Protein AF-0000000082827933 (afdb_homodimer)

InterPro domains:
  IPR004919 GmrSD restriction endonucleases, N-terminal domain [PF03235] (62-204)

Nearest PDB structures (foldseek):
  7mxz-assembly1_AAA  TM=1.772E-01  e=2.032E-01  Synechocystis sp. PCC 6803 substr. Kazusa
  7mxz-assembly1_BBB  TM=1.431E-01  e=1.933E-01  Synechocystis sp. PCC 6803 substr. Kazusa
  7my0-assembly1_B  TM=1.672E-01  e=9.020E-01  Synechocystis sp. PCC 6803 substr. Kazusa
  2kvp-assembly1_A  TM=3.069E-01  e=7.641E+00  Mus musculus
  7mxz-assembly1_AAA  TM=1.794E-01  e=1.895E-01  Synechocystis sp. PCC 6803 substr. Kazusa

Solvent-accessible surface area (backbone atoms only — not comparable to full-atom values): 44271 Å² total; per-residue (Å²): 133,79,78,72,72,75,75,84,73,55,54,37,54,28,79,88,60,43,76,45,53,33,50,51,71,80,60,76,73,63,66,77,78,71,63,70,83,44,62,44,74,44,79,43,78,42,36,36,53,57,52,52,50,31,49,74,70,53,38,44,41,67,45,82,85,59,58,50,63,84,54,73,47,69,50,57,41,27,42,52,52,49,34,51,75,64,65,48,80,68,75,65,28,34,29,40,33,42,91,86,65,32,30,29,39,70,39,49,45,70,60,51,49,40,51,38,17,33,73,72,20,39,99,85,56,53,58,43,61,32,38,77,37,77,73,52,28,92,79,42,46,73,36,34,46,66,58,45,65,70,32,79,92,34,47,68,59,47,51,50,50,42,60,37,68,42,44,34,39,35,35,38,62,76,36,50,68,71,54,50,53,49,51,54,52,62,63,33,58,62,51,59,51,71,42,73,48,47,51,44,43,33,72,45,56,50,56,30,46,51,48,39,54,51,50,65,66,28,67,50,45,33,61,21,62,62,52,88,61,63,45,53,47,29,56,54,41,43,46,50,44,52,27,49,37,54,56,33,34,61,66,86,73,56,63,67,23,53,66,56,52,48,47,50,38,36,53,51,46,49,43,47,61,65,61,52,66,74,60,51,43,63,74,40,55,96,45,86,77,77,72,66,72,57,50,38,66,66,56,49,51,52,41,48,46,42,12,27,50,52,38,30,66,70,28,63,63,29,41,36,31,87,30,50,74,87,52,91,61,81,49,44,33,30,61,42,43,39,25,41,52,32,46,54,55,40,66,47,50,72,69,52,45,51,43,37,58,75,41,36,70,60,48,52,55,55,52,56,54,49,65,71,33,63,68,48,46,36,14,45,44,67,32,38,60,37,40,64,15,47,51,49,40,40,50,55,50,52,50,52,51,50,32,53,51,68,66,56,74,132,134,78,76,72,72,76,75,83,74,54,54,37,53,29,80,87,59,42,76,46,50,34,50,49,73,81,62,76,73,63,66,77,78,74,63,69,82,43,62,44,76,46,80,43,77,42,35,35,52,57,51,53,50,30,50,76,71,54,37,42,41,68,46,82,86,60,58,51,63,84,56,73,47,69,50,57,42,27,41,52,51,47,33,50,73,64,67,48,80,69,75,65,29,33,30,39,33,44,91,88,64,32,30,30,39,70,39,50,46,68,60,52,49,40,50,37,17,34,72,72,20,38,99,85,58,52,56,43,61,30,38,79,38,76,73,53,28,94,79,42,46,72,36,34,46,66,60,44,66,70,33,78,91,35,47,68,59,48,50,50,49,42,60,37,68,42,43,31,40,35,35,38,62,76,37,48,67,72,54,50,54,47,50,54,53,62,63,34,58,62,52,58,51,70,44,72,48,48,52,43,44,35,73,46,57,50,55,31,48,53,48,38,53,50,50,64,65,28,67,49,46,33,61,22,62,62,52,87,61,65,45,53,47,29,55,55,41,43,47,50,44,53,28,49,36,54,57,31,34,59,67,87,74,57,63,65,25,54,65,57,53,48,47,50,38,35,55,50,47,49,43,47,62,66,62,52,66,72,60,50,42,63,74,41,56,95,44,86,76,78,72,66,71,56,51,39,67,66,57,50,53,51,40,48,46,44,12,30,50,54,37,30,68,71,27,63,62,29,41,36,32,85,29,51,76,87,53,92,60,80,49,44,34,31,61,44,44,38,25,42,52,32,44,55,56,41,67,47,50,71,67,52,45,52,43,36,60,74,41,37,70,60,47,53,55,55,50,56,54,48,65,70,34,62,66,49,47,35,14,44,45,67,32,39,60,36,39,65,14,47,50,49,40,40,49,54,51,51,51,51,51,51,33,55,48,68,66,55,75,131

pLDDT: mean 88.11, std 13.29, range [19.88, 98.81]

Foldseek 3Di:
DPPPPPDPFDADAFPVRHGQQAGDFPDDFDFDDDDPVLWDKDKDWDFLQRLQVCVVVCLEPLLVLLPLVVQPDLQNLLQLVVCLLVLPADDEWEWEAEPVGRTQTQPCSNVSQSSCQQQQRDPVRHHRAHDDYDPCCVPGHRHGVVRLCPDPVNVVSNVSNRGRIHMYMYTYPRRDPSVVLVVSQVVQPPDDGADLVSNLCRRQPAQLSVLLVDLLPDPLQCLLQVHRGNCSRPPSSLLLLLLLLCLWFPLVQAAGGVSLSSSLSSNQQRCDAQHDPVSQCVSQVPGDRTDTPHRHSVVSVVLQSQLSNLQCLLQVNQGQFLDGPPDPDHHRHFSLSSNLSSNLRSPDDPLLSVLCSVQSVVLRVVSNVLCVDPLLVCLRHNVVRHSCSNVVNNVVSNVSSVCSSVVPDD/DPPPPPDPFDADAFPVRHGQQAGDFPDDFDFDDDDPVQWDKDKDWDFLQRLQVCVVVCLEPLLVLLPLVVQPDLQNLLQLVVCLLVLPADDEWEWEAEPVGRTQTQPCSNVSQSSCQQQQRDPVRHHRAHDDYDPCCVPGHRHGPVRLCPDPVNVVSNVSNRGRIHMYMYTYPRRDPSVVLVVSQVVQPPDDGADLVSNLCRRQPAQLSVLLVDLLPDPLQCVLQVHRGNCSRPPSSLLLLLLLLCLWFPLVQAAGGVSLSSSLSSNQQRCDAQRDPVSQCVSQVPGDRTDTPHRHSVVSVVLQSQLSNLQCLLQVNQGQFLDGPPDPDHHGHFSLSSNLSSNLRSPDDPLLSVLCSVQSVVLRVVSNVLCVDPLLVCLRHNVVRHSCSNVVNNVVSNVSSVCSSVVPDD

Secondary structure (DSSP, 8-state):
----------EEE-TTS-EEEEEPP-PPPPPPP--GGG--EEEEEEEHHHHHHHHHHT-EE--GGGS-SS---HHHHHHHHHHHHTTPPPPPEEEEE-TTS-EEEEE-HHHHHHHHHHHT--TTSPPPPP-S-SSSHHHHTT--HHHHHT-GGGHHHHHHHHHPEEEEEEEPTTS-HHHHHHHHHHHTTSSSPPPHHHHHHHHS-SHHHHHHHHHHT-HHHHHHH-S---GGG-HHHHHHHHHHHHHHS-GGG--S-HHHHHHHHHHHHTT-SS--HHHHHHHHTTSPPPPPS--SHHHHHHHHHHHHHHHHHHHTT-TTBSS-TT-SSPPPBPHHHHHHHHHHHHHS-HHHHHHHHHTHHHHHHHHHHHTT-HHHHHHHTTTTTSHHHHHHHHHHHHHHHHHHHHT---/----------EEE-TTS-EEEEEPP-PPPPPPP--GGG--EEEEEEEHHHHHHHHHHT-EE--GGGS-SS---HHHHHHHHHHHHTTPPPPPEEEEE-TTS-EEEEE-HHHHHHHHHHHT--TTSPPPPP-S-SSSHHHHTT--HHHHHT-GGGHHHHHHHHHPEEEEEEEPTTS-HHHHHHHHHHHTTSSSPPPHHHHHHHHS-SHHHHHHHHHHT-HHHHHHH-S---GGG-HHHHHHHHHHHHHHS-GGG--S-HHHHHHHHHHHHTT-SS--HHHHHHHHTTSPPPPPS--SHHHHHHHHHHHHHHHHHHHTT-TTBSS-TT-SSPPPBPHHHHHHHHHHHHHS-HHHHHHHHHTHHHHHHHHHHHTT-HHHHHHHTTTTTSHHHHHHHHHHHHHHHHHHHHT---

Structure (mmCIF, N/CA/C/O backbone):
data_AF-0000000082827933-model_v1
#
loop_
_entity.id
_entity.type
_entity.pdbx_description
1 polymer 'Uncharacterized protein'
#
loop_
_atom_site.group_PDB
_atom_site.id
_atom_site.type_symbol
_atom_site.label_atom_id
_atom_site.label_alt_id
_atom_site.label_comp_id
_atom_site.label_asym_id
_atom_site.label_entity_id
_atom_site.label_seq_id
_atom_site.pdbx_PDB_ins_code
_atom_site.Cartn_x
_atom_site.Cartn_y
_atom_site.Cartn_z
_atom_site.occupancy
_atom_site.B_iso_or_equiv
_atom_site.auth_seq_id
_atom_site.auth_comp_id
_atom_site.auth_asym_id
_atom_site.auth_atom_id
_atom_site.pdbx_PDB_model_num
ATOM 1 N N . MET A 1 1 ? 30.438 3.074 -34.625 1 21.02 1 MET A N 1
ATOM 2 C CA . MET A 1 1 ? 29.938 1.877 -33.938 1 21.02 1 MET A CA 1
ATOM 3 C C . MET A 1 1 ? 29.078 2.244 -32.75 1 21.02 1 MET A C 1
ATOM 5 O O . MET A 1 1 ? 29.609 2.658 -31.703 1 21.02 1 MET A O 1
ATOM 9 N N . GLU A 1 2 ? 27.984 2.871 -32.938 1 25.23 2 GLU A N 1
ATOM 10 C CA . GLU A 1 2 ? 27.125 3.676 -32.094 1 25.23 2 GLU A CA 1
ATOM 11 C C . GLU A 1 2 ? 26.609 2.861 -30.906 1 25.23 2 GLU A C 1
ATOM 13 O O . GLU A 1 2 ? 26.031 1.791 -31.094 1 25.23 2 GLU A O 1
ATOM 18 N N . GLU A 1 3 ? 27.359 2.826 -29.797 1 28.81 3 GLU A N 1
ATOM 19 C CA . GLU A 1 3 ? 27.094 2.117 -28.547 1 28.81 3 GLU A CA 1
ATOM 20 C C . GLU A 1 3 ? 25.641 2.25 -28.141 1 28.81 3 GLU A C 1
ATOM 22 O O . GLU A 1 3 ? 25.156 3.355 -27.875 1 28.81 3 GLU A O 1
ATOM 27 N N . SER A 1 4 ? 24.734 1.662 -28.891 1 30.11 4 SER A N 1
ATOM 28 C CA . SER A 1 4 ? 23.312 1.605 -28.641 1 30.11 4 SER A CA 1
ATOM 29 C C . SER A 1 4 ? 23.016 1.435 -27.156 1 30.11 4 SER A C 1
ATOM 31 O O . SER A 1 4 ? 23.453 0.457 -26.547 1 30.11 4 SER A O 1
ATOM 33 N N . PHE A 1 5 ? 23.109 2.475 -26.391 1 32.91 5 PHE A N 1
ATOM 34 C CA . PHE A 1 5 ? 22.828 2.51 -24.969 1 32.91 5 PHE A CA 1
ATOM 35 C C . PHE A 1 5 ? 21.703 1.546 -24.609 1 32.91 5 PHE A C 1
ATOM 37 O O . PHE A 1 5 ? 20.656 1.549 -25.25 1 32.91 5 PHE A O 1
ATOM 44 N N . PRO A 1 6 ? 21.984 0.403 -23.984 1 38.91 6 PRO A N 1
ATOM 45 C CA . PRO A 1 6 ? 21.062 -0.652 -23.547 1 38.91 6 PRO A CA 1
ATOM 46 C C . PRO A 1 6 ? 19.75 -0.103 -23 1 38.91 6 PRO A C 1
ATOM 48 O O . PRO A 1 6 ? 19.734 0.957 -22.359 1 38.91 6 PRO A O 1
ATOM 51 N N . LEU A 1 7 ? 18.625 -0.207 -23.547 1 42.09 7 LEU A N 1
ATOM 52 C CA . LEU A 1 7 ? 17.266 -0.024 -23.078 1 42.09 7 LEU A CA 1
ATOM 53 C C . LEU A 1 7 ? 17.156 -0.266 -21.578 1 42.09 7 LEU A C 1
ATOM 55 O O . LEU A 1 7 ? 17.609 -1.3 -21.078 1 42.09 7 LEU A O 1
ATOM 59 N N . ASP A 1 8 ? 17.281 0.655 -20.75 1 50 8 ASP A N 1
ATOM 60 C CA . ASP A 1 8 ? 17.062 0.646 -19.312 1 50 8 ASP A CA 1
ATOM 61 C C . ASP A 1 8 ? 16 -0.382 -18.922 1 50 8 ASP A C 1
ATOM 63 O O . ASP A 1 8 ? 14.805 -0.173 -19.156 1 50 8 ASP A O 1
ATOM 67 N N . LEU A 1 9 ? 16.422 -1.676 -18.891 1 60.84 9 LEU A N 1
ATOM 68 C CA . LEU A 1 9 ? 15.562 -2.779 -18.469 1 60.84 9 LEU A CA 1
ATOM 69 C C . LEU A 1 9 ? 14.977 -2.523 -17.078 1 60.84 9 LEU A C 1
ATOM 71 O O . LEU A 1 9 ? 15.719 -2.26 -16.141 1 60.84 9 LEU A O 1
ATOM 75 N N . LYS A 1 10 ? 13.758 -2.434 -17 1 71.81 10 LYS A N 1
ATOM 76 C CA . LYS A 1 10 ? 13.086 -2.295 -15.711 1 71.81 10 LYS A CA 1
ATOM 77 C C . LYS A 1 10 ? 13.195 -3.576 -14.891 1 71.81 10 LYS A C 1
ATOM 79 O O . LYS A 1 10 ? 13.086 -4.68 -15.43 1 71.81 10 LYS A O 1
ATOM 84 N N . GLU A 1 11 ? 13.562 -3.541 -13.727 1 74.75 11 GLU A N 1
ATOM 85 C CA . GLU A 1 11 ? 13.734 -4.676 -12.828 1 74.75 11 GLU A CA 1
ATOM 86 C C . GLU A 1 11 ? 12.609 -4.746 -11.805 1 74.75 11 GLU A C 1
ATOM 88 O O . GLU A 1 11 ? 12 -3.729 -11.469 1 74.75 11 GLU A O 1
ATOM 93 N N . GLU A 1 12 ? 12.367 -6.027 -11.406 1 72.56 12 GLU A N 1
ATOM 94 C CA . GLU A 1 12 ? 11.43 -6.223 -10.305 1 72.56 12 GLU A CA 1
ATOM 95 C C . GLU A 1 12 ? 11.992 -5.66 -9 1 72.56 12 GLU A C 1
ATOM 97 O O . GLU A 1 12 ? 13.203 -5.582 -8.82 1 72.56 12 GLU A O 1
ATOM 102 N N . LEU A 1 13 ? 11.094 -5.246 -8.172 1 66 13 LEU A N 1
ATOM 103 C CA . LEU A 1 13 ? 11.508 -4.59 -6.934 1 66 13 LEU A CA 1
ATOM 104 C C . LEU A 1 13 ? 11.133 -5.426 -5.719 1 66 13 LEU A C 1
ATOM 106 O O . LEU A 1 13 ? 10.141 -6.16 -5.746 1 66 13 LEU A O 1
ATOM 110 N N . SER A 1 14 ? 11.938 -5.344 -4.695 1 64.88 14 SER A N 1
ATOM 111 C CA . SER A 1 14 ? 11.633 -5.922 -3.391 1 64.88 14 SER A CA 1
ATOM 112 C C . SER A 1 14 ? 10.57 -5.105 -2.662 1 64.88 14 SER A C 1
ATOM 114 O O . SER A 1 14 ? 10.062 -4.117 -3.197 1 64.88 14 SER A O 1
ATOM 116 N N . GLU A 1 15 ? 10.258 -5.59 -1.488 1 62.06 15 GLU A N 1
ATOM 117 C CA . GLU A 1 15 ? 9.281 -4.895 -0.658 1 62.06 15 GLU A CA 1
ATOM 118 C C . GLU A 1 15 ? 9.789 -3.514 -0.249 1 62.06 15 GLU A C 1
ATOM 120 O O . GLU A 1 15 ? 9 -2.574 -0.105 1 62.06 15 GLU A O 1
ATOM 125 N N . SER A 1 16 ? 11.086 -3.379 -0.096 1 55.88 16 SER A N 1
ATOM 126 C CA . SER A 1 16 ? 11.719 -2.123 0.306 1 55.88 16 SER A CA 1
ATOM 127 C C . SER A 1 16 ? 11.977 -1.223 -0.898 1 55.88 16 SER A C 1
ATOM 129 O O . SER A 1 16 ? 12.508 -0.121 -0.753 1 55.88 16 SER A O 1
ATOM 131 N N . GLY A 1 17 ? 11.609 -1.714 -2.146 1 64 17 GLY A N 1
ATOM 132 C CA . GLY A 1 17 ? 11.742 -0.938 -3.369 1 64 17 GLY A CA 1
ATOM 133 C C . GLY A 1 17 ? 13.094 -1.113 -4.039 1 64 17 GLY A C 1
ATOM 134 O O . GLY A 1 17 ? 13.43 -0.376 -4.965 1 64 17 GLY A O 1
ATOM 135 N N . GLU A 1 18 ? 13.789 -1.987 -3.518 1 67.69 18 GLU A N 1
ATOM 136 C CA . GLU A 1 18 ? 15.109 -2.23 -4.102 1 67.69 18 GLU A CA 1
ATOM 137 C C . GLU A 1 18 ? 15.016 -3.15 -5.316 1 67.69 18 GLU A C 1
ATOM 139 O O . GLU A 1 18 ? 14.195 -4.074 -5.336 1 67.69 18 GLU A O 1
ATOM 144 N N . LYS A 1 19 ? 15.875 -2.883 -6.258 1 74.88 19 LYS A N 1
ATOM 145 C CA . LYS A 1 19 ? 15.969 -3.766 -7.418 1 74.88 19 LYS A CA 1
ATOM 146 C C . LYS A 1 19 ? 16.469 -5.152 -7.012 1 74.88 19 LYS A C 1
ATOM 148 O O . LYS A 1 19 ? 17.438 -5.273 -6.262 1 74.88 19 LYS A O 1
ATOM 153 N N . ILE A 1 20 ? 15.852 -6.355 -7.645 1 73.94 20 ILE A N 1
ATOM 154 C CA . ILE A 1 20 ? 16.188 -7.684 -7.145 1 73.94 20 ILE A CA 1
ATOM 155 C C . ILE A 1 20 ? 16.938 -8.461 -8.227 1 73.94 20 ILE A C 1
ATOM 157 O O . ILE A 1 20 ? 17.234 -9.648 -8.047 1 73.94 20 ILE A O 1
ATOM 161 N N . GLY A 1 21 ? 17.125 -7.93 -9.359 1 78.94 21 GLY A N 1
ATOM 162 C CA . GLY A 1 21 ? 17.938 -8.57 -10.391 1 78.94 21 GLY A CA 1
ATOM 163 C C . GLY A 1 21 ? 17.125 -9.414 -11.352 1 78.94 21 GLY A C 1
ATOM 164 O O . GLY A 1 21 ? 17.672 -10.266 -12.047 1 78.94 21 GLY A O 1
ATOM 165 N N . ILE A 1 22 ? 15.852 -9.305 -11.344 1 81 22 ILE A N 1
ATOM 166 C CA . ILE A 1 22 ? 14.977 -10.008 -12.281 1 81 22 ILE A CA 1
ATOM 167 C C . ILE A 1 22 ? 14.297 -9 -13.203 1 81 22 ILE A C 1
ATOM 169 O O . ILE A 1 22 ? 13.766 -7.988 -12.742 1 81 22 ILE A O 1
ATOM 173 N N . GLU A 1 23 ? 14.422 -9.312 -14.422 1 84.12 23 GLU A N 1
ATOM 174 C CA . GLU A 1 23 ? 13.836 -8.422 -15.422 1 84.12 23 GLU A CA 1
ATOM 175 C C . GLU A 1 23 ? 12.312 -8.359 -15.281 1 84.12 23 GLU A C 1
ATOM 177 O O . GLU A 1 23 ? 11.656 -9.391 -15.125 1 84.12 23 GLU A O 1
ATOM 182 N N . ALA A 1 24 ? 11.75 -7.082 -15.297 1 78.12 24 ALA A N 1
ATOM 183 C CA . ALA A 1 24 ? 10.305 -6.898 -15.219 1 78.12 24 ALA A CA 1
ATOM 184 C C . ALA A 1 24 ? 9.641 -7.156 -16.562 1 78.12 24 ALA A C 1
ATOM 186 O O . ALA A 1 24 ? 10.195 -6.812 -17.609 1 78.12 24 ALA A O 1
ATOM 187 N N . GLU A 1 25 ? 8.516 -7.824 -16.5 1 73.62 25 GLU A N 1
ATOM 188 C CA . GLU A 1 25 ? 7.773 -8.062 -17.734 1 73.62 25 GLU A CA 1
ATOM 189 C C . GLU A 1 25 ? 6.781 -6.938 -18.016 1 73.62 25 GLU A C 1
ATOM 191 O O . GLU A 1 25 ? 6.191 -6.383 -17.078 1 73.62 25 GLU A O 1
ATOM 196 N N . LEU A 1 26 ? 6.68 -6.406 -19.156 1 61.97 26 LEU A N 1
ATOM 197 C CA . LEU A 1 26 ? 5.828 -5.285 -19.547 1 61.97 26 LEU A CA 1
ATOM 198 C C . LEU A 1 26 ? 4.426 -5.762 -19.891 1 61.97 26 LEU A C 1
ATOM 200 O O . LEU A 1 26 ? 3.498 -4.957 -20 1 61.97 26 LEU A O 1
ATOM 204 N N . GLU A 1 27 ? 4.254 -7.039 -20.172 1 58 27 GLU A N 1
ATOM 205 C CA . GLU A 1 27 ? 2.98 -7.473 -20.75 1 58 27 GLU A CA 1
ATOM 206 C C . GLU A 1 27 ? 1.953 -7.754 -19.656 1 58 27 GLU A C 1
ATOM 208 O O . GLU A 1 27 ? 2.291 -8.297 -18.594 1 58 27 GLU A O 1
ATOM 213 N N . GLU A 1 28 ? 0.769 -7.121 -19.891 1 59.56 28 GLU A N 1
ATOM 214 C CA . GLU A 1 28 ? -0.382 -7.457 -19.062 1 59.56 28 GLU A CA 1
ATOM 215 C C . GLU A 1 28 ? -0.981 -8.805 -19.469 1 59.56 28 GLU A C 1
ATOM 217 O O . GLU A 1 28 ? -1.077 -9.109 -20.656 1 59.56 28 GLU A O 1
ATOM 222 N N . ASP A 1 29 ? -1.104 -9.703 -18.516 1 60.53 29 ASP A N 1
ATOM 223 C CA . ASP A 1 29 ? -1.685 -11.031 -18.719 1 60.53 29 ASP A CA 1
ATOM 224 C C . ASP A 1 29 ? -3.096 -10.922 -19.297 1 60.53 29 ASP A C 1
ATOM 226 O O . ASP A 1 29 ? -3.873 -10.055 -18.891 1 60.53 29 ASP A O 1
ATOM 230 N N . THR A 1 30 ? -3.293 -11.586 -20.469 1 61.5 30 THR A N 1
ATOM 231 C CA . THR A 1 30 ? -4.641 -11.719 -21.016 1 61.5 30 THR A CA 1
ATOM 232 C C . THR A 1 30 ? -5.539 -12.5 -20.062 1 61.5 30 THR A C 1
ATOM 234 O O . THR A 1 30 ? -5.168 -13.57 -19.594 1 61.5 30 THR A O 1
ATOM 237 N N . ILE A 1 31 ? -6.637 -11.812 -19.656 1 65.31 31 ILE A N 1
ATOM 238 C CA . ILE A 1 31 ? -7.555 -12.508 -18.75 1 65.31 31 ILE A CA 1
ATOM 239 C C . ILE A 1 31 ? -8.609 -13.258 -19.562 1 65.31 31 ILE A C 1
ATOM 241 O O . ILE A 1 31 ? -9.117 -12.742 -20.562 1 65.31 31 ILE A O 1
ATOM 245 N N . GLN A 1 32 ? -8.773 -14.484 -19.266 1 64.12 32 GLN A N 1
ATOM 246 C CA . GLN A 1 32 ? -9.828 -15.289 -19.859 1 64.12 32 GLN A CA 1
ATOM 247 C C . GLN A 1 32 ? -11.211 -14.734 -19.531 1 64.12 32 GLN A C 1
ATOM 249 O O . GLN A 1 32 ? -11.453 -14.32 -18.391 1 64.12 32 GLN A O 1
ATOM 254 N N . PRO A 1 33 ? -12.023 -14.602 -20.562 1 65.31 33 PRO A N 1
ATOM 255 C CA . PRO A 1 33 ? -13.391 -14.148 -20.297 1 65.31 33 PRO A CA 1
ATOM 256 C C . PRO A 1 33 ? -14.133 -15.062 -19.328 1 65.31 33 PRO A C 1
ATOM 258 O O . PRO A 1 33 ? -13.852 -16.25 -19.266 1 65.31 33 PRO A O 1
ATOM 261 N N . PHE A 1 34 ? -14.828 -14.523 -18.422 1 71.12 34 PHE A N 1
ATOM 262 C CA . PHE A 1 34 ? -15.648 -15.328 -17.531 1 71.12 34 PHE A CA 1
ATOM 263 C C . PHE A 1 34 ? -17.062 -14.758 -17.422 1 71.12 34 PHE A C 1
ATOM 265 O O . PHE A 1 34 ? -17.312 -13.617 -17.828 1 71.12 34 PHE A O 1
ATOM 272 N N . ASP A 1 35 ? -17.922 -15.68 -17 1 73.81 35 ASP A N 1
ATOM 273 C CA . ASP A 1 35 ? -19.312 -15.289 -16.734 1 73.81 35 ASP A CA 1
ATOM 274 C C . ASP A 1 35 ? -19.438 -14.602 -15.383 1 73.81 35 ASP A C 1
ATOM 276 O O . ASP A 1 35 ? -19.203 -15.219 -14.344 1 73.81 35 ASP A O 1
ATOM 280 N N . PRO A 1 36 ? -19.844 -13.344 -15.422 1 75.81 36 PRO A N 1
ATOM 281 C CA . PRO A 1 36 ? -20 -12.625 -14.148 1 75.81 36 PRO A CA 1
ATOM 282 C C . PRO A 1 36 ? -20.953 -13.328 -13.188 1 75.81 36 PRO A C 1
ATOM 284 O O . PRO A 1 36 ? -20.859 -13.141 -11.977 1 75.81 36 PRO A O 1
ATOM 287 N N . GLN A 1 37 ? -21.781 -14.148 -13.734 1 76.38 37 GLN A N 1
ATOM 288 C CA . GLN A 1 37 ? -22.766 -14.82 -12.906 1 76.38 37 GLN A CA 1
ATOM 289 C C . GLN A 1 37 ? -22.125 -15.922 -12.07 1 76.38 37 GLN A C 1
ATOM 291 O O . GLN A 1 37 ? -22.734 -16.391 -11.094 1 76.38 37 GLN A O 1
ATOM 296 N N . GLU A 1 38 ? -20.922 -16.219 -12.391 1 82.69 38 GLU A N 1
ATOM 297 C CA . GLU A 1 38 ? -20.219 -17.281 -11.672 1 82.69 38 GLU A CA 1
ATOM 298 C C . GLU A 1 38 ? -19.5 -16.734 -10.453 1 82.69 38 GLU A C 1
ATOM 300 O O . GLU A 1 38 ? -18.938 -17.5 -9.656 1 82.69 38 GLU A O 1
ATOM 305 N N . ILE A 1 39 ? -19.594 -15.477 -10.312 1 84.44 39 ILE A N 1
ATOM 306 C CA . ILE A 1 39 ? -18.938 -14.844 -9.172 1 84.44 39 ILE A CA 1
ATOM 307 C C . ILE A 1 39 ? -19.875 -14.867 -7.961 1 84.44 39 ILE A C 1
ATOM 309 O O . ILE A 1 39 ? -21.016 -14.398 -8.039 1 84.44 39 ILE A O 1
ATOM 313 N N . SER A 1 40 ? -19.422 -15.586 -6.945 1 89.75 40 SER A N 1
ATOM 314 C CA . SER A 1 40 ? -20.172 -15.594 -5.688 1 89.75 40 SER A CA 1
ATOM 315 C C . SER A 1 40 ? -19.312 -15.047 -4.543 1 89.75 40 SER A C 1
ATOM 317 O O . SER A 1 40 ? -18.375 -15.703 -4.094 1 89.75 40 SER A O 1
ATOM 319 N N . ILE A 1 41 ? -19.688 -13.859 -4.121 1 90.56 41 ILE A N 1
ATOM 320 C CA . ILE A 1 41 ? -18.984 -13.188 -3.031 1 90.56 41 ILE A CA 1
ATOM 321 C C . ILE A 1 41 ? -19.969 -12.812 -1.935 1 90.56 41 ILE A C 1
ATOM 323 O O . ILE A 1 41 ? -21.078 -12.344 -2.223 1 90.56 41 ILE A O 1
ATOM 327 N N . GLN A 1 42 ? -19.594 -13.125 -0.72 1 91.44 42 GLN A N 1
ATOM 328 C CA . GLN A 1 42 ? -20.438 -12.805 0.416 1 91.44 42 GLN A CA 1
ATOM 329 C C . GLN A 1 42 ? -19.688 -11.977 1.456 1 91.44 42 GLN A C 1
ATOM 331 O O . GLN A 1 42 ? -18.516 -12.258 1.745 1 91.44 42 GLN A O 1
ATOM 336 N N . GLN A 1 43 ? -20.328 -10.977 1.936 1 90.31 43 GLN A N 1
ATOM 337 C CA . GLN A 1 43 ? -19.797 -10.219 3.064 1 90.31 43 GLN A CA 1
ATOM 338 C C . GLN A 1 43 ? -20.375 -10.727 4.387 1 90.31 43 GLN A C 1
ATOM 340 O O . GLN A 1 43 ? -21.578 -10.969 4.496 1 90.31 43 GLN A O 1
ATOM 345 N N . ARG A 1 44 ? -19.469 -10.961 5.348 1 92.56 44 ARG A N 1
ATOM 346 C CA . ARG A 1 44 ? -19.891 -11.523 6.629 1 92.56 44 ARG A CA 1
ATOM 347 C C . ARG A 1 44 ? -19.266 -10.766 7.793 1 92.56 44 ARG A C 1
ATOM 349 O O . ARG A 1 44 ? -18.109 -10.344 7.719 1 92.56 44 ARG A O 1
ATOM 356 N N . ASN A 1 45 ? -20.062 -10.57 8.805 1 93.31 45 ASN A N 1
ATOM 357 C CA . ASN A 1 45 ? -19.547 -10.211 10.117 1 93.31 45 ASN A CA 1
ATOM 358 C C . ASN A 1 45 ? -19.266 -11.438 10.977 1 93.31 45 ASN A C 1
ATOM 360 O O . ASN A 1 45 ? -20.172 -12.242 11.211 1 93.31 45 ASN A O 1
ATOM 364 N N . VAL A 1 46 ? -18.047 -11.57 11.383 1 96.19 46 VAL A N 1
ATOM 365 C CA . VAL A 1 46 ? -17.656 -12.758 12.133 1 96.19 46 VAL A CA 1
ATOM 366 C C . VAL A 1 46 ? -17.125 -12.352 13.5 1 96.19 46 VAL A C 1
ATOM 368 O O . VAL A 1 46 ? -16.188 -11.555 13.594 1 96.19 46 VAL A O 1
ATOM 371 N N . ALA A 1 47 ? -17.703 -12.93 14.492 1 96.44 47 ALA A N 1
ATOM 372 C CA . ALA A 1 47 ? -17.25 -12.625 15.844 1 96.44 47 ALA A CA 1
ATOM 373 C C . ALA A 1 47 ? -15.875 -13.234 16.109 1 96.44 47 ALA A C 1
ATOM 375 O O . ALA A 1 47 ? -15.547 -14.297 15.578 1 96.44 47 ALA A O 1
ATOM 376 N N . MET A 1 48 ? -15.133 -12.578 16.969 1 97.38 48 MET A N 1
ATOM 377 C CA . MET A 1 48 ? -13.789 -13.023 17.328 1 97.38 48 MET A CA 1
ATOM 378 C C . MET A 1 48 ? -13.812 -14.461 17.844 1 97.38 48 MET A C 1
ATOM 380 O O . MET A 1 48 ? -12.922 -15.25 17.516 1 97.38 48 MET A O 1
ATOM 384 N N . ASP A 1 49 ? -14.844 -14.766 18.562 1 96.88 49 ASP A N 1
ATOM 385 C CA . ASP A 1 49 ? -14.961 -16.109 19.094 1 96.88 49 ASP A CA 1
ATOM 386 C C . ASP A 1 49 ? -14.945 -17.156 17.969 1 96.88 49 ASP A C 1
ATOM 388 O O . ASP A 1 49 ? -14.328 -18.219 18.094 1 96.88 49 ASP A O 1
ATOM 392 N N . VAL A 1 50 ? -15.625 -16.844 17 1 96.81 50 VAL A N 1
ATOM 393 C CA . VAL A 1 50 ? -15.719 -17.75 15.859 1 96.81 50 VAL A CA 1
ATOM 394 C C . VAL A 1 50 ? -14.367 -17.828 15.148 1 96.81 50 VAL A C 1
ATOM 396 O O . VAL A 1 50 ? -13.93 -18.906 14.758 1 96.81 50 VAL A O 1
ATOM 399 N N . ILE A 1 51 ? -13.688 -16.734 15.016 1 97.5 51 ILE A N 1
ATOM 400 C CA . ILE A 1 51 ? -12.383 -16.672 14.367 1 97.5 51 ILE A CA 1
ATOM 401 C C . ILE A 1 51 ? -11.375 -17.516 15.141 1 97.5 51 ILE A C 1
ATOM 403 O O . ILE A 1 51 ? -10.625 -18.297 14.555 1 97.5 51 ILE A O 1
ATOM 407 N N . ILE A 1 52 ? -11.461 -17.359 16.453 1 96.56 52 ILE A N 1
ATOM 408 C CA . ILE A 1 52 ? -10.555 -18.094 17.328 1 96.56 52 ILE A CA 1
ATOM 409 C C . ILE A 1 52 ? -10.797 -19.594 17.172 1 96.56 52 ILE A C 1
ATOM 411 O O . ILE A 1 52 ? -9.852 -20.375 17.062 1 96.56 52 ILE A O 1
ATOM 415 N N . ARG A 1 53 ? -12.016 -19.938 17.141 1 97.12 53 ARG A N 1
ATOM 416 C CA . ARG A 1 53 ? -12.367 -21.344 16.969 1 97.12 53 ARG A CA 1
ATOM 417 C C . ARG A 1 53 ? -11.836 -21.875 15.641 1 97.12 53 ARG A C 1
ATOM 419 O O . ARG A 1 53 ? -11.234 -22.953 15.594 1 97.12 53 ARG A O 1
ATOM 426 N N . ARG A 1 54 ? -11.969 -21.125 14.617 1 96.31 54 ARG A N 1
ATOM 427 C CA . ARG A 1 54 ? -11.531 -21.562 13.289 1 96.31 54 ARG A CA 1
ATOM 428 C C . ARG A 1 54 ? -10.008 -21.641 13.227 1 96.31 54 ARG A C 1
ATOM 430 O O . ARG A 1 54 ? -9.453 -22.531 12.578 1 96.31 54 ARG A O 1
ATOM 437 N N . LEU A 1 55 ? -9.391 -20.766 13.867 1 94.62 55 LEU A N 1
ATOM 438 C CA . LEU A 1 55 ? -7.934 -20.781 13.906 1 94.62 55 LEU A CA 1
ATOM 439 C C . LEU A 1 55 ? -7.422 -22.016 14.648 1 94.62 55 LEU A C 1
ATOM 441 O O . LEU A 1 55 ? -6.477 -22.656 14.203 1 94.62 55 LEU A O 1
ATOM 445 N N . ARG A 1 56 ? -8.078 -22.312 15.742 1 94 56 ARG A N 1
ATOM 446 C CA . ARG A 1 56 ? -7.695 -23.484 16.531 1 94 56 ARG A CA 1
ATOM 447 C C . ARG A 1 56 ? -7.91 -24.766 15.758 1 94 56 ARG A C 1
ATOM 449 O O . ARG A 1 56 ? -7.102 -25.703 15.844 1 94 56 ARG A O 1
ATOM 456 N N . GLN A 1 57 ? -8.984 -24.734 14.953 1 93 57 GLN A N 1
ATOM 457 C CA . GLN A 1 57 ? -9.352 -25.922 14.188 1 93 57 GLN A CA 1
ATOM 458 C C . GLN A 1 57 ? -8.516 -26.031 12.914 1 93 57 GLN A C 1
ATOM 460 O O . GLN A 1 57 ? -8.461 -27.094 12.289 1 93 57 GLN A O 1
ATOM 465 N N . GLY A 1 58 ? -7.977 -24.969 12.516 1 90.19 58 GLY A N 1
ATOM 466 C CA . GLY A 1 58 ? -7.195 -24.953 11.289 1 90.19 58 GLY A CA 1
ATOM 467 C C . GLY A 1 58 ? -8.031 -24.703 10.047 1 90.19 58 GLY A C 1
ATOM 468 O O . GLY A 1 58 ? -7.586 -24.953 8.93 1 90.19 58 GLY A O 1
ATOM 469 N N . SER A 1 59 ? -9.242 -24.25 10.242 1 94.44 59 SER A N 1
ATOM 470 C CA . SER A 1 59 ? -10.117 -24 9.102 1 94.44 59 SER A CA 1
ATOM 471 C C . SER A 1 59 ? -9.883 -22.609 8.523 1 94.44 59 SER A C 1
ATOM 473 O O . SER A 1 59 ? -10.398 -22.281 7.449 1 94.44 59 SER A O 1
ATOM 475 N N . ILE A 1 60 ? -9.156 -21.781 9.195 1 93.5 60 ILE A N 1
ATOM 476 C CA . ILE A 1 60 ? -8.523 -20.594 8.625 1 93.5 60 ILE A CA 1
ATOM 477 C C . ILE A 1 60 ? -7.031 -20.859 8.438 1 93.5 60 ILE A C 1
ATOM 479 O O . ILE A 1 60 ? -6.301 -21.062 9.406 1 93.5 60 ILE A O 1
ATOM 483 N N . GLN A 1 61 ? -6.699 -20.781 7.242 1 86.19 61 GLN A N 1
ATOM 484 C CA . GLN A 1 61 ? -5.316 -21.125 6.918 1 86.19 61 GLN A CA 1
ATOM 485 C C . GLN A 1 61 ? -4.477 -19.859 6.742 1 86.19 61 GLN A C 1
ATOM 487 O O . GLN A 1 61 ? -4.711 -19.078 5.82 1 86.19 61 GLN A O 1
ATOM 492 N N . LEU A 1 62 ? -3.557 -19.469 7.664 1 80.44 62 LEU A N 1
ATOM 493 C CA . LEU A 1 62 ? -2.717 -18.281 7.633 1 80.44 62 LEU A CA 1
ATOM 494 C C . LEU A 1 62 ? -1.414 -18.547 6.887 1 80.44 62 LEU A C 1
ATOM 496 O O . LEU A 1 62 ? -0.637 -17.625 6.629 1 80.44 62 LEU A O 1
ATOM 500 N N . ALA A 1 63 ? -1.376 -19.172 5.816 1 63.69 63 ALA A N 1
ATOM 501 C CA . ALA A 1 63 ? -0.209 -19.531 5.02 1 63.69 63 ALA A CA 1
ATOM 502 C C . ALA A 1 63 ? 1.084 -19.125 5.719 1 63.69 63 ALA A C 1
ATOM 504 O O . ALA A 1 63 ? 1.617 -18.047 5.465 1 63.69 63 ALA A O 1
ATOM 505 N N . PRO A 1 64 ? 1.591 -19.766 6.66 1 56.69 64 PRO A N 1
ATOM 506 C CA . PRO A 1 64 ? 2.738 -19.375 7.484 1 56.69 64 PRO A CA 1
ATOM 507 C C . PRO A 1 64 ? 3.971 -19.016 6.652 1 56.69 64 PRO A C 1
ATOM 509 O O . PRO A 1 64 ? 4.809 -18.219 7.086 1 56.69 64 PRO A O 1
ATOM 512 N N . SER A 1 65 ? 3.98 -19.641 5.438 1 55.34 65 SER A N 1
ATOM 513 C CA . SER A 1 65 ? 5.215 -19.453 4.684 1 55.34 65 SER A CA 1
ATOM 514 C C . SER A 1 65 ? 5.199 -18.109 3.945 1 55.34 65 SER A C 1
ATOM 516 O O . SER A 1 65 ? 6.223 -17.672 3.414 1 55.34 65 SER A O 1
ATOM 518 N N . PHE A 1 66 ? 3.98 -17.562 3.826 1 54.56 66 PHE A N 1
ATOM 519 C CA . PHE A 1 66 ? 3.836 -16.375 2.992 1 54.56 66 PHE A CA 1
ATOM 520 C C . PHE A 1 66 ? 3.924 -15.109 3.836 1 54.56 66 PHE A C 1
ATOM 522 O O . PHE A 1 66 ? 3.959 -14 3.299 1 54.56 66 PHE A O 1
ATOM 529 N N . GLN A 1 67 ? 4.23 -15.242 5.031 1 53.44 67 GLN A N 1
ATOM 530 C CA . GLN A 1 67 ? 4.168 -13.93 5.672 1 53.44 67 GLN A CA 1
ATOM 531 C C . GLN A 1 67 ? 5.219 -12.984 5.094 1 53.44 67 GLN A C 1
ATOM 533 O O . GLN A 1 67 ? 6.395 -13.336 5.008 1 53.44 67 GLN A O 1
ATOM 538 N N . ARG A 1 68 ? 4.75 -12.016 4.195 1 53.75 68 ARG A N 1
ATOM 539 C CA . ARG A 1 68 ? 5.73 -11.023 3.756 1 53.75 68 ARG A CA 1
ATOM 540 C C . ARG A 1 68 ? 6.836 -10.859 4.793 1 53.75 68 ARG A C 1
ATOM 542 O O . ARG A 1 68 ? 6.617 -11.07 5.984 1 53.75 68 ARG A O 1
ATOM 549 N N . LYS A 1 69 ? 8.055 -11.062 4.285 1 48.72 69 LYS A N 1
ATOM 550 C CA . LYS A 1 69 ? 9.195 -10.922 5.188 1 48.72 69 LYS A CA 1
ATOM 551 C C . LYS A 1 69 ? 9.016 -9.719 6.109 1 48.72 69 LYS A C 1
ATOM 553 O O . LYS A 1 69 ? 9.539 -9.695 7.223 1 48.72 69 LYS A O 1
ATOM 558 N N . GLU A 1 70 ? 8.602 -8.633 5.398 1 50.69 70 GLU A N 1
ATOM 559 C CA . GLU A 1 70 ? 8.57 -7.574 6.402 1 50.69 70 GLU A CA 1
ATOM 560 C C . GLU A 1 70 ? 7.504 -7.848 7.461 1 50.69 70 GLU A C 1
ATOM 562 O O . GLU A 1 70 ? 6.32 -7.57 7.246 1 50.69 70 GLU A O 1
ATOM 567 N N . VAL A 1 71 ? 7.84 -8.945 8.227 1 56.59 71 VAL A N 1
ATOM 568 C CA . VAL A 1 71 ? 7.125 -9.391 9.414 1 56.59 71 VAL A CA 1
ATOM 569 C C . VAL A 1 71 ? 6.926 -8.219 10.367 1 56.59 71 VAL A C 1
ATOM 571 O O . VAL A 1 71 ? 7.844 -7.43 10.602 1 56.59 71 VAL A O 1
ATOM 574 N N . TRP A 1 72 ? 5.562 -7.879 10.578 1 71.06 72 TRP A N 1
ATOM 575 C CA . TRP A 1 72 ? 5.254 -6.938 11.648 1 71.06 72 TRP A CA 1
ATOM 576 C C . TRP A 1 72 ? 6.172 -7.152 12.844 1 71.06 72 TRP A C 1
ATOM 578 O O . TRP A 1 72 ? 6.402 -8.289 13.258 1 71.06 72 TRP A O 1
ATOM 588 N N . ASN A 1 73 ? 6.898 -6.172 13.109 1 78.06 73 ASN A N 1
ATOM 589 C CA . ASN A 1 73 ? 7.625 -6.273 14.375 1 78.06 73 ASN A CA 1
ATOM 590 C C . ASN A 1 73 ? 6.672 -6.316 15.57 1 78.06 73 ASN A C 1
ATOM 592 O O . ASN A 1 73 ? 5.457 -6.199 15.398 1 78.06 73 ASN A O 1
ATOM 596 N N . SER A 1 74 ? 7.242 -6.566 16.641 1 86 74 SER A N 1
ATOM 597 C CA . SER A 1 74 ? 6.441 -6.727 17.844 1 86 74 SER A CA 1
ATOM 598 C C . SER A 1 74 ? 5.633 -5.469 18.156 1 86 74 SER A C 1
ATOM 600 O O . SER A 1 74 ? 4.484 -5.551 18.594 1 86 74 SER A O 1
ATOM 602 N N . THR A 1 75 ? 6.191 -4.359 17.859 1 87.06 75 THR A N 1
ATOM 603 C CA . THR A 1 75 ? 5.5 -3.105 18.125 1 87.06 75 THR A CA 1
ATOM 604 C C . THR A 1 75 ? 4.246 -2.984 17.266 1 87.06 75 THR A C 1
ATOM 606 O O . THR A 1 75 ? 3.17 -2.652 17.781 1 87.06 75 THR A O 1
ATOM 609 N N . ARG A 1 76 ? 4.355 -3.285 16.031 1 84.62 76 ARG A N 1
ATOM 610 C CA . ARG A 1 76 ? 3.215 -3.215 15.117 1 84.62 76 ARG A CA 1
ATOM 611 C C . ARG A 1 76 ? 2.133 -4.211 15.523 1 84.62 76 ARG A C 1
ATOM 613 O O . ARG A 1 76 ? 0.942 -3.893 15.477 1 84.62 76 ARG A O 1
ATOM 620 N N . LYS A 1 77 ? 2.592 -5.348 15.875 1 90.62 77 LYS A N 1
ATOM 621 C CA . LYS A 1 77 ? 1.647 -6.363 16.328 1 90.62 77 LYS A CA 1
ATOM 622 C C . LYS A 1 77 ? 0.89 -5.891 17.562 1 90.62 77 LYS A C 1
ATOM 624 O O . LYS A 1 77 ? -0.338 -5.984 17.625 1 90.62 77 LYS A O 1
ATOM 629 N N . CYS A 1 78 ? 1.631 -5.355 18.484 1 94.75 78 CYS A N 1
ATOM 630 C CA . CYS A 1 78 ? 1.037 -4.902 19.734 1 94.75 78 CYS A CA 1
ATOM 631 C C . CYS A 1 78 ? 0.097 -3.725 19.5 1 94.75 78 CYS A C 1
ATOM 633 O O . CYS A 1 78 ? -0.933 -3.605 20.156 1 94.75 78 CYS A O 1
ATOM 635 N N . ARG A 1 79 ? 0.407 -2.949 18.531 1 90.69 79 ARG A N 1
ATOM 636 C CA . ARG A 1 79 ? -0.449 -1.809 18.219 1 90.69 79 ARG A CA 1
ATOM 637 C C . ARG A 1 79 ? -1.759 -2.266 17.594 1 90.69 79 ARG A C 1
ATOM 639 O O . ARG A 1 79 ? -2.803 -1.644 17.797 1 90.69 79 ARG A O 1
ATOM 646 N N . LEU A 1 80 ? -1.707 -3.285 16.812 1 91.81 80 LEU A N 1
ATOM 647 C CA . LEU A 1 80 ? -2.941 -3.865 16.297 1 91.81 80 LEU A CA 1
ATOM 648 C C . LEU A 1 80 ? -3.836 -4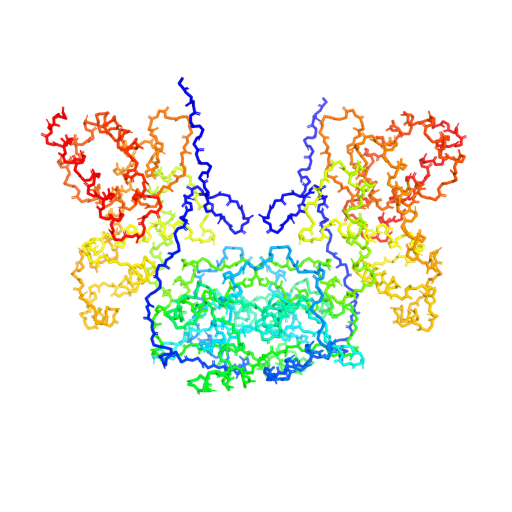.344 17.422 1 91.81 80 LEU A C 1
ATOM 650 O O . LEU A 1 80 ? -5.043 -4.098 17.422 1 91.81 80 LEU A O 1
ATOM 654 N N . ILE A 1 81 ? -3.215 -5.004 18.344 1 95.88 81 ILE A N 1
ATOM 655 C CA . ILE A 1 81 ? -3.969 -5.516 19.484 1 95.88 81 ILE A CA 1
ATOM 656 C C . ILE A 1 81 ? -4.559 -4.352 20.281 1 95.88 81 ILE A C 1
ATOM 658 O O . ILE A 1 81 ? -5.703 -4.418 20.734 1 95.88 81 ILE A O 1
ATOM 662 N N . GLU A 1 82 ? -3.771 -3.328 20.406 1 94 82 GLU A N 1
ATOM 663 C CA . GLU A 1 82 ? -4.285 -2.145 21.094 1 94 82 GLU A CA 1
ATOM 664 C C . GLU A 1 82 ? -5.508 -1.581 20.375 1 94 82 GLU A C 1
ATOM 666 O O . GLU A 1 82 ? -6.465 -1.145 21.016 1 94 82 GLU A O 1
ATOM 671 N N . SER A 1 83 ? -5.457 -1.557 19.062 1 91.5 83 SER A N 1
ATOM 672 C CA . SER A 1 83 ? -6.605 -1.101 18.297 1 91.5 83 SER A CA 1
ATOM 673 C C . SER A 1 83 ? -7.844 -1.941 18.594 1 91.5 83 SER A C 1
ATOM 675 O O . SER A 1 83 ? -8.938 -1.403 18.766 1 91.5 83 SER A O 1
ATOM 677 N N . LEU A 1 84 ? -7.648 -3.174 18.672 1 93.44 84 LEU A N 1
ATOM 678 C CA . LEU A 1 84 ? -8.734 -4.082 19.016 1 93.44 84 LEU A CA 1
ATOM 679 C C . LEU A 1 84 ? -9.297 -3.771 20.391 1 93.44 84 LEU A C 1
ATOM 681 O O . LEU A 1 84 ? -10.516 -3.736 20.578 1 93.44 84 LEU A O 1
ATOM 685 N N . MET A 1 85 ? -8.391 -3.512 21.312 1 93.62 85 MET A N 1
ATOM 686 C CA . MET A 1 85 ? -8.789 -3.227 22.688 1 93.62 85 MET A CA 1
ATOM 687 C C . MET A 1 85 ? -9.547 -1.907 22.766 1 93.62 85 MET A C 1
ATOM 689 O O . MET A 1 85 ? -10.438 -1.754 23.609 1 93.62 85 MET A O 1
ATOM 693 N N . LEU A 1 86 ? -9.203 -1.03 21.891 1 89.56 86 LEU A N 1
ATOM 694 C CA . LEU A 1 86 ? -9.82 0.29 21.875 1 89.56 86 LEU A CA 1
ATOM 695 C C . LEU A 1 86 ? -11.078 0.292 21.016 1 89.56 86 LEU A C 1
ATOM 697 O O . LEU A 1 86 ? -11.711 1.334 20.828 1 89.56 86 LEU A O 1
ATOM 701 N N . LYS A 1 87 ? -11.367 -0.784 20.375 1 89.12 87 LYS A N 1
ATOM 702 C CA . LYS A 1 87 ? -12.547 -0.979 19.531 1 89.12 87 LYS A CA 1
ATOM 703 C C . LYS A 1 87 ? -12.469 -0.142 18.266 1 89.12 87 LYS A C 1
ATOM 705 O O . LYS A 1 87 ? -13.477 0.395 17.797 1 89.12 87 LYS A O 1
ATOM 710 N N . ILE A 1 88 ? -11.25 0.035 17.859 1 87.12 88 ILE A N 1
ATOM 711 C CA . ILE A 1 88 ? -11.047 0.637 16.547 1 87.12 88 ILE A CA 1
ATOM 712 C C . ILE A 1 88 ? -11.258 -0.415 15.453 1 87.12 88 ILE A C 1
ATOM 714 O O . ILE A 1 88 ? -10.594 -1.455 15.453 1 87.12 88 ILE A O 1
ATOM 718 N N . PRO A 1 89 ? -12.172 -0.116 14.578 1 87.12 89 PRO A N 1
ATOM 719 C CA . PRO A 1 89 ? -12.461 -1.142 13.57 1 87.12 89 PRO A CA 1
ATOM 720 C C . PRO A 1 89 ? -11.25 -1.461 12.703 1 87.12 89 PRO A C 1
ATOM 722 O O . PRO A 1 89 ? -10.492 -0.558 12.328 1 87.12 89 PRO A O 1
ATOM 725 N N . LEU A 1 90 ? -11.125 -2.717 12.461 1 89.19 90 LEU A N 1
ATOM 726 C CA . LEU A 1 90 ? -10.062 -3.166 11.562 1 89.19 90 LEU A CA 1
ATOM 727 C C . LEU A 1 90 ? -10.562 -3.234 10.125 1 89.19 90 LEU A C 1
ATOM 729 O O . LEU A 1 90 ? -11.75 -3.451 9.883 1 89.19 90 LEU A O 1
ATOM 733 N N . PRO A 1 91 ? -9.656 -3.053 9.211 1 85.5 91 PRO A N 1
ATOM 734 C CA . PRO A 1 91 ? -10.039 -3.225 7.809 1 85.5 91 PRO A CA 1
ATOM 735 C C . PRO A 1 91 ? -10.602 -4.613 7.516 1 85.5 91 PRO A C 1
ATOM 737 O O . PRO A 1 91 ? -10.375 -5.551 8.281 1 85.5 91 PRO A O 1
ATOM 740 N N . MET A 1 92 ? -11.266 -4.648 6.426 1 87.56 92 MET A N 1
ATOM 741 C CA . MET A 1 92 ? -11.914 -5.891 6.02 1 87.56 92 MET A CA 1
ATOM 742 C C . MET A 1 92 ? -10.883 -6.965 5.703 1 87.56 92 MET A C 1
ATOM 744 O O . MET A 1 92 ? -9.789 -6.656 5.227 1 87.56 92 MET A O 1
ATOM 748 N N . PHE A 1 93 ? -11.281 -8.18 6.055 1 90.44 93 PHE A N 1
ATOM 749 C CA . PHE A 1 93 ? -10.484 -9.344 5.664 1 90.44 93 PHE A CA 1
ATOM 750 C C . PHE A 1 93 ? -11.023 -9.953 4.375 1 90.44 93 PHE A C 1
ATOM 752 O O . PHE A 1 93 ? -12.227 -9.93 4.125 1 90.44 93 PHE A O 1
ATOM 759 N N . TYR A 1 94 ? -10.148 -10.484 3.602 1 89.5 94 TYR A N 1
ATOM 760 C CA . TYR A 1 94 ? -10.531 -11.164 2.365 1 89.5 94 TYR A CA 1
ATOM 761 C C . TYR A 1 94 ? -10.055 -12.609 2.367 1 89.5 94 TYR A C 1
ATOM 763 O O . TYR A 1 94 ? -8.859 -12.883 2.52 1 89.5 94 TYR A O 1
ATOM 771 N N . VAL A 1 95 ? -11.016 -13.531 2.158 1 93.25 95 VAL A N 1
ATOM 772 C CA . VAL A 1 95 ? -10.688 -14.953 2.213 1 93.25 95 VAL A CA 1
ATOM 773 C C . VAL A 1 95 ? -11.383 -15.68 1.067 1 93.25 95 VAL A C 1
ATOM 775 O O . VAL A 1 95 ? -12.406 -15.219 0.552 1 93.25 95 VAL A O 1
ATOM 778 N N . ALA A 1 96 ? -10.789 -16.766 0.647 1 92.44 96 ALA A N 1
ATOM 779 C CA . ALA A 1 96 ? -11.414 -17.703 -0.284 1 92.44 96 ALA A CA 1
ATOM 780 C C . ALA A 1 96 ? -11.828 -18.984 0.426 1 92.44 96 ALA A C 1
ATOM 782 O O . ALA A 1 96 ? -11 -19.641 1.072 1 92.44 96 ALA A O 1
ATOM 783 N N . ALA A 1 97 ? -13.062 -19.281 0.315 1 94.25 97 ALA A N 1
ATOM 784 C CA . ALA A 1 97 ? -13.547 -20.516 0.91 1 94.25 97 ALA A CA 1
ATOM 785 C C . ALA A 1 97 ? -13.414 -21.688 -0.068 1 94.25 97 ALA A C 1
ATOM 787 O O . ALA A 1 97 ? -13.672 -21.531 -1.265 1 94.25 97 ALA A O 1
ATOM 788 N N . ASP A 1 98 ? -12.984 -22.812 0.453 1 89.62 98 ASP A N 1
ATOM 789 C CA . ASP A 1 98 ? -12.969 -24.016 -0.388 1 89.62 98 ASP A CA 1
ATOM 790 C C . ASP A 1 98 ? -14.227 -24.844 -0.167 1 89.62 98 ASP A C 1
ATOM 792 O O . ASP A 1 98 ? -15.141 -24.422 0.547 1 89.62 98 ASP A O 1
ATOM 796 N N . GLU A 1 99 ? -14.289 -25.953 -0.871 1 87.38 99 GLU A N 1
ATOM 797 C CA . GLU A 1 99 ? -15.492 -26.781 -0.836 1 87.38 99 GLU A CA 1
ATOM 798 C C . GLU A 1 99 ? -15.703 -27.391 0.55 1 87.38 99 GLU A C 1
ATOM 800 O O . GLU A 1 99 ? -16.828 -27.703 0.927 1 87.38 99 GLU A O 1
ATOM 805 N N . GLU A 1 100 ? -14.641 -27.484 1.348 1 90.81 100 GLU A N 1
ATOM 806 C CA . GLU A 1 100 ? -14.719 -28.062 2.688 1 90.81 100 GLU A CA 1
ATOM 807 C C . GLU A 1 100 ? -15.016 -26.984 3.732 1 90.81 100 GLU A C 1
ATOM 809 O O . GLU A 1 100 ? -15.188 -27.297 4.914 1 90.81 100 GLU A O 1
ATOM 814 N N . GLY A 1 101 ? -15.055 -25.781 3.334 1 91.62 101 GLY A N 1
ATOM 815 C CA . GLY A 1 101 ? -15.391 -24.703 4.234 1 91.62 101 GLY A CA 1
ATOM 816 C C . GLY A 1 101 ? -14.18 -24.031 4.855 1 91.62 101 GLY A C 1
ATOM 817 O O . GLY A 1 101 ? -14.305 -23.203 5.75 1 91.62 101 GLY A O 1
ATOM 818 N N . ASN A 1 102 ? -13.016 -24.438 4.391 1 92.88 102 ASN A N 1
ATOM 819 C CA . ASN A 1 102 ? 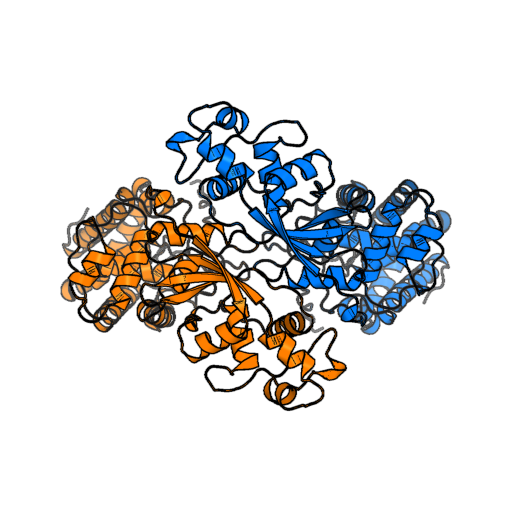-11.805 -23.781 4.863 1 92.88 102 ASN A CA 1
ATOM 820 C C . ASN A 1 102 ? -11.594 -22.438 4.191 1 92.88 102 ASN A C 1
ATOM 822 O O . ASN A 1 102 ? -11.977 -22.25 3.035 1 92.88 102 ASN A O 1
ATOM 826 N N . TRP A 1 103 ? -11.023 -21.5 4.984 1 93.88 103 TRP A N 1
ATOM 827 C CA . TRP A 1 103 ? -10.758 -20.156 4.461 1 93.88 103 TRP A CA 1
ATOM 828 C C . TRP A 1 103 ? -9.266 -19.953 4.219 1 93.88 103 TRP A C 1
ATOM 830 O O . TRP A 1 103 ? -8.461 -20.078 5.141 1 93.88 103 TRP A O 1
ATOM 840 N N . GLU A 1 104 ? -8.977 -19.656 2.982 1 90.31 104 GLU A N 1
ATOM 841 C CA . GLU A 1 104 ? -7.641 -19.172 2.654 1 90.31 104 GLU A CA 1
ATOM 842 C C . GLU A 1 104 ? -7.57 -17.641 2.719 1 90.31 104 GLU A C 1
ATOM 844 O O . GLU A 1 104 ? -8.297 -16.953 2.004 1 90.31 104 GLU A O 1
ATOM 849 N N . VAL A 1 105 ? -6.656 -17.203 3.527 1 88.88 105 VAL A N 1
ATOM 850 C CA . VAL A 1 105 ? -6.594 -15.75 3.744 1 88.88 105 VAL A CA 1
ATOM 851 C C . VAL A 1 105 ? -5.738 -15.102 2.658 1 88.88 105 VAL A C 1
ATOM 853 O O . VAL A 1 105 ? -4.578 -15.469 2.471 1 88.88 105 VAL A O 1
ATOM 856 N N . VAL A 1 106 ? -6.348 -14.164 2.025 1 81.75 106 VAL A N 1
ATOM 857 C CA . VAL A 1 106 ? -5.617 -13.477 0.962 1 81.75 106 VAL A CA 1
ATOM 858 C C . VAL A 1 106 ? -5.207 -12.086 1.433 1 81.75 106 VAL A C 1
ATOM 860 O O . VAL A 1 106 ? -4.137 -11.586 1.062 1 81.75 106 VAL A O 1
ATOM 863 N N . ASP A 1 107 ? -6.066 -11.469 2.172 1 82.19 107 ASP A N 1
ATOM 864 C CA . ASP A 1 107 ? -5.762 -10.18 2.789 1 82.19 107 ASP A CA 1
ATOM 865 C C . ASP A 1 107 ? -6.074 -10.203 4.285 1 82.19 107 ASP A C 1
ATOM 867 O O . ASP A 1 107 ? -7.176 -10.578 4.688 1 82.19 107 ASP A O 1
ATOM 871 N N . GLY A 1 108 ? -5.062 -9.742 4.992 1 85.44 108 GLY A N 1
ATOM 872 C CA . GLY A 1 108 ? -5.234 -9.711 6.434 1 85.44 108 GLY A CA 1
ATOM 873 C C . GLY A 1 108 ? -4.43 -10.773 7.156 1 85.44 108 GLY A C 1
ATOM 874 O O . GLY A 1 108 ? -4.641 -11.016 8.344 1 85.44 108 GLY A O 1
ATOM 875 N N . LEU A 1 109 ? -3.51 -11.352 6.438 1 83.56 109 LEU A N 1
ATOM 876 C CA . LEU A 1 109 ? -2.717 -12.438 7.008 1 83.56 109 LEU A CA 1
ATOM 877 C C . LEU A 1 109 ? -1.987 -11.977 8.266 1 83.56 109 LEU A C 1
ATOM 879 O O . LEU A 1 109 ? -2.033 -12.648 9.297 1 83.56 109 LEU A O 1
ATOM 883 N N . GLN A 1 110 ? -1.373 -10.852 8.211 1 82.31 110 GLN A N 1
ATOM 884 C CA . GLN A 1 110 ? -0.602 -10.359 9.344 1 82.31 110 GLN A CA 1
ATOM 885 C C . GLN A 1 110 ? -1.512 -10.008 10.516 1 82.31 110 GLN A C 1
ATOM 887 O O . GLN A 1 110 ? -1.164 -10.25 11.672 1 82.31 110 GLN A O 1
ATOM 892 N N . ARG A 1 111 ? -2.676 -9.5 10.195 1 88.81 111 ARG A N 1
ATOM 893 C CA . ARG A 1 111 ? -3.604 -9.125 11.258 1 88.81 111 ARG A CA 1
ATOM 894 C C . ARG A 1 111 ? -4.164 -10.367 11.953 1 88.81 111 ARG A C 1
ATOM 896 O O . ARG A 1 111 ? -4.191 -10.43 13.18 1 88.81 111 ARG A O 1
ATOM 903 N N . LEU A 1 112 ? -4.465 -11.359 11.164 1 91.75 112 LEU A N 1
ATOM 904 C CA . LEU A 1 112 ? -5.004 -12.586 11.742 1 91.75 112 LEU A CA 1
ATOM 905 C C . LEU A 1 112 ? -3.92 -13.344 12.5 1 91.75 112 LEU A C 1
ATOM 907 O O . LEU A 1 112 ? -4.191 -13.953 13.539 1 91.75 112 LEU A O 1
ATOM 911 N N . SER A 1 113 ? -2.766 -13.352 11.977 1 89.44 113 SER A N 1
ATOM 912 C CA . SER A 1 113 ? -1.657 -14 12.664 1 89.44 113 SER A CA 1
ATOM 913 C C . SER A 1 113 ? -1.37 -13.336 14.008 1 89.44 113 SER A C 1
ATOM 915 O O . SER A 1 113 ? -1.058 -14.008 14.992 1 89.44 113 SER A O 1
ATOM 917 N N . THR A 1 114 ? -1.442 -12.047 14.008 1 91.75 114 THR A N 1
ATOM 918 C CA . THR A 1 114 ? -1.229 -11.305 15.242 1 91.75 114 THR A CA 1
ATOM 919 C C . THR A 1 114 ? -2.301 -11.648 16.281 1 91.75 114 THR A C 1
ATOM 921 O O . THR A 1 114 ? -1.993 -11.867 17.453 1 91.75 114 THR A O 1
ATOM 924 N N . ILE A 1 115 ? -3.475 -11.695 15.82 1 95.19 115 ILE A N 1
ATOM 925 C CA . ILE A 1 115 ? -4.586 -12.055 16.688 1 95.19 115 ILE A CA 1
ATOM 926 C C . ILE A 1 115 ? -4.375 -13.469 17.25 1 95.19 115 ILE A C 1
ATOM 928 O O . ILE A 1 115 ? -4.523 -13.695 18.453 1 95.19 115 ILE A O 1
ATOM 932 N N . ARG A 1 116 ? -3.996 -14.375 16.406 1 94.56 116 ARG A N 1
ATOM 933 C CA . ARG A 1 116 ? -3.691 -15.734 16.828 1 94.56 116 ARG A CA 1
ATOM 934 C C . ARG A 1 116 ? -2.582 -15.75 17.875 1 94.56 116 ARG A C 1
ATOM 936 O O . ARG A 1 116 ? -2.721 -16.391 18.938 1 94.56 116 ARG A O 1
ATOM 943 N N . ASP A 1 117 ? -1.557 -15.008 17.609 1 94.12 117 ASP A N 1
ATOM 944 C CA . ASP A 1 117 ? -0.405 -14.984 18.5 1 94.12 117 ASP A CA 1
ATOM 945 C C . ASP A 1 117 ? -0.785 -14.43 19.875 1 94.12 117 ASP A C 1
ATOM 947 O O . ASP A 1 117 ? -0.239 -14.844 20.891 1 94.12 117 ASP A O 1
ATOM 951 N N . PHE A 1 118 ? -1.63 -13.484 19.844 1 96.75 118 PHE A N 1
ATOM 952 C CA . PHE A 1 118 ? -2.018 -12.836 21.094 1 96.75 118 PHE A CA 1
ATOM 953 C C . PHE A 1 118 ? -2.959 -13.719 21.891 1 96.75 118 PHE A C 1
ATOM 955 O O . PHE A 1 118 ? -2.781 -13.891 23.094 1 96.75 118 PHE A O 1
ATOM 962 N N . ILE A 1 119 ? -3.879 -14.336 21.266 1 97.12 119 ILE A N 1
ATOM 963 C CA . ILE A 1 119 ? -4.961 -15.008 21.969 1 97.12 119 ILE A CA 1
ATOM 964 C C . ILE A 1 119 ? -4.613 -16.484 22.156 1 97.12 119 ILE A C 1
ATOM 966 O O . ILE A 1 119 ? -4.867 -17.062 23.219 1 97.12 119 ILE A O 1
ATOM 970 N N . ILE A 1 120 ? -4.035 -17.156 21.156 1 94.88 120 ILE A N 1
ATOM 971 C CA . ILE A 1 120 ? -3.791 -18.594 21.172 1 94.88 120 ILE A CA 1
ATOM 972 C C . ILE A 1 120 ? -2.303 -18.875 21.391 1 94.88 120 ILE A C 1
ATOM 974 O O . ILE A 1 120 ? -1.931 -19.703 22.219 1 94.88 120 ILE A O 1
ATOM 978 N N . GLY A 1 121 ? -1.47 -18.188 20.75 1 93.69 121 GLY A N 1
ATOM 979 C CA . GLY A 1 121 ? -0.037 -18.438 20.703 1 93.69 121 GLY A CA 1
ATOM 980 C C . GLY A 1 121 ? 0.471 -18.75 19.312 1 93.69 121 GLY A C 1
ATOM 981 O O . GLY A 1 121 ? -0.301 -19.156 18.438 1 93.69 121 GLY A O 1
ATOM 982 N N . ASN A 1 122 ? 1.705 -18.531 19.188 1 88.75 122 ASN A N 1
ATOM 983 C CA . ASN A 1 122 ? 2.318 -18.828 17.906 1 88.75 122 ASN A CA 1
ATOM 984 C C . ASN A 1 122 ? 2.537 -20.328 17.719 1 88.75 122 ASN A C 1
ATOM 986 O O . ASN A 1 122 ? 2.012 -21.141 18.5 1 88.75 122 ASN A O 1
ATOM 990 N N . LYS A 1 123 ? 3.232 -20.703 16.672 1 81.5 123 LYS A N 1
ATOM 991 C CA . LYS A 1 123 ? 3.428 -22.094 16.328 1 81.5 123 LYS A CA 1
ATOM 992 C C . LYS A 1 123 ? 4.09 -22.859 17.469 1 81.5 123 LYS A C 1
ATOM 994 O O . LYS A 1 123 ? 3.879 -24.062 17.625 1 81.5 123 LYS A O 1
ATOM 999 N N . ASP A 1 124 ? 4.836 -22.125 18.297 1 87.31 124 ASP A N 1
ATOM 1000 C CA . ASP A 1 124 ? 5.547 -22.75 19.406 1 87.31 124 ASP A CA 1
ATOM 1001 C C . ASP A 1 124 ? 4.738 -22.641 20.703 1 87.31 124 ASP A C 1
ATOM 1003 O O . ASP A 1 124 ? 5.219 -23 21.781 1 87.31 124 ASP A O 1
ATOM 1007 N N . GLY A 1 125 ? 3.635 -22.047 20.625 1 88.81 125 GLY A N 1
ATOM 1008 C CA . GLY A 1 125 ? 2.768 -21.922 21.781 1 88.81 125 GLY A CA 1
ATOM 1009 C C . GLY A 1 125 ? 3.053 -20.688 22.609 1 88.81 125 GLY A C 1
ATOM 1010 O O . GLY A 1 125 ? 2.5 -20.516 23.703 1 88.81 125 GLY A O 1
ATOM 1011 N N . VAL A 1 126 ? 3.924 -19.906 22.125 1 92 126 VAL A N 1
ATOM 1012 C CA . VAL A 1 126 ? 4.293 -18.703 22.875 1 92 126 VAL A CA 1
ATOM 1013 C C . VAL A 1 126 ? 3.311 -17.578 22.547 1 92 126 VAL A C 1
ATOM 1015 O O . VAL A 1 126 ? 3.051 -17.281 21.375 1 92 126 VAL A O 1
ATOM 1018 N N . ARG A 1 127 ? 2.852 -16.906 23.578 1 94.25 127 ARG A N 1
ATOM 1019 C CA . ARG A 1 127 ? 1.872 -15.852 23.391 1 94.25 127 ARG A CA 1
ATOM 1020 C C . ARG A 1 127 ? 2.557 -14.492 23.25 1 94.25 127 ARG A C 1
ATOM 1022 O O . ARG A 1 127 ? 3.562 -14.234 23.922 1 94.25 127 ARG A O 1
ATOM 1029 N N . LEU A 1 128 ? 1.988 -13.664 22.469 1 95.69 128 LEU A N 1
ATOM 1030 C CA . LEU A 1 128 ? 2.443 -12.289 22.297 1 95.69 128 LEU A CA 1
ATOM 1031 C C . LEU A 1 128 ? 2.295 -11.5 23.594 1 95.69 128 LEU A C 1
ATOM 1033 O O . LEU A 1 128 ? 1.223 -11.492 24.203 1 95.69 128 LEU A O 1
ATOM 1037 N N . GLN A 1 129 ? 3.428 -10.961 24 1 97.31 129 GLN A N 1
ATOM 1038 C CA . GLN A 1 129 ? 3.41 -10.062 25.156 1 97.31 129 GLN A CA 1
ATOM 1039 C C . GLN A 1 129 ? 3.326 -8.602 24.703 1 97.31 129 GLN A C 1
ATOM 1041 O O . GLN A 1 129 ? 4.129 -8.148 23.891 1 97.31 129 GLN A O 1
ATOM 1046 N N . LEU A 1 130 ? 2.348 -7.91 25.281 1 97.62 130 LEU A N 1
ATOM 1047 C CA . LEU A 1 130 ? 2.123 -6.535 24.844 1 97.62 130 LEU A CA 1
ATOM 1048 C C . LEU A 1 130 ? 3.283 -5.641 25.266 1 97.62 130 LEU A C 1
ATOM 1050 O O . LEU A 1 130 ? 3.828 -5.793 26.359 1 97.62 130 LEU A O 1
ATOM 1054 N N . LYS A 1 131 ? 3.689 -4.785 24.359 1 96 131 LYS A N 1
ATOM 1055 C CA . LYS A 1 131 ? 4.727 -3.793 24.625 1 96 131 LYS A CA 1
ATOM 1056 C C . LYS A 1 131 ? 4.566 -2.572 23.734 1 96 131 LYS A C 1
ATOM 1058 O O . LYS A 1 131 ? 3.951 -2.66 22.656 1 96 131 LYS A O 1
ATOM 1063 N N . ASN A 1 132 ? 4.949 -1.477 24.172 1 90.94 132 ASN A N 1
ATOM 1064 C CA . ASN A 1 132 ? 4.996 -0.246 23.391 1 90.94 132 ASN A CA 1
ATOM 1065 C C . ASN A 1 132 ? 3.602 0.192 22.938 1 90.94 132 ASN A C 1
ATOM 1067 O O . ASN A 1 132 ? 3.41 0.622 21.812 1 90.94 132 ASN A O 1
ATOM 1071 N N . LEU A 1 133 ? 2.658 -0.036 23.797 1 90.75 133 LEU A N 1
ATOM 1072 C CA . LEU A 1 133 ? 1.323 0.482 23.516 1 90.75 133 LEU A CA 1
ATOM 1073 C C . LEU A 1 133 ? 1.289 2 23.656 1 90.75 133 LEU A C 1
ATOM 1075 O O . LEU A 1 133 ? 2 2.568 24.484 1 90.75 133 LEU A O 1
ATOM 1079 N N . GLU A 1 134 ? 0.516 2.58 22.891 1 82.56 134 GLU A N 1
ATOM 1080 C CA . GLU A 1 134 ? 0.518 4.039 22.828 1 82.56 134 GLU A CA 1
ATOM 1081 C C . GLU A 1 134 ? -0.423 4.629 23.875 1 82.56 134 GLU A C 1
ATOM 1083 O O . GLU A 1 134 ? -0.122 5.664 24.469 1 82.56 134 GLU A O 1
ATOM 1088 N N . PHE A 1 135 ? -1.522 4 24.109 1 83.31 135 PHE A N 1
ATOM 1089 C CA . PHE A 1 135 ? -2.555 4.57 24.969 1 83.31 135 PHE A CA 1
ATOM 1090 C C . PHE A 1 135 ? -2.752 3.719 26.219 1 83.31 135 PHE A C 1
ATOM 1092 O O . PHE A 1 135 ? -3.096 4.234 27.281 1 83.31 135 PHE A O 1
ATOM 1099 N N . LEU A 1 136 ? -2.498 2.473 26.062 1 90.12 136 LEU A N 1
ATOM 1100 C CA . LEU A 1 136 ? -2.861 1.546 27.125 1 90.12 136 LEU A CA 1
ATOM 1101 C C . LEU A 1 136 ? -1.616 0.947 27.766 1 90.12 136 LEU A C 1
ATOM 1103 O O . LEU A 1 136 ? -1.702 -0.057 28.484 1 90.12 136 LEU A O 1
ATOM 1107 N N . GLY A 1 137 ? -0.537 1.585 27.531 1 91.06 137 GLY A N 1
ATOM 1108 C CA . GLY A 1 137 ? 0.74 1.027 27.953 1 91.06 137 GLY A CA 1
ATOM 1109 C C . GLY A 1 137 ? 0.866 0.884 29.453 1 91.06 137 GLY A C 1
ATOM 1110 O O . GLY A 1 137 ? 1.337 -0.143 29.953 1 91.06 137 GLY A O 1
ATOM 1111 N N . SER A 1 138 ? 0.457 1.902 30.172 1 90.38 138 SER A N 1
ATOM 1112 C CA . SER A 1 138 ? 0.586 1.907 31.625 1 90.38 138 SER A CA 1
ATOM 1113 C C . SER A 1 138 ? -0.144 0.722 32.25 1 90.38 138 SER A C 1
ATOM 1115 O O . SER A 1 138 ? 0.309 0.165 33.25 1 90.38 138 SER A O 1
ATOM 1117 N N . LYS A 1 139 ? -1.103 0.26 31.609 1 92.69 139 LYS A N 1
ATOM 1118 C CA . LYS A 1 139 ? -1.948 -0.767 32.219 1 92.69 139 LYS A CA 1
ATOM 1119 C C . LYS A 1 139 ? -1.622 -2.148 31.656 1 92.69 139 LYS A C 1
ATOM 1121 O O . LYS A 1 139 ? -1.714 -3.15 32.375 1 92.69 139 LYS A O 1
ATOM 1126 N N . TYR A 1 140 ? -1.2 -2.207 30.406 1 95.88 140 TYR A N 1
ATOM 1127 C CA . TYR A 1 140 ? -1.253 -3.531 29.797 1 95.88 140 TYR A CA 1
ATOM 1128 C C . TYR A 1 140 ? 0.111 -3.936 29.266 1 95.88 140 TYR A C 1
ATOM 1130 O O . TYR A 1 140 ? 0.317 -5.09 28.875 1 95.88 140 TYR A O 1
ATOM 1138 N N . ASP A 1 141 ? 1.07 -3.016 29.203 1 96.25 141 ASP A N 1
ATOM 1139 C CA . ASP A 1 141 ? 2.402 -3.441 28.781 1 96.25 141 ASP A CA 1
ATOM 1140 C C . ASP A 1 141 ? 2.924 -4.566 29.672 1 96.25 141 ASP A C 1
ATOM 1142 O O . ASP A 1 141 ? 2.771 -4.523 30.891 1 96.25 141 ASP A O 1
ATOM 1146 N N . GLY A 1 142 ? 3.547 -5.609 28.984 1 96.94 142 GLY A N 1
ATOM 1147 C CA . GLY A 1 142 ? 4.094 -6.742 29.703 1 96.94 142 GLY A CA 1
ATOM 1148 C C . GLY A 1 142 ? 3.09 -7.863 29.906 1 96.94 142 GLY A C 1
ATOM 1149 O O . GLY A 1 142 ? 3.455 -8.961 30.328 1 96.94 142 GLY A O 1
ATOM 1150 N N . LYS A 1 143 ? 1.876 -7.629 29.594 1 97.5 143 LYS A N 1
ATOM 1151 C CA . LYS A 1 143 ? 0.841 -8.625 29.844 1 97.5 143 LYS A CA 1
ATOM 1152 C C . LYS A 1 143 ? 0.575 -9.477 28.609 1 97.5 143 LYS A C 1
ATOM 1154 O O . LYS A 1 143 ? 0.708 -8.992 27.484 1 97.5 143 LYS A O 1
ATOM 1159 N N . THR A 1 144 ? 0.233 -10.688 28.812 1 97.31 144 THR A N 1
ATOM 1160 C CA . THR A 1 144 ? -0.311 -11.57 27.797 1 97.31 144 THR A CA 1
ATOM 1161 C C . THR A 1 144 ? -1.834 -11.625 27.875 1 97.31 144 THR A C 1
ATOM 1163 O O . THR A 1 144 ? -2.424 -11.133 28.844 1 97.31 144 THR A O 1
ATOM 1166 N N . PHE A 1 145 ? -2.428 -12.195 26.844 1 97.69 145 PHE A N 1
ATOM 1167 C CA . PHE A 1 145 ? -3.881 -12.312 26.891 1 97.69 145 PHE A CA 1
ATOM 1168 C C . PHE A 1 145 ? -4.324 -13.164 28.078 1 97.69 145 PHE A C 1
ATOM 1170 O O . PHE A 1 145 ? -5.344 -12.883 28.703 1 97.69 145 PHE A O 1
ATOM 1177 N N . ALA A 1 146 ? -3.609 -14.188 28.344 1 96.25 146 ALA A N 1
ATOM 1178 C CA . ALA A 1 146 ? -3.926 -15.07 29.453 1 96.25 146 ALA A CA 1
ATOM 1179 C C . ALA A 1 146 ? -3.969 -14.297 30.766 1 96.25 146 ALA A C 1
ATOM 1181 O O . ALA A 1 146 ? -4.859 -14.508 31.594 1 96.25 146 ALA A O 1
ATOM 1182 N N . ALA A 1 147 ? -2.99 -13.461 30.922 1 97 147 ALA A N 1
ATOM 1183 C CA . ALA A 1 147 ? -2.949 -12.648 32.125 1 97 147 ALA A CA 1
ATOM 1184 C C . ALA A 1 147 ? -4.164 -11.727 32.219 1 97 147 ALA A C 1
ATOM 1186 O O . ALA A 1 147 ? -4.73 -11.539 33.312 1 97 147 ALA A O 1
ATOM 1187 N N . ILE A 1 148 ? -4.562 -11.164 31.109 1 97.75 148 ILE A N 1
ATOM 1188 C CA . ILE A 1 148 ? -5.703 -10.258 31.062 1 97.75 148 ILE A CA 1
ATOM 1189 C C . ILE A 1 148 ? -6.996 -11.039 31.297 1 97.75 148 ILE A C 1
ATOM 1191 O O . ILE A 1 148 ? -7.848 -10.625 32.062 1 97.75 148 ILE A O 1
ATOM 1195 N N . GLU A 1 149 ? -7.105 -12.125 30.641 1 96.5 149 GLU A N 1
ATOM 1196 C CA . GLU A 1 149 ? -8.297 -12.961 30.719 1 96.5 149 GLU A CA 1
ATOM 1197 C C . GLU A 1 149 ? -8.531 -13.484 32.125 1 96.5 149 GLU A C 1
ATOM 1199 O O . GLU A 1 149 ? -9.672 -13.625 32.562 1 96.5 149 GLU A O 1
ATOM 1204 N N . ASN A 1 150 ? -7.453 -13.688 32.844 1 96.5 150 ASN A N 1
ATOM 1205 C CA . ASN A 1 150 ? -7.555 -14.266 34.188 1 96.5 150 ASN A CA 1
ATOM 1206 C C . ASN A 1 150 ? -7.762 -13.195 35.25 1 96.5 150 ASN A C 1
ATOM 1208 O O . ASN A 1 150 ? -7.973 -13.508 36.438 1 96.5 150 ASN A O 1
ATOM 1212 N N . ASP A 1 151 ? -7.676 -11.969 34.875 1 96.75 151 ASP A N 1
ATOM 1213 C CA . ASP A 1 151 ? -7.934 -10.867 35.781 1 96.75 151 ASP A CA 1
ATOM 1214 C C . ASP A 1 151 ? -9.422 -10.523 35.844 1 96.75 151 ASP A C 1
ATOM 1216 O O . ASP A 1 151 ? -9.977 -10.016 34.875 1 96.75 151 ASP A O 1
ATOM 1220 N N . ILE A 1 152 ? -10.047 -10.625 36.938 1 95.62 152 ILE A N 1
ATOM 1221 C CA . ILE A 1 152 ? -11.477 -10.438 37.125 1 95.62 152 ILE A CA 1
ATOM 1222 C C . ILE A 1 152 ? -11.852 -8.984 36.812 1 95.62 152 ILE A C 1
ATOM 1224 O O . ILE A 1 152 ? -12.945 -8.703 36.312 1 95.62 152 ILE A O 1
ATOM 1228 N N . ASN A 1 153 ? -10.922 -8.102 37.031 1 95.75 153 ASN A N 1
ATOM 1229 C CA . ASN A 1 153 ? -11.172 -6.68 36.812 1 95.75 153 ASN A CA 1
ATOM 1230 C C . ASN A 1 153 ? -11.18 -6.324 35.344 1 95.75 153 ASN A C 1
ATOM 1232 O O . ASN A 1 153 ? -11.578 -5.219 34.969 1 95.75 153 ASN A O 1
ATOM 1236 N N . GLU A 1 154 ? -10.781 -7.336 34.469 1 96.56 154 GLU A N 1
ATOM 1237 C CA . GLU A 1 154 ? -10.68 -7.059 33.031 1 96.56 154 GLU A CA 1
ATOM 1238 C C . GLU A 1 154 ? -11.766 -7.801 32.25 1 96.56 154 GLU A C 1
ATOM 1240 O O . GLU A 1 154 ? -11.664 -7.953 31.031 1 96.56 154 GLU A O 1
ATOM 1245 N N . GLN A 1 155 ? -12.781 -8.195 32.938 1 96.38 155 GLN A N 1
ATOM 1246 C CA . GLN A 1 155 ? -13.828 -9.008 32.312 1 96.38 155 GLN A CA 1
ATOM 1247 C C . GLN A 1 155 ? -14.516 -8.25 31.188 1 96.38 155 GLN A C 1
ATOM 1249 O O . GLN A 1 155 ? -14.828 -8.836 30.141 1 96.38 155 GLN A O 1
ATOM 1254 N N . LYS A 1 156 ? -14.789 -7.027 31.406 1 95.19 156 LYS A N 1
ATOM 1255 C CA . LYS A 1 156 ? -15.445 -6.234 30.359 1 95.19 156 LYS A CA 1
ATOM 1256 C C . LYS A 1 156 ? -14.594 -6.191 29.094 1 95.19 156 LYS A C 1
ATOM 1258 O O . LYS A 1 156 ? -15.109 -6.375 27.984 1 95.19 156 LYS A O 1
ATOM 1263 N N . LEU A 1 157 ? -13.344 -5.957 29.234 1 95.25 157 LEU A N 1
ATOM 1264 C CA . LEU A 1 157 ? -12.422 -5.895 28.109 1 95.25 157 LEU A CA 1
ATOM 1265 C C . LEU A 1 157 ? -12.367 -7.238 27.375 1 95.25 157 LEU A C 1
ATOM 1267 O O . LEU A 1 157 ? -12.383 -7.285 26.156 1 95.25 157 LEU A O 1
ATOM 1271 N N . VAL A 1 158 ? -12.281 -8.281 28.125 1 97.06 158 VAL A N 1
ATOM 1272 C CA . VAL A 1 158 ? -12.195 -9.633 27.562 1 97.06 158 VAL A CA 1
ATOM 1273 C C . VAL A 1 158 ? -13.453 -9.93 26.75 1 97.06 158 VAL A C 1
ATOM 1275 O O . VAL A 1 158 ? -13.367 -10.406 25.609 1 97.06 158 VAL A O 1
ATOM 1278 N N . ASN A 1 159 ? -14.609 -9.562 27.297 1 96.5 159 ASN A N 1
ATOM 1279 C CA . ASN A 1 159 ? -15.859 -9.758 26.562 1 96.5 159 ASN A CA 1
ATOM 1280 C C . ASN A 1 159 ? -15.906 -8.914 25.297 1 96.5 159 ASN A C 1
ATOM 1282 O O . ASN A 1 159 ? -16.359 -9.383 24.25 1 96.5 159 ASN A O 1
ATOM 1286 N N . ASP A 1 160 ? -15.422 -7.727 25.453 1 94 160 ASP A N 1
ATOM 1287 C CA . ASP A 1 160 ? -15.391 -6.84 24.297 1 94 160 ASP A CA 1
ATOM 1288 C C . ASP A 1 160 ? -14.539 -7.43 23.172 1 94 160 ASP A C 1
ATOM 1290 O O . ASP A 1 160 ? -14.914 -7.371 22 1 94 160 ASP A O 1
ATOM 1294 N N . ILE A 1 161 ? -13.438 -7.996 23.5 1 95.75 161 ILE A N 1
ATOM 1295 C CA . ILE A 1 161 ? -12.531 -8.578 22.516 1 95.75 161 ILE A CA 1
ATOM 1296 C C . ILE A 1 161 ? -13.18 -9.789 21.859 1 95.75 161 ILE A C 1
ATOM 1298 O O . ILE A 1 161 ? -13.25 -9.883 20.641 1 95.75 161 ILE A O 1
ATOM 1302 N N . TYR A 1 162 ? -13.781 -10.633 22.625 1 96.44 162 TYR A N 1
ATOM 1303 C CA . TYR A 1 162 ? -14.375 -11.867 22.125 1 96.44 162 TYR A CA 1
ATOM 1304 C C . TYR A 1 162 ? -15.586 -11.578 21.266 1 96.44 162 TYR A C 1
ATOM 1306 O O . TYR A 1 162 ? -15.867 -12.305 20.297 1 96.44 162 TYR A O 1
ATOM 1314 N N . GLU A 1 163 ? -16.25 -10.508 21.516 1 95.62 163 GLU A N 1
ATOM 1315 C CA . GLU A 1 163 ? -17.5 -10.195 20.844 1 95.62 163 GLU A CA 1
ATOM 1316 C C . GLU A 1 163 ? -17.281 -9.266 19.656 1 95.62 163 GLU A C 1
ATOM 1318 O O . GLU A 1 163 ? -18.203 -9.008 18.875 1 95.62 163 GLU A O 1
ATOM 1323 N N . THR A 1 164 ? -16.047 -8.789 19.562 1 94.62 164 THR A N 1
ATOM 1324 C CA . THR A 1 164 ? -15.742 -7.902 18.438 1 94.62 164 THR A CA 1
ATOM 1325 C C . THR A 1 164 ? -16.031 -8.594 17.109 1 94.62 164 THR A C 1
ATOM 1327 O O . THR A 1 164 ? -15.633 -9.734 16.906 1 94.62 164 THR A O 1
ATOM 1330 N N . GLU A 1 165 ? -16.781 -7.859 16.234 1 93.75 165 GLU A N 1
ATOM 1331 C CA . GLU A 1 165 ? -17.109 -8.398 14.914 1 93.75 165 GLU A CA 1
ATOM 1332 C C . GLU A 1 165 ? -16.141 -7.91 13.844 1 93.75 165 GLU A C 1
ATOM 1334 O O . GLU A 1 165 ? -15.969 -6.707 13.656 1 93.75 165 GLU A O 1
ATOM 1339 N N . MET A 1 166 ? -15.547 -8.891 13.242 1 94.38 166 MET A N 1
ATOM 1340 C CA . MET A 1 166 ? -14.664 -8.578 12.117 1 94.38 166 MET A CA 1
ATOM 1341 C C . MET A 1 166 ? -15.391 -8.773 10.789 1 94.38 166 MET A C 1
ATOM 1343 O O . MET A 1 166 ? -16.219 -9.672 10.656 1 94.38 166 MET A O 1
ATOM 1347 N N . ARG A 1 167 ? -15.07 -7.953 9.859 1 92.06 167 ARG A N 1
ATOM 1348 C CA . ARG A 1 167 ? -15.734 -8.016 8.562 1 92.06 167 ARG A CA 1
ATOM 1349 C C . ARG A 1 167 ? -14.906 -8.812 7.562 1 92.06 167 ARG A C 1
ATOM 1351 O O . ARG A 1 167 ? -13.719 -8.547 7.375 1 92.06 167 ARG A O 1
ATOM 1358 N N . PHE A 1 168 ? -15.57 -9.789 6.957 1 94 168 PHE A N 1
ATOM 1359 C CA . PHE A 1 168 ? -14.914 -10.648 5.977 1 94 168 PHE A CA 1
ATOM 1360 C C . PHE A 1 168 ? -15.625 -10.578 4.633 1 94 168 PHE A C 1
ATOM 1362 O O . PHE A 1 168 ? -16.859 -10.539 4.574 1 94 168 PHE A O 1
ATOM 1369 N N . THR A 1 169 ? -14.891 -10.414 3.635 1 92 169 THR A N 1
ATOM 1370 C CA . THR A 1 169 ? -15.359 -10.742 2.295 1 92 169 THR A CA 1
ATOM 1371 C C . THR A 1 169 ? -14.938 -12.164 1.911 1 92 169 THR A C 1
ATOM 1373 O O . THR A 1 169 ? -13.75 -12.469 1.858 1 92 169 THR A O 1
ATOM 1376 N N . VAL A 1 170 ? -15.93 -13 1.665 1 94.75 170 VAL A N 1
ATOM 1377 C CA . VAL A 1 170 ? -15.672 -14.414 1.393 1 94.75 170 VAL A CA 1
ATOM 1378 C C . VAL A 1 170 ? -15.992 -14.727 -0.066 1 94.75 170 VAL A C 1
ATOM 1380 O O . VAL A 1 170 ? -17.125 -14.539 -0.51 1 94.75 170 VAL A O 1
ATOM 1383 N N . ILE A 1 171 ? -15.008 -15.133 -0.788 1 93.06 171 ILE A N 1
ATOM 1384 C CA . ILE A 1 171 ? -15.25 -15.664 -2.125 1 93.06 171 ILE A CA 1
ATOM 1385 C C . ILE A 1 171 ? -15.625 -17.141 -2.031 1 93.06 171 ILE A C 1
ATOM 1387 O O . ILE A 1 171 ? -14.82 -17.969 -1.592 1 93.06 171 ILE A O 1
ATOM 1391 N N . ASN A 1 172 ? -16.781 -17.422 -2.449 1 93.06 172 ASN A N 1
ATOM 1392 C CA . ASN A 1 172 ? -17.344 -18.75 -2.238 1 93.06 172 ASN A CA 1
ATOM 1393 C C . ASN A 1 172 ? -16.812 -19.75 -3.273 1 93.06 172 ASN A C 1
ATOM 1395 O O . ASN A 1 172 ? -16.359 -19.344 -4.348 1 93.06 172 ASN A O 1
ATOM 1399 N N . PRO A 1 173 ? -17.016 -21.016 -2.793 1 89.25 173 PRO A N 1
ATOM 1400 C CA . PRO A 1 173 ? -16.641 -22.047 -3.771 1 89.25 173 PRO A CA 1
ATOM 1401 C C . PRO A 1 173 ? -17.5 -21.969 -5.043 1 89.25 173 PRO A C 1
ATOM 1403 O O . PRO A 1 173 ? -18.656 -21.578 -4.988 1 89.25 173 PRO A O 1
ATOM 1406 N N . GLY A 1 174 ? -16.984 -22.234 -6.16 1 83.94 174 GLY A N 1
ATOM 1407 C CA . GLY A 1 174 ? -17.703 -22.172 -7.43 1 83.94 174 GLY A CA 1
ATOM 1408 C C . GLY A 1 174 ? -17.203 -21.047 -8.32 1 83.94 174 GLY A C 1
ATOM 1409 O O . GLY A 1 174 ? -17.391 -21.078 -9.539 1 83.94 174 GLY A O 1
ATOM 1410 N N . THR A 1 175 ? -16.734 -19.984 -7.617 1 87.62 175 THR A N 1
ATOM 1411 C CA . THR A 1 175 ? -16.094 -18.938 -8.406 1 87.62 175 THR A CA 1
ATOM 1412 C C . THR A 1 175 ? -14.875 -19.484 -9.141 1 87.62 175 THR A C 1
ATOM 1414 O O . THR A 1 175 ? -14.023 -20.141 -8.531 1 87.62 175 THR A O 1
ATOM 1417 N N . PRO A 1 176 ? -14.852 -19.188 -10.453 1 84.81 176 PRO A N 1
ATOM 1418 C CA . PRO A 1 176 ? -13.688 -19.672 -11.203 1 84.81 176 PRO A CA 1
ATOM 1419 C C . PRO A 1 176 ? -12.367 -19.125 -10.648 1 84.81 176 PRO A C 1
ATOM 1421 O O . PRO A 1 176 ? -12.297 -17.969 -10.227 1 84.81 176 PRO A O 1
ATOM 1424 N N . GLU A 1 177 ? -11.344 -19.969 -10.734 1 86.69 177 GLU A N 1
ATOM 1425 C CA . GLU A 1 177 ? -10.055 -19.656 -10.125 1 86.69 177 GLU A CA 1
ATOM 1426 C C . GLU A 1 177 ? -9.484 -18.359 -10.688 1 86.69 177 GLU A C 1
ATOM 1428 O O . GLU A 1 177 ? -8.938 -17.547 -9.938 1 86.69 177 GLU A O 1
ATOM 1433 N N . ALA A 1 178 ? -9.602 -18.219 -11.992 1 84.88 178 ALA A N 1
ATOM 1434 C CA . ALA A 1 178 ? -9.078 -17.016 -12.633 1 84.88 178 ALA A CA 1
ATOM 1435 C C . ALA A 1 178 ? -9.773 -15.766 -12.109 1 84.88 178 ALA A C 1
ATOM 1437 O O . ALA A 1 178 ? -9.141 -14.719 -11.945 1 84.88 178 ALA A O 1
ATOM 1438 N N . VAL A 1 179 ? -11.008 -15.93 -11.852 1 84.25 179 VAL A N 1
ATOM 1439 C CA . VAL A 1 179 ? -11.797 -14.812 -11.344 1 84.25 179 VAL A CA 1
ATOM 1440 C C . VAL A 1 179 ? -11.414 -14.516 -9.898 1 84.25 179 VAL A C 1
ATOM 1442 O O . VAL A 1 179 ? -11.266 -13.352 -9.516 1 84.25 179 VAL A O 1
ATOM 1445 N N . LYS A 1 180 ? -11.266 -15.555 -9.211 1 88.81 180 LYS A N 1
ATOM 1446 C CA . LYS A 1 180 ? -10.852 -15.398 -7.82 1 88.81 180 LYS A CA 1
ATOM 1447 C C . LYS A 1 180 ? -9.555 -14.602 -7.719 1 88.81 180 LYS A C 1
ATOM 1449 O O . LYS A 1 180 ? -9.461 -13.656 -6.938 1 88.81 180 LYS A O 1
ATOM 1454 N N . ARG A 1 181 ? -8.609 -14.977 -8.477 1 88.75 181 ARG A N 1
ATOM 1455 C CA . ARG A 1 181 ? -7.32 -14.297 -8.461 1 88.75 181 ARG A CA 1
ATOM 1456 C C . ARG A 1 181 ? -7.461 -12.836 -8.891 1 88.75 181 ARG A C 1
ATOM 1458 O O . ARG A 1 181 ? -6.809 -11.953 -8.328 1 88.75 181 ARG A O 1
ATOM 1465 N N . ASN A 1 182 ? -8.25 -12.641 -9.836 1 85.31 182 ASN A N 1
ATOM 1466 C CA . ASN A 1 182 ? -8.477 -11.281 -10.312 1 85.31 182 ASN A CA 1
ATOM 1467 C C . ASN A 1 182 ? -9.117 -10.414 -9.234 1 85.31 182 ASN A C 1
ATOM 1469 O O . ASN A 1 182 ? -8.766 -9.242 -9.078 1 85.31 182 ASN A O 1
ATOM 1473 N N . ILE A 1 183 ? -10.07 -11.039 -8.594 1 86.06 183 ILE A N 1
ATOM 1474 C CA . ILE A 1 183 ? -10.742 -10.32 -7.52 1 86.06 183 ILE A CA 1
ATOM 1475 C C . ILE A 1 183 ? -9.719 -9.898 -6.465 1 86.06 183 ILE A C 1
ATOM 1477 O O . ILE A 1 183 ? -9.711 -8.75 -6.016 1 86.06 183 ILE A O 1
ATOM 1481 N N . PHE A 1 184 ? -8.875 -10.797 -6.141 1 84.75 184 PHE A N 1
ATOM 1482 C CA . PHE A 1 184 ? -7.883 -10.508 -5.113 1 84.75 184 PHE A CA 1
ATOM 1483 C C . PHE A 1 184 ? -6.895 -9.453 -5.598 1 84.75 184 PHE A C 1
ATOM 1485 O O . PHE A 1 184 ? -6.441 -8.617 -4.812 1 84.75 184 PHE A O 1
ATOM 1492 N N . LYS A 1 185 ? -6.602 -9.484 -6.805 1 83.5 185 LYS A N 1
ATOM 1493 C CA . LYS A 1 185 ? -5.73 -8.469 -7.395 1 83.5 185 LYS A CA 1
ATOM 1494 C C . LYS A 1 185 ? -6.375 -7.086 -7.328 1 83.5 185 LYS A C 1
ATOM 1496 O O . LYS A 1 185 ? -5.691 -6.09 -7.078 1 83.5 185 LYS A O 1
ATOM 1501 N N . ARG A 1 186 ? -7.621 -7.055 -7.52 1 81.38 186 ARG A N 1
ATOM 1502 C CA . ARG A 1 186 ? -8.359 -5.793 -7.566 1 81.38 186 ARG A CA 1
ATOM 1503 C C . ARG A 1 186 ? -8.492 -5.191 -6.172 1 81.38 186 ARG A C 1
ATOM 1505 O O . ARG A 1 186 ? -8.5 -3.969 -6.016 1 81.38 186 ARG A O 1
ATOM 1512 N N . ILE A 1 187 ? -8.648 -6.039 -5.258 1 76.94 187 ILE A N 1
ATOM 1513 C CA . ILE A 1 187 ? -8.891 -5.566 -3.898 1 76.94 187 ILE A CA 1
ATOM 1514 C C . ILE A 1 187 ? -7.594 -5.043 -3.289 1 76.94 187 ILE A C 1
ATOM 1516 O O . ILE A 1 187 ? -7.613 -4.129 -2.461 1 76.94 187 ILE A O 1
ATOM 1520 N N . ASN A 1 188 ? -6.555 -5.566 -3.75 1 69.06 188 ASN A N 1
ATOM 1521 C CA . ASN A 1 188 ? -5.262 -5.223 -3.166 1 69.06 188 ASN A CA 1
ATOM 1522 C C . ASN A 1 188 ? -4.602 -4.066 -3.91 1 69.06 188 ASN A C 1
ATOM 1524 O O . ASN A 1 188 ? -3.439 -4.164 -4.312 1 69.06 188 ASN A O 1
ATOM 1528 N N . THR A 1 189 ? -5.312 -3.096 -4.293 1 58.84 189 THR A N 1
ATOM 1529 C CA . THR A 1 189 ? -4.727 -2.012 -5.07 1 58.84 189 THR A CA 1
ATOM 1530 C C . THR A 1 189 ? -4.344 -0.841 -4.164 1 58.84 189 THR A C 1
ATOM 1532 O O . THR A 1 189 ? -3.713 0.117 -4.613 1 58.84 189 THR A O 1
ATOM 1535 N N . GLY A 1 190 ? -4.809 -0.971 -2.92 1 53.34 190 GLY A N 1
ATOM 1536 C CA . GLY A 1 190 ? -4.41 0.091 -2.01 1 53.34 190 GLY A CA 1
ATOM 1537 C C . GLY A 1 190 ? -3.014 -0.097 -1.447 1 53.34 190 GLY A C 1
ATOM 1538 O O . GLY A 1 190 ? -2.576 -1.228 -1.222 1 53.34 190 GLY A O 1
ATOM 1539 N N . GLY A 1 191 ? -2.094 0.869 -1.48 1 50.97 191 GLY A N 1
ATOM 1540 C CA . GLY A 1 191 ? -0.719 0.754 -1.019 1 50.97 191 GLY A CA 1
ATOM 1541 C C . GLY A 1 191 ? 0.199 0.101 -2.035 1 50.97 191 GLY A C 1
ATOM 1542 O O . GLY A 1 191 ? 0.156 0.432 -3.221 1 50.97 191 GLY A O 1
ATOM 1543 N N . MET A 1 192 ? 1.013 -0.836 -1.539 1 57.88 192 MET A N 1
ATOM 1544 C CA . MET A 1 192 ? 1.818 -1.64 -2.453 1 57.88 192 MET A CA 1
ATOM 1545 C C . MET A 1 192 ? 1.054 -2.879 -2.906 1 57.88 192 MET A C 1
ATOM 1547 O O . MET A 1 192 ? 0.805 -3.785 -2.111 1 57.88 192 MET A O 1
ATOM 1551 N N . PRO A 1 193 ? 0.592 -2.881 -4.004 1 67.12 193 PRO A N 1
ATOM 1552 C CA . PRO A 1 193 ? -0.217 -3.998 -4.496 1 67.12 193 PRO A CA 1
ATOM 1553 C C . PRO A 1 193 ? 0.524 -5.332 -4.441 1 67.12 193 PRO A C 1
ATOM 1555 O O . PRO A 1 193 ? 1.734 -5.379 -4.676 1 67.12 193 PRO A O 1
ATOM 1558 N N . LEU A 1 194 ? -0.172 -6.418 -4.043 1 75.12 194 LEU A N 1
ATOM 1559 C CA . LEU A 1 194 ? 0.403 -7.758 -4.082 1 75.12 194 LEU A CA 1
ATOM 1560 C C . LEU A 1 194 ? 0.796 -8.141 -5.508 1 75.12 194 LEU A C 1
ATOM 1562 O O . LEU A 1 194 ? 0.097 -7.793 -6.461 1 75.12 194 LEU A O 1
ATOM 1566 N N . THR A 1 195 ? 1.884 -8.883 -5.582 1 82.81 195 THR A N 1
ATOM 1567 C CA . THR A 1 195 ? 2.254 -9.461 -6.871 1 82.81 195 THR A CA 1
ATOM 1568 C C . THR A 1 195 ? 1.382 -10.664 -7.195 1 82.81 195 THR A C 1
ATOM 1570 O O . THR A 1 195 ? 0.722 -11.219 -6.309 1 82.81 195 THR A O 1
ATOM 1573 N N . SER A 1 196 ? 1.407 -11.055 -8.398 1 87.56 196 SER A N 1
ATOM 1574 C CA . SER A 1 196 ? 0.648 -12.234 -8.812 1 87.56 196 SER A CA 1
ATOM 1575 C C . SER A 1 196 ? 1.096 -13.469 -8.039 1 87.56 196 SER A C 1
ATOM 1577 O O . SER A 1 196 ? 0.269 -14.305 -7.656 1 87.56 196 SER A O 1
ATOM 1579 N N . GLN A 1 197 ? 2.355 -13.547 -7.797 1 90.88 197 GLN A N 1
ATOM 1580 C CA . GLN A 1 197 ? 2.848 -14.727 -7.098 1 90.88 197 GLN A CA 1
ATOM 1581 C C . GLN A 1 197 ? 2.471 -14.695 -5.621 1 90.88 197 GLN A C 1
ATOM 1583 O O . GLN A 1 197 ? 2.209 -15.734 -5.016 1 90.88 197 GLN A O 1
ATOM 1588 N N . GLU A 1 198 ? 2.467 -13.562 -5.039 1 85.81 198 GLU A N 1
ATOM 1589 C CA . GLU A 1 198 ? 1.993 -13.445 -3.662 1 85.81 198 GLU A CA 1
ATOM 1590 C C . GLU A 1 198 ? 0.545 -13.906 -3.535 1 85.81 198 GLU A C 1
ATOM 1592 O O . GLU A 1 198 ? 0.19 -14.594 -2.574 1 85.81 198 GLU A O 1
ATOM 1597 N N . ILE A 1 199 ? -0.215 -13.523 -4.508 1 87.31 199 ILE A N 1
ATOM 1598 C CA . ILE A 1 199 ? -1.617 -13.93 -4.527 1 87.31 199 ILE A CA 1
ATOM 1599 C C . ILE A 1 199 ? -1.717 -15.445 -4.707 1 87.31 199 ILE A C 1
ATOM 1601 O O . ILE A 1 199 ? -2.455 -16.109 -3.979 1 87.31 199 ILE A O 1
ATOM 1605 N N . ARG A 1 200 ? -0.95 -16 -5.594 1 91.5 200 ARG A N 1
ATOM 1606 C CA . ARG A 1 200 ? -0.948 -17.438 -5.797 1 91.5 200 ARG A CA 1
ATOM 1607 C C . ARG A 1 200 ? -0.549 -18.172 -4.523 1 91.5 200 ARG A C 1
ATOM 1609 O O . ARG A 1 200 ? -1.143 -19.203 -4.176 1 91.5 200 ARG A O 1
ATOM 1616 N N . HIS A 1 201 ? 0.434 -17.656 -3.969 1 89.19 201 HIS A N 1
ATOM 1617 C CA . HIS A 1 201 ? 0.926 -18.281 -2.74 1 89.19 201 HIS A CA 1
ATOM 1618 C C . HIS A 1 201 ? -0.154 -18.297 -1.665 1 89.19 201 HIS A C 1
ATOM 1620 O O . HIS A 1 201 ? -0.291 -19.281 -0.937 1 89.19 201 HIS A O 1
ATOM 1626 N N . ALA A 1 202 ? -0.821 -17.266 -1.566 1 84.56 202 ALA A N 1
ATOM 1627 C CA . ALA A 1 202 ? -1.89 -17.172 -0.574 1 84.56 202 ALA A CA 1
ATOM 1628 C C . ALA A 1 202 ? -3.016 -18.156 -0.891 1 84.56 202 ALA A C 1
ATOM 1630 O O . ALA A 1 202 ? -3.58 -18.781 0.013 1 84.56 202 ALA A O 1
ATOM 1631 N N . LEU A 1 203 ? -3.312 -18.312 -2.094 1 87.06 203 LEU A N 1
ATOM 1632 C CA . LEU A 1 203 ? -4.473 -19.094 -2.516 1 87.06 203 LEU A CA 1
ATOM 1633 C C . LEU A 1 203 ? -4.145 -20.578 -2.541 1 87.06 203 LEU A C 1
ATOM 1635 O O . LEU A 1 203 ? -5.02 -21.422 -2.299 1 87.06 203 LEU A O 1
ATOM 1639 N N . TYR A 1 204 ? -2.881 -20.859 -2.863 1 90.56 204 TYR A N 1
ATOM 1640 C CA . TYR A 1 204 ? -2.549 -22.266 -3.129 1 90.56 204 TYR A CA 1
ATOM 1641 C C . TYR A 1 204 ? -1.442 -22.75 -2.201 1 90.56 204 TYR A C 1
ATOM 1643 O O . TYR A 1 204 ? -0.582 -23.531 -2.607 1 90.56 204 TYR A O 1
ATOM 1651 N N . GLU A 1 205 ? -1.464 -22.328 -1.084 1 86.62 205 GLU A N 1
ATOM 1652 C CA . GLU A 1 205 ? -0.478 -22.766 -0.099 1 86.62 205 GLU A CA 1
ATOM 1653 C C . GLU A 1 205 ? -0.524 -24.266 0.099 1 86.62 205 GLU A C 1
ATOM 1655 O O . GLU A 1 205 ? -1.604 -24.859 0.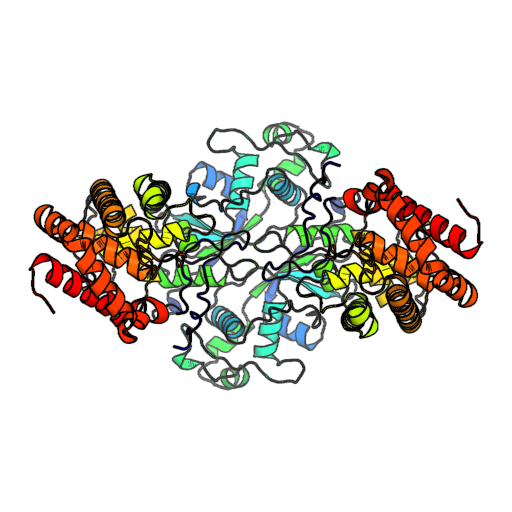142 1 86.62 205 GLU A O 1
ATOM 1660 N N . GLY A 1 206 ? 0.58 -24.891 0.173 1 89.56 206 GLY A N 1
ATOM 1661 C CA . GLY A 1 206 ? 0.723 -26.328 0.33 1 89.56 206 GLY A CA 1
ATOM 1662 C C . GLY A 1 206 ? 2.105 -26.828 -0.036 1 89.56 206 GLY A C 1
ATOM 1663 O O . GLY A 1 206 ? 3.109 -26.188 0.272 1 89.56 206 GLY A O 1
ATOM 1664 N N . LYS A 1 207 ? 2.119 -27.969 -0.608 1 94.75 207 LYS A N 1
ATOM 1665 C CA . LYS A 1 207 ? 3.383 -28.578 -1.014 1 94.75 207 LYS A CA 1
ATOM 1666 C C . LYS A 1 207 ? 4.105 -27.719 -2.045 1 94.75 207 LYS A C 1
ATOM 1668 O O . LYS A 1 207 ? 5.336 -27.656 -2.062 1 94.75 207 LYS A O 1
ATOM 1673 N N . SER A 1 208 ? 3.336 -27.062 -2.85 1 96.06 208 SER A N 1
ATOM 1674 C CA . SER A 1 208 ? 3.922 -26.219 -3.887 1 96.06 208 SER A CA 1
ATOM 1675 C C . SER A 1 208 ? 4.695 -25.047 -3.281 1 96.06 208 SER A C 1
ATOM 1677 O O . SER A 1 208 ? 5.836 -24.781 -3.668 1 96.06 208 SER A O 1
ATOM 1679 N N . SER A 1 209 ? 4.082 -24.391 -2.314 1 92.25 209 SER A N 1
ATOM 1680 C CA . SER A 1 209 ? 4.723 -23.25 -1.68 1 92.25 209 SER A CA 1
ATOM 1681 C C . SER A 1 209 ? 5.965 -23.672 -0.903 1 92.25 209 SER A C 1
ATOM 1683 O O . SER A 1 209 ? 6.973 -22.953 -0.904 1 92.25 209 SER A O 1
ATOM 1685 N N . GLN A 1 210 ? 5.879 -24.75 -0.278 1 92.56 210 GLN A N 1
ATOM 1686 C CA . GLN A 1 210 ? 7.031 -25.281 0.449 1 92.56 210 GLN A CA 1
ATOM 1687 C C . GLN A 1 210 ? 8.18 -25.594 -0.5 1 92.56 210 GLN A C 1
ATOM 1689 O O . GLN A 1 210 ? 9.336 -25.297 -0.208 1 92.56 210 GLN A O 1
ATOM 1694 N N . LEU A 1 211 ? 7.824 -26.203 -1.54 1 96.94 211 LEU A N 1
ATOM 1695 C CA . LEU A 1 211 ? 8.82 -26.562 -2.543 1 96.94 211 LEU A CA 1
ATOM 1696 C C . LEU A 1 211 ? 9.508 -25.312 -3.088 1 96.94 211 LEU A C 1
ATOM 1698 O O . LEU A 1 211 ? 10.742 -25.281 -3.205 1 96.94 211 LEU A O 1
ATOM 1702 N N . LEU A 1 212 ? 8.719 -24.312 -3.424 1 95.81 212 LEU A N 1
ATOM 1703 C CA . LEU A 1 212 ? 9.273 -23.078 -3.973 1 95.81 212 LEU A CA 1
ATOM 1704 C C . LEU A 1 212 ? 10.219 -22.406 -2.973 1 95.81 212 LEU A C 1
ATOM 1706 O O . LEU A 1 212 ? 11.273 -21.906 -3.355 1 95.81 212 LEU A O 1
ATOM 1710 N N . GLN A 1 213 ? 9.875 -22.469 -1.771 1 91.25 213 GLN A N 1
ATOM 1711 C CA . GLN A 1 213 ? 10.734 -21.906 -0.736 1 91.25 213 GLN A CA 1
ATOM 1712 C C . GLN A 1 213 ? 12.047 -22.688 -0.634 1 91.25 213 GLN A C 1
ATOM 1714 O O . GLN A 1 213 ? 13.117 -22.094 -0.513 1 91.25 213 GLN A O 1
ATOM 1719 N N . GLU A 1 214 ? 11.891 -23.906 -0.671 1 95.12 214 GLU A N 1
ATOM 1720 C CA . GLU A 1 214 ? 13.062 -24.766 -0.602 1 95.12 214 GLU A CA 1
ATOM 1721 C C . GLU A 1 214 ? 14 -24.516 -1.78 1 95.12 214 GLU A C 1
ATOM 1723 O O . GLU A 1 214 ? 15.211 -24.375 -1.599 1 95.12 214 GLU A O 1
ATOM 1728 N N . LEU A 1 215 ? 13.469 -24.422 -2.922 1 97.19 215 LEU A N 1
ATOM 1729 C CA . LEU A 1 215 ? 14.281 -24.297 -4.129 1 97.19 215 LEU A CA 1
ATOM 1730 C C . LEU A 1 215 ? 14.922 -22.906 -4.211 1 97.19 215 LEU A C 1
ATOM 1732 O O . LEU A 1 215 ? 16.047 -22.766 -4.676 1 97.19 215 LEU A O 1
ATOM 1736 N N . THR A 1 216 ? 14.172 -21.906 -3.789 1 93.88 216 THR A N 1
ATOM 1737 C CA . THR A 1 216 ? 14.695 -20.531 -3.82 1 93.88 216 THR A CA 1
ATOM 1738 C C . THR A 1 216 ? 15.898 -20.406 -2.895 1 93.88 216 THR A C 1
ATOM 1740 O O . THR A 1 216 ? 16.75 -19.531 -3.107 1 93.88 216 THR A O 1
ATOM 1743 N N . ASN A 1 217 ? 15.969 -21.281 -1.921 1 92.44 217 ASN A N 1
ATOM 1744 C CA . ASN A 1 217 ? 17.047 -21.219 -0.944 1 92.44 217 ASN A CA 1
ATOM 1745 C C . ASN A 1 217 ? 18.078 -22.328 -1.164 1 92.44 217 ASN A C 1
ATOM 1747 O O . ASN A 1 217 ? 19 -22.484 -0.373 1 92.44 217 ASN A O 1
ATOM 1751 N N . SER A 1 218 ? 17.938 -23.031 -2.18 1 95.81 218 SER A N 1
ATOM 1752 C CA . SER A 1 218 ? 18.844 -24.141 -2.43 1 95.81 218 SER A CA 1
ATOM 1753 C C . SER A 1 218 ? 20.234 -23.656 -2.809 1 95.81 218 SER A C 1
ATOM 1755 O O . SER A 1 218 ? 20.375 -22.594 -3.424 1 95.81 218 SER A O 1
ATOM 1757 N N . LYS A 1 219 ? 21.219 -24.422 -2.5 1 95.25 219 LYS A N 1
ATOM 1758 C CA . LYS A 1 219 ? 22.609 -24.078 -2.814 1 95.25 219 LYS A CA 1
ATOM 1759 C C . LYS A 1 219 ? 22.828 -24 -4.324 1 95.25 219 LYS A C 1
ATOM 1761 O O . LYS A 1 219 ? 23.562 -23.141 -4.809 1 95.25 219 LYS A O 1
ATOM 1766 N N . GLU A 1 220 ? 22.219 -24.906 -5.047 1 95.88 220 GLU A N 1
ATOM 1767 C CA . GLU A 1 220 ? 22.359 -24.969 -6.5 1 95.88 220 GLU A CA 1
ATOM 1768 C C . GLU A 1 220 ? 21.828 -23.703 -7.16 1 95.88 220 GLU A C 1
ATOM 1770 O O . GLU A 1 220 ? 22.484 -23.141 -8.047 1 95.88 220 GLU A O 1
ATOM 1775 N N . PHE A 1 221 ? 20.719 -23.266 -6.676 1 96.25 221 PHE A N 1
ATOM 1776 C CA . PHE A 1 221 ? 20.109 -22.062 -7.227 1 96.25 221 PHE A CA 1
ATOM 1777 C C . PHE A 1 221 ? 20.984 -20.844 -6.934 1 96.25 221 PHE A C 1
ATOM 1779 O O . PHE A 1 221 ? 21.297 -20.062 -7.84 1 96.25 221 PHE A O 1
ATOM 1786 N N . LEU A 1 222 ? 21.344 -20.734 -5.699 1 94 222 LEU A N 1
ATOM 1787 C CA . LEU A 1 222 ? 22.109 -19.578 -5.25 1 94 222 LEU A CA 1
ATOM 1788 C C . LEU A 1 222 ? 23.469 -19.516 -5.945 1 94 222 LEU A C 1
ATOM 1790 O O . LEU A 1 222 ? 23.922 -18.438 -6.332 1 94 222 LEU A O 1
ATOM 1794 N N . LYS A 1 223 ? 24.047 -20.594 -6.102 1 93.75 223 LYS A N 1
ATOM 1795 C CA . LYS A 1 223 ? 25.344 -20.672 -6.785 1 93.75 223 LYS A CA 1
ATOM 1796 C C . LYS A 1 223 ? 25.203 -20.266 -8.25 1 93.75 223 LYS A C 1
ATOM 1798 O O . LYS A 1 223 ? 26.062 -19.562 -8.789 1 93.75 223 LYS A O 1
ATOM 1803 N N . THR A 1 224 ? 24.172 -20.703 -8.867 1 95.44 224 THR A N 1
ATOM 1804 C CA . THR A 1 224 ? 24 -20.484 -10.297 1 95.44 224 THR A CA 1
ATOM 1805 C C . THR A 1 224 ? 23.656 -19.016 -10.578 1 95.44 224 THR A C 1
ATOM 1807 O O . THR A 1 224 ? 24.203 -18.422 -11.516 1 95.44 224 THR A O 1
ATOM 1810 N N . VAL A 1 225 ? 22.797 -18.422 -9.695 1 92.38 225 VAL A N 1
ATOM 1811 C CA . VAL A 1 225 ? 22.375 -17.062 -9.961 1 92.38 225 VAL A CA 1
ATOM 1812 C C . VAL A 1 225 ? 23.359 -16.078 -9.328 1 92.38 225 VAL A C 1
ATOM 1814 O O . VAL A 1 225 ? 23.391 -14.898 -9.695 1 92.38 225 VAL A O 1
ATOM 1817 N N . GLY A 1 226 ? 24.219 -16.531 -8.477 1 85.81 226 GLY A N 1
ATOM 1818 C CA . GLY A 1 226 ? 25.359 -15.766 -7.98 1 85.81 226 GLY A CA 1
ATOM 1819 C C . GLY A 1 226 ? 25.062 -15.039 -6.68 1 85.81 226 GLY A C 1
ATOM 1820 O O . GLY A 1 226 ? 25.969 -14.547 -6.016 1 85.81 226 GLY A O 1
ATOM 1821 N N . SER A 1 227 ? 23.875 -14.602 -6.367 1 78.25 227 SER A N 1
ATOM 1822 C CA . SER A 1 227 ? 23.578 -13.914 -5.117 1 78.25 227 SER A CA 1
ATOM 1823 C C . SER A 1 227 ? 22.172 -14.242 -4.621 1 78.25 227 SER A C 1
ATOM 1825 O O . SER A 1 227 ? 21.328 -14.719 -5.391 1 78.25 227 SER A O 1
ATOM 1827 N N . LYS A 1 228 ? 22.094 -14.008 -3.324 1 80.31 228 LYS A N 1
ATOM 1828 C CA . LYS A 1 228 ? 20.75 -14.172 -2.754 1 80.31 228 LYS A CA 1
ATOM 1829 C C . LYS A 1 228 ? 19.797 -13.109 -3.289 1 80.31 228 LYS A C 1
ATOM 1831 O O . LYS A 1 228 ? 20.156 -11.938 -3.377 1 80.31 228 LYS A O 1
ATOM 1836 N N . ILE A 1 229 ? 18.766 -13.641 -3.863 1 81.88 229 ILE A N 1
ATOM 1837 C CA . ILE A 1 229 ? 17.719 -12.758 -4.371 1 81.88 229 ILE A CA 1
ATOM 1838 C C . ILE A 1 229 ? 16.719 -12.453 -3.26 1 81.88 229 ILE A C 1
ATOM 1840 O O . ILE A 1 229 ? 16.266 -13.359 -2.549 1 81.88 229 ILE A O 1
ATOM 1844 N N . ASP A 1 230 ? 16.5 -11.148 -3.031 1 77.81 230 ASP A N 1
ATOM 1845 C CA . ASP A 1 230 ? 15.438 -10.773 -2.092 1 77.81 230 ASP A CA 1
ATOM 1846 C C . ASP A 1 230 ? 14.07 -11.234 -2.592 1 77.81 230 ASP A C 1
ATOM 1848 O O . ASP A 1 230 ? 13.492 -10.617 -3.488 1 77.81 230 ASP A O 1
ATOM 1852 N N . ASP A 1 231 ? 13.609 -12.258 -2.051 1 84.19 231 ASP A N 1
ATOM 1853 C CA . ASP A 1 231 ? 12.359 -12.844 -2.523 1 84.19 231 ASP A CA 1
ATOM 1854 C C . ASP A 1 231 ? 11.18 -12.383 -1.669 1 84.19 231 ASP A C 1
ATOM 1856 O O . ASP A 1 231 ? 10.188 -13.102 -1.54 1 84.19 231 ASP A O 1
ATOM 1860 N N . SER A 1 232 ? 11.289 -11.195 -1.079 1 78.06 232 SER A N 1
ATOM 1861 C CA . SER A 1 232 ? 10.25 -10.68 -0.197 1 78.06 232 SER A CA 1
ATOM 1862 C C . SER A 1 232 ? 8.93 -10.492 -0.945 1 78.06 232 SER A C 1
ATOM 1864 O O . SER A 1 232 ? 7.855 -10.617 -0.357 1 78.06 232 SER A O 1
ATOM 1866 N N . ARG A 1 233 ? 9.102 -10.289 -2.262 1 80.81 233 ARG A N 1
ATOM 1867 C CA . ARG A 1 233 ? 7.902 -10.125 -3.076 1 80.81 233 ARG A CA 1
ATOM 1868 C C . ARG A 1 233 ? 7.68 -11.336 -3.979 1 80.81 233 ARG A C 1
ATOM 1870 O O . ARG A 1 233 ? 6.887 -11.273 -4.922 1 80.81 233 ARG A O 1
ATOM 1877 N N . MET A 1 234 ? 8.445 -12.32 -3.791 1 88.19 234 MET A N 1
ATOM 1878 C CA . MET A 1 234 ? 8.305 -13.656 -4.363 1 88.19 234 MET A CA 1
ATOM 1879 C C . MET A 1 234 ? 8.648 -13.648 -5.852 1 88.19 234 MET A C 1
ATOM 1881 O O . MET A 1 234 ? 8.039 -14.375 -6.637 1 88.19 234 MET A O 1
ATOM 1885 N N . GLY A 1 235 ? 9.492 -12.812 -6.16 1 89.94 235 GLY A N 1
ATOM 1886 C CA . GLY A 1 235 ? 9.984 -12.797 -7.527 1 89.94 235 GLY A CA 1
ATOM 1887 C C . GLY A 1 235 ? 10.742 -14.055 -7.902 1 89.94 235 GLY A C 1
ATOM 1888 O O . GLY A 1 235 ? 10.531 -14.617 -8.984 1 89.94 235 GLY A O 1
ATOM 1889 N N . ALA A 1 236 ? 11.609 -14.461 -7.047 1 92.75 236 ALA A N 1
ATOM 1890 C CA . ALA A 1 236 ? 12.383 -15.672 -7.285 1 92.75 236 ALA A CA 1
ATOM 1891 C C . ALA A 1 236 ? 11.477 -16.906 -7.312 1 92.75 236 ALA A C 1
ATOM 1893 O O . ALA A 1 236 ? 11.68 -17.812 -8.117 1 92.75 236 ALA A O 1
ATOM 1894 N N . SER A 1 237 ? 10.516 -16.859 -6.465 1 93.5 237 SER A N 1
ATOM 1895 C CA . SER A 1 237 ? 9.547 -17.953 -6.426 1 93.5 237 SER A CA 1
ATOM 1896 C C . SER A 1 237 ? 8.812 -18.094 -7.754 1 93.5 237 SER A C 1
ATOM 1898 O O . SER A 1 237 ? 8.609 -19.203 -8.25 1 93.5 237 SER A O 1
ATOM 1900 N N . GLU A 1 238 ? 8.445 -16.953 -8.258 1 95.19 238 GLU A N 1
ATOM 1901 C CA . GLU A 1 238 ? 7.734 -16.969 -9.539 1 95.19 238 GLU A CA 1
ATOM 1902 C C . GLU A 1 238 ? 8.641 -17.453 -10.664 1 95.19 238 GLU A C 1
ATOM 1904 O O . GLU A 1 238 ? 8.203 -18.188 -11.555 1 95.19 238 GLU A O 1
ATOM 1909 N N . LEU A 1 239 ? 9.812 -17 -10.617 1 95.62 239 LEU A N 1
ATOM 1910 C CA . LEU A 1 239 ? 10.828 -17.406 -11.586 1 95.62 239 LEU A CA 1
ATOM 1911 C C . LEU A 1 239 ? 10.977 -18.922 -11.609 1 95.62 239 LEU A C 1
ATOM 1913 O O . LEU A 1 239 ? 10.938 -19.531 -12.672 1 95.62 239 LEU A O 1
ATOM 1917 N N . ILE A 1 240 ? 11.094 -19.469 -10.5 1 98.25 240 ILE A N 1
ATOM 1918 C CA . ILE A 1 240 ? 11.273 -20.906 -10.359 1 98.25 240 ILE A CA 1
ATOM 1919 C C . ILE A 1 240 ? 9.992 -21.641 -10.75 1 98.25 240 ILE A C 1
ATOM 1921 O O . ILE A 1 240 ? 10.031 -22.656 -11.438 1 98.25 240 ILE A O 1
ATOM 1925 N N . LEU A 1 241 ? 8.922 -21.078 -10.344 1 98.44 241 LEU A N 1
ATOM 1926 C CA . LEU A 1 241 ? 7.633 -21.688 -10.672 1 98.44 241 LEU A CA 1
ATOM 1927 C C . LEU A 1 241 ? 7.457 -21.797 -12.188 1 98.44 241 LEU A C 1
ATOM 1929 O O . LEU A 1 241 ? 6.91 -22.781 -12.68 1 98.44 241 LEU A O 1
ATOM 1933 N N . ARG A 1 242 ? 7.816 -20.812 -12.875 1 97.88 242 ARG A N 1
ATOM 1934 C CA . ARG A 1 242 ? 7.699 -20.844 -14.328 1 97.88 242 ARG A CA 1
ATOM 1935 C C . ARG A 1 242 ? 8.516 -21.969 -14.922 1 97.88 242 ARG A C 1
ATOM 1937 O O . ARG A 1 242 ? 8.055 -22.672 -15.828 1 97.88 242 ARG A O 1
ATOM 1944 N N . LEU A 1 243 ? 9.711 -22.156 -14.453 1 98.69 243 LEU A N 1
ATOM 1945 C CA . LEU A 1 243 ? 10.531 -23.266 -14.891 1 98.69 243 LEU A CA 1
ATOM 1946 C C . LEU A 1 243 ? 9.844 -24.594 -14.602 1 98.69 243 LEU A C 1
ATOM 1948 O O . LEU A 1 243 ? 9.75 -25.453 -15.484 1 98.69 243 LEU A O 1
ATOM 1952 N N . LEU A 1 244 ? 9.336 -24.719 -13.383 1 98.81 244 LEU A N 1
ATOM 1953 C CA . LEU A 1 244 ? 8.688 -25.953 -12.977 1 98.81 244 LEU A CA 1
ATOM 1954 C C . LEU A 1 244 ? 7.465 -26.25 -13.844 1 98.81 244 LEU A C 1
ATOM 1956 O O . LEU A 1 244 ? 7.164 -27.406 -14.125 1 98.81 244 LEU A O 1
ATOM 1960 N N . SER A 1 245 ? 6.797 -25.219 -14.203 1 98.5 245 SER A N 1
ATOM 1961 C CA . SER A 1 245 ? 5.574 -25.391 -14.977 1 98.5 245 SER A CA 1
ATOM 1962 C C . SER A 1 245 ? 5.855 -26.094 -16.312 1 98.5 245 SER A C 1
ATOM 1964 O O . SER A 1 245 ? 5.152 -27.031 -16.688 1 98.5 245 SER A O 1
ATOM 1966 N N . PHE A 1 246 ? 6.898 -25.703 -16.938 1 98.19 246 PHE A N 1
ATOM 1967 C CA . PHE A 1 246 ? 7.23 -26.281 -18.234 1 98.19 246 PHE A CA 1
ATOM 1968 C C . PHE A 1 246 ? 8.039 -27.562 -18.078 1 98.19 246 PHE A C 1
ATOM 1970 O O . PHE A 1 246 ? 8.219 -28.312 -19.031 1 98.19 246 PHE A O 1
ATOM 1977 N N . MET A 1 247 ? 8.531 -27.812 -16.891 1 97.88 247 MET A N 1
ATOM 1978 C CA . MET A 1 247 ? 9.109 -29.109 -16.562 1 97.88 247 MET A CA 1
ATOM 1979 C C . MET A 1 247 ? 8.023 -30.172 -16.422 1 97.88 247 MET A C 1
ATOM 1981 O O . MET A 1 247 ? 8.242 -31.344 -16.75 1 97.88 247 MET A O 1
ATOM 1985 N N . LEU A 1 248 ? 6.906 -29.734 -15.953 1 97.56 248 LEU A N 1
ATOM 1986 C CA . LEU A 1 248 ? 5.824 -30.625 -15.578 1 97.56 248 LEU A CA 1
ATOM 1987 C C . LEU A 1 248 ? 4.902 -30.891 -16.766 1 97.56 248 LEU A C 1
ATOM 1989 O O . LEU A 1 248 ? 4.406 -32 -16.922 1 97.56 248 LEU A O 1
ATOM 1993 N N . ILE A 1 249 ? 4.617 -29.828 -17.469 1 96.44 249 ILE A N 1
ATOM 1994 C CA . ILE A 1 249 ? 3.65 -29.906 -18.547 1 96.44 249 ILE A CA 1
ATOM 1995 C C . ILE A 1 249 ? 4.316 -29.484 -19.859 1 96.44 249 ILE A C 1
ATOM 1997 O O . ILE A 1 249 ? 5.031 -28.484 -19.922 1 96.44 249 ILE A O 1
ATOM 2001 N N . ASP A 1 250 ? 3.967 -30.203 -20.844 1 96.38 250 ASP A N 1
ATOM 2002 C CA . ASP A 1 250 ? 4.535 -29.891 -22.156 1 96.38 250 ASP A CA 1
ATOM 2003 C C . ASP A 1 250 ? 4.129 -28.5 -22.625 1 96.38 250 ASP A C 1
ATOM 2005 O O . ASP A 1 250 ? 2.977 -28.094 -22.453 1 96.38 250 ASP A O 1
ATOM 2009 N N . ARG A 1 251 ? 5.047 -27.844 -23.25 1 95.69 251 ARG A N 1
ATOM 2010 C CA . ARG A 1 251 ? 4.879 -26.453 -23.672 1 95.69 251 ARG A CA 1
ATOM 2011 C C . ARG A 1 251 ? 3.764 -26.312 -24.703 1 95.69 251 ARG A C 1
ATOM 2013 O O . ARG A 1 251 ? 3.162 -25.25 -24.828 1 95.69 251 ARG A O 1
ATOM 2020 N N . SER A 1 252 ? 3.506 -27.359 -25.406 1 94 252 SER A N 1
ATOM 2021 C CA . SER A 1 252 ? 2.492 -27.344 -26.469 1 94 252 SER A CA 1
ATOM 2022 C C . SER A 1 252 ? 1.099 -27.125 -25.875 1 94 252 SER A C 1
ATOM 2024 O O . SER A 1 252 ? 0.181 -26.703 -26.594 1 94 252 SER A O 1
ATOM 2026 N N . PHE A 1 253 ? 0.939 -27.297 -24.609 1 93.88 253 PHE A N 1
ATOM 2027 C CA . PHE A 1 253 ? -0.363 -27.156 -23.969 1 93.88 253 PHE A CA 1
ATOM 2028 C C . PHE A 1 253 ? -0.586 -25.719 -23.516 1 93.88 253 PHE A C 1
ATOM 2030 O O . PHE A 1 253 ? -1.701 -25.328 -23.156 1 93.88 253 PHE A O 1
ATOM 2037 N N . TYR A 1 254 ? 0.464 -24.922 -23.562 1 93.94 254 TYR A N 1
ATOM 2038 C CA . TYR A 1 254 ? 0.319 -23.531 -23.172 1 93.94 254 TYR A CA 1
ATOM 2039 C C . TYR A 1 254 ? -0.337 -22.719 -24.297 1 93.94 254 TYR A C 1
ATOM 2041 O O . TYR A 1 254 ? 0.178 -22.656 -25.406 1 93.94 254 TYR A O 1
ATOM 2049 N N . LYS A 1 255 ? -1.39 -22.062 -24.047 1 87.81 255 LYS A N 1
ATOM 2050 C CA . LYS A 1 255 ? -2.088 -21.25 -25.047 1 87.81 255 LYS A CA 1
ATOM 2051 C C . LYS A 1 255 ? -1.969 -19.766 -24.703 1 87.81 255 LYS A C 1
ATOM 2053 O O . LYS A 1 255 ? -1.54 -18.969 -25.547 1 87.81 255 LYS A O 1
ATOM 2058 N N . SER A 1 256 ? -2.482 -19.422 -23.5 1 85.94 256 SER A N 1
ATOM 2059 C CA . SER A 1 256 ? -2.391 -18.047 -23 1 85.94 256 SER A CA 1
ATOM 2060 C C . SER A 1 256 ? -2.645 -18 -21.484 1 85.94 256 SER A C 1
ATOM 2062 O O . SER A 1 256 ? -3.053 -19 -20.891 1 85.94 256 SER A O 1
ATOM 2064 N N . GLY A 1 257 ? -2.223 -16.922 -20.953 1 88.56 257 GLY A N 1
ATOM 2065 C CA . GLY A 1 257 ? -2.535 -16.703 -19.562 1 88.56 257 GLY A CA 1
ATOM 2066 C C . GLY A 1 257 ? -1.517 -17.312 -18.609 1 88.56 257 GLY A C 1
ATOM 2067 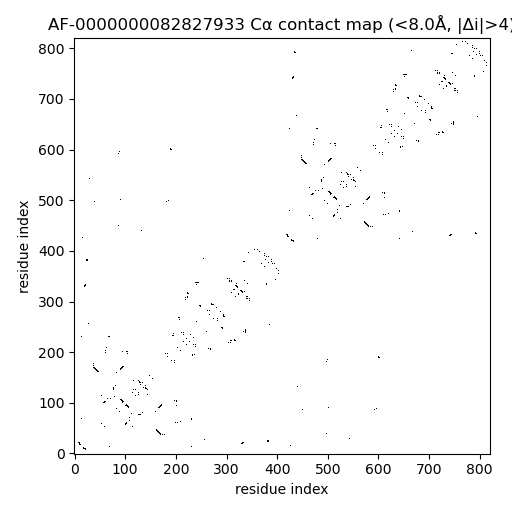O O . GLY A 1 257 ? -1.801 -18.312 -17.953 1 88.56 257 GLY A O 1
ATOM 2068 N N . MET A 1 258 ? -0.411 -16.719 -18.562 1 91.81 258 MET A N 1
ATOM 2069 C CA . MET A 1 258 ? 0.688 -17.203 -17.734 1 91.81 258 MET A CA 1
ATOM 2070 C C . MET A 1 258 ? 0.263 -17.312 -16.266 1 91.81 258 MET A C 1
ATOM 2072 O O . MET A 1 258 ? 0.663 -18.25 -15.57 1 91.81 258 MET A O 1
ATOM 2076 N N . ASP A 1 259 ? -0.557 -16.422 -15.859 1 91.69 259 ASP A N 1
ATOM 2077 C CA . ASP A 1 259 ? -1.036 -16.469 -14.484 1 91.69 259 ASP A CA 1
ATOM 2078 C C . ASP A 1 259 ? -1.817 -17.75 -14.211 1 91.69 259 ASP A C 1
ATOM 2080 O O . ASP A 1 259 ? -1.602 -18.422 -13.195 1 91.69 259 ASP A O 1
ATOM 2084 N N . ASN A 1 260 ? -2.689 -18.062 -15.109 1 91 260 ASN A N 1
ATOM 2085 C CA . ASN A 1 260 ? -3.449 -19.297 -14.984 1 91 260 ASN A CA 1
ATOM 2086 C C . ASN A 1 260 ? -2.541 -20.531 -15.055 1 91 260 ASN A C 1
ATOM 2088 O O . ASN A 1 260 ? -2.721 -21.484 -14.305 1 91 260 ASN A O 1
ATOM 2092 N N . TRP A 1 261 ? -1.668 -20.438 -15.953 1 93.81 261 TRP A N 1
ATOM 2093 C CA . TRP A 1 261 ? -0.725 -21.531 -16.172 1 93.81 261 TRP A CA 1
ATOM 2094 C C . TRP A 1 261 ? 0.076 -21.828 -14.898 1 93.81 261 TRP A C 1
ATOM 2096 O O . TRP A 1 261 ? 0.165 -22.969 -14.461 1 93.81 261 TRP A O 1
ATOM 2106 N N . LEU A 1 262 ? 0.572 -20.797 -14.289 1 96.94 262 LEU A N 1
ATOM 2107 C CA . LEU A 1 262 ? 1.374 -20.922 -13.078 1 96.94 262 LEU A CA 1
ATOM 2108 C C . LEU A 1 262 ? 0.508 -21.344 -11.891 1 96.94 262 LEU A C 1
ATOM 2110 O O . LEU A 1 262 ? 0.935 -22.141 -11.055 1 96.94 262 LEU A O 1
ATOM 2114 N N . SER A 1 263 ? -0.645 -20.828 -11.852 1 95.06 263 SER A N 1
ATOM 2115 C CA . SER A 1 263 ? -1.574 -21.188 -10.789 1 95.06 263 SER A CA 1
ATOM 2116 C C . SER A 1 263 ? -1.926 -22.672 -10.844 1 95.06 263 SER A C 1
ATOM 2118 O O . SER A 1 263 ? -1.894 -23.359 -9.82 1 95.06 263 SER A O 1
ATOM 2120 N N . ASP A 1 264 ? -2.23 -23.109 -12.008 1 94.75 264 ASP A N 1
ATOM 2121 C CA . ASP A 1 264 ? -2.559 -24.516 -12.195 1 94.75 264 ASP A CA 1
ATOM 2122 C C . ASP A 1 264 ? -1.377 -25.406 -11.82 1 94.75 264 ASP A C 1
ATOM 2124 O O . ASP A 1 264 ? -1.562 -26.5 -11.273 1 94.75 264 ASP A O 1
ATOM 2128 N N . THR A 1 265 ? -0.24 -24.938 -12.125 1 97.5 265 THR A N 1
ATOM 2129 C CA . THR A 1 265 ? 0.962 -25.688 -11.789 1 97.5 265 THR A CA 1
ATOM 2130 C C . THR A 1 265 ? 1.073 -25.875 -10.273 1 97.5 265 THR A C 1
ATOM 2132 O O . THR A 1 265 ? 1.35 -26.984 -9.797 1 97.5 265 THR A O 1
ATOM 2135 N N . MET A 1 266 ? 0.873 -24.828 -9.547 1 97 266 MET A N 1
ATOM 2136 C CA . MET A 1 266 ? 0.921 -24.938 -8.094 1 97 266 MET A CA 1
ATOM 2137 C C . MET A 1 266 ? -0.144 -25.906 -7.582 1 97 266 MET A C 1
ATOM 2139 O O . MET A 1 266 ? 0.125 -26.734 -6.707 1 97 266 MET A O 1
ATOM 2143 N N . ARG A 1 267 ? -1.27 -25.812 -8.156 1 95.12 267 ARG A N 1
ATOM 2144 C CA . ARG A 1 267 ? -2.365 -26.688 -7.75 1 95.12 267 ARG A CA 1
ATOM 2145 C C . ARG A 1 267 ? -2.035 -28.156 -8.031 1 95.12 267 ARG A C 1
ATOM 2147 O O . ARG A 1 267 ? -2.359 -29.031 -7.234 1 95.12 267 ARG A O 1
ATOM 2154 N N . ILE A 1 268 ? -1.407 -28.438 -9.094 1 96.94 268 ILE A N 1
ATOM 2155 C CA . ILE A 1 268 ? -1.01 -29.781 -9.461 1 96.94 268 ILE A CA 1
ATOM 2156 C C . ILE A 1 268 ? 0.025 -30.312 -8.469 1 96.94 268 ILE A C 1
ATOM 2158 O O . ILE A 1 268 ? -0.106 -31.422 -7.961 1 96.94 268 ILE A O 1
ATOM 2162 N N . ILE A 1 269 ? 1.038 -29.516 -8.203 1 97.94 269 ILE A N 1
ATOM 2163 C CA . ILE A 1 269 ? 2.104 -29.922 -7.297 1 97.94 269 ILE A CA 1
ATOM 2164 C C . ILE A 1 269 ? 1.52 -30.219 -5.918 1 97.94 269 ILE A C 1
ATOM 2166 O O . ILE A 1 269 ? 1.973 -31.141 -5.234 1 97.94 269 ILE A O 1
ATOM 2170 N N . ASN A 1 270 ? 0.521 -29.516 -5.559 1 95.12 270 ASN A N 1
ATOM 2171 C CA . ASN A 1 270 ? -0.128 -29.734 -4.27 1 95.12 270 ASN A CA 1
ATOM 2172 C C . ASN A 1 270 ? -0.813 -31.094 -4.211 1 95.12 270 ASN A C 1
ATOM 2174 O O . ASN A 1 270 ? -1.14 -31.578 -3.125 1 95.12 270 ASN A O 1
ATOM 2178 N N . LEU A 1 271 ? -1.002 -31.75 -5.391 1 95.56 271 LEU A N 1
ATOM 2179 C CA . LEU A 1 271 ? -1.646 -33.062 -5.457 1 95.56 271 LEU A CA 1
ATOM 2180 C C . LEU A 1 271 ? -0.607 -34.188 -5.465 1 95.56 271 LEU A C 1
ATOM 2182 O O . LEU A 1 271 ? -0.96 -35.344 -5.434 1 95.56 271 LEU A O 1
ATOM 2186 N N . PHE A 1 272 ? 0.654 -33.781 -5.562 1 96.69 272 PHE A N 1
ATOM 2187 C CA . PHE A 1 272 ? 1.711 -34.781 -5.617 1 96.69 272 PHE A CA 1
ATOM 2188 C C . PHE A 1 272 ? 1.766 -35.594 -4.324 1 96.69 272 PHE A C 1
ATOM 2190 O O . PHE A 1 272 ? 1.455 -35.062 -3.25 1 96.69 272 PHE A O 1
ATOM 2197 N N . PRO A 1 273 ? 2.096 -36.875 -4.254 1 96.88 273 PRO A N 1
ATOM 2198 C CA . PRO A 1 273 ? 2.594 -37.594 -5.43 1 96.88 273 PRO A CA 1
ATOM 2199 C C . PRO A 1 273 ? 1.481 -38.281 -6.211 1 96.88 273 PRO A C 1
ATOM 2201 O O . PRO A 1 273 ? 0.411 -38.562 -5.664 1 96.88 273 PRO A O 1
ATOM 2204 N N . ASN A 1 274 ? 1.696 -38.562 -7.422 1 94.19 274 ASN A N 1
ATOM 2205 C CA . ASN A 1 274 ? 0.837 -39.344 -8.305 1 94.19 274 ASN A CA 1
ATOM 2206 C C . ASN A 1 274 ? -0.611 -38.875 -8.242 1 94.19 274 ASN A C 1
ATOM 2208 O O . ASN A 1 274 ? -1.502 -39.625 -7.852 1 94.19 274 ASN A O 1
ATOM 2212 N N . PRO A 1 275 ? -0.835 -37.594 -8.734 1 94.62 275 PRO A N 1
ATOM 2213 C CA . PRO A 1 275 ? -2.201 -37.094 -8.703 1 94.62 275 PRO A CA 1
ATOM 2214 C C . PRO A 1 275 ? -3.18 -37.938 -9.508 1 94.62 275 PRO A C 1
ATOM 2216 O O . PRO A 1 275 ? -2.836 -38.438 -10.578 1 94.62 275 PRO A O 1
ATOM 2219 N N . LYS A 1 276 ? -4.457 -38.031 -8.938 1 90.81 276 LYS A N 1
ATOM 2220 C CA . LYS A 1 276 ? -5.516 -38.812 -9.602 1 90.81 276 LYS A CA 1
ATOM 2221 C C . LYS A 1 276 ? -6.105 -38 -10.766 1 90.81 276 LYS A C 1
ATOM 2223 O O . LYS A 1 276 ? -6.172 -36.781 -10.719 1 90.81 276 LYS A O 1
ATOM 2228 N N . ASP A 1 277 ? -6.5 -38.719 -11.68 1 89.12 277 ASP A N 1
ATOM 2229 C CA . ASP A 1 277 ? -7.066 -38.125 -12.875 1 89.12 277 ASP A CA 1
ATOM 2230 C C . ASP A 1 277 ? -8.258 -37.219 -12.531 1 89.12 277 ASP A C 1
ATOM 2232 O O . ASP A 1 277 ? -8.422 -36.156 -13.102 1 89.12 277 ASP A O 1
ATOM 2236 N N . ILE A 1 278 ? -9.039 -37.656 -11.672 1 88.25 278 ILE A N 1
ATOM 2237 C CA . ILE A 1 278 ? -10.25 -36.938 -11.297 1 88.25 278 ILE A CA 1
ATOM 2238 C C . ILE A 1 278 ? -9.883 -35.594 -10.734 1 88.25 278 ILE A C 1
ATOM 2240 O O . ILE A 1 278 ? -10.594 -34.594 -10.969 1 88.25 278 ILE A O 1
ATOM 2244 N N . GLN A 1 279 ? -8.805 -35.5 -10.062 1 90.12 279 GLN A N 1
ATOM 2245 C CA . GLN A 1 279 ? -8.344 -34.25 -9.469 1 90.12 279 GLN A CA 1
ATOM 2246 C C . GLN A 1 279 ? -7.793 -33.312 -10.539 1 90.12 279 GLN A C 1
ATOM 2248 O O . GLN A 1 279 ? -8.039 -32.125 -10.484 1 90.12 279 GLN A O 1
ATOM 2253 N N . LEU A 1 280 ? -7.141 -33.906 -11.461 1 91.31 280 LEU A N 1
ATOM 2254 C CA . LEU A 1 280 ? -6.559 -33.125 -12.539 1 91.31 280 LEU A CA 1
ATOM 2255 C C . LEU A 1 280 ? -7.648 -32.562 -13.445 1 91.31 280 LEU A C 1
ATOM 2257 O O . LEU A 1 280 ? -7.527 -31.438 -13.938 1 91.31 280 LEU A O 1
ATOM 2261 N N . ILE A 1 281 ? -8.664 -33.312 -13.641 1 89 281 ILE A N 1
ATOM 2262 C CA . ILE A 1 281 ? -9.789 -32.875 -14.461 1 89 281 ILE A CA 1
ATOM 2263 C C . ILE A 1 281 ? -10.438 -31.641 -13.844 1 89 281 ILE A C 1
ATOM 2265 O O . ILE A 1 281 ? -10.867 -30.734 -14.555 1 89 281 ILE A O 1
ATOM 2269 N N . LYS A 1 282 ? -10.43 -31.609 -12.609 1 85.94 282 LYS A N 1
ATOM 2270 C CA . LYS A 1 282 ? -11 -30.469 -11.898 1 85.94 282 LYS A CA 1
ATOM 2271 C C . LYS A 1 282 ? -10.18 -29.203 -12.125 1 85.94 282 LYS A C 1
ATOM 2273 O O . LYS A 1 282 ? -10.719 -28.109 -12.164 1 85.94 282 LYS A O 1
ATOM 2278 N N . ILE A 1 283 ? -8.93 -29.375 -12.227 1 88.94 283 ILE A N 1
ATOM 2279 C CA . ILE A 1 283 ? -8.039 -28.234 -12.414 1 88.94 283 ILE A CA 1
ATOM 2280 C C . ILE A 1 283 ? -8.172 -27.703 -13.844 1 88.94 283 ILE A C 1
ATOM 2282 O O . ILE A 1 283 ? -8.258 -26.5 -14.062 1 88.94 283 ILE A O 1
ATOM 2286 N N . PHE A 1 284 ? -8.242 -28.562 -14.789 1 86 284 PHE A N 1
ATOM 2287 C CA . PHE A 1 284 ? -8.234 -28.156 -16.188 1 86 284 PHE A CA 1
ATOM 2288 C C . PHE A 1 284 ? -9.656 -28.047 -16.734 1 86 284 PHE A C 1
ATOM 2290 O O . PHE A 1 284 ? -9.867 -27.484 -17.812 1 86 284 PHE A O 1
ATOM 2297 N N . GLN A 1 285 ? -10.602 -28.391 -15.914 1 76 285 GLN A N 1
ATOM 2298 C CA . GLN A 1 285 ? -12.023 -28.281 -16.234 1 76 285 GLN A CA 1
ATOM 2299 C C . GLN A 1 285 ? -12.305 -28.719 -17.656 1 76 285 GLN A C 1
ATOM 2301 O O . GLN A 1 285 ? -12.07 -29.875 -18.016 1 76 285 GLN A O 1
ATOM 2306 N N . ASN A 1 286 ? -12.594 -27.609 -18.562 1 68.38 286 ASN A N 1
ATOM 2307 C CA . ASN A 1 286 ? -13.062 -27.922 -19.906 1 68.38 286 ASN A CA 1
ATOM 2308 C C . ASN A 1 286 ? -11.93 -27.875 -20.922 1 68.38 286 ASN A C 1
ATOM 2310 O O . ASN A 1 286 ? -12.172 -27.766 -22.125 1 68.38 286 ASN A O 1
ATOM 2314 N N . THR A 1 287 ? -10.758 -28 -20.344 1 75.75 287 THR A N 1
ATOM 2315 C CA . THR A 1 287 ? -9.633 -27.969 -21.281 1 75.75 287 THR A CA 1
ATOM 2316 C C . THR A 1 287 ? -8.969 -29.344 -21.359 1 75.75 287 THR A C 1
ATOM 2318 O O . THR A 1 287 ? -9.273 -30.234 -20.562 1 75.75 287 THR A O 1
ATOM 2321 N N . GLU A 1 288 ? -8.188 -29.516 -22.375 1 81.44 288 GLU A N 1
ATOM 2322 C CA . GLU A 1 288 ? -7.438 -30.766 -22.547 1 81.44 288 GLU A CA 1
ATOM 2323 C C . GLU A 1 288 ? -6.5 -31 -21.359 1 81.44 288 GLU A C 1
ATOM 2325 O O . GLU A 1 288 ? -5.766 -30.109 -20.953 1 81.44 288 GLU A O 1
ATOM 2330 N N . MET A 1 289 ? -6.672 -32.156 -20.828 1 84.44 289 MET A N 1
ATOM 2331 C CA . MET A 1 289 ? -5.82 -32.531 -19.703 1 84.44 289 MET A CA 1
ATOM 2332 C C . MET A 1 289 ? -4.438 -32.969 -20.188 1 84.44 289 MET A C 1
ATOM 2334 O O . MET A 1 289 ? -4.312 -33.906 -20.969 1 84.44 289 MET A O 1
ATOM 2338 N N . PRO A 1 290 ? -3.498 -32.312 -19.656 1 88 290 PRO A N 1
ATOM 2339 C CA . PRO A 1 290 ? -2.152 -32.688 -20.109 1 88 290 PRO A CA 1
ATOM 2340 C C . PRO A 1 290 ? -1.617 -33.938 -19.359 1 88 290 PRO A C 1
ATOM 2342 O O . PRO A 1 290 ? -2.088 -34.25 -18.281 1 88 290 PRO A O 1
ATOM 2345 N N . ILE A 1 291 ? -0.728 -34.594 -20.078 1 90.94 291 ILE A N 1
ATOM 2346 C CA . ILE A 1 291 ? 0.019 -35.688 -19.438 1 90.94 291 ILE A CA 1
ATOM 2347 C C . ILE A 1 291 ? 1.187 -35.094 -18.641 1 90.94 291 ILE A C 1
ATOM 2349 O O . ILE A 1 291 ? 2.025 -34.375 -19.203 1 90.94 291 ILE A O 1
ATOM 2353 N N . LEU A 1 292 ? 1.256 -35.406 -17.375 1 96.06 292 LEU A N 1
ATOM 2354 C CA . LEU A 1 292 ? 2.322 -34.875 -16.531 1 96.06 292 LEU A CA 1
ATOM 2355 C C . LEU A 1 292 ? 3.629 -35.625 -16.766 1 96.06 292 LEU A C 1
ATOM 2357 O O . LEU A 1 292 ? 3.648 -36.844 -16.781 1 96.06 292 LEU A O 1
ATOM 2361 N N . LYS A 1 293 ? 4.695 -34.906 -16.875 1 96.88 293 LYS A N 1
ATOM 2362 C CA . LYS A 1 293 ? 6.012 -35.469 -17.125 1 96.88 293 LYS A CA 1
ATOM 2363 C C . LYS A 1 293 ? 6.641 -35.969 -15.828 1 96.88 293 LYS A C 1
ATOM 2365 O O . LYS A 1 293 ? 7.508 -36.844 -15.852 1 96.88 293 LYS A O 1
ATOM 2370 N N . LEU A 1 294 ? 6.293 -35.344 -14.758 1 97.31 294 LEU A N 1
ATOM 2371 C CA . LEU A 1 294 ? 6.773 -35.688 -13.422 1 97.31 294 LEU A CA 1
ATOM 2372 C C . LEU A 1 294 ? 5.609 -35.969 -12.484 1 97.31 294 LEU A C 1
ATOM 2374 O O . LEU A 1 294 ? 4.527 -35.406 -12.633 1 97.31 294 LEU A O 1
ATOM 2378 N N . GLN A 1 295 ? 5.91 -36.844 -11.484 1 96.56 295 GLN A N 1
ATOM 2379 C CA . GLN A 1 295 ? 4.797 -37.312 -10.664 1 96.56 295 GLN A CA 1
ATOM 2380 C C . GLN A 1 295 ? 5.074 -37.094 -9.18 1 96.56 295 GLN A C 1
ATOM 2382 O O . GLN A 1 295 ? 4.18 -37.219 -8.352 1 96.56 295 GLN A O 1
ATOM 2387 N N . THR A 1 296 ? 6.355 -36.719 -8.914 1 97.62 296 THR A N 1
ATOM 2388 C CA . THR A 1 296 ? 6.707 -36.531 -7.508 1 97.62 296 THR A CA 1
ATOM 2389 C C . THR A 1 296 ? 7.539 -35.281 -7.316 1 97.62 296 THR A C 1
ATOM 2391 O O . THR A 1 296 ? 8.164 -34.781 -8.258 1 97.62 296 THR A O 1
ATOM 2394 N N . ILE A 1 297 ? 7.539 -34.781 -6.098 1 98.38 297 ILE A N 1
ATOM 2395 C CA . ILE A 1 297 ? 8.312 -33.594 -5.73 1 98.38 297 ILE A CA 1
ATOM 2396 C C . ILE A 1 297 ? 9.805 -33.906 -5.848 1 98.38 297 ILE A C 1
ATOM 2398 O O . ILE A 1 297 ? 10.586 -33.062 -6.277 1 98.38 297 ILE A O 1
ATOM 2402 N N . ASP A 1 298 ? 10.156 -35.094 -5.504 1 98.06 298 ASP A N 1
ATOM 2403 C CA . ASP A 1 298 ? 11.562 -35.469 -5.574 1 98.06 298 ASP A CA 1
ATOM 2404 C C . ASP A 1 298 ? 12.07 -35.438 -7.012 1 98.06 298 ASP A C 1
ATOM 2406 O O . ASP A 1 298 ? 13.219 -35.062 -7.258 1 98.06 298 ASP A O 1
ATOM 2410 N N . GLU A 1 299 ? 11.242 -35.875 -7.906 1 98.12 299 GLU A N 1
ATOM 2411 C CA . GLU A 1 299 ? 11.609 -35.812 -9.32 1 98.12 299 GLU A CA 1
ATOM 2412 C C . GLU A 1 299 ? 11.836 -34.375 -9.758 1 98.12 299 GLU A C 1
ATOM 2414 O O . GLU A 1 299 ? 12.766 -34.062 -10.508 1 98.12 299 GLU A O 1
ATOM 2419 N N . ILE A 1 300 ? 10.992 -33.5 -9.281 1 98.56 300 ILE A N 1
ATOM 2420 C CA . ILE A 1 300 ? 11.102 -32.062 -9.602 1 98.56 300 ILE A CA 1
ATOM 2421 C C . ILE A 1 300 ? 12.422 -31.516 -9.062 1 98.56 300 ILE A C 1
ATOM 2423 O O . ILE A 1 300 ? 13.156 -30.844 -9.773 1 98.56 300 ILE A O 1
ATOM 2427 N N . LYS A 1 301 ? 12.695 -31.844 -7.855 1 98.5 301 LYS A N 1
ATOM 2428 C CA . LYS A 1 301 ? 13.914 -31.359 -7.203 1 98.5 301 LYS A CA 1
ATOM 2429 C C . LYS A 1 301 ? 15.156 -31.828 -7.949 1 98.5 301 LYS A C 1
ATOM 2431 O O . LYS A 1 301 ? 16.094 -31.047 -8.156 1 98.5 301 LYS A O 1
ATOM 2436 N N . SER A 1 302 ? 15.133 -33.062 -8.297 1 98.19 302 SER A N 1
ATOM 2437 C CA . SER A 1 302 ? 16.266 -33.625 -9.008 1 98.19 302 SER A CA 1
ATOM 2438 C C . SER A 1 302 ? 16.5 -32.938 -10.352 1 98.19 302 SER A C 1
ATOM 2440 O O . SER A 1 302 ? 17.625 -32.594 -10.703 1 98.19 302 SER A O 1
ATOM 2442 N N . LYS A 1 303 ? 15.438 -32.75 -11.086 1 98.25 303 LYS A N 1
ATOM 2443 C CA . LYS A 1 303 ? 15.539 -32.125 -12.391 1 98.25 303 LYS A CA 1
ATOM 2444 C C . LYS A 1 303 ? 15.961 -30.656 -12.242 1 98.25 303 LYS A C 1
ATOM 2446 O O . LYS A 1 303 ? 16.734 -30.141 -13.062 1 98.25 303 LYS A O 1
ATOM 2451 N N . PHE A 1 304 ? 15.414 -30.031 -11.266 1 98.62 304 PHE A N 1
ATOM 2452 C CA . PHE A 1 304 ? 15.773 -28.656 -10.992 1 98.62 304 PHE A CA 1
ATOM 2453 C C . PHE A 1 304 ? 17.266 -28.531 -10.672 1 98.62 304 PHE A C 1
ATOM 2455 O O . PHE A 1 304 ? 17.938 -27.641 -11.188 1 98.62 304 PHE A O 1
ATOM 2462 N N . GLU A 1 305 ? 17.703 -29.359 -9.789 1 98.38 305 GLU A N 1
ATOM 2463 C CA . GLU A 1 305 ? 19.109 -29.375 -9.414 1 98.38 305 GLU A CA 1
ATOM 2464 C C . GLU A 1 305 ? 20 -29.562 -10.633 1 98.38 305 GLU A C 1
ATOM 2466 O O . GLU A 1 305 ? 21.016 -28.875 -10.773 1 98.38 305 GLU A O 1
ATOM 2471 N N . LEU A 1 306 ? 19.609 -30.469 -11.438 1 98.31 306 LEU A N 1
ATOM 2472 C CA . LEU A 1 306 ? 20.375 -30.75 -12.648 1 98.31 306 LEU A CA 1
ATOM 2473 C C . LEU A 1 306 ? 20.391 -29.516 -13.562 1 98.31 306 LEU A C 1
ATOM 2475 O O . LEU A 1 306 ? 21.438 -29.172 -14.117 1 98.31 306 LEU A O 1
ATOM 2479 N N . ALA A 1 307 ? 19.25 -28.891 -13.711 1 98.62 307 ALA A N 1
ATOM 2480 C CA . ALA A 1 307 ? 19.141 -27.688 -14.523 1 98.62 307 ALA A CA 1
ATOM 2481 C C . ALA A 1 307 ? 20.094 -26.594 -14.023 1 98.62 307 ALA A C 1
ATOM 2483 O O . ALA A 1 307 ? 20.797 -25.969 -14.812 1 98.62 307 ALA A O 1
ATOM 2484 N N . MET A 1 308 ? 20.094 -26.422 -12.719 1 98.31 308 MET A N 1
ATOM 2485 C CA . MET A 1 308 ? 20.922 -25.375 -12.117 1 98.31 308 MET A CA 1
ATOM 2486 C C . MET A 1 308 ? 22.406 -25.703 -12.289 1 98.31 308 MET A C 1
ATOM 2488 O O . MET A 1 308 ? 23.172 -24.859 -12.719 1 98.31 308 MET A O 1
ATOM 2492 N N . LEU A 1 309 ? 22.766 -26.906 -12 1 97.69 309 LEU A N 1
ATOM 2493 C CA . LEU A 1 309 ? 24.172 -27.312 -12.07 1 97.69 309 LEU A CA 1
ATOM 2494 C C . LEU A 1 309 ? 24.703 -27.172 -13.492 1 97.69 309 LEU A C 1
ATOM 2496 O O . LEU A 1 309 ? 25.797 -26.625 -13.695 1 97.69 309 LEU A O 1
ATOM 2500 N N . ARG A 1 310 ? 24 -27.641 -14.43 1 98.56 310 ARG A N 1
ATOM 2501 C CA . ARG A 1 310 ? 24.438 -27.609 -15.82 1 98.56 310 ARG A CA 1
ATOM 2502 C C . ARG A 1 310 ? 24.469 -26.172 -16.344 1 98.56 310 ARG A C 1
ATOM 2504 O O . ARG A 1 310 ? 25.344 -25.812 -17.141 1 98.56 310 ARG A O 1
ATOM 2511 N N . SER A 1 311 ? 23.5 -25.375 -15.914 1 98.31 311 SER A N 1
ATOM 2512 C CA . SER A 1 311 ? 23.516 -23.969 -16.297 1 98.31 311 SER A CA 1
ATOM 2513 C C . SER A 1 311 ? 24.734 -23.25 -15.758 1 98.31 311 SER A C 1
ATOM 2515 O O . SER A 1 311 ? 25.328 -22.422 -16.453 1 98.31 311 SER A O 1
ATOM 2517 N N . ALA A 1 312 ? 25.062 -23.562 -14.523 1 96.94 312 ALA A N 1
ATOM 2518 C CA . ALA A 1 312 ? 26.25 -22.953 -13.914 1 96.94 312 ALA A CA 1
ATOM 2519 C C . ALA A 1 312 ? 27.5 -23.297 -14.703 1 96.94 312 ALA A C 1
ATOM 2521 O O . ALA A 1 312 ? 28.391 -22.453 -14.883 1 96.94 312 ALA A O 1
ATOM 2522 N N . ILE A 1 313 ? 27.594 -24.469 -15.156 1 96.75 313 ILE A N 1
ATOM 2523 C CA . ILE A 1 313 ? 28.75 -24.953 -15.883 1 96.75 313 ILE A CA 1
ATOM 2524 C C . ILE A 1 313 ? 28.859 -24.234 -17.234 1 96.75 313 ILE A C 1
ATOM 2526 O O . ILE A 1 313 ? 29.938 -23.781 -17.609 1 96.75 313 ILE A O 1
ATOM 2530 N N . ILE A 1 314 ? 27.766 -24.062 -17.875 1 97.25 314 ILE A N 1
ATOM 2531 C CA . ILE A 1 314 ? 27.766 -23.547 -19.234 1 97.25 314 ILE A CA 1
ATOM 2532 C C . ILE A 1 314 ? 27.953 -22.031 -19.219 1 97.25 314 ILE A C 1
ATOM 2534 O O . ILE A 1 314 ? 28.688 -21.484 -20.031 1 97.25 314 ILE A O 1
ATOM 2538 N N . PHE A 1 315 ? 27.344 -21.344 -18.297 1 96.31 315 PHE A N 1
ATOM 2539 C CA . PHE A 1 315 ? 27.219 -19.906 -18.438 1 96.31 315 PHE A CA 1
ATOM 2540 C C . PHE A 1 315 ? 28.125 -19.188 -17.438 1 96.31 315 PHE A C 1
ATOM 2542 O O . PHE A 1 315 ? 28.297 -17.969 -17.5 1 96.31 315 PHE A O 1
ATOM 2549 N N . ASP A 1 316 ? 28.703 -19.906 -16.516 1 89.56 316 ASP A N 1
ATOM 2550 C CA . ASP A 1 316 ? 29.75 -19.406 -15.609 1 89.56 316 ASP A CA 1
ATOM 2551 C C . ASP A 1 316 ? 29.375 -18.047 -15.039 1 89.56 316 ASP A C 1
ATOM 2553 O O . ASP A 1 316 ? 30.125 -17.078 -15.203 1 89.56 316 ASP A O 1
ATOM 2557 N N . GLY A 1 317 ? 28.266 -17.938 -14.336 1 90 317 GLY A N 1
ATOM 2558 C CA . GLY A 1 317 ? 27.859 -16.719 -13.633 1 90 317 GLY A CA 1
ATOM 2559 C C . GLY A 1 317 ? 26.859 -15.891 -14.406 1 90 317 GLY A C 1
ATOM 2560 O O . GLY A 1 317 ? 26.25 -14.977 -13.852 1 90 317 GLY A O 1
ATOM 2561 N N . HIS A 1 318 ? 26.656 -16.125 -15.664 1 94.56 318 HIS A N 1
ATOM 2562 C CA . HIS A 1 318 ? 25.75 -15.352 -16.516 1 94.56 318 HIS A CA 1
ATOM 2563 C C . HIS A 1 318 ? 24.547 -16.172 -16.922 1 94.56 318 HIS A C 1
ATOM 2565 O O . HIS A 1 318 ? 23.906 -15.898 -17.938 1 94.56 318 HIS A O 1
ATOM 2571 N N . ALA A 1 319 ? 24.281 -17.156 -16.109 1 95.94 319 ALA A N 1
ATOM 2572 C CA . ALA A 1 319 ? 23.141 -18.031 -16.422 1 95.94 319 ALA A CA 1
ATOM 2573 C C . ALA A 1 319 ? 21.844 -17.234 -16.469 1 95.94 319 ALA A C 1
ATOM 2575 O O . ALA A 1 319 ? 21.625 -16.359 -15.625 1 95.94 319 ALA A O 1
ATOM 2576 N N . PHE A 1 320 ? 21.078 -17.531 -17.484 1 97 320 PHE A N 1
ATOM 2577 C CA . PHE A 1 320 ? 19.688 -17.078 -17.641 1 97 320 PHE A CA 1
ATOM 2578 C C . PHE A 1 320 ? 19.641 -15.57 -17.891 1 97 320 PHE A C 1
ATOM 2580 O O . PHE A 1 320 ? 18.656 -14.914 -17.562 1 97 320 PHE A O 1
ATOM 2587 N N . ARG A 1 321 ? 20.719 -15.078 -18.375 1 95.38 321 ARG A N 1
ATOM 2588 C CA . ARG A 1 321 ? 20.859 -13.648 -18.625 1 95.38 321 ARG A CA 1
ATOM 2589 C C . ARG A 1 321 ? 21.141 -13.359 -20.094 1 95.38 321 ARG A C 1
ATOM 2591 O O . ARG A 1 321 ? 21.562 -14.25 -20.828 1 95.38 321 ARG A O 1
ATOM 2598 N N . LYS A 1 322 ? 20.891 -12.039 -20.359 1 93.5 322 LYS A N 1
ATOM 2599 C CA . LYS A 1 322 ? 21.234 -11.609 -21.719 1 93.5 322 LYS A CA 1
ATOM 2600 C C . LYS A 1 322 ? 22.719 -11.273 -21.828 1 93.5 322 LYS A C 1
ATOM 2602 O O . LYS A 1 322 ? 23.25 -11.172 -22.938 1 93.5 322 LYS A O 1
ATOM 2607 N N . SER A 1 323 ? 23.344 -11.102 -20.703 1 93.44 323 SER A N 1
ATOM 2608 C CA . SER A 1 323 ? 24.797 -10.961 -20.672 1 93.44 323 SER A CA 1
ATOM 2609 C C . SER A 1 323 ? 25.484 -12.32 -20.781 1 93.44 323 SER A C 1
ATOM 2611 O O . SER A 1 323 ? 24.906 -13.344 -20.406 1 93.44 323 SER A O 1
ATOM 2613 N N . LEU A 1 324 ? 26.656 -12.289 -21.297 1 93.31 324 LEU A N 1
ATOM 2614 C CA . LEU A 1 324 ? 27.406 -13.516 -21.516 1 93.31 324 LEU A CA 1
ATOM 2615 C C . LEU A 1 324 ? 28.75 -13.469 -20.781 1 93.31 324 LEU A C 1
ATOM 2617 O O . LEU A 1 324 ? 29.203 -12.398 -20.375 1 93.31 324 LEU A O 1
ATOM 2621 N N . PRO A 1 325 ? 29.312 -14.695 -20.578 1 90.31 325 PRO A N 1
ATOM 2622 C CA . PRO A 1 325 ? 30.641 -14.688 -19.984 1 90.31 325 PRO A CA 1
ATOM 2623 C C . PRO A 1 325 ? 31.625 -13.789 -20.734 1 90.31 325 PRO A C 1
ATOM 2625 O O . PRO A 1 325 ? 31.703 -13.852 -21.969 1 90.31 325 PRO A O 1
ATOM 2628 N N . GLY A 1 326 ? 32.312 -12.938 -19.953 1 87.44 326 GLY A N 1
ATOM 2629 C CA . GLY A 1 326 ? 33.188 -11.961 -20.578 1 87.44 326 GLY A CA 1
ATOM 2630 C C . GLY A 1 326 ? 32.688 -10.539 -20.453 1 87.44 326 GLY A C 1
ATOM 2631 O O . GLY A 1 326 ? 33.469 -9.586 -20.516 1 87.44 326 GLY A O 1
ATOM 2632 N N . ASP A 1 327 ? 31.344 -10.477 -20.344 1 89.5 327 ASP A N 1
ATOM 2633 C CA . ASP A 1 327 ? 30.766 -9.148 -20.141 1 89.5 327 ASP A CA 1
ATOM 2634 C C . ASP A 1 327 ? 31.109 -8.602 -18.766 1 89.5 327 ASP A C 1
ATOM 2636 O O . ASP A 1 327 ? 31.219 -9.352 -17.797 1 89.5 327 ASP A O 1
ATOM 2640 N N . THR A 1 328 ? 31.297 -7.336 -18.672 1 86.06 328 THR A N 1
ATOM 2641 C CA . THR A 1 328 ? 31.703 -6.691 -17.422 1 86.06 328 THR A CA 1
ATOM 2642 C C . THR A 1 328 ? 30.531 -6.613 -16.453 1 86.06 328 THR A C 1
ATOM 2644 O O . THR A 1 328 ? 30.734 -6.703 -15.234 1 86.06 328 THR A O 1
ATOM 2647 N N . ARG A 1 329 ? 29.359 -6.402 -17 1 88.44 329 ARG A N 1
ATOM 2648 C CA . ARG A 1 329 ? 28.188 -6.258 -16.141 1 88.44 329 ARG A CA 1
ATOM 2649 C C . ARG A 1 329 ? 27.188 -7.379 -16.406 1 88.44 329 ARG A C 1
ATOM 2651 O O . ARG A 1 329 ? 27.016 -7.816 -17.547 1 88.44 329 ARG A O 1
ATOM 2658 N N . LYS A 1 330 ? 26.594 -7.832 -15.398 1 89.19 330 LYS A N 1
ATOM 2659 C CA . LYS A 1 330 ? 25.531 -8.828 -15.492 1 89.19 330 LYS A CA 1
ATOM 2660 C C . LYS A 1 330 ? 24.172 -8.172 -15.719 1 89.19 330 LYS A C 1
ATOM 2662 O O . LYS A 1 330 ? 23.812 -7.219 -15.016 1 89.19 330 LYS A O 1
ATOM 2667 N N . SER A 1 331 ? 23.562 -8.609 -16.75 1 90.38 331 SER A N 1
ATOM 2668 C CA . SER A 1 331 ? 22.172 -8.18 -16.938 1 90.38 331 SER A CA 1
ATOM 2669 C C . SER A 1 331 ? 21.25 -8.883 -15.961 1 90.38 331 SER A C 1
ATOM 2671 O O . SER A 1 331 ? 21.609 -9.906 -15.375 1 90.38 331 SER A O 1
ATOM 2673 N N . PRO A 1 332 ? 20.094 -8.344 -15.734 1 91.56 332 PRO A N 1
ATOM 2674 C CA . PRO A 1 332 ? 19.125 -9.039 -14.875 1 91.56 332 PRO A CA 1
ATOM 2675 C C . PRO A 1 332 ? 18.719 -10.398 -15.43 1 91.56 332 PRO A C 1
ATOM 2677 O O . PRO A 1 332 ? 18.828 -10.641 -16.641 1 91.56 332 PRO A O 1
ATOM 2680 N N . ILE A 1 333 ? 18.281 -11.289 -14.586 1 94.44 333 ILE A N 1
ATOM 2681 C CA . ILE A 1 333 ? 17.812 -12.609 -14.984 1 94.44 333 ILE A CA 1
ATOM 2682 C C . ILE A 1 333 ? 16.531 -12.469 -15.812 1 94.44 333 ILE A C 1
ATOM 2684 O O . ILE A 1 333 ? 15.625 -11.719 -15.445 1 94.44 333 ILE A O 1
ATOM 2688 N N . ASN A 1 334 ? 16.609 -13.086 -16.922 1 94.25 334 ASN A N 1
ATOM 2689 C CA . ASN A 1 334 ? 15.438 -13.109 -17.797 1 94.25 334 ASN A CA 1
ATOM 2690 C C . ASN A 1 334 ? 14.547 -14.32 -17.516 1 94.25 334 ASN A C 1
ATOM 2692 O O . ASN A 1 334 ? 15.016 -15.461 -17.578 1 94.25 334 ASN A O 1
ATOM 2696 N N . LYS A 1 335 ? 13.25 -14.117 -17.312 1 95.31 335 LYS A N 1
ATOM 2697 C CA . LYS A 1 335 ? 12.328 -15.172 -16.891 1 95.31 335 LYS A CA 1
ATOM 2698 C C . LYS A 1 335 ? 12.195 -16.25 -17.969 1 95.31 335 LYS A C 1
ATOM 2700 O O . LYS A 1 335 ? 12.141 -17.438 -17.656 1 95.31 335 LYS A O 1
ATOM 2705 N N . SER A 1 336 ? 12.133 -15.789 -19.156 1 96.25 336 SER A N 1
ATOM 2706 C CA . SER A 1 336 ? 12.023 -16.75 -20.266 1 96.25 336 SER A CA 1
ATOM 2707 C C . SER A 1 336 ? 13.289 -17.578 -20.406 1 96.25 336 SER A C 1
ATOM 2709 O O . SER A 1 336 ? 13.227 -18.797 -20.516 1 96.25 336 SER A O 1
ATOM 2711 N N . LEU A 1 337 ? 14.406 -16.906 -20.344 1 97.75 337 LEU A N 1
ATOM 2712 C CA . LEU A 1 337 ? 15.664 -17.625 -20.469 1 97.75 337 LEU A CA 1
ATOM 2713 C C . LEU A 1 337 ? 15.836 -18.625 -19.328 1 97.75 337 LEU A C 1
ATOM 2715 O O . LEU A 1 337 ? 16.406 -19.703 -19.516 1 97.75 337 LEU A O 1
ATOM 2719 N N . PHE A 1 338 ? 15.344 -18.266 -18.203 1 97.94 338 PHE A N 1
ATOM 2720 C CA . PHE A 1 338 ? 15.438 -19.141 -17.031 1 97.94 338 PHE A CA 1
ATOM 2721 C C . PHE A 1 338 ? 14.711 -20.453 -17.297 1 97.94 338 PHE A C 1
ATOM 2723 O O . PHE A 1 338 ? 15.281 -21.531 -17.109 1 97.94 338 PHE A O 1
ATOM 2730 N N . GLU A 1 339 ? 13.469 -20.297 -17.641 1 97.62 339 GLU A N 1
ATOM 2731 C CA . GLU A 1 339 ? 12.695 -21.531 -17.812 1 97.62 339 GLU A CA 1
ATOM 2732 C C . GLU A 1 339 ? 13.141 -22.297 -19.047 1 97.62 339 GLU A C 1
ATOM 2734 O O . GLU A 1 339 ? 13.141 -23.531 -19.062 1 97.62 339 GLU A O 1
ATOM 2739 N N . ILE A 1 340 ? 13.586 -21.641 -20.156 1 98.31 340 ILE A N 1
ATOM 2740 C CA . ILE A 1 340 ? 13.984 -22.297 -21.391 1 98.31 340 ILE A CA 1
ATOM 2741 C C . ILE A 1 340 ? 15.266 -23.094 -21.172 1 98.31 340 ILE A C 1
ATOM 2743 O O . ILE A 1 340 ? 15.305 -24.312 -21.391 1 98.31 340 ILE A O 1
ATOM 2747 N N . TRP A 1 341 ? 16.297 -22.422 -20.703 1 98.56 341 TRP A N 1
ATOM 2748 C CA . TRP A 1 341 ? 17.578 -23.094 -20.484 1 98.56 341 TRP A CA 1
ATOM 2749 C C . TRP A 1 341 ? 17.438 -24.172 -19.406 1 98.56 341 TRP A C 1
ATOM 2751 O O . TRP A 1 341 ? 18.031 -25.234 -19.531 1 98.56 341 TRP A O 1
ATOM 2761 N N . GLY A 1 342 ? 16.672 -23.859 -18.344 1 98.56 342 GLY A N 1
ATOM 2762 C CA . GLY A 1 342 ? 16.438 -24.859 -17.312 1 98.56 342 GLY A CA 1
ATOM 2763 C C . GLY A 1 342 ? 15.828 -26.141 -17.859 1 98.56 342 GLY A C 1
ATOM 2764 O O . GLY A 1 342 ? 16.281 -27.234 -17.531 1 98.56 342 GLY A O 1
ATOM 2765 N N . ASN A 1 343 ? 14.844 -26 -18.656 1 98.44 343 ASN A N 1
ATOM 2766 C CA . ASN A 1 343 ? 14.172 -27.156 -19.219 1 98.44 343 ASN A CA 1
ATOM 2767 C C . ASN A 1 343 ? 15.07 -27.906 -20.219 1 98.44 343 AS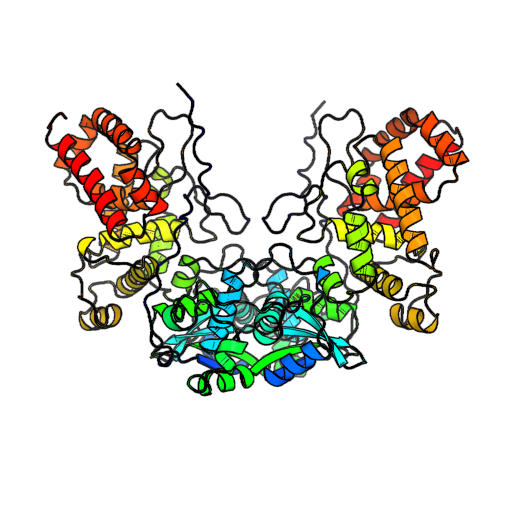N A C 1
ATOM 2769 O O . ASN A 1 343 ? 15.164 -29.125 -20.172 1 98.44 343 ASN A O 1
ATOM 2773 N N . ILE A 1 344 ? 15.75 -27.219 -21.109 1 98.56 344 ILE A N 1
ATOM 2774 C CA . ILE A 1 344 ? 16.578 -27.828 -22.141 1 98.56 344 ILE A CA 1
ATOM 2775 C C . ILE A 1 344 ? 17.734 -28.594 -21.484 1 98.56 344 ILE A C 1
ATOM 2777 O O . ILE A 1 344 ? 17.953 -29.766 -21.797 1 98.56 344 ILE A O 1
ATOM 2781 N N . LEU A 1 345 ? 18.391 -27.984 -20.531 1 98.56 345 LEU A N 1
ATOM 2782 C CA . LEU A 1 345 ? 19.594 -28.562 -19.953 1 98.56 345 LEU A CA 1
ATOM 2783 C C . LEU A 1 345 ? 19.25 -29.734 -19.031 1 98.56 345 LEU A C 1
ATOM 2785 O O . LEU A 1 345 ? 20.031 -30.672 -18.891 1 98.56 345 LEU A O 1
ATOM 2789 N N . SER A 1 346 ? 18.062 -29.703 -18.406 1 98.12 346 SER A N 1
ATOM 2790 C CA . SER A 1 346 ? 17.672 -30.797 -17.531 1 98.12 346 SER A CA 1
ATOM 2791 C C . SER A 1 346 ? 17.203 -32 -18.328 1 98.12 346 SER A C 1
ATOM 2793 O O . SER A 1 346 ? 17.203 -33.125 -17.828 1 98.12 346 SER A O 1
ATOM 2795 N N . GLU A 1 347 ? 16.875 -31.828 -19.562 1 97.38 347 GLU A N 1
ATOM 2796 C CA . GLU A 1 347 ? 16.328 -32.906 -20.391 1 97.38 347 GLU A CA 1
ATOM 2797 C C . GLU A 1 347 ? 17.422 -33.562 -21.219 1 97.38 347 GLU A C 1
ATOM 2799 O O . GLU A 1 347 ? 17.234 -34.688 -21.719 1 97.38 347 GLU A O 1
ATOM 2804 N N . LEU A 1 348 ? 18.547 -33 -21.328 1 97.69 348 LEU A N 1
ATOM 2805 C CA . LEU A 1 348 ? 19.656 -33.562 -22.109 1 97.69 348 LEU A CA 1
ATOM 2806 C C . LEU A 1 348 ? 20.203 -34.812 -21.422 1 97.69 348 LEU A C 1
ATOM 2808 O O . LEU A 1 348 ? 20.344 -34.844 -20.203 1 97.69 348 LEU A O 1
ATOM 2812 N N . SER A 1 349 ? 20.531 -35.781 -22.25 1 97.44 349 SER A N 1
ATOM 2813 C CA . SER A 1 349 ? 21.281 -36.906 -21.719 1 97.44 349 SER A CA 1
ATOM 2814 C C . SER A 1 349 ? 22.688 -36.469 -21.297 1 97.44 349 SER A C 1
ATOM 2816 O O . SER A 1 349 ? 23.172 -35.406 -21.703 1 97.44 349 SER A O 1
ATOM 2818 N N . ASN A 1 350 ? 23.25 -37.281 -20.438 1 97.56 350 ASN A N 1
ATOM 2819 C CA . ASN A 1 350 ? 24.609 -37 -19.984 1 97.56 350 ASN A CA 1
ATOM 2820 C C . ASN A 1 350 ? 25.562 -36.906 -21.172 1 97.56 350 ASN A C 1
ATOM 2822 O O . ASN A 1 350 ? 26.438 -36.031 -21.203 1 97.56 350 ASN A O 1
ATOM 2826 N N . GLU A 1 351 ? 25.391 -37.75 -22.094 1 97.38 351 GLU A N 1
ATOM 2827 C CA . GLU A 1 351 ? 26.234 -37.75 -23.281 1 97.38 351 GLU A CA 1
ATOM 2828 C C . GLU A 1 351 ? 26.094 -36.469 -24.078 1 97.38 351 GLU A C 1
ATOM 2830 O O . GLU A 1 351 ? 27.094 -35.844 -24.484 1 97.38 351 GLU A O 1
ATOM 2835 N N . SER A 1 352 ? 24.891 -36.062 -24.266 1 97.75 352 SER A N 1
ATOM 2836 C CA . SER A 1 352 ? 24.609 -34.844 -25.016 1 97.75 352 SER A CA 1
ATOM 2837 C C . SER A 1 352 ? 25.125 -33.625 -24.281 1 97.75 352 SER A C 1
ATOM 2839 O O . SER A 1 352 ? 25.641 -32.688 -24.906 1 97.75 352 SER A O 1
ATOM 2841 N N . PHE A 1 353 ? 25.016 -33.625 -23 1 98.31 353 PHE A N 1
ATOM 2842 C CA . PHE A 1 353 ? 25.469 -32.5 -22.219 1 98.31 353 PHE A CA 1
ATOM 2843 C C . PHE A 1 353 ? 26.984 -32.344 -22.281 1 98.31 353 PHE A C 1
ATOM 2845 O O . PHE A 1 353 ? 27.5 -31.25 -22.375 1 98.31 353 PHE A O 1
ATOM 2852 N N . VAL A 1 354 ? 27.672 -33.469 -22.219 1 97.69 354 VAL A N 1
ATOM 2853 C CA . VAL A 1 354 ? 29.125 -33.438 -22.312 1 97.69 354 VAL A CA 1
ATOM 2854 C C . VAL A 1 354 ? 29.562 -32.844 -23.641 1 97.69 354 VAL A C 1
ATOM 2856 O O . VAL A 1 354 ? 30.5 -32.062 -23.703 1 97.69 354 VAL A O 1
ATOM 2859 N N . LYS A 1 355 ? 28.875 -33.219 -24.703 1 97.31 355 LYS A N 1
ATOM 2860 C CA . LYS A 1 355 ? 29.156 -32.656 -26.016 1 97.31 355 LYS A CA 1
ATOM 2861 C C . LYS A 1 355 ? 28.938 -31.141 -26.016 1 97.31 355 LYS A C 1
ATOM 2863 O O . LYS A 1 355 ? 29.734 -30.391 -26.609 1 97.31 355 LYS A O 1
ATOM 2868 N N . LEU A 1 356 ? 27.891 -30.75 -25.391 1 97.88 356 LEU A N 1
ATOM 2869 C CA . LEU A 1 356 ? 27.578 -29.328 -25.312 1 97.88 356 LEU A CA 1
ATOM 2870 C C . LEU A 1 356 ? 28.656 -28.578 -24.531 1 97.88 356 LEU A C 1
ATOM 2872 O O . LEU A 1 356 ? 29.078 -27.5 -24.938 1 97.88 356 LEU A O 1
ATOM 2876 N N . GLU A 1 357 ? 29.062 -29.156 -23.422 1 97.25 357 GLU A N 1
ATOM 2877 C CA . GLU A 1 357 ? 30.078 -28.547 -22.562 1 97.25 357 GLU A CA 1
ATOM 2878 C C . GLU A 1 357 ? 31.406 -28.406 -23.297 1 97.25 357 GLU A C 1
ATOM 2880 O O . GLU A 1 357 ? 32.094 -27.375 -23.172 1 97.25 357 GLU A O 1
ATOM 2885 N N . ILE A 1 358 ? 31.766 -29.375 -24.062 1 96.75 358 ILE A N 1
ATOM 2886 C CA . ILE A 1 358 ? 33.031 -29.359 -24.812 1 96.75 358 ILE A CA 1
ATOM 2887 C C . ILE A 1 358 ? 33 -28.219 -25.844 1 96.75 358 ILE A C 1
ATOM 2889 O O . ILE A 1 358 ? 34.031 -27.594 -26.094 1 96.75 358 ILE A O 1
ATOM 2893 N N . ASN A 1 359 ? 31.828 -27.969 -26.391 1 96.81 359 ASN A N 1
ATOM 2894 C CA . ASN A 1 359 ? 31.688 -26.953 -27.422 1 96.81 359 ASN A CA 1
ATOM 2895 C C . ASN A 1 359 ? 31.094 -25.672 -26.859 1 96.81 359 ASN A C 1
ATOM 2897 O O . ASN A 1 359 ? 30.359 -24.953 -27.547 1 96.81 359 ASN A O 1
ATOM 2901 N N . LYS A 1 360 ? 31.297 -25.438 -25.672 1 96 360 LYS A N 1
ATOM 2902 C CA . LYS A 1 360 ? 30.703 -24.328 -24.938 1 96 360 LYS A CA 1
ATOM 2903 C C . LYS A 1 360 ? 31.062 -22.984 -25.578 1 96 360 LYS A C 1
ATOM 2905 O O . LYS A 1 360 ? 30.234 -22.078 -25.641 1 96 360 LYS A O 1
ATOM 2910 N N . GLU A 1 361 ? 32.312 -22.797 -26.016 1 95.31 361 GLU A N 1
ATOM 2911 C CA . GLU A 1 361 ? 32.75 -21.547 -26.641 1 95.31 361 GLU A CA 1
ATOM 2912 C C . GLU A 1 361 ? 31.953 -21.266 -27.906 1 95.31 361 GLU A C 1
ATOM 2914 O O . GLU A 1 361 ? 31.531 -20.125 -28.141 1 95.31 361 GLU A O 1
ATOM 2919 N N . LEU A 1 362 ? 31.781 -22.312 -28.688 1 95.75 362 LEU A N 1
ATOM 2920 C CA . LEU A 1 362 ? 30.984 -22.172 -29.906 1 95.75 362 LEU A CA 1
ATOM 2921 C C . LEU A 1 362 ? 29.531 -21.859 -29.562 1 95.75 362 LEU A C 1
ATOM 2923 O O . LEU A 1 362 ? 28.906 -21.047 -30.234 1 95.75 362 LEU A O 1
ATOM 2927 N N . LEU A 1 363 ? 28.984 -22.547 -28.594 1 97.12 363 LEU A N 1
ATOM 2928 C CA . LEU A 1 363 ? 27.609 -22.297 -28.141 1 97.12 363 LEU A CA 1
ATOM 2929 C C . LEU A 1 363 ? 27.422 -20.828 -27.781 1 97.12 363 LEU A C 1
ATOM 2931 O O . LEU A 1 363 ? 26.453 -20.203 -28.234 1 97.12 363 LEU A O 1
ATOM 2935 N N . LEU A 1 364 ? 28.344 -20.281 -27.031 1 96.88 364 LEU A N 1
ATOM 2936 C CA . LEU A 1 364 ? 28.219 -18.922 -26.531 1 96.88 364 LEU A CA 1
ATOM 2937 C C . LEU A 1 364 ? 28.344 -17.922 -27.672 1 96.88 364 LEU A C 1
ATOM 2939 O O . LEU A 1 364 ? 27.688 -16.875 -27.656 1 96.88 364 LEU A O 1
ATOM 2943 N N . LYS A 1 365 ? 29.203 -18.203 -28.578 1 95.5 365 LYS A N 1
ATOM 2944 C CA . LYS A 1 365 ? 29.359 -17.344 -29.75 1 95.5 365 LYS A CA 1
ATOM 2945 C C . LYS A 1 365 ? 28.062 -17.297 -30.562 1 95.5 365 LYS A C 1
ATOM 2947 O O . LYS A 1 365 ? 27.609 -16.203 -30.938 1 95.5 365 LYS A O 1
ATOM 2952 N N . GLU A 1 366 ? 27.484 -18.469 -30.812 1 95.81 366 GLU A N 1
ATOM 2953 C CA . GLU A 1 366 ? 26.234 -18.531 -31.578 1 95.81 366 GLU A CA 1
ATOM 2954 C C . GLU A 1 366 ? 25.078 -17.953 -30.781 1 95.81 366 GLU A C 1
ATOM 2956 O O . GLU A 1 366 ? 24.156 -17.344 -31.359 1 95.81 366 GLU A O 1
ATOM 2961 N N . TYR A 1 367 ? 25.094 -18.25 -29.516 1 96.5 367 TYR A N 1
ATOM 2962 C CA . TYR A 1 367 ? 24.078 -17.703 -28.625 1 96.5 367 TYR A CA 1
ATOM 2963 C C . TYR A 1 367 ? 24.094 -16.188 -28.641 1 96.5 367 TYR A C 1
ATOM 2965 O O . TYR A 1 367 ? 23.047 -15.547 -28.625 1 96.5 367 TYR A O 1
ATOM 2973 N N . ALA A 1 368 ? 25.219 -15.547 -28.703 1 95.69 368 ALA A N 1
ATOM 2974 C CA . ALA A 1 368 ? 25.375 -14.102 -28.797 1 95.69 368 ALA A CA 1
ATOM 2975 C C . ALA A 1 368 ? 24.719 -13.547 -30.047 1 95.69 368 ALA A C 1
ATOM 2977 O O . ALA A 1 368 ? 24.141 -12.453 -30.031 1 95.69 368 ALA A O 1
ATOM 2978 N N . LEU A 1 369 ? 24.812 -14.312 -31.062 1 94.44 369 LEU A N 1
ATOM 2979 C CA . LEU A 1 369 ? 24.219 -13.898 -32.312 1 94.44 369 LEU A CA 1
ATOM 2980 C C . LEU A 1 369 ? 22.688 -13.93 -32.25 1 94.44 369 LEU A C 1
ATOM 2982 O O . LEU A 1 369 ? 22.016 -13.125 -32.875 1 94.44 369 LEU A O 1
ATOM 2986 N N . LEU A 1 370 ? 22.172 -14.859 -31.5 1 94.75 370 LEU A N 1
ATOM 2987 C CA . LEU A 1 370 ? 20.734 -14.969 -31.328 1 94.75 370 LEU A CA 1
ATOM 2988 C C . LEU A 1 370 ? 20.172 -13.695 -30.703 1 94.75 370 LEU A C 1
ATOM 2990 O O . LEU A 1 370 ? 19.047 -13.297 -31.016 1 94.75 370 LEU A O 1
ATOM 2994 N N . PHE A 1 371 ? 20.938 -13.023 -29.844 1 93.56 371 PHE A N 1
ATOM 2995 C CA . PHE A 1 371 ? 20.484 -11.836 -29.141 1 93.56 371 PHE A CA 1
ATOM 2996 C C . PHE A 1 371 ? 20.406 -10.641 -30.078 1 93.56 371 PHE A C 1
ATOM 2998 O O . PHE A 1 371 ? 19.781 -9.625 -29.766 1 93.56 371 PHE A O 1
ATOM 3005 N N . LYS A 1 372 ? 21.031 -10.719 -31.156 1 92.5 372 LYS A N 1
ATOM 3006 C CA . LYS A 1 372 ? 20.969 -9.648 -32.156 1 92.5 372 LYS A CA 1
ATOM 3007 C C . LYS A 1 372 ? 19.703 -9.742 -32.969 1 92.5 372 LYS A C 1
ATOM 3009 O O . LYS A 1 372 ? 19.328 -8.789 -33.656 1 92.5 372 LYS A O 1
ATOM 3014 N N . ASP A 1 373 ? 19.078 -10.891 -32.906 1 93.56 373 ASP A N 1
ATOM 3015 C CA . ASP A 1 373 ? 17.797 -11.102 -33.562 1 93.56 373 ASP A CA 1
ATOM 3016 C C . ASP A 1 373 ? 16.656 -10.445 -32.812 1 93.56 373 ASP A C 1
ATOM 3018 O O . ASP A 1 373 ? 16.328 -10.852 -31.703 1 93.56 373 ASP A O 1
ATOM 3022 N N . LEU A 1 374 ? 15.969 -9.625 -33.438 1 92.88 374 LEU A N 1
ATOM 3023 C CA . LEU A 1 374 ? 14.914 -8.836 -32.812 1 92.88 374 LEU A CA 1
ATOM 3024 C C . LEU A 1 374 ? 13.727 -9.719 -32.438 1 92.88 374 LEU A C 1
ATOM 3026 O O . LEU A 1 374 ? 13.078 -9.5 -31.422 1 92.88 374 LEU A O 1
ATOM 3030 N N . GLU A 1 375 ? 13.445 -10.586 -33.312 1 93.12 375 GLU A N 1
ATOM 3031 C CA . GLU A 1 375 ? 12.312 -11.484 -33.031 1 93.12 375 GLU A CA 1
ATOM 3032 C C . GLU A 1 375 ? 12.562 -12.336 -31.797 1 93.12 375 GLU A C 1
ATOM 3034 O O . GLU A 1 375 ? 11.656 -12.547 -30.984 1 93.12 375 GLU A O 1
ATOM 3039 N N . PHE A 1 376 ? 13.711 -12.789 -31.719 1 95.12 376 PHE A N 1
ATOM 3040 C CA . PHE A 1 376 ? 14.062 -13.586 -30.547 1 95.12 376 PHE A CA 1
ATOM 3041 C C . PHE A 1 376 ? 13.984 -12.742 -29.281 1 95.12 376 PHE A C 1
ATOM 3043 O O . PHE A 1 376 ? 13.414 -13.172 -28.266 1 95.12 376 PHE A O 1
ATOM 3050 N N . ASN A 1 377 ? 14.492 -11.586 -29.344 1 92.62 377 ASN A N 1
ATOM 3051 C CA . ASN A 1 377 ? 14.477 -10.695 -28.188 1 92.62 377 ASN A CA 1
ATOM 3052 C C . ASN A 1 377 ? 13.047 -10.359 -27.766 1 92.62 377 ASN A C 1
ATOM 3054 O O . ASN A 1 377 ? 12.758 -10.281 -26.562 1 92.62 377 ASN A O 1
ATOM 3058 N N . ASN A 1 378 ? 12.289 -10.164 -28.703 1 91.56 378 ASN A N 1
ATOM 3059 C CA . ASN A 1 378 ? 10.891 -9.875 -28.406 1 91.56 378 ASN A CA 1
ATOM 3060 C C . ASN A 1 378 ? 10.195 -11.086 -27.766 1 91.56 378 ASN A C 1
ATOM 3062 O O . ASN A 1 378 ? 9.367 -10.93 -26.875 1 91.56 378 ASN A O 1
ATOM 3066 N N . ALA A 1 379 ? 10.539 -12.211 -28.234 1 93 379 ALA A N 1
ATOM 3067 C CA . ALA A 1 379 ? 9.93 -13.445 -27.75 1 93 379 ALA A CA 1
ATOM 3068 C C . ALA A 1 379 ? 10.25 -13.664 -26.266 1 93 379 ALA A C 1
ATOM 3070 O O . ALA A 1 379 ? 9.414 -14.164 -25.516 1 93 379 ALA A O 1
ATOM 3071 N N . ILE A 1 380 ? 11.398 -13.258 -25.875 1 94 380 ILE A N 1
ATOM 3072 C CA . ILE A 1 380 ? 11.82 -13.594 -24.516 1 94 380 ILE A CA 1
ATOM 3073 C C . ILE A 1 380 ? 11.609 -12.391 -23.594 1 94 380 ILE A C 1
ATOM 3075 O O . ILE A 1 380 ? 11.922 -12.453 -22.406 1 94 380 ILE A O 1
ATOM 3079 N N . SER A 1 381 ? 11.094 -11.305 -24.094 1 90.25 381 SER A N 1
ATOM 3080 C CA . SER A 1 381 ? 10.906 -10.109 -23.281 1 90.25 381 SER A CA 1
ATOM 3081 C C . SER A 1 381 ? 9.477 -9.578 -23.406 1 90.25 381 SER A C 1
ATOM 3083 O O . SER A 1 381 ? 8.594 -9.984 -22.656 1 90.25 381 SER A O 1
ATOM 3085 N N . ARG A 1 382 ? 9.133 -8.961 -24.469 1 85.12 382 ARG A N 1
ATOM 3086 C CA . ARG A 1 382 ? 7.855 -8.281 -24.656 1 85.12 382 ARG A CA 1
ATOM 3087 C C . ARG A 1 382 ? 6.723 -9.289 -24.812 1 85.12 382 ARG A C 1
ATOM 3089 O O . ARG A 1 382 ? 5.602 -9.047 -24.359 1 85.12 382 ARG A O 1
ATOM 3096 N N . HIS A 1 383 ? 7.035 -10.367 -25.469 1 86.62 383 HIS A N 1
ATOM 3097 C CA . HIS A 1 383 ? 6 -11.359 -25.75 1 86.62 383 HIS A CA 1
ATOM 3098 C C . HIS A 1 383 ? 6.273 -12.672 -25.031 1 86.62 383 HIS A C 1
ATOM 3100 O O . HIS A 1 383 ? 5.941 -13.742 -25.531 1 86.62 383 HIS A O 1
ATOM 3106 N N . SER A 1 384 ? 6.883 -12.516 -23.906 1 89.75 384 SER A N 1
ATOM 3107 C CA . SER A 1 384 ? 7.387 -13.688 -23.188 1 89.75 384 SER A CA 1
ATOM 3108 C C . SER A 1 384 ? 6.242 -14.555 -22.672 1 89.75 384 SER A C 1
ATOM 3110 O O . SER A 1 384 ? 6.426 -15.742 -22.406 1 89.75 384 SER A O 1
ATOM 3112 N N . SER A 1 385 ? 5.02 -14 -22.594 1 89.88 385 SER A N 1
ATOM 3113 C CA . SER A 1 385 ? 3.904 -14.75 -22.031 1 89.88 385 SER A CA 1
ATOM 3114 C C . SER A 1 385 ? 2.906 -15.156 -23.109 1 89.88 385 SER A C 1
ATOM 3116 O O . SER A 1 385 ? 1.928 -15.852 -22.844 1 89.88 385 SER A O 1
ATOM 3118 N N . SER A 1 386 ? 3.158 -14.727 -24.312 1 90.88 386 SER A N 1
ATOM 3119 C CA . SER A 1 386 ? 2.303 -15.156 -25.406 1 90.88 386 SER A CA 1
ATOM 3120 C C . SER A 1 386 ? 2.658 -16.578 -25.859 1 90.88 386 SER A C 1
ATOM 3122 O O . SER A 1 386 ? 3.785 -17.031 -25.656 1 90.88 386 SER A O 1
ATOM 3124 N N . SER A 1 387 ? 1.652 -17.188 -26.438 1 92.69 387 SER A N 1
ATOM 3125 C CA . SER A 1 387 ? 1.907 -18.531 -26.938 1 92.69 387 SER A CA 1
ATOM 3126 C C . SER A 1 387 ? 3.041 -18.531 -27.969 1 92.69 387 SER A C 1
ATOM 3128 O O . SER A 1 387 ? 3.934 -19.375 -27.906 1 92.69 387 SER A O 1
ATOM 3130 N N . LYS A 1 388 ? 3.025 -17.562 -28.812 1 93.25 388 LYS A N 1
ATOM 3131 C CA . LYS A 1 388 ? 4.062 -17.453 -29.828 1 93.25 388 LYS A CA 1
ATOM 3132 C C . LYS A 1 388 ? 5.43 -17.203 -29.203 1 93.25 388 LYS A C 1
ATOM 3134 O O . LYS A 1 388 ? 6.422 -17.828 -29.594 1 93.25 388 LYS A O 1
ATOM 3139 N N . GLY A 1 389 ? 5.465 -16.344 -28.297 1 94 389 GLY A N 1
ATOM 3140 C CA . GLY A 1 389 ? 6.723 -16.031 -27.641 1 94 389 GLY A CA 1
ATOM 3141 C C . GLY A 1 389 ? 7.309 -17.203 -26.875 1 94 389 GLY A C 1
ATOM 3142 O O . GLY A 1 389 ? 8.508 -17.484 -26.984 1 94 389 GLY A O 1
ATOM 3143 N N . VAL A 1 390 ? 6.48 -17.922 -26.219 1 95.81 390 VAL A N 1
ATOM 3144 C CA . VAL A 1 390 ? 6.895 -19.078 -25.422 1 95.81 390 VAL A CA 1
ATOM 3145 C C . VAL A 1 390 ? 7.465 -20.156 -26.344 1 95.81 390 VAL A C 1
ATOM 3147 O O . VAL A 1 390 ? 8.523 -20.734 -26.062 1 95.81 390 VAL A O 1
ATOM 3150 N N . MET A 1 391 ? 6.816 -20.375 -27.406 1 96.69 391 MET A N 1
ATOM 3151 C CA . MET A 1 391 ? 7.242 -21.422 -28.344 1 96.69 391 MET A CA 1
ATOM 3152 C C . MET A 1 391 ? 8.484 -20.984 -29.109 1 96.69 391 MET A C 1
ATOM 3154 O O . MET A 1 391 ? 9.422 -21.781 -29.266 1 96.69 391 MET A O 1
ATOM 3158 N N . ASP A 1 392 ? 8.469 -19.766 -29.547 1 96.12 392 ASP A N 1
ATOM 3159 C CA . ASP A 1 392 ? 9.562 -19.281 -30.359 1 96.12 392 ASP A CA 1
ATOM 3160 C C . ASP A 1 392 ? 10.867 -19.219 -29.562 1 96.12 392 ASP A C 1
ATOM 3162 O O . ASP A 1 392 ? 11.914 -19.625 -30.062 1 96.12 392 ASP A O 1
ATOM 3166 N N . GLY A 1 393 ? 10.797 -18.672 -28.438 1 96.69 393 GLY A N 1
ATOM 3167 C CA . GLY A 1 393 ? 11.984 -18.609 -27.609 1 96.69 393 GLY A CA 1
ATOM 3168 C C . GLY A 1 393 ? 12.602 -19.969 -27.344 1 96.69 393 GLY A C 1
ATOM 3169 O O . GLY A 1 393 ? 13.805 -20.156 -27.516 1 96.69 393 GLY A O 1
ATOM 3170 N N . PHE A 1 394 ? 11.75 -20.875 -27.047 1 97.88 394 PHE A N 1
ATOM 3171 C CA . PHE A 1 394 ? 12.188 -22.234 -26.75 1 97.88 394 PHE A CA 1
ATOM 3172 C C . PHE A 1 394 ? 12.773 -22.906 -27.984 1 97.88 394 PHE A C 1
ATOM 3174 O O . PHE A 1 394 ? 13.859 -23.484 -27.922 1 97.88 394 PHE A O 1
ATOM 3181 N N . SER A 1 395 ? 12.094 -22.781 -29.047 1 97.62 395 SER A N 1
ATOM 3182 C CA . SER A 1 395 ? 12.492 -23.469 -30.281 1 97.62 395 SER A CA 1
ATOM 3183 C C . SER A 1 395 ? 13.836 -22.969 -30.781 1 97.62 395 SER A C 1
ATOM 3185 O O . SER A 1 395 ? 14.672 -23.75 -31.234 1 97.62 395 SER A O 1
ATOM 3187 N N . ARG A 1 396 ? 14.031 -21.734 -30.703 1 97.25 396 ARG A N 1
ATOM 3188 C CA . ARG A 1 396 ? 15.273 -21.141 -31.203 1 97.25 396 ARG A CA 1
ATOM 3189 C C . ARG A 1 396 ? 16.469 -21.609 -30.391 1 97.25 396 ARG A C 1
ATOM 3191 O O . ARG A 1 396 ? 17.516 -21.938 -30.953 1 97.25 396 ARG A O 1
ATOM 3198 N N . ILE A 1 397 ? 16.328 -21.688 -29.156 1 98.06 397 ILE A N 1
ATOM 3199 C CA . ILE A 1 397 ? 17.438 -22.125 -28.312 1 98.06 397 ILE A CA 1
ATOM 3200 C C . ILE A 1 397 ? 17.625 -23.625 -28.453 1 98.06 397 ILE A C 1
ATOM 3202 O O . ILE A 1 397 ? 18.766 -24.125 -28.469 1 98.06 397 ILE A O 1
ATOM 3206 N N . LYS A 1 398 ? 16.547 -24.344 -28.516 1 97.81 398 LYS A N 1
ATOM 3207 C CA . LYS A 1 398 ? 16.641 -25.781 -28.703 1 97.81 398 LYS A CA 1
ATOM 3208 C C . LYS A 1 398 ? 17.391 -26.125 -29.984 1 97.81 398 LYS A C 1
ATOM 3210 O O . LYS A 1 398 ? 18.25 -27.016 -29.984 1 97.81 398 LYS A O 1
ATOM 3215 N N . VAL A 1 399 ? 17.062 -25.422 -31.031 1 97.19 399 VAL A N 1
ATOM 3216 C CA . VAL A 1 399 ? 17.719 -25.625 -32.312 1 97.19 399 VAL A CA 1
ATOM 3217 C C . VAL A 1 399 ? 19.219 -25.312 -32.188 1 97.19 399 VAL A C 1
ATOM 3219 O O . VAL A 1 399 ? 20.062 -26.062 -32.719 1 97.19 399 VAL A O 1
ATOM 3222 N N . LEU A 1 400 ? 19.5 -24.266 -31.562 1 97.56 400 LEU A N 1
ATOM 3223 C CA . LEU A 1 400 ? 20.891 -23.875 -31.328 1 97.56 400 LEU A CA 1
ATOM 3224 C C . LEU A 1 400 ? 21.641 -24.984 -30.594 1 97.56 400 LEU A C 1
ATOM 3226 O O . LEU A 1 400 ? 22.75 -25.359 -31.016 1 97.56 400 LEU A O 1
ATOM 3230 N N . VAL A 1 401 ? 21.078 -25.531 -29.547 1 98.25 401 VAL A N 1
ATOM 3231 C CA . VAL A 1 401 ? 21.703 -26.547 -28.719 1 98.25 401 VAL A CA 1
ATOM 3232 C C . VAL A 1 401 ? 21.922 -27.828 -29.547 1 98.25 401 VAL A C 1
ATOM 3234 O O . VAL A 1 401 ? 22.984 -28.438 -29.484 1 98.25 401 VAL A O 1
ATOM 3237 N N . GLU A 1 402 ? 20.891 -28.141 -30.266 1 97.25 402 GLU A N 1
ATOM 3238 C CA . GLU A 1 402 ? 20.984 -29.344 -31.094 1 97.25 402 GLU A CA 1
ATOM 3239 C C . GLU A 1 402 ? 22.062 -29.203 -32.156 1 97.25 402 GLU A C 1
ATOM 3241 O O . GLU A 1 402 ? 22.781 -30.156 -32.469 1 97.25 402 GLU A O 1
ATOM 3246 N N . LYS A 1 403 ? 22.125 -28.062 -32.688 1 96.56 403 LYS A N 1
ATOM 3247 C CA . LYS A 1 403 ? 23.156 -27.781 -33.688 1 96.56 403 LYS A CA 1
ATOM 3248 C C . LYS A 1 403 ? 24.547 -27.969 -33.125 1 96.56 403 LYS A C 1
ATOM 3250 O O . LYS A 1 403 ? 25.422 -28.562 -33.75 1 96.56 403 LYS A O 1
ATOM 3255 N N . ILE A 1 404 ? 24.75 -27.5 -31.969 1 96.56 404 ILE A N 1
ATOM 3256 C CA . ILE A 1 404 ? 26.062 -27.562 -31.312 1 96.56 404 ILE A CA 1
ATOM 3257 C C . ILE A 1 404 ? 26.391 -29 -30.953 1 96.56 404 ILE A C 1
ATOM 3259 O O . ILE A 1 404 ? 27.516 -29.469 -31.156 1 96.56 404 ILE A O 1
ATOM 3263 N N . ILE A 1 405 ? 25.453 -29.75 -30.422 1 96.5 405 ILE A N 1
ATOM 3264 C CA . ILE A 1 405 ? 25.641 -31.125 -29.984 1 96.5 405 ILE A CA 1
ATOM 3265 C C . ILE A 1 405 ? 25.953 -32 -31.188 1 96.5 405 ILE A C 1
ATOM 3267 O O . ILE A 1 405 ? 26.797 -32.906 -31.125 1 96.5 405 ILE A O 1
ATOM 3271 N N . ASN A 1 406 ? 25.266 -31.734 -32.344 1 93.69 406 ASN A N 1
ATOM 3272 C CA . ASN A 1 406 ? 25.406 -32.562 -33.531 1 93.69 406 ASN A CA 1
ATOM 3273 C C . ASN A 1 406 ? 26.594 -32.125 -34.375 1 93.69 406 ASN A C 1
ATOM 3275 O O . ASN A 1 406 ? 26.953 -32.812 -35.344 1 93.69 406 ASN A O 1
ATOM 3279 N N . GLY A 1 407 ? 27.344 -31.156 -34.062 1 85.88 407 GLY A N 1
ATOM 3280 C CA . GLY A 1 407 ? 28.531 -30.703 -34.75 1 85.88 407 GLY A CA 1
ATOM 3281 C C . GLY A 1 407 ? 28.219 -30.047 -36.094 1 85.88 407 GLY A C 1
ATOM 3282 O O . GLY A 1 407 ? 29.047 -30.094 -37 1 85.88 407 GLY A O 1
ATOM 3283 N N . GLU A 1 408 ? 26.969 -29.672 -36.281 1 69.31 408 GLU A N 1
ATOM 3284 C CA . GLU A 1 408 ? 26.594 -29.031 -37.531 1 69.31 408 GLU A CA 1
ATOM 3285 C C . GLU A 1 408 ? 27.016 -27.562 -37.531 1 69.31 408 GLU A C 1
ATOM 3287 O O . GLU A 1 408 ? 26.828 -26.844 -36.562 1 69.31 408 GLU A O 1
ATOM 3292 N N . GLU A 1 409 ? 28.141 -27.203 -38.125 1 55 409 GLU A N 1
ATOM 3293 C CA . GLU A 1 409 ? 28.594 -25.828 -38.25 1 55 409 GLU A CA 1
ATOM 3294 C C . GLU A 1 409 ? 27.562 -24.984 -39 1 55 409 GLU A C 1
ATOM 3296 O O . GLU A 1 409 ? 26.844 -25.484 -39.875 1 55 409 GLU A O 1
ATOM 3301 N N . SER A 1 410 ? 27.109 -23.844 -38.469 1 48.06 410 SER A N 1
ATOM 3302 C CA . SER A 1 410 ? 26.375 -22.906 -39.312 1 48.06 410 SER A CA 1
ATOM 3303 C C . SER A 1 410 ? 27.125 -22.672 -40.625 1 48.06 410 SER A C 1
ATOM 3305 O O . SER A 1 410 ? 28.344 -22.688 -40.656 1 48.06 410 SER A O 1
ATOM 3307 N N . MET B 1 1 ? 43.656 11.672 11.117 1 19.88 1 MET B N 1
ATOM 3308 C CA . MET B 1 1 ? 42.469 12.523 11.055 1 19.88 1 MET B CA 1
ATOM 3309 C C . MET B 1 1 ? 41.281 11.766 10.461 1 19.88 1 MET B C 1
ATOM 3311 O O . MET B 1 1 ? 41.219 11.523 9.258 1 19.88 1 MET B O 1
ATOM 3315 N N . GLU B 1 2 ? 40.812 10.773 11.117 1 25.39 2 GLU B N 1
ATOM 3316 C CA . GLU B 1 2 ? 39.938 9.648 10.805 1 25.39 2 GLU B CA 1
ATOM 3317 C C . GLU B 1 2 ? 38.594 10.125 10.305 1 25.39 2 GLU B C 1
ATOM 3319 O O . GLU B 1 2 ? 37.906 10.914 10.969 1 25.39 2 GLU B O 1
ATOM 3324 N N . GLU B 1 3 ? 38.469 10.359 8.961 1 27.61 3 GLU B N 1
ATOM 3325 C CA . GLU B 1 3 ? 37.312 10.844 8.242 1 27.61 3 GLU B CA 1
ATOM 3326 C C . GLU B 1 3 ? 36.031 10.18 8.742 1 27.61 3 GLU B C 1
ATOM 3328 O O . GLU B 1 3 ? 35.875 8.961 8.648 1 27.61 3 GLU B O 1
ATOM 3333 N N . SER B 1 4 ? 35.625 10.445 9.945 1 30.41 4 SER B N 1
ATOM 3334 C CA . SER B 1 4 ? 34.406 10 10.602 1 30.41 4 SER B CA 1
ATOM 3335 C C . SER B 1 4 ? 33.25 9.938 9.609 1 30.41 4 SER B C 1
ATOM 3337 O O . SER B 1 4 ? 32.844 10.961 9.039 1 30.41 4 SER B O 1
ATOM 3339 N N . PHE B 1 5 ? 33.312 9.031 8.703 1 33 5 PHE B N 1
ATOM 3340 C CA . PHE B 1 5 ? 32.281 8.805 7.703 1 33 5 PHE B CA 1
ATOM 3341 C C . PHE B 1 5 ? 30.906 9.102 8.273 1 33 5 PHE B C 1
ATOM 3343 O O . PHE B 1 5 ? 30.578 8.672 9.383 1 33 5 PHE B O 1
ATOM 3350 N N . PRO B 1 6 ? 30.266 10.219 7.941 1 39.06 6 PRO B N 1
ATOM 3351 C CA . PRO B 1 6 ? 28.953 10.742 8.32 1 39.06 6 PRO B CA 1
ATOM 3352 C C . PRO B 1 6 ? 27.891 9.641 8.469 1 39.06 6 PRO B C 1
ATOM 3354 O O . PRO B 1 6 ? 27.953 8.625 7.766 1 39.06 6 PRO B O 1
ATOM 3357 N N . LEU B 1 7 ? 27.328 9.328 9.539 1 41.97 7 LEU B N 1
ATOM 3358 C CA . LEU B 1 7 ? 26.141 8.562 9.883 1 41.97 7 LEU B CA 1
ATOM 3359 C C . LEU B 1 7 ? 25.125 8.602 8.734 1 41.97 7 LEU B C 1
ATOM 3361 O O . LEU B 1 7 ? 24.812 9.672 8.219 1 41.97 7 LEU B O 1
ATOM 3365 N N . ASP B 1 8 ? 25.078 7.711 7.848 1 49.81 8 ASP B N 1
ATOM 3366 C CA . ASP B 1 8 ? 24.109 7.488 6.781 1 49.81 8 ASP B CA 1
ATOM 3367 C C . ASP B 1 8 ? 22.719 8.008 7.176 1 49.81 8 ASP B C 1
ATOM 3369 O O . ASP B 1 8 ? 22.047 7.41 8.023 1 49.81 8 ASP B O 1
ATOM 3373 N N . LEU B 1 9 ? 22.531 9.344 7.066 1 60.69 9 LEU B N 1
ATOM 3374 C CA . LEU B 1 9 ? 21.266 10.008 7.34 1 60.69 9 LEU B CA 1
ATOM 3375 C C . LEU B 1 9 ? 20.141 9.398 6.504 1 60.69 9 LEU B C 1
ATOM 3377 O O . LEU B 1 9 ? 20.25 9.32 5.277 1 60.69 9 LEU B O 1
ATOM 3381 N N . LYS B 1 10 ? 19.219 8.867 7.098 1 71.31 10 LYS B N 1
ATOM 3382 C CA . LYS B 1 10 ? 18.047 8.336 6.414 1 71.31 10 LYS B CA 1
ATOM 3383 C C . LYS B 1 10 ? 17.203 9.469 5.836 1 71.31 10 LYS B C 1
ATOM 3385 O O . LYS B 1 10 ? 17.016 10.508 6.477 1 71.31 10 LYS B O 1
ATOM 3390 N N . GLU B 1 11 ? 16.828 9.453 4.676 1 74.69 11 GLU B N 1
ATOM 3391 C CA . GLU B 1 11 ? 16.031 10.461 3.984 1 74.69 11 GLU B CA 1
ATOM 3392 C C . GLU B 1 11 ? 14.586 9.992 3.799 1 74.69 11 GLU B C 1
ATOM 3394 O O . GLU B 1 11 ? 14.32 8.789 3.748 1 74.69 11 GLU B O 1
ATOM 3399 N N . GLU B 1 12 ? 13.703 11.039 3.775 1 72.69 12 GLU B N 1
ATOM 3400 C CA . GLU B 1 12 ? 12.32 10.742 3.43 1 72.69 12 GLU B CA 1
ATOM 3401 C C . GLU B 1 12 ? 12.195 10.273 1.981 1 72.69 12 GLU B C 1
ATOM 3403 O O . GLU B 1 12 ? 13.023 10.625 1.139 1 72.69 12 GLU B O 1
ATOM 3408 N N . LEU B 1 13 ? 11.219 9.477 1.753 1 65.88 13 LEU B N 1
ATOM 3409 C CA . LEU B 1 13 ? 11.07 8.875 0.43 1 65.88 13 LEU B CA 1
ATOM 3410 C C . LEU B 1 13 ? 9.797 9.367 -0.247 1 65.88 13 LEU B C 1
ATOM 3412 O O . LEU B 1 13 ? 8.812 9.688 0.427 1 65.88 13 LEU B O 1
ATOM 3416 N N . SER B 1 14 ? 9.844 9.461 -1.558 1 64.69 14 SER B N 1
ATOM 3417 C CA . SER B 1 14 ? 8.664 9.719 -2.375 1 64.69 14 SER B CA 1
ATOM 3418 C C . SER B 1 14 ? 7.77 8.484 -2.467 1 64.69 14 SER B C 1
ATOM 3420 O O . SER B 1 14 ? 8.07 7.449 -1.861 1 64.69 14 SER B O 1
ATOM 3422 N N . GLU B 1 15 ? 6.691 8.672 -3.178 1 61.69 15 GLU B N 1
ATOM 3423 C CA . GLU B 1 15 ? 5.762 7.57 -3.387 1 61.69 15 GLU B CA 1
ATOM 3424 C C . GLU B 1 15 ? 6.414 6.438 -4.176 1 61.69 15 GLU B C 1
ATOM 3426 O O . GLU B 1 15 ? 6.105 5.266 -3.957 1 61.69 15 GLU B O 1
ATOM 3431 N N . SER B 1 16 ? 7.336 6.781 -5.059 1 56.06 16 SER B N 1
ATOM 3432 C CA . SER B 1 16 ? 8.031 5.809 -5.895 1 56.06 16 SER B CA 1
ATOM 3433 C C . SER B 1 16 ? 9.234 5.219 -5.164 1 56.06 16 SER B C 1
ATOM 3435 O O . SER B 1 16 ? 9.945 4.375 -5.715 1 56.06 16 SER B O 1
ATOM 3437 N N . GLY B 1 17 ? 9.492 5.676 -3.875 1 63.66 17 GLY B N 1
ATOM 3438 C CA . GLY B 1 17 ? 10.578 5.156 -3.053 1 63.66 17 GLY B CA 1
ATOM 3439 C C . GLY B 1 17 ? 11.883 5.895 -3.254 1 63.66 17 GLY B C 1
ATOM 3440 O O . GLY B 1 17 ? 12.93 5.453 -2.777 1 63.66 17 GLY B O 1
ATOM 3441 N N . GLU B 1 18 ? 11.773 6.895 -3.973 1 67.5 18 GLU B N 1
ATOM 3442 C CA . GLU B 1 18 ? 12.984 7.676 -4.215 1 67.5 18 GLU B CA 1
ATOM 3443 C C . GLU B 1 18 ? 13.266 8.633 -3.061 1 67.5 18 GLU B C 1
ATOM 3445 O O . GLU B 1 18 ? 12.336 9.18 -2.463 1 67.5 18 GLU B O 1
ATOM 3450 N N . LYS B 1 19 ? 14.539 8.812 -2.811 1 74.5 19 LYS B N 1
ATOM 3451 C CA . LYS B 1 19 ? 14.945 9.797 -1.811 1 74.5 19 LYS B CA 1
ATOM 3452 C C . LYS B 1 19 ? 14.57 11.211 -2.25 1 74.5 19 LYS B C 1
ATOM 3454 O O . LYS B 1 19 ? 14.812 11.594 -3.396 1 74.5 19 LYS B O 1
ATOM 3459 N N . ILE B 1 20 ? 14.023 12.172 -1.245 1 73.56 20 ILE B N 1
ATOM 3460 C CA . ILE B 1 20 ? 13.516 13.461 -1.683 1 73.56 20 ILE B CA 1
ATOM 3461 C C . ILE B 1 20 ? 14.398 14.578 -1.13 1 73.56 20 ILE B C 1
ATOM 3463 O O . ILE B 1 20 ? 14.086 15.766 -1.291 1 73.56 20 ILE B O 1
ATOM 3467 N N . GLY B 1 21 ? 15.375 14.289 -0.359 1 78.75 21 GLY B N 1
ATOM 3468 C CA . GLY B 1 21 ? 16.328 15.289 0.101 1 78.75 21 GLY B CA 1
ATOM 3469 C C . GLY B 1 21 ? 15.953 15.883 1.447 1 78.75 21 GLY B C 1
ATOM 3470 O O . GLY B 1 21 ? 16.438 16.953 1.812 1 78.75 21 GLY B O 1
ATOM 3471 N N . ILE B 1 22 ? 15.055 15.328 2.145 1 80.94 22 ILE B N 1
ATOM 3472 C CA . ILE B 1 22 ? 14.68 15.758 3.486 1 80.94 22 ILE B CA 1
ATOM 3473 C C . ILE B 1 22 ? 15.07 14.688 4.504 1 80.94 22 ILE B C 1
ATOM 3475 O O . ILE B 1 22 ? 14.789 13.508 4.312 1 80.94 22 ILE B O 1
ATOM 3479 N N . GLU B 1 23 ? 15.75 15.164 5.473 1 83.81 23 GLU B N 1
ATOM 3480 C CA . GLU B 1 23 ? 16.203 14.25 6.512 1 83.81 23 GLU B CA 1
ATOM 3481 C C . GLU B 1 23 ? 15.031 13.617 7.25 1 83.81 23 GLU B C 1
ATOM 3483 O O . GLU B 1 23 ? 14.078 14.305 7.621 1 83.81 23 GLU B O 1
ATOM 3488 N N . ALA B 1 24 ? 15.086 12.227 7.422 1 78.06 24 ALA B N 1
ATOM 3489 C CA . ALA B 1 24 ? 14.039 11.516 8.156 1 78.06 24 ALA B CA 1
ATOM 3490 C C . ALA B 1 24 ? 14.227 11.664 9.664 1 78.06 24 ALA B C 1
ATOM 3492 O O . ALA B 1 24 ? 15.352 11.664 10.156 1 78.06 24 ALA B O 1
ATOM 3493 N N . GLU B 1 25 ? 13.109 11.875 10.336 1 73.5 25 GLU B N 1
ATOM 3494 C CA . GLU B 1 25 ? 13.172 11.969 11.789 1 73.5 25 GLU B CA 1
ATOM 3495 C C . GLU B 1 25 ? 12.992 10.602 12.438 1 73.5 25 GLU B C 1
ATOM 3497 O O . GLU B 1 25 ? 12.227 9.766 11.945 1 73.5 25 GLU B O 1
ATOM 3502 N N . LEU B 1 26 ? 13.773 10.18 13.367 1 61.25 26 LEU B N 1
ATOM 3503 C CA . LEU B 1 26 ? 13.766 8.883 14.031 1 61.25 26 LEU B CA 1
ATOM 3504 C C . LEU B 1 26 ? 12.742 8.852 15.164 1 61.25 26 LEU B C 1
ATOM 3506 O O . LEU B 1 26 ? 12.406 7.777 15.672 1 61.25 26 LEU B O 1
ATOM 3510 N N . GLU B 1 27 ? 12.312 10 15.656 1 57.75 27 GLU B N 1
ATOM 3511 C CA . GLU B 1 27 ? 11.547 10 16.891 1 57.75 27 GLU B CA 1
ATOM 3512 C C . GLU B 1 27 ? 10.062 9.758 16.625 1 57.75 27 GLU B C 1
ATOM 3514 O O . GLU B 1 27 ? 9.516 10.266 15.648 1 57.75 27 GLU B O 1
ATOM 3519 N N . GLU B 1 28 ? 9.555 8.766 17.406 1 59.28 28 GLU B N 1
ATOM 3520 C CA . GLU B 1 28 ? 8.109 8.555 17.422 1 59.28 28 GLU B CA 1
ATOM 3521 C C . GLU B 1 28 ? 7.406 9.625 18.25 1 59.28 28 GLU B C 1
ATOM 3523 O O . GLU B 1 28 ? 7.895 10.008 19.312 1 59.28 28 GLU B O 1
ATOM 3528 N N . ASP B 1 29 ? 6.461 10.305 17.656 1 60.25 29 ASP B N 1
ATOM 3529 C CA . ASP B 1 29 ? 5.656 11.336 18.312 1 60.25 29 ASP B CA 1
ATOM 3530 C C . ASP B 1 29 ? 4.988 10.789 19.578 1 60.25 29 ASP B C 1
ATOM 3532 O O . ASP B 1 29 ? 4.523 9.641 19.594 1 60.25 29 ASP B O 1
ATOM 3536 N N . THR B 1 30 ? 5.273 11.461 20.734 1 61.12 30 THR B N 1
ATOM 3537 C CA . THR B 1 30 ? 4.547 11.148 21.969 1 61.12 30 THR B CA 1
ATOM 3538 C C . THR B 1 30 ? 3.055 11.414 21.781 1 61.12 30 THR B C 1
ATOM 3540 O O . THR B 1 30 ? 2.654 12.484 21.328 1 61.12 30 THR B O 1
ATOM 3543 N N . ILE B 1 31 ? 2.252 10.32 22 1 65 31 ILE B N 1
ATOM 3544 C CA . ILE B 1 31 ? 0.809 10.5 21.859 1 65 31 ILE B CA 1
ATOM 3545 C C . ILE B 1 31 ? 0.214 10.906 23.203 1 65 31 ILE B C 1
ATOM 3547 O O . ILE B 1 31 ? 0.598 10.367 24.25 1 65 31 ILE B O 1
ATOM 3551 N N . GLN B 1 32 ? -0.518 11.945 23.188 1 63.84 32 GLN B N 1
ATOM 3552 C CA . GLN B 1 32 ? -1.251 12.367 24.375 1 63.84 32 GLN B CA 1
ATOM 3553 C C . GLN B 1 32 ? -2.26 11.305 24.812 1 63.84 32 GLN B C 1
ATOM 3555 O O . GLN B 1 32 ? -2.934 10.703 23.969 1 63.84 32 GLN B O 1
ATOM 3560 N N . PRO B 1 33 ? -2.223 10.992 26.094 1 65.06 33 PRO B N 1
ATOM 3561 C CA . PRO B 1 33 ? -3.223 10.047 26.594 1 65.06 33 PRO B CA 1
ATOM 3562 C C . PRO B 1 33 ? -4.652 10.516 26.344 1 65.06 33 PRO B C 1
ATOM 3564 O O . PRO B 1 33 ? -4.91 11.719 26.281 1 65.06 33 PRO B O 1
ATOM 3567 N N . PHE B 1 34 ? -5.488 9.672 25.938 1 70.56 34 PHE B N 1
ATOM 3568 C CA . PHE B 1 34 ? -6.895 10.016 25.766 1 70.56 34 PHE B CA 1
ATOM 3569 C C . PHE B 1 34 ? -7.793 8.969 26.422 1 70.56 34 PHE B C 1
ATOM 3571 O O . PHE B 1 34 ? -7.336 7.871 26.734 1 70.56 34 PHE B O 1
ATOM 3578 N N . ASP B 1 35 ? -8.992 9.453 26.672 1 73.56 35 ASP B N 1
ATOM 3579 C CA . ASP B 1 35 ? -10.023 8.562 27.203 1 73.56 35 ASP B CA 1
ATOM 3580 C C . ASP B 1 35 ? -10.633 7.723 26.078 1 73.56 35 ASP B C 1
ATOM 3582 O O . ASP B 1 35 ? -11.281 8.258 25.172 1 73.56 35 ASP B O 1
ATOM 3586 N N . PRO B 1 36 ? -10.445 6.422 26.188 1 75.62 36 PRO B N 1
ATOM 3587 C CA . PRO B 1 36 ? -11.016 5.555 25.156 1 75.62 36 PRO B CA 1
ATOM 3588 C C . PRO B 1 36 ? -12.523 5.738 25 1 75.62 36 PRO B C 1
ATOM 3590 O O . PRO B 1 36 ? -13.078 5.453 23.938 1 75.62 36 PRO B O 1
ATOM 3593 N N . GLN B 1 37 ? -13.125 6.254 26 1 76.31 37 GLN B N 1
ATOM 3594 C CA . GLN B 1 37 ? -14.578 6.418 25.984 1 76.31 37 GLN B CA 1
ATOM 3595 C C . GLN B 1 37 ? -14.984 7.566 25.062 1 76.31 37 GLN B C 1
ATOM 3597 O O . GLN B 1 37 ? -16.141 7.664 24.656 1 76.31 37 GLN B O 1
ATOM 3602 N N . GLU B 1 38 ? -14.016 8.328 24.672 1 82.25 38 GLU B N 1
ATOM 3603 C CA . GLU B 1 38 ? -14.305 9.477 23.828 1 82.25 38 GLU B CA 1
ATOM 3604 C C . GLU B 1 38 ? -14.25 9.102 22.344 1 82.25 38 GLU B C 1
ATOM 3606 O O . GLU B 1 38 ? -14.562 9.922 21.484 1 82.25 38 GLU B O 1
ATOM 3611 N N . ILE B 1 39 ? -13.953 7.883 22.125 1 84.31 39 ILE B N 1
ATOM 3612 C CA . ILE B 1 39 ? -13.883 7.398 20.75 1 84.31 39 ILE B CA 1
ATOM 3613 C C . ILE B 1 39 ? -15.273 6.941 20.297 1 84.31 39 ILE B C 1
ATOM 3615 O O . ILE B 1 39 ? -15.898 6.105 20.953 1 84.31 39 ILE B O 1
ATOM 3619 N N . SER B 1 40 ? -15.773 7.656 19.312 1 89.75 40 SER B N 1
ATOM 3620 C CA . SER B 1 40 ? -17.031 7.242 18.703 1 89.75 40 SER B CA 1
ATOM 3621 C C . SER B 1 40 ? -16.859 6.91 17.234 1 89.75 40 SER B C 1
ATOM 3623 O O . SER B 1 40 ? -16.656 7.809 16.406 1 89.75 40 SER B O 1
ATOM 3625 N N . ILE B 1 41 ? -16.938 5.621 16.938 1 90.62 41 ILE B N 1
ATOM 3626 C CA . ILE B 1 41 ? -16.781 5.129 15.578 1 90.62 41 ILE B CA 1
ATOM 3627 C C . ILE B 1 41 ? -18 4.285 15.195 1 90.62 41 ILE B C 1
ATOM 3629 O O . ILE B 1 41 ? -18.484 3.482 16 1 90.62 41 ILE B O 1
ATOM 3633 N N . GLN B 1 42 ? -18.516 4.578 14.031 1 91.5 42 GLN B N 1
ATOM 3634 C CA . GLN B 1 42 ? -19.672 3.826 13.547 1 91.5 42 GLN B CA 1
ATOM 3635 C C . GLN B 1 42 ? -19.406 3.221 12.172 1 91.5 42 GLN B C 1
ATOM 3637 O O . GLN B 1 42 ? -18.797 3.865 11.312 1 91.5 42 GLN B O 1
ATOM 3642 N N . GLN B 1 43 ? -19.781 1.994 12.031 1 90.31 43 GLN B N 1
ATOM 3643 C CA . GLN B 1 43 ? -19.75 1.355 10.719 1 90.31 43 GLN B CA 1
ATOM 3644 C C . GLN B 1 43 ? -21.109 1.458 10.023 1 90.31 43 GLN B C 1
ATOM 3646 O O . GLN B 1 43 ? -22.156 1.22 10.641 1 90.31 43 GLN B O 1
ATOM 3651 N N . ARG B 1 44 ? -21.078 1.899 8.75 1 92.56 44 ARG B N 1
ATOM 3652 C CA . ARG B 1 44 ? -22.312 2.117 8.016 1 92.56 44 ARG B CA 1
ATOM 3653 C C . ARG B 1 44 ? -22.234 1.507 6.617 1 92.56 44 ARG B C 1
ATOM 3655 O O . ARG B 1 44 ? -21.172 1.559 5.973 1 92.56 44 ARG B O 1
ATOM 3662 N N . ASN B 1 45 ? -23.328 0.901 6.223 1 93.38 45 ASN B N 1
ATOM 3663 C CA . ASN B 1 45 ? -23.5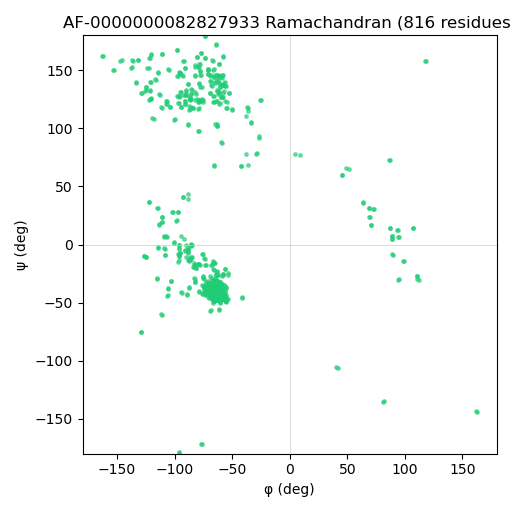47 0.601 4.812 1 93.38 45 ASN B CA 1
ATOM 3664 C C . ASN B 1 45 ? -24.281 1.731 4.105 1 93.38 45 ASN B C 1
ATOM 3666 O O . ASN B 1 45 ? -25.391 2.107 4.516 1 93.38 45 ASN B O 1
ATOM 3670 N N . VAL B 1 46 ? -23.656 2.26 3.104 1 96.19 46 VAL B N 1
ATOM 3671 C CA . VAL B 1 46 ? -24.234 3.408 2.412 1 96.19 46 VAL B CA 1
ATOM 3672 C C . VAL B 1 46 ? -24.469 3.066 0.941 1 96.19 46 VAL B C 1
ATOM 3674 O O . VAL B 1 46 ? -23.531 2.662 0.241 1 96.19 46 VAL B O 1
ATOM 3677 N N . ALA B 1 47 ? -25.672 3.26 0.532 1 96.44 47 ALA B N 1
ATOM 3678 C CA . ALA B 1 47 ? -25.984 2.982 -0.866 1 96.44 47 ALA B CA 1
ATOM 3679 C C . ALA B 1 47 ? -25.359 4.016 -1.79 1 96.44 47 ALA B C 1
ATOM 3681 O O . ALA B 1 47 ? -25.203 5.18 -1.417 1 96.44 47 ALA B O 1
ATOM 3682 N N . MET B 1 48 ? -25.047 3.578 -2.99 1 97.31 48 MET B N 1
ATOM 3683 C CA . MET B 1 48 ? -24.422 4.438 -3.988 1 97.31 48 MET B CA 1
ATOM 3684 C C . MET B 1 48 ? -25.25 5.688 -4.234 1 97.31 48 MET B C 1
ATOM 3686 O O . MET B 1 48 ? -24.719 6.785 -4.383 1 97.31 48 MET B O 1
ATOM 3690 N N . ASP B 1 49 ? -26.531 5.504 -4.191 1 96.81 49 ASP B N 1
ATOM 3691 C CA . ASP B 1 49 ? -27.406 6.645 -4.402 1 96.81 49 ASP B CA 1
ATOM 3692 C C . ASP B 1 49 ? -27.156 7.742 -3.371 1 96.81 49 ASP B C 1
ATOM 3694 O O . ASP B 1 49 ? -27.156 8.93 -3.703 1 96.81 49 ASP B O 1
ATOM 3698 N N . VAL B 1 50 ? -26.984 7.324 -2.23 1 96.81 50 VAL B N 1
ATOM 3699 C CA . VAL B 1 50 ? -26.75 8.266 -1.14 1 96.81 50 VAL B CA 1
ATOM 3700 C C . VAL B 1 50 ? -25.375 8.914 -1.315 1 96.81 50 VAL B C 1
ATOM 3702 O O . VAL B 1 50 ? -25.234 10.125 -1.125 1 96.81 50 VAL B O 1
ATOM 3705 N N . ILE B 1 51 ? -24.406 8.18 -1.727 1 97.5 51 ILE B N 1
ATOM 3706 C CA . ILE B 1 51 ? -23.047 8.68 -1.94 1 97.5 51 ILE B CA 1
ATOM 3707 C C . ILE B 1 51 ? -23.047 9.727 -3.051 1 97.5 51 ILE B C 1
ATOM 3709 O O . ILE B 1 51 ? -22.453 10.797 -2.904 1 97.5 51 ILE B O 1
ATOM 3713 N N . ILE B 1 52 ? -23.797 9.391 -4.086 1 96.56 52 ILE B N 1
ATOM 3714 C CA . ILE B 1 52 ? -23.891 10.305 -5.223 1 96.56 52 ILE B CA 1
ATOM 3715 C C . ILE B 1 52 ? -24.547 11.609 -4.785 1 96.56 52 ILE B C 1
ATOM 3717 O O . ILE B 1 52 ? -24.078 12.695 -5.141 1 96.56 52 ILE B O 1
ATOM 3721 N N . ARG B 1 53 ? -25.547 11.484 -4.027 1 97.12 53 ARG B N 1
ATOM 3722 C CA . ARG B 1 53 ? -26.219 12.672 -3.52 1 97.12 53 ARG B CA 1
ATOM 3723 C C . ARG B 1 53 ? -25.281 13.523 -2.678 1 97.12 53 ARG B C 1
ATOM 3725 O O . ARG B 1 53 ? -25.203 14.734 -2.852 1 97.12 53 ARG B O 1
ATOM 3732 N N . ARG B 1 54 ? -24.516 12.906 -1.851 1 96.31 54 ARG B N 1
ATOM 3733 C CA . ARG B 1 54 ? -23.609 13.625 -0.971 1 96.31 54 ARG B CA 1
ATOM 3734 C C . ARG B 1 54 ? -22.469 14.266 -1.767 1 96.31 54 ARG B C 1
ATOM 3736 O O . ARG B 1 54 ? -22.031 15.367 -1.445 1 96.31 54 ARG B O 1
ATOM 3743 N N . LEU B 1 55 ? -22.062 13.602 -2.752 1 94.62 55 LEU B N 1
ATOM 3744 C CA . LEU B 1 55 ? -21.016 14.148 -3.607 1 94.62 55 LEU B CA 1
ATOM 3745 C C . LEU B 1 55 ? -21.516 15.383 -4.359 1 94.62 55 LEU B C 1
ATOM 3747 O O . LEU B 1 55 ? -20.812 16.391 -4.453 1 94.62 55 LEU B O 1
ATOM 3751 N N . ARG B 1 56 ? -22.734 15.297 -4.828 1 93.94 56 ARG B N 1
ATOM 3752 C CA . ARG B 1 56 ? -23.344 16.406 -5.551 1 93.94 56 ARG B CA 1
ATOM 3753 C C . ARG B 1 56 ? -23.531 17.625 -4.641 1 93.94 56 ARG B C 1
ATOM 3755 O O . ARG B 1 56 ? -23.328 18.766 -5.059 1 93.94 56 ARG B O 1
ATOM 3762 N N . GLN B 1 57 ? -23.859 17.281 -3.377 1 92.88 57 GLN B N 1
ATOM 3763 C CA . GLN B 1 57 ? -24.125 18.328 -2.4 1 92.88 57 GLN B CA 1
ATOM 3764 C C . GLN B 1 57 ? -22.828 18.891 -1.826 1 92.88 57 GLN B C 1
ATOM 3766 O O . GLN B 1 57 ? -22.828 19.969 -1.225 1 92.88 57 GLN B O 1
ATOM 3771 N N . GLY B 1 58 ? -21.812 18.172 -1.939 1 90.12 58 GLY B N 1
ATOM 3772 C CA . GLY B 1 58 ? -20.531 18.594 -1.384 1 90.12 58 GLY B CA 1
ATOM 3773 C C . GLY B 1 58 ? -20.359 18.203 0.07 1 90.12 58 GLY B C 1
ATOM 3774 O O . GLY B 1 58 ? -19.484 18.719 0.76 1 90.12 58 GLY B O 1
ATOM 3775 N N . SER B 1 59 ? -21.188 17.328 0.543 1 94.44 59 SER B N 1
ATOM 3776 C CA . SER B 1 59 ? -21.094 16.906 1.939 1 94.44 59 SER B CA 1
ATOM 3777 C C . SER B 1 59 ? -20.078 15.773 2.113 1 94.44 59 SER B C 1
ATOM 3779 O O . SER B 1 59 ? -19.734 15.414 3.24 1 94.44 59 SER B O 1
ATOM 3781 N N . ILE B 1 60 ? -19.625 15.203 1.052 1 93.44 60 ILE B N 1
ATOM 3782 C CA . ILE B 1 60 ? -18.391 14.414 1.017 1 93.44 60 ILE B CA 1
ATOM 3783 C C . ILE B 1 60 ? -17.281 15.227 0.357 1 93.44 60 ILE B C 1
ATOM 3785 O O . ILE B 1 60 ? -17.375 15.57 -0.821 1 93.44 60 ILE B O 1
ATOM 3789 N N . GLN B 1 61 ? -16.328 15.422 1.137 1 86.06 61 GLN B N 1
ATOM 3790 C CA . GLN B 1 61 ? -15.242 16.281 0.655 1 86.06 61 GLN B CA 1
ATOM 3791 C C . GLN B 1 61 ? -14.062 15.438 0.171 1 86.06 61 GLN B C 1
ATOM 3793 O O . GLN B 1 61 ? -13.43 14.734 0.96 1 86.06 61 GLN B O 1
ATOM 3798 N N . LEU B 1 62 ? -13.758 15.305 -1.138 1 80.06 62 LEU B N 1
ATOM 3799 C CA . LEU B 1 62 ? -12.688 14.508 -1.729 1 80.06 62 LEU B CA 1
ATOM 3800 C C . LEU B 1 62 ? -11.398 15.32 -1.821 1 80.06 62 LEU B C 1
ATOM 3802 O O . LEU B 1 62 ? -10.336 14.781 -2.148 1 80.06 62 LEU B O 1
ATOM 3806 N N . ALA B 1 63 ? -11.039 16.094 -0.924 1 63.44 63 ALA B N 1
ATOM 3807 C CA . ALA B 1 63 ? -9.859 16.953 -0.878 1 63.44 63 ALA B CA 1
ATOM 3808 C C . ALA B 1 63 ? -9.141 16.969 -2.225 1 63.44 63 ALA B C 1
ATOM 3810 O O . ALA B 1 63 ? -8.195 16.203 -2.439 1 63.44 63 ALA B O 1
ATOM 3811 N N . PRO B 1 64 ? -9.523 17.609 -3.209 1 56.56 64 PRO B N 1
ATOM 3812 C CA . PRO B 1 64 ? -8.992 17.562 -4.574 1 56.56 64 PRO B CA 1
ATOM 3813 C C . PRO B 1 64 ? -7.488 17.797 -4.633 1 56.56 64 PRO B C 1
ATOM 3815 O O . PRO B 1 64 ? -6.82 17.328 -5.551 1 56.56 64 PRO B O 1
ATOM 3818 N N . SER B 1 65 ? -7.023 18.516 -3.562 1 55.34 65 SER B N 1
ATOM 3819 C CA . SER B 1 65 ? -5.613 18.875 -3.668 1 55.34 65 SER B CA 1
ATOM 3820 C C . SER B 1 65 ? -4.715 17.734 -3.213 1 55.34 65 SER B C 1
ATOM 3822 O O . SER B 1 65 ? -3.5 17.781 -3.418 1 55.34 65 SER B O 1
ATOM 3824 N N . PHE B 1 66 ? -5.348 16.812 -2.477 1 54.53 66 PHE B N 1
ATOM 3825 C CA . PHE B 1 66 ? -4.551 15.75 -1.86 1 54.53 66 PHE B CA 1
ATOM 3826 C C . PHE B 1 66 ? -4.477 14.531 -2.768 1 54.53 66 PHE B C 1
ATOM 3828 O O . PHE B 1 66 ? -3.729 13.586 -2.492 1 54.53 66 PHE B O 1
ATOM 3835 N N . GLN B 1 67 ? -5 14.617 -3.895 1 53.22 67 GLN B N 1
ATOM 3836 C CA . GLN B 1 67 ? -4.926 13.312 -4.543 1 53.22 67 GLN B CA 1
ATOM 3837 C C . GLN B 1 67 ? -3.477 12.891 -4.773 1 53.22 67 GLN B C 1
ATOM 3839 O O . GLN B 1 67 ? -2.678 13.664 -5.305 1 53.22 67 GLN B O 1
ATOM 3844 N N . ARG B 1 68 ? -2.963 11.922 -3.887 1 53.62 68 ARG B N 1
ATOM 3845 C CA . ARG B 1 68 ? -1.63 11.422 -4.199 1 53.62 68 ARG B CA 1
ATOM 3846 C C . ARG B 1 68 ? -1.33 11.547 -5.688 1 53.62 68 ARG B C 1
ATOM 3848 O O . ARG B 1 68 ? -2.244 11.523 -6.516 1 53.62 68 ARG B O 1
ATOM 3855 N N . LYS B 1 69 ? -0.214 12.234 -5.926 1 48.5 69 LYS B N 1
ATOM 3856 C CA . LYS B 1 69 ? 0.169 12.414 -7.32 1 48.5 69 LYS B CA 1
ATOM 3857 C C . LYS B 1 69 ? -0.038 11.133 -8.117 1 48.5 69 LYS B C 1
ATOM 3859 O O . LYS B 1 69 ? -0.252 11.18 -9.336 1 48.5 69 LYS B O 1
ATOM 3864 N N . GLU B 1 70 ? 0.442 10.062 -7.441 1 50.91 70 GLU B N 1
ATOM 3865 C CA . GLU B 1 70 ? 0.251 8.953 -8.383 1 50.91 70 GLU B CA 1
ATOM 3866 C C . GLU B 1 70 ? -1.231 8.688 -8.625 1 50.91 70 GLU B C 1
ATOM 3868 O O . GLU B 1 70 ? -1.888 8.031 -7.812 1 50.91 70 GLU B O 1
ATOM 3873 N N . VAL B 1 71 ? -1.811 9.719 -9.305 1 56.75 71 VAL B N 1
ATOM 3874 C CA . VAL B 1 71 ? -3.172 9.727 -9.828 1 56.75 71 VAL B CA 1
ATOM 3875 C C . VAL B 1 71 ? -3.424 8.453 -10.633 1 56.75 71 VAL B C 1
ATOM 3877 O O . VAL B 1 71 ? -2.58 8.039 -11.43 1 56.75 71 VAL B O 1
ATOM 3880 N N . TRP B 1 72 ? -4.426 7.609 -10.062 1 71.25 72 TRP B N 1
ATOM 3881 C CA . TRP B 1 72 ? -4.906 6.496 -10.875 1 71.25 72 TRP B CA 1
ATOM 3882 C C . TRP B 1 72 ? -4.988 6.891 -12.352 1 71.25 72 TRP B C 1
ATOM 3884 O O . TRP B 1 72 ? -5.465 7.977 -12.68 1 71.25 72 TRP B O 1
ATOM 3894 N N . ASN B 1 73 ? -4.254 6.219 -13.102 1 78.19 73 ASN B N 1
ATOM 3895 C CA . ASN B 1 73 ? -4.469 6.43 -14.523 1 78.19 73 ASN B CA 1
ATOM 3896 C C . ASN B 1 73 ? -5.863 5.977 -14.953 1 78.19 73 ASN B C 1
ATOM 3898 O O . ASN B 1 73 ? -6.621 5.441 -14.148 1 78.19 73 ASN B O 1
ATOM 3902 N N . SER B 1 74 ? -6.133 6.273 -16.125 1 86.06 74 SER B N 1
ATOM 3903 C CA . SER B 1 74 ? -7.469 5.984 -16.625 1 86.06 74 SER B CA 1
ATOM 3904 C C . SER B 1 74 ? -7.77 4.492 -16.562 1 86.06 74 SER B C 1
ATOM 3906 O O . SER B 1 74 ? -8.898 4.094 -16.281 1 86.06 74 SER B O 1
ATOM 3908 N N . THR B 1 75 ? -6.789 3.719 -16.781 1 87.12 75 THR B N 1
ATOM 3909 C CA . THR B 1 75 ? -6.992 2.275 -16.75 1 87.12 75 THR B CA 1
ATOM 3910 C C . THR B 1 75 ? -7.387 1.809 -15.359 1 87.12 75 THR B C 1
ATOM 3912 O O . THR B 1 75 ? -8.336 1.043 -15.203 1 87.12 75 THR B O 1
ATOM 3915 N N . ARG B 1 76 ? -6.711 2.275 -14.375 1 84.69 76 ARG B N 1
ATOM 3916 C CA . ARG B 1 76 ? -7.016 1.902 -13 1 84.69 76 ARG B CA 1
ATOM 3917 C C . ARG B 1 76 ? -8.406 2.373 -12.602 1 84.69 76 ARG B C 1
ATOM 3919 O O . ARG B 1 76 ? -9.141 1.649 -11.922 1 84.69 76 ARG B O 1
ATOM 3926 N N . LYS B 1 77 ? -8.68 3.539 -13.008 1 90.62 77 LYS B N 1
ATOM 3927 C CA . LYS B 1 77 ? -10.008 4.074 -12.727 1 90.62 77 LYS B CA 1
ATOM 3928 C C . LYS B 1 77 ? -11.094 3.209 -13.359 1 90.62 77 LYS B C 1
ATOM 3930 O O . LYS B 1 77 ? -12.062 2.836 -12.695 1 90.62 77 LYS B O 1
ATOM 3935 N N . CYS B 1 78 ? -10.867 2.875 -14.594 1 94.81 78 CYS B N 1
ATOM 3936 C CA . CYS B 1 78 ? -11.852 2.086 -15.328 1 94.81 78 CYS B CA 1
ATOM 3937 C C . CYS B 1 78 ? -11.977 0.686 -14.742 1 94.81 78 CYS B C 1
ATOM 3939 O O . CYS B 1 78 ? -13.07 0.116 -14.719 1 94.81 78 CYS B O 1
ATOM 3941 N N . ARG B 1 79 ? -10.914 0.204 -14.227 1 90.81 79 ARG B N 1
ATOM 3942 C CA . ARG B 1 79 ? -10.953 -1.122 -13.617 1 90.81 79 ARG B CA 1
ATOM 3943 C C . ARG B 1 79 ? -11.734 -1.102 -12.305 1 90.81 79 ARG B C 1
ATOM 3945 O O . ARG B 1 79 ? -12.391 -2.082 -11.953 1 90.81 79 ARG B O 1
ATOM 3952 N N . LEU B 1 80 ? -11.625 -0.045 -11.578 1 91.81 80 LEU B N 1
ATOM 3953 C CA . LEU B 1 80 ? -12.453 0.102 -10.391 1 91.81 80 LEU B CA 1
ATOM 3954 C C . LEU B 1 80 ? -13.938 0.079 -10.75 1 91.81 80 LEU B C 1
ATOM 3956 O O . LEU B 1 80 ? -14.734 -0.591 -10.094 1 91.81 80 LEU B O 1
ATOM 3960 N N . ILE B 1 81 ? -14.234 0.794 -11.781 1 95.94 81 ILE B N 1
ATOM 3961 C CA . ILE B 1 81 ? -15.625 0.852 -12.219 1 95.94 81 ILE B CA 1
ATOM 3962 C C . ILE B 1 81 ? -16.078 -0.535 -12.672 1 95.94 81 ILE B C 1
ATOM 3964 O O . ILE B 1 81 ? -17.203 -0.946 -12.383 1 95.94 81 ILE B O 1
ATOM 3968 N N . GLU B 1 82 ? -15.203 -1.203 -13.336 1 94 82 GLU B N 1
ATOM 3969 C CA . GLU B 1 82 ? -15.531 -2.566 -13.742 1 94 82 GLU B CA 1
ATOM 3970 C C . GLU B 1 82 ? -15.82 -3.445 -12.531 1 94 82 GLU B C 1
ATOM 3972 O O . GLU B 1 82 ? -16.734 -4.277 -12.57 1 94 82 GLU B O 1
ATOM 3977 N N . SER B 1 83 ? -15.039 -3.299 -11.5 1 91.5 83 SER B N 1
ATOM 3978 C CA . SER B 1 83 ? -15.281 -4.047 -10.266 1 91.5 83 SER B CA 1
ATOM 3979 C C . SER B 1 83 ? -16.672 -3.76 -9.711 1 91.5 83 SER B C 1
ATOM 3981 O O . SER B 1 83 ? -17.375 -4.68 -9.297 1 91.5 83 SER B O 1
ATOM 3983 N N . LEU B 1 84 ? -17.016 -2.559 -9.75 1 93.44 84 LEU B N 1
ATOM 3984 C CA . LEU B 1 84 ? -18.359 -2.164 -9.305 1 93.44 84 LEU B CA 1
ATOM 3985 C C . LEU B 1 84 ? -19.438 -2.828 -10.148 1 93.44 84 LEU B C 1
ATOM 3987 O O . LEU B 1 84 ? -20.422 -3.332 -9.617 1 93.44 84 LEU B O 1
ATOM 3991 N N . MET B 1 85 ? -19.188 -2.842 -11.438 1 93.62 85 MET B N 1
ATOM 3992 C CA . MET B 1 85 ? -20.156 -3.418 -12.367 1 93.62 85 MET B CA 1
ATOM 3993 C C . MET B 1 85 ? -20.281 -4.922 -12.156 1 93.62 85 MET B C 1
ATOM 3995 O O . MET B 1 85 ? -21.359 -5.492 -12.352 1 93.62 85 MET B O 1
ATOM 3999 N N . LEU B 1 86 ? -19.203 -5.496 -11.742 1 89.69 86 LEU B N 1
ATOM 4000 C CA . LEU B 1 86 ? -19.172 -6.941 -11.531 1 89.69 86 LEU B CA 1
ATOM 4001 C C . LEU B 1 86 ? -19.609 -7.293 -10.117 1 89.69 86 LEU B C 1
ATOM 4003 O O . LEU B 1 86 ? -19.594 -8.461 -9.727 1 89.69 86 LEU B O 1
ATOM 4007 N N . LYS B 1 87 ? -19.859 -6.34 -9.305 1 89.25 87 LYS B N 1
ATOM 4008 C CA . LYS B 1 87 ? -20.328 -6.488 -7.934 1 89.25 87 LYS B CA 1
ATOM 4009 C C . LYS B 1 87 ? -19.25 -7.082 -7.035 1 89.25 87 LYS B C 1
ATOM 4011 O O . LYS B 1 87 ? -19.531 -7.891 -6.152 1 89.25 87 LYS B O 1
ATOM 4016 N N . ILE B 1 88 ? -18.047 -6.738 -7.406 1 87.25 88 ILE B N 1
ATOM 4017 C CA . ILE B 1 88 ? -16.938 -7.062 -6.52 1 87.25 88 ILE B CA 1
ATOM 4018 C C . ILE B 1 88 ? -16.859 -6.035 -5.391 1 87.25 88 ILE B C 1
ATOM 4020 O O . ILE B 1 88 ? -16.75 -4.832 -5.641 1 87.25 88 ILE B O 1
ATOM 4024 N N . PRO B 1 89 ? -16.938 -6.535 -4.195 1 87.19 89 PRO B N 1
ATOM 4025 C CA . PRO B 1 89 ? -16.953 -5.574 -3.09 1 87.19 89 PRO B CA 1
ATOM 4026 C C . PRO B 1 89 ? -15.68 -4.734 -3.02 1 87.19 89 PRO B C 1
ATOM 4028 O O . PRO B 1 89 ? -14.586 -5.25 -3.246 1 87.19 89 PRO B O 1
ATOM 4031 N N . LEU B 1 90 ? -15.906 -3.51 -2.748 1 89.25 90 LEU B N 1
ATOM 4032 C CA . LEU B 1 90 ? -14.781 -2.6 -2.57 1 89.25 90 LEU B CA 1
ATOM 4033 C C . LEU B 1 90 ? -14.359 -2.543 -1.106 1 89.25 90 LEU B C 1
ATOM 4035 O O . LEU B 1 90 ? -15.18 -2.744 -0.208 1 89.25 90 LEU B O 1
ATOM 4039 N N . PRO B 1 91 ? -13.102 -2.262 -0.894 1 85.5 91 PRO B N 1
ATOM 4040 C CA . PRO B 1 91 ? -12.648 -2.072 0.488 1 85.5 91 PRO B CA 1
ATOM 4041 C C . PRO B 1 91 ? -13.414 -0.962 1.21 1 85.5 91 PRO B C 1
ATOM 4043 O O . PRO B 1 91 ? -14.023 -0.107 0.564 1 85.5 91 PRO B O 1
ATOM 4046 N N . MET B 1 92 ? -13.297 -1.035 2.475 1 87.56 92 MET B N 1
ATOM 4047 C CA . MET B 1 92 ? -14 -0.079 3.324 1 87.56 92 MET B CA 1
ATOM 4048 C C . MET B 1 92 ? -13.453 1.331 3.123 1 87.56 92 MET B C 1
ATOM 4050 O O . MET B 1 92 ? -12.266 1.51 2.854 1 87.56 92 MET B O 1
ATOM 4054 N N . PHE B 1 93 ? -14.391 2.258 3.201 1 90.5 93 PHE B N 1
ATOM 4055 C CA . PHE B 1 93 ? -14.016 3.666 3.207 1 90.5 93 PHE B CA 1
ATOM 4056 C C . PHE B 1 93 ? -13.906 4.191 4.633 1 90.5 93 PHE B C 1
ATOM 4058 O O . PHE B 1 93 ? -14.641 3.76 5.52 1 90.5 93 PHE B O 1
ATOM 4065 N N . TYR B 1 94 ? -13.023 5.102 4.836 1 89.56 94 TYR B N 1
ATOM 4066 C CA . TYR B 1 94 ? -12.852 5.73 6.137 1 89.56 94 TYR B CA 1
ATOM 4067 C C . TYR B 1 94 ? -13.031 7.242 6.043 1 89.56 94 TYR B C 1
ATOM 4069 O O . TYR B 1 94 ? -12.336 7.91 5.277 1 89.56 94 TYR B O 1
ATOM 4077 N N . VAL B 1 95 ? -13.961 7.762 6.871 1 93.25 95 VAL B N 1
ATOM 4078 C CA . VAL B 1 95 ? -14.281 9.188 6.812 1 93.25 95 VAL B CA 1
ATOM 4079 C C . VAL B 1 95 ? -14.414 9.742 8.227 1 93.25 95 VAL B C 1
ATOM 4081 O O . VAL B 1 95 ? -14.703 9.008 9.172 1 93.25 95 VAL B O 1
ATOM 4084 N N . ALA B 1 96 ? -14.125 11.008 8.359 1 92.44 96 ALA B N 1
ATOM 4085 C CA . ALA B 1 96 ? -14.406 11.758 9.586 1 92.44 96 ALA B CA 1
ATOM 4086 C C . ALA B 1 96 ? -15.586 12.703 9.391 1 92.44 96 ALA B C 1
ATOM 4088 O O . ALA B 1 96 ? -15.586 13.523 8.469 1 92.44 96 ALA B O 1
ATOM 4089 N N . ALA B 1 97 ? -16.547 12.539 10.219 1 94.25 97 ALA B N 1
ATOM 4090 C CA . ALA B 1 97 ? -17.703 13.43 10.156 1 94.25 97 ALA B CA 1
ATOM 4091 C C . ALA B 1 97 ? -17.484 14.672 11.016 1 94.25 97 ALA B C 1
ATOM 4093 O O . ALA B 1 97 ? -16.938 14.578 12.117 1 94.25 97 ALA B O 1
ATOM 4094 N N . ASP B 1 98 ? -17.875 15.812 10.477 1 89.69 98 ASP B N 1
ATOM 4095 C CA . ASP B 1 98 ? -17.828 17.016 11.297 1 89.69 98 ASP B CA 1
ATOM 4096 C C . ASP B 1 98 ? -19.203 17.297 11.93 1 89.69 98 ASP B C 1
ATOM 4098 O O . ASP B 1 98 ? -20.125 16.484 11.805 1 89.69 98 ASP B O 1
ATOM 4102 N N . GLU B 1 99 ? -19.25 18.391 12.664 1 87.44 99 GLU B N 1
ATOM 4103 C CA . GLU B 1 99 ? -20.469 18.703 13.414 1 87.44 99 GLU B CA 1
ATOM 4104 C C . GLU B 1 99 ? -21.625 19.016 12.477 1 87.44 99 GLU B C 1
ATOM 4106 O O . GLU B 1 99 ? -22.797 18.844 12.852 1 87.44 99 GLU B O 1
ATOM 4111 N N . GLU B 1 100 ? -21.328 19.391 11.234 1 90.94 100 GLU B N 1
ATOM 4112 C CA . GLU B 1 100 ? -22.359 19.734 10.258 1 90.94 100 GLU B CA 1
ATOM 4113 C C . GLU B 1 100 ? -22.781 18.5 9.453 1 90.94 100 GLU B C 1
ATOM 4115 O O . GLU B 1 100 ? -23.688 18.578 8.625 1 90.94 100 GLU B O 1
ATOM 4120 N N . GLY B 1 101 ? -22.125 17.438 9.656 1 91.69 101 GLY B N 1
ATOM 4121 C CA . GLY B 1 101 ? -22.484 16.188 8.992 1 91.69 101 GLY B CA 1
ATOM 4122 C C . GLY B 1 101 ? -21.688 15.953 7.719 1 91.69 101 GLY B C 1
ATOM 4123 O O . GLY B 1 101 ? -21.984 15.008 6.973 1 91.69 101 GLY B O 1
ATOM 4124 N N . ASN B 1 102 ? -20.734 16.797 7.484 1 92.88 102 ASN B N 1
ATOM 4125 C CA . ASN B 1 102 ? -19.859 16.594 6.328 1 92.88 102 ASN B CA 1
ATOM 4126 C C . ASN B 1 102 ? -18.828 15.5 6.598 1 92.88 102 ASN B C 1
ATOM 4128 O O . ASN B 1 102 ? -18.391 15.328 7.734 1 92.88 102 ASN B O 1
ATOM 4132 N N . TRP B 1 103 ? -18.5 14.75 5.512 1 93.88 103 TRP B N 1
ATOM 4133 C CA . TRP B 1 103 ? -17.531 13.68 5.633 1 93.88 103 TRP B CA 1
ATOM 4134 C C . TRP B 1 103 ? -16.219 14.07 4.961 1 93.88 103 TRP B C 1
ATOM 4136 O O . TRP B 1 103 ? -16.188 14.383 3.766 1 93.88 103 TRP B O 1
ATOM 4146 N N . GLU B 1 104 ? -15.188 14.055 5.77 1 90.31 104 GLU B N 1
ATOM 4147 C CA . GLU B 1 104 ? -13.836 14.133 5.219 1 90.31 104 GLU B CA 1
ATOM 4148 C C . GLU B 1 104 ? -13.266 12.75 4.949 1 90.31 104 GLU B C 1
ATOM 4150 O O . GLU B 1 104 ? -13.148 11.93 5.863 1 90.31 104 GLU B O 1
ATOM 4155 N N . VAL B 1 105 ? -12.883 12.57 3.717 1 88.94 105 VAL B N 1
ATOM 4156 C CA . VAL B 1 105 ? -12.43 11.234 3.334 1 88.94 105 VAL B CA 1
ATOM 4157 C C . VAL B 1 105 ? -10.938 11.086 3.656 1 88.94 105 VAL B C 1
ATOM 4159 O O . VAL B 1 105 ? -10.117 11.875 3.189 1 88.94 105 VAL B O 1
ATOM 4162 N N . VAL B 1 106 ? -10.688 10.078 4.406 1 81.88 106 VAL B N 1
ATOM 4163 C CA . VAL B 1 106 ? -9.297 9.844 4.773 1 81.88 106 VAL B CA 1
ATOM 4164 C C . VAL B 1 106 ? -8.742 8.656 3.99 1 81.88 106 VAL B C 1
ATOM 4166 O O . VAL B 1 106 ? -7.566 8.648 3.613 1 81.88 106 VAL B O 1
ATOM 4169 N N . ASP B 1 107 ? -9.555 7.668 3.818 1 82.31 107 ASP B N 1
ATOM 4170 C CA . ASP B 1 107 ? -9.203 6.52 2.99 1 82.31 107 ASP B CA 1
ATOM 4171 C C . ASP B 1 107 ? -10.289 6.234 1.955 1 82.31 107 ASP B C 1
ATOM 4173 O O . ASP B 1 107 ? -11.469 6.117 2.301 1 82.31 107 ASP B O 1
ATOM 4177 N N . GLY B 1 108 ? -9.773 6.102 0.739 1 85.38 108 GLY B N 1
ATOM 4178 C CA . GLY B 1 108 ? -10.703 5.828 -0.347 1 85.38 108 GLY B CA 1
ATOM 4179 C C . GLY B 1 108 ? -10.914 7.02 -1.265 1 85.38 108 GLY B C 1
ATOM 4180 O O . GLY B 1 108 ? -11.836 7.023 -2.08 1 85.38 108 GLY B O 1
ATOM 4181 N N . LEU B 1 109 ? -10.047 7.977 -1.132 1 83.62 109 LEU B N 1
ATOM 4182 C CA . LEU B 1 109 ? -10.18 9.203 -1.917 1 83.62 109 LEU B CA 1
ATOM 4183 C C . LEU B 1 109 ? -10.188 8.891 -3.41 1 83.62 109 LEU B C 1
ATOM 4185 O O . LEU B 1 109 ? -11.055 9.367 -4.145 1 83.62 109 LEU B O 1
ATOM 4189 N N . GLN B 1 110 ? -9.289 8.086 -3.852 1 82.31 110 GLN B N 1
ATOM 4190 C CA . GLN B 1 110 ? -9.18 7.777 -5.273 1 82.31 110 GLN B CA 1
ATOM 4191 C C . GLN B 1 110 ? -10.391 6.977 -5.754 1 82.31 110 GLN B C 1
ATOM 4193 O O . GLN B 1 110 ? -10.875 7.191 -6.867 1 82.31 110 GLN B O 1
ATOM 4198 N N . ARG B 1 111 ? -10.875 6.113 -4.895 1 88.88 111 ARG B N 1
ATOM 4199 C CA . ARG B 1 111 ? -12.023 5.305 -5.281 1 88.88 111 ARG B CA 1
ATOM 4200 C C . ARG B 1 111 ? -13.281 6.16 -5.383 1 88.88 111 ARG B C 1
ATOM 4202 O O . ARG B 1 111 ? -14.023 6.062 -6.363 1 88.88 111 ARG B O 1
ATOM 4209 N N . LEU B 1 112 ? -13.43 7.062 -4.453 1 91.75 112 LEU B N 1
ATOM 4210 C CA . LEU B 1 112 ? -14.602 7.926 -4.473 1 91.75 112 LEU B CA 1
ATOM 4211 C C . LEU B 1 112 ? -14.508 8.938 -5.613 1 91.75 112 LEU B C 1
ATOM 4213 O O . LEU B 1 112 ? -15.523 9.273 -6.234 1 91.75 112 LEU B O 1
ATOM 4217 N N . SER B 1 113 ? -13.359 9.43 -5.848 1 89.44 113 SER B N 1
ATOM 4218 C CA . SER B 1 113 ? -13.18 10.352 -6.957 1 89.44 113 SER B CA 1
ATOM 4219 C C . SER B 1 113 ? -13.477 9.68 -8.297 1 89.44 113 SER B C 1
ATOM 4221 O O . SER B 1 113 ? -14.047 10.297 -9.195 1 89.44 113 SER B O 1
ATOM 4223 N N . THR B 1 114 ? -13.062 8.469 -8.406 1 91.75 114 THR B N 1
ATOM 4224 C CA . THR B 1 114 ? -13.328 7.707 -9.625 1 91.75 114 THR B CA 1
ATOM 4225 C C . THR B 1 114 ? -14.828 7.504 -9.82 1 91.75 114 THR B C 1
ATOM 4227 O O . THR B 1 114 ? -15.344 7.684 -10.922 1 91.75 114 THR B O 1
ATOM 4230 N N . ILE B 1 115 ? -15.461 7.184 -8.766 1 95.19 115 ILE B N 1
ATOM 4231 C CA . ILE B 1 115 ? -16.906 7.004 -8.812 1 95.19 115 ILE B CA 1
ATOM 4232 C C . ILE B 1 115 ? -17.578 8.312 -9.211 1 95.19 115 ILE B C 1
ATOM 4234 O O . ILE B 1 115 ? -18.453 8.328 -10.078 1 95.19 115 ILE B O 1
ATOM 4238 N N . ARG B 1 116 ? -17.156 9.391 -8.648 1 94.5 116 ARG B N 1
ATOM 4239 C CA . ARG B 1 116 ? -17.672 10.711 -9 1 94.5 116 ARG B CA 1
ATOM 4240 C C . ARG B 1 116 ? -17.453 11 -10.477 1 94.5 116 ARG B C 1
ATOM 4242 O O . ARG B 1 116 ? -18.375 11.406 -11.18 1 94.5 116 ARG B O 1
ATOM 4249 N N . ASP B 1 117 ? -16.266 10.734 -10.922 1 94.12 117 ASP B N 1
ATOM 4250 C CA . ASP B 1 117 ? -15.914 11.023 -12.305 1 94.12 117 ASP B CA 1
ATOM 4251 C C . ASP B 1 117 ? -16.766 10.203 -13.273 1 94.12 117 ASP B C 1
ATOM 4253 O O . ASP B 1 117 ? -17.094 10.656 -14.367 1 94.12 117 ASP B O 1
ATOM 4257 N N . PHE B 1 118 ? -17.031 9.031 -12.875 1 96.75 118 PHE B N 1
ATOM 4258 C CA . PHE B 1 118 ? -17.781 8.133 -13.75 1 96.75 118 PHE B CA 1
ATOM 4259 C C . PHE B 1 118 ? -19.266 8.508 -13.766 1 96.75 118 PHE B C 1
ATOM 4261 O O . PHE B 1 118 ? -19.875 8.594 -14.828 1 96.75 118 PHE B O 1
ATOM 4268 N N . ILE B 1 119 ? -19.797 8.797 -12.656 1 97.12 119 ILE B N 1
ATOM 4269 C CA . ILE B 1 119 ? -21.25 8.938 -12.531 1 97.12 119 ILE B CA 1
ATOM 4270 C C . ILE B 1 119 ? -21.641 10.406 -12.711 1 97.12 119 ILE B C 1
ATOM 4272 O O . ILE B 1 119 ? -22.641 10.711 -13.375 1 97.12 119 ILE B O 1
ATOM 4276 N N . ILE B 1 120 ? -20.906 11.367 -12.156 1 94.81 120 ILE B N 1
ATOM 4277 C CA . ILE B 1 120 ? -21.266 12.781 -12.133 1 94.81 120 ILE B CA 1
ATOM 4278 C C . ILE B 1 120 ? -20.391 13.555 -13.125 1 94.81 120 ILE B C 1
ATOM 4280 O O . ILE B 1 120 ? -20.891 14.359 -13.906 1 94.81 120 ILE B O 1
ATOM 4284 N N . GLY B 1 121 ? -19.156 13.305 -13.156 1 93.62 121 GLY B N 1
ATOM 4285 C CA . GLY B 1 121 ? -18.172 14.062 -13.906 1 93.62 121 GLY B CA 1
ATOM 4286 C C . GLY B 1 121 ? -17.109 14.703 -13.016 1 93.62 121 GLY B C 1
ATOM 4287 O O . GLY B 1 121 ? -17.344 14.906 -11.82 1 93.62 121 GLY B O 1
ATOM 4288 N N . ASN B 1 122 ? -16.047 14.977 -13.641 1 88.81 122 ASN B N 1
ATOM 4289 C CA . ASN B 1 122 ? -14.984 15.641 -12.898 1 88.81 122 ASN B CA 1
ATOM 4290 C C . ASN B 1 122 ? -15.273 17.125 -12.703 1 88.81 122 ASN B C 1
ATOM 4292 O O . ASN B 1 122 ? -16.391 17.578 -12.93 1 88.81 122 ASN B O 1
ATOM 4296 N N . LYS B 1 123 ? -14.297 17.844 -12.203 1 81.5 123 LYS B N 1
ATOM 4297 C CA . LYS B 1 123 ? -14.477 19.25 -11.867 1 81.5 123 LYS B CA 1
ATOM 4298 C C . LYS B 1 123 ? -14.914 20.062 -13.086 1 81.5 123 LYS B C 1
ATOM 4300 O O . LYS B 1 123 ? -15.609 21.062 -12.953 1 81.5 123 LYS B O 1
ATOM 4305 N N . ASP B 1 124 ? -14.562 19.547 -14.258 1 87.12 124 ASP B N 1
ATOM 4306 C CA . ASP B 1 124 ? -14.898 20.25 -15.5 1 87.12 124 ASP B CA 1
ATOM 4307 C C . ASP B 1 124 ? -16.188 19.688 -16.109 1 87.12 124 ASP B C 1
ATOM 4309 O O . ASP B 1 124 ? -16.562 20.062 -17.219 1 87.12 124 ASP B O 1
ATOM 4313 N N . GLY B 1 125 ? -16.734 18.75 -15.492 1 88.69 125 GLY B N 1
ATOM 4314 C CA . GLY B 1 125 ? -17.984 18.172 -15.961 1 88.69 125 GLY B CA 1
ATOM 4315 C C . GLY B 1 125 ? -17.781 17.031 -16.938 1 88.69 125 GLY B C 1
ATOM 4316 O O . GLY B 1 125 ? -18.75 16.547 -17.531 1 88.69 125 GLY B O 1
ATOM 4317 N N . VAL B 1 126 ? -16.578 16.703 -17.125 1 91.88 126 VAL B N 1
ATOM 4318 C CA . VAL B 1 126 ? -16.281 15.641 -18.078 1 91.88 126 VAL B CA 1
ATOM 4319 C C . VAL B 1 126 ? -16.406 14.281 -17.406 1 91.88 126 VAL B C 1
ATOM 4321 O O . VAL B 1 126 ? -15.836 14.055 -16.328 1 91.88 126 VAL B O 1
ATOM 4324 N N . ARG B 1 127 ? -17.094 13.375 -18.062 1 94.12 127 ARG B N 1
ATOM 4325 C CA . ARG B 1 127 ? -17.328 12.055 -17.484 1 94.12 127 ARG B CA 1
ATOM 4326 C C . ARG B 1 127 ? -16.25 11.07 -17.922 1 94.12 127 ARG B C 1
ATOM 4328 O O . ARG B 1 127 ? -15.789 11.109 -19.062 1 94.12 127 ARG B O 1
ATOM 4335 N N . LEU B 1 128 ? -15.914 10.195 -17.062 1 95.69 128 LEU B N 1
ATOM 4336 C CA . LEU B 1 128 ? -14.977 9.109 -17.328 1 95.69 128 LEU B CA 1
ATOM 4337 C C . LEU B 1 128 ? -15.531 8.172 -18.406 1 95.69 128 LEU B C 1
ATOM 4339 O O . LEU B 1 128 ? -16.656 7.699 -18.281 1 95.69 128 LEU B O 1
ATOM 4343 N N . GLN B 1 129 ? -14.719 8.039 -19.438 1 97.25 129 GLN B N 1
ATOM 4344 C CA . GLN B 1 129 ? -15.055 7.066 -20.484 1 97.25 129 GLN B CA 1
ATOM 4345 C C . GLN B 1 129 ? -14.336 5.742 -20.25 1 97.25 129 GLN B C 1
ATOM 4347 O O . GLN B 1 129 ? -13.109 5.715 -20.078 1 97.25 129 GLN B O 1
ATOM 4352 N N . LEU B 1 130 ? -15.141 4.668 -20.234 1 97.62 130 LEU B N 1
ATOM 4353 C CA . LEU B 1 130 ? -14.555 3.369 -19.922 1 97.62 130 LEU B CA 1
ATOM 4354 C C . LEU B 1 130 ? -13.602 2.916 -21.016 1 97.62 130 LEU B C 1
ATOM 4356 O O . LEU B 1 130 ? -13.875 3.125 -22.203 1 97.62 130 LEU B O 1
ATOM 4360 N N . LYS B 1 131 ? -12.469 2.393 -20.609 1 96 131 LYS B N 1
ATOM 4361 C CA . LYS B 1 131 ? -11.492 1.823 -21.531 1 96 131 LYS B CA 1
ATOM 4362 C C . LYS B 1 131 ? -10.648 0.748 -20.859 1 96 131 LYS B C 1
ATOM 4364 O O . LYS B 1 131 ? -10.539 0.729 -19.625 1 96 131 LYS B O 1
ATOM 4369 N N . ASN B 1 132 ? -10.211 -0.176 -21.562 1 90.94 132 ASN B N 1
ATOM 4370 C CA . ASN B 1 132 ? -9.281 -1.2 -21.094 1 90.94 132 ASN B CA 1
ATOM 4371 C C . ASN B 1 132 ? -9.898 -2.062 -20 1 90.94 132 ASN B C 1
ATOM 4373 O O . ASN B 1 132 ? -9.242 -2.395 -19.016 1 90.94 132 ASN B O 1
ATOM 4377 N N . LEU B 1 133 ? -11.156 -2.305 -20.125 1 90.81 133 LEU B N 1
ATOM 4378 C CA . LEU B 1 133 ? -11.789 -3.236 -19.203 1 90.81 133 LEU B CA 1
ATOM 4379 C C . LEU B 1 133 ? -11.336 -4.664 -19.469 1 90.81 133 LEU B C 1
ATOM 4381 O O . LEU B 1 133 ? -11.07 -5.031 -20.625 1 90.81 133 LEU B O 1
ATOM 4385 N N . GLU B 1 134 ? -11.266 -5.387 -18.469 1 82.69 134 GLU B N 1
ATOM 4386 C CA . GLU B 1 134 ? -10.703 -6.727 -18.609 1 82.69 134 GLU B CA 1
ATOM 4387 C C . GLU B 1 134 ? -11.766 -7.742 -19 1 82.69 134 GLU B C 1
ATOM 4389 O O . GLU B 1 134 ? -11.5 -8.664 -19.781 1 82.69 134 GLU B O 1
ATOM 4394 N N . PHE B 1 135 ? -12.945 -7.594 -18.484 1 83.44 135 PHE B N 1
ATOM 4395 C CA . PHE B 1 135 ? -13.984 -8.602 -18.672 1 83.44 135 PHE B CA 1
ATOM 4396 C C . PHE B 1 135 ? -15.148 -8.039 -19.469 1 83.44 135 PHE B C 1
ATOM 4398 O O . PHE B 1 135 ? -15.812 -8.773 -20.203 1 83.44 135 PHE B O 1
ATOM 4405 N N . LEU B 1 136 ? -15.32 -6.781 -19.344 1 90.31 136 LEU B N 1
ATOM 4406 C CA . LEU B 1 136 ? -16.531 -6.184 -19.891 1 90.31 136 LEU B CA 1
ATOM 4407 C C . LEU B 1 136 ? -16.203 -5.25 -21.062 1 90.31 136 LEU B C 1
ATOM 4409 O O . LEU B 1 136 ? -17.031 -4.438 -21.469 1 90.31 136 LEU B O 1
ATOM 4413 N N . GLY B 1 137 ? -15.031 -5.426 -21.547 1 91.19 137 GLY B N 1
ATOM 4414 C CA . GLY B 1 137 ? -14.523 -4.492 -22.547 1 91.19 137 GLY B CA 1
ATOM 4415 C C . GLY B 1 137 ? -15.336 -4.496 -23.828 1 91.19 137 GLY B C 1
ATOM 4416 O O . GLY B 1 137 ? -15.648 -3.434 -24.375 1 91.19 137 GLY B O 1
ATOM 4417 N N . SER B 1 138 ? -15.68 -5.668 -24.312 1 90.44 138 SER B N 1
ATOM 4418 C CA . SER B 1 138 ? -16.406 -5.797 -25.562 1 90.44 138 SER B CA 1
ATOM 4419 C C . SER B 1 138 ? -17.734 -5.051 -25.516 1 90.44 138 SER B C 1
ATOM 4421 O O . SER B 1 138 ? -18.172 -4.492 -26.531 1 90.44 138 SER B O 1
ATOM 4423 N N . LYS B 1 139 ? -18.25 -4.906 -24.406 1 92.69 139 LYS B N 1
ATOM 4424 C CA . LYS B 1 139 ? -19.594 -4.348 -24.297 1 92.69 139 LYS B CA 1
ATOM 4425 C C . LYS B 1 139 ? -19.547 -2.883 -23.859 1 92.69 139 LYS B C 1
ATOM 4427 O O . LYS B 1 139 ? -20.391 -2.084 -24.266 1 92.69 139 LYS B O 1
ATOM 4432 N N . TYR B 1 140 ? -18.562 -2.518 -23.078 1 95.81 140 TYR B N 1
ATOM 4433 C CA . TYR B 1 140 ? -18.75 -1.238 -22.406 1 95.81 140 TYR B CA 1
ATOM 4434 C C . TYR B 1 140 ? -17.578 -0.299 -22.688 1 95.81 140 TYR B C 1
ATOM 4436 O O . TYR B 1 140 ? -17.641 0.889 -22.359 1 95.81 140 TYR B O 1
ATOM 4444 N N . ASP B 1 141 ? -16.484 -0.788 -23.281 1 96.25 141 ASP B N 1
ATOM 4445 C CA . ASP B 1 141 ? -15.43 0.143 -23.641 1 96.25 141 ASP B CA 1
ATOM 4446 C C . ASP B 1 141 ? -15.953 1.269 -24.531 1 96.25 141 ASP B C 1
ATOM 4448 O O . ASP B 1 141 ? -16.75 1.024 -25.453 1 96.25 141 ASP B O 1
ATOM 4452 N N . GLY B 1 142 ? -15.492 2.541 -24.203 1 96.94 142 GLY B N 1
ATOM 4453 C CA . GLY B 1 142 ? -15.914 3.701 -24.969 1 96.94 142 GLY B CA 1
ATOM 4454 C C . GLY B 1 142 ? -17.188 4.344 -24.438 1 96.94 142 GLY B C 1
ATOM 4455 O O . GLY B 1 142 ? -17.562 5.438 -24.859 1 96.94 142 GLY B O 1
ATOM 4456 N N . LYS B 1 143 ? -17.812 3.713 -23.516 1 97.5 143 LYS B N 1
ATOM 4457 C CA . LYS B 1 143 ? -19.078 4.227 -23.031 1 97.5 143 LYS B CA 1
ATOM 4458 C C . LYS B 1 143 ? -18.891 5.062 -21.766 1 97.5 143 LYS B C 1
ATOM 4460 O O . LYS B 1 143 ? -17.984 4.801 -20.969 1 97.5 143 LYS B O 1
ATOM 4465 N N . THR B 1 144 ? -19.703 6.023 -21.594 1 97.25 144 THR B N 1
ATOM 4466 C CA . THR B 1 144 ? -19.859 6.766 -20.344 1 97.25 144 THR B CA 1
ATOM 4467 C C . THR B 1 144 ? -21.047 6.25 -19.547 1 97.25 144 THR B C 1
ATOM 4469 O O . THR B 1 144 ? -21.859 5.469 -20.062 1 97.25 144 THR B O 1
ATOM 4472 N N . PHE B 1 145 ? -21.109 6.684 -18.297 1 97.62 145 PHE B N 1
ATOM 4473 C CA . PHE B 1 145 ? -22.25 6.254 -17.5 1 97.62 145 PHE B CA 1
ATOM 4474 C C . PHE B 1 145 ? -23.562 6.738 -18.109 1 97.62 145 PHE B C 1
ATOM 4476 O O . PHE B 1 145 ? -24.562 6.023 -18.078 1 97.62 145 PHE B O 1
ATOM 4483 N N . ALA B 1 146 ? -23.562 7.91 -18.609 1 96.25 146 ALA B N 1
ATOM 4484 C CA . ALA B 1 146 ? -24.75 8.477 -19.234 1 96.25 146 ALA B CA 1
ATOM 4485 C C . ALA B 1 146 ? -25.234 7.586 -20.375 1 96.25 146 ALA B C 1
ATOM 4487 O O . ALA B 1 146 ? -26.453 7.359 -20.516 1 96.25 146 ALA B O 1
ATOM 4488 N N . ALA B 1 147 ? -24.297 7.148 -21.156 1 97.06 147 ALA B N 1
ATOM 4489 C CA . ALA B 1 147 ? -24.656 6.27 -22.266 1 97.06 147 ALA B CA 1
ATOM 4490 C C . ALA B 1 147 ? -25.266 4.969 -21.766 1 97.06 147 ALA B C 1
ATOM 4492 O O . ALA B 1 147 ? -26.234 4.457 -22.344 1 97.06 147 ALA B O 1
ATOM 4493 N N . ILE B 1 148 ? -24.734 4.434 -20.688 1 97.75 148 ILE B N 1
ATOM 4494 C CA . ILE B 1 148 ? -25.219 3.188 -20.109 1 97.75 148 ILE B CA 1
ATOM 4495 C C . ILE B 1 148 ? -26.578 3.408 -19.469 1 97.75 148 ILE B C 1
ATOM 4497 O O . ILE B 1 148 ? -27.5 2.613 -19.672 1 97.75 148 ILE B O 1
ATOM 4501 N N . GLU B 1 149 ? -26.688 4.453 -18.75 1 96.5 149 GLU B N 1
ATOM 4502 C CA . GLU B 1 149 ? -27.922 4.773 -18.031 1 96.5 149 GLU B CA 1
ATOM 4503 C C . GLU B 1 149 ? -29.078 5 -19 1 96.5 149 GLU B C 1
ATOM 4505 O O . GLU B 1 149 ? -30.219 4.656 -18.688 1 96.5 149 GLU B O 1
ATOM 4510 N N . ASN B 1 150 ? -28.766 5.504 -20.188 1 96.56 150 ASN B N 1
ATOM 4511 C CA . ASN B 1 150 ? -29.812 5.84 -21.141 1 96.56 150 ASN B CA 1
ATOM 4512 C C . ASN B 1 150 ? -30.172 4.645 -22.016 1 96.56 150 ASN B C 1
ATOM 4514 O O . ASN B 1 150 ? -31.109 4.711 -22.812 1 96.56 150 ASN B O 1
ATOM 4518 N N . ASP B 1 151 ? -29.453 3.586 -21.891 1 96.69 151 ASP B N 1
ATOM 4519 C CA . ASP B 1 151 ? -29.75 2.361 -22.625 1 96.69 151 ASP B CA 1
ATOM 4520 C C . ASP B 1 151 ? -30.75 1.498 -21.859 1 96.69 151 ASP B C 1
ATOM 4522 O O . ASP B 1 151 ? -30.438 0.949 -20.812 1 96.69 151 ASP B O 1
ATOM 4526 N N . ILE B 1 152 ? -31.875 1.229 -22.391 1 95.56 152 ILE B N 1
ATOM 4527 C CA . ILE B 1 152 ? -32.969 0.509 -21.75 1 95.56 152 ILE B CA 1
ATOM 4528 C C . ILE B 1 152 ? -32.531 -0.932 -21.469 1 95.56 152 ILE B C 1
ATOM 4530 O O . ILE B 1 152 ? -32.969 -1.535 -20.484 1 95.56 152 ILE B O 1
ATOM 4534 N N . ASN B 1 153 ? -31.641 -1.43 -22.266 1 95.75 153 ASN B N 1
ATOM 4535 C CA . ASN B 1 153 ? -31.188 -2.809 -22.125 1 95.75 153 ASN B CA 1
ATOM 4536 C C . ASN B 1 153 ? -30.219 -2.963 -20.953 1 95.75 153 ASN B C 1
ATOM 4538 O O . ASN B 1 153 ? -29.906 -4.082 -20.562 1 95.75 153 ASN B O 1
ATOM 4542 N N . GLU B 1 154 ? -29.812 -1.78 -20.359 1 96.56 154 GLU B N 1
ATOM 4543 C CA . GLU B 1 154 ? -28.828 -1.828 -19.281 1 96.56 154 GLU B CA 1
ATOM 4544 C C . GLU B 1 154 ? -29.453 -1.45 -17.938 1 96.56 154 GLU B C 1
ATOM 4546 O O . GLU B 1 154 ? -28.734 -1.123 -16.984 1 96.56 154 GLU B O 1
ATOM 4551 N N . GLN B 1 155 ? -30.719 -1.529 -17.859 1 96.38 155 GLN B N 1
ATOM 4552 C CA . GLN B 1 155 ? -31.438 -1.092 -16.672 1 96.38 155 GLN B CA 1
ATOM 4553 C C . GLN B 1 155 ? -31.031 -1.903 -15.453 1 96.38 155 GLN B C 1
ATOM 4555 O O . GLN B 1 155 ? -30.891 -1.355 -14.359 1 96.38 155 GLN B O 1
ATOM 4560 N N . LYS B 1 156 ? -30.906 -3.162 -15.625 1 95.12 156 LYS B N 1
ATOM 4561 C CA . LYS B 1 156 ? -30.516 -4.008 -14.5 1 95.12 156 LYS B CA 1
ATOM 4562 C C . LYS B 1 156 ? -29.156 -3.584 -13.953 1 95.12 156 LYS B C 1
ATOM 4564 O O . LYS B 1 156 ? -28.969 -3.467 -12.734 1 95.12 156 LYS B O 1
ATOM 4569 N N . LEU B 1 157 ? -28.219 -3.365 -14.805 1 95.25 157 LEU B N 1
ATOM 4570 C CA . LEU B 1 157 ? -26.875 -2.947 -14.406 1 95.25 157 LEU B CA 1
ATOM 4571 C C . LEU B 1 157 ? -26.922 -1.6 -13.695 1 95.25 157 LEU B C 1
ATOM 4573 O O . LEU B 1 157 ? -26.25 -1.414 -12.672 1 95.25 157 LEU B O 1
ATOM 4577 N N . VAL B 1 158 ? -27.672 -0.696 -14.219 1 97.06 158 VAL B N 1
ATOM 4578 C CA . VAL B 1 158 ? -27.781 0.644 -13.648 1 97.06 158 VAL B CA 1
ATOM 4579 C C . VAL B 1 158 ? -28.359 0.558 -12.242 1 97.06 158 VAL B C 1
ATOM 4581 O O . VAL B 1 158 ? -27.844 1.171 -11.305 1 97.06 158 VAL B O 1
ATOM 4584 N N . ASN B 1 159 ? -29.391 -0.263 -12.078 1 96.5 159 ASN B N 1
ATOM 4585 C CA . ASN B 1 159 ? -29.984 -0.459 -10.75 1 96.5 159 ASN B CA 1
ATOM 4586 C C . ASN B 1 159 ? -28.984 -1.099 -9.789 1 96.5 159 ASN B C 1
ATOM 4588 O O . ASN B 1 159 ? -28.891 -0.698 -8.625 1 96.5 159 ASN B O 1
ATOM 4592 N N . ASP B 1 160 ? -28.266 -2.027 -10.328 1 94 160 ASP B N 1
ATOM 4593 C CA . ASP B 1 160 ? -27.266 -2.695 -9.5 1 94 160 ASP B CA 1
ATOM 4594 C C . ASP B 1 160 ? -26.219 -1.703 -9 1 94 160 ASP B C 1
ATOM 4596 O O . ASP B 1 160 ? -25.812 -1.758 -7.836 1 94 160 ASP B O 1
ATOM 4600 N N . ILE B 1 161 ? -25.797 -0.814 -9.82 1 95.75 161 ILE B N 1
ATOM 4601 C CA . ILE B 1 161 ? -24.781 0.172 -9.469 1 95.75 161 ILE B CA 1
ATOM 4602 C C . ILE B 1 161 ? -25.344 1.132 -8.422 1 95.75 161 ILE B C 1
ATOM 4604 O O . ILE B 1 161 ? -24.734 1.335 -7.367 1 95.75 161 ILE B O 1
ATOM 4608 N N . TYR B 1 162 ? -26.531 1.595 -8.609 1 96.38 162 TYR B N 1
ATOM 4609 C CA . TYR B 1 162 ? -27.125 2.578 -7.719 1 96.38 162 TYR B CA 1
ATOM 4610 C C . TYR B 1 162 ? -27.438 1.968 -6.355 1 96.38 162 TYR B C 1
ATOM 4612 O O . TYR B 1 162 ? -27.359 2.652 -5.332 1 96.38 162 TYR B O 1
ATOM 4620 N N . GLU B 1 163 ? -27.672 0.709 -6.312 1 95.56 163 GLU B N 1
ATOM 4621 C CA . GLU B 1 163 ? -28.109 0.048 -5.086 1 95.56 163 GLU B CA 1
ATOM 4622 C C . GLU B 1 163 ? -26.938 -0.585 -4.355 1 95.56 163 GLU B C 1
ATOM 4624 O O . GLU B 1 163 ? -27.078 -1.067 -3.23 1 95.56 163 GLU B O 1
ATOM 4629 N N . THR B 1 164 ? -25.797 -0.568 -5.039 1 94.56 164 THR B N 1
ATOM 4630 C CA . THR B 1 164 ? -24.625 -1.141 -4.398 1 94.56 164 THR B CA 1
ATOM 4631 C C . THR B 1 164 ? -24.344 -0.45 -3.066 1 94.56 164 THR B C 1
ATOM 4633 O O . THR B 1 164 ? -24.344 0.78 -2.986 1 94.56 164 THR B O 1
ATOM 4636 N N . GLU B 1 165 ? -24.109 -1.288 -2.012 1 93.75 165 GLU B N 1
ATOM 4637 C CA . GLU B 1 165 ? -23.812 -0.755 -0.685 1 93.75 165 GLU B CA 1
ATOM 4638 C C . GLU B 1 165 ? -22.312 -0.719 -0.427 1 93.75 165 GLU B C 1
ATOM 4640 O O . GLU B 1 165 ? -21.641 -1.747 -0.512 1 93.75 165 GLU B O 1
ATOM 4645 N N . MET B 1 166 ? -21.875 0.471 -0.158 1 94.38 166 MET B N 1
ATOM 4646 C CA . MET B 1 166 ? -20.484 0.644 0.222 1 94.38 166 MET B CA 1
ATOM 4647 C C . MET B 1 166 ? -20.328 0.711 1.738 1 94.38 166 MET B C 1
ATOM 4649 O O . MET B 1 166 ? -21.203 1.242 2.428 1 94.38 166 MET B O 1
ATOM 4653 N N . ARG B 1 167 ? -19.266 0.195 2.219 1 92.06 167 ARG B N 1
ATOM 4654 C CA . ARG B 1 167 ? -19.047 0.162 3.66 1 92.06 167 ARG B CA 1
ATOM 4655 C C . ARG B 1 167 ? -18.156 1.324 4.105 1 92.06 167 ARG B C 1
ATOM 4657 O O . ARG B 1 167 ? -17.078 1.534 3.553 1 92.06 167 ARG B O 1
ATOM 4664 N N . PHE B 1 168 ? -18.656 2.055 5.09 1 94.06 168 PHE B N 1
ATOM 4665 C CA . PHE B 1 168 ? -17.938 3.205 5.621 1 94.06 168 PHE B CA 1
ATOM 4666 C C . PHE B 1 168 ? -17.672 3.037 7.113 1 94.06 168 PHE B C 1
ATOM 4668 O O . PHE B 1 168 ? -18.547 2.559 7.852 1 94.06 168 PHE B O 1
ATOM 4675 N N . THR B 1 169 ? -16.516 3.279 7.492 1 92 169 THR B N 1
ATOM 4676 C CA . THR B 1 169 ? -16.219 3.576 8.891 1 92 169 THR B CA 1
ATOM 4677 C C . THR B 1 169 ? -16.219 5.082 9.133 1 92 169 THR B C 1
ATOM 4679 O O . THR B 1 169 ? -15.422 5.809 8.539 1 92 169 THR B O 1
ATOM 4682 N N . VAL B 1 170 ? -17.125 5.52 10 1 94.75 170 VAL B N 1
ATOM 4683 C CA . VAL B 1 170 ? -17.297 6.949 10.242 1 94.75 170 VAL B CA 1
ATOM 4684 C C . VAL B 1 170 ? -16.828 7.293 11.656 1 94.75 170 VAL B C 1
ATOM 4686 O O . VAL B 1 170 ? -17.344 6.754 12.633 1 94.75 170 VAL B O 1
ATOM 4689 N N . ILE B 1 171 ? -15.836 8.117 11.734 1 93 171 ILE B N 1
ATOM 4690 C CA . ILE B 1 171 ? -15.453 8.68 13.016 1 93 171 ILE B CA 1
ATOM 4691 C C . ILE B 1 171 ? -16.328 9.898 13.328 1 93 171 ILE B C 1
ATOM 4693 O O . ILE B 1 171 ? -16.281 10.898 12.617 1 93 171 ILE B O 1
ATOM 4697 N N . ASN B 1 172 ? -17.047 9.781 14.359 1 93.06 172 ASN B N 1
ATOM 4698 C CA . ASN B 1 172 ? -18.062 10.789 14.656 1 93.06 172 ASN B CA 1
ATOM 4699 C C . ASN B 1 172 ? -17.453 12.016 15.32 1 93.06 172 ASN B C 1
ATOM 4701 O O . ASN B 1 172 ? -16.359 11.945 15.898 1 93.06 172 ASN B O 1
ATOM 4705 N N . PRO B 1 173 ? -18.344 13.055 15.188 1 89 173 PRO B N 1
ATOM 4706 C CA . PRO B 1 173 ? -17.891 14.25 15.898 1 89 173 PRO B CA 1
ATOM 4707 C C . PRO B 1 173 ? -17.766 14.031 17.406 1 89 173 PRO B C 1
ATOM 4709 O O . PRO B 1 173 ? -18.516 13.234 17.984 1 89 173 PRO B O 1
ATOM 4712 N N . GLY B 1 174 ? -16.875 14.594 18.078 1 83.75 174 GLY B N 1
ATOM 4713 C CA . GLY B 1 174 ? -16.641 14.422 19.5 1 83.75 174 GLY B CA 1
ATOM 4714 C C . GLY B 1 174 ? -15.367 13.672 19.828 1 83.75 174 GLY B C 1
ATOM 4715 O O . GLY B 1 174 ? -14.828 13.781 20.922 1 83.75 174 GLY B O 1
ATOM 4716 N N . THR B 1 175 ? -15.031 12.773 18.844 1 87.56 175 THR B N 1
ATOM 4717 C CA . THR B 1 175 ? -13.734 12.133 19.016 1 87.56 175 THR B CA 1
ATOM 4718 C C . THR B 1 175 ? -12.609 13.172 18.984 1 87.56 175 THR B C 1
ATOM 4720 O O . THR B 1 175 ? -12.562 14.016 18.094 1 87.56 175 THR B O 1
ATOM 4723 N N . PRO B 1 176 ? -11.75 13.07 20.016 1 84.56 176 PRO B N 1
ATOM 4724 C CA . PRO B 1 176 ? -10.641 14.031 20.016 1 84.56 176 PRO B CA 1
ATOM 4725 C C . PRO B 1 176 ? -9.781 13.953 18.766 1 84.56 176 PRO B C 1
ATOM 4727 O O . PRO B 1 176 ? -9.539 12.859 18.234 1 84.56 176 PRO B O 1
ATOM 4730 N N . GLU B 1 177 ? -9.273 15.117 18.359 1 86.56 177 GLU B N 1
ATOM 4731 C CA . GLU B 1 177 ? -8.547 15.227 17.094 1 86.56 177 GLU B CA 1
ATOM 4732 C C . GLU B 1 177 ? -7.332 14.305 17.078 1 86.56 177 GLU B C 1
ATOM 4734 O O . GLU B 1 177 ? -7.051 13.664 16.062 1 86.56 177 GLU B O 1
ATOM 4739 N N . ALA B 1 178 ? -6.637 14.289 18.188 1 84.75 178 ALA B N 1
ATOM 4740 C CA . ALA B 1 178 ? -5.445 13.445 18.266 1 84.75 178 ALA B CA 1
ATOM 4741 C C . ALA B 1 178 ? -5.801 11.977 18.094 1 84.75 178 ALA B C 1
ATOM 4743 O O . ALA B 1 178 ? -5.047 11.219 17.469 1 84.75 178 ALA B O 1
ATOM 4744 N N . VAL B 1 179 ? -6.914 11.641 18.578 1 84.19 179 VAL B N 1
ATOM 4745 C CA . VAL B 1 179 ? -7.375 10.258 18.484 1 84.19 179 VAL B CA 1
ATOM 4746 C C . VAL B 1 179 ? -7.801 9.953 17.062 1 84.19 179 VAL B C 1
ATOM 4748 O O . VAL B 1 179 ? -7.484 8.891 16.516 1 84.19 179 VAL B O 1
ATOM 4751 N N . LYS B 1 180 ? -8.453 10.891 16.531 1 88.62 180 LYS B N 1
ATOM 4752 C CA . LYS B 1 180 ? -8.875 10.734 15.148 1 88.62 180 LYS B CA 1
ATOM 4753 C C . LYS B 1 180 ? -7.688 10.461 14.234 1 88.62 180 LYS B C 1
ATOM 4755 O O . LYS B 1 180 ? -7.715 9.531 13.43 1 88.62 180 LYS B O 1
ATOM 4760 N N . ARG B 1 181 ? -6.703 11.234 14.367 1 88.69 181 ARG B N 1
ATOM 4761 C CA . ARG B 1 181 ? -5.508 11.078 13.547 1 88.69 181 ARG B CA 1
ATOM 4762 C C . ARG B 1 181 ? -4.836 9.734 13.805 1 88.69 181 ARG B C 1
ATOM 4764 O O . ARG B 1 181 ? -4.352 9.086 12.867 1 88.69 181 ARG B O 1
ATOM 4771 N N . ASN B 1 182 ? -4.82 9.367 15 1 85.12 182 ASN B N 1
ATOM 4772 C CA . ASN B 1 182 ? -4.219 8.086 15.352 1 85.12 182 ASN B CA 1
ATOM 4773 C C . ASN B 1 182 ? -4.984 6.918 14.734 1 85.12 182 ASN B C 1
ATOM 4775 O O . ASN B 1 182 ? -4.383 5.949 14.273 1 85.12 182 ASN B O 1
ATOM 4779 N N . ILE B 1 183 ? -6.277 7.082 14.82 1 86 183 ILE B N 1
ATOM 4780 C CA . ILE B 1 183 ? -7.117 6.043 14.227 1 86 183 ILE B CA 1
ATOM 4781 C C . ILE B 1 183 ? -6.801 5.906 12.742 1 86 183 ILE B C 1
ATOM 4783 O O . ILE B 1 183 ? -6.625 4.793 12.234 1 86 183 ILE B O 1
ATOM 4787 N N . PHE B 1 184 ? -6.684 6.988 12.109 1 84.75 184 PHE B N 1
ATOM 4788 C CA . PHE B 1 184 ? -6.422 6.961 10.672 1 84.75 184 PHE B CA 1
ATOM 4789 C C . PHE B 1 184 ? -5.031 6.406 10.383 1 84.75 184 PHE B C 1
ATOM 4791 O O . PHE B 1 184 ? -4.828 5.703 9.391 1 84.75 184 PHE B O 1
ATOM 4798 N N . LYS B 1 185 ? -4.141 6.691 11.219 1 83.38 185 LYS B N 1
ATOM 4799 C CA . LYS B 1 185 ? -2.795 6.141 11.086 1 83.38 185 LYS B CA 1
ATOM 4800 C C . LYS B 1 185 ? -2.805 4.621 11.234 1 83.38 185 LYS B C 1
ATOM 4802 O O . LYS B 1 185 ? -2.074 3.92 10.531 1 83.38 185 LYS B O 1
ATOM 4807 N N . ARG B 1 186 ? -3.609 4.164 12.086 1 81.44 186 ARG B N 1
ATOM 4808 C CA . ARG B 1 186 ? -3.67 2.736 12.391 1 81.44 186 ARG B CA 1
ATOM 4809 C C . ARG B 1 186 ? -4.344 1.965 11.258 1 81.44 186 ARG B C 1
ATOM 4811 O O . ARG B 1 186 ? -3.988 0.816 10.984 1 81.44 186 ARG B O 1
ATOM 4818 N N . ILE B 1 187 ? -5.281 2.582 10.688 1 76.88 187 ILE B N 1
ATOM 4819 C CA . ILE B 1 187 ? -6.062 1.897 9.664 1 76.88 187 ILE B CA 1
ATOM 4820 C C . ILE B 1 187 ? -5.25 1.81 8.375 1 76.88 187 ILE B C 1
ATOM 4822 O O . ILE B 1 187 ? -5.402 0.86 7.602 1 76.88 187 ILE B O 1
ATOM 4826 N N . ASN B 1 188 ? -4.414 2.73 8.227 1 68.5 188 ASN B N 1
ATOM 4827 C CA . ASN B 1 188 ? -3.664 2.814 6.98 1 68.5 188 ASN B CA 1
ATOM 4828 C C . ASN B 1 188 ? -2.334 2.074 7.074 1 68.5 188 ASN B C 1
ATOM 4830 O O . ASN B 1 188 ? -1.282 2.635 6.758 1 68.5 188 ASN B O 1
ATOM 4834 N N . THR B 1 189 ? -2.289 0.958 7.672 1 58.84 189 THR B N 1
ATOM 4835 C CA . THR B 1 189 ? -1.017 0.266 7.848 1 58.84 189 THR B CA 1
ATOM 4836 C C . THR B 1 189 ? -0.809 -0.771 6.746 1 58.84 189 THR B C 1
ATOM 4838 O O . THR B 1 189 ? 0.266 -1.365 6.641 1 58.84 189 THR B O 1
ATOM 4841 N N . GLY B 1 190 ? -1.898 -0.972 5.992 1 53.28 190 GLY B N 1
ATOM 4842 C CA . GLY B 1 190 ? -1.722 -1.902 4.887 1 53.28 190 GLY B CA 1
ATOM 4843 C C . GLY B 1 190 ? -1.096 -1.262 3.662 1 53.28 190 GLY B C 1
ATOM 4844 O O . GLY B 1 190 ? -1.326 -0.083 3.387 1 53.28 190 GLY B O 1
ATOM 4845 N N . GLY B 1 191 ? -0.066 -1.817 3.025 1 50.88 191 GLY B N 1
ATOM 4846 C CA . GLY B 1 191 ? 0.625 -1.248 1.879 1 50.88 191 GLY B CA 1
ATOM 4847 C C . GLY B 1 191 ? 1.642 -0.188 2.26 1 50.88 191 GLY B C 1
ATOM 4848 O O . GLY B 1 191 ? 2.414 -0.373 3.203 1 50.88 191 GLY B O 1
ATOM 4849 N N . MET B 1 192 ? 1.621 0.91 1.512 1 57.78 192 MET B N 1
ATOM 4850 C CA . MET B 1 192 ? 2.441 2.057 1.893 1 57.78 192 MET B CA 1
ATOM 4851 C C . MET B 1 192 ? 1.688 2.973 2.85 1 57.78 192 MET B C 1
ATOM 4853 O O . MET B 1 192 ? 0.724 3.631 2.455 1 57.78 192 MET B O 1
ATOM 4857 N N . PRO B 1 193 ? 1.964 2.92 4.016 1 67.12 193 PRO B N 1
ATOM 4858 C CA . PRO B 1 193 ? 1.24 3.711 5.012 1 67.12 193 PRO B CA 1
ATOM 4859 C C . PRO B 1 193 ? 1.266 5.207 4.711 1 67.12 193 PRO B C 1
ATOM 4861 O O . PRO B 1 193 ? 2.271 5.723 4.219 1 67.12 193 PRO B O 1
ATOM 4864 N N . LEU B 1 194 ? 0.14 5.914 4.926 1 75.25 194 LEU B N 1
ATOM 4865 C CA . LEU B 1 194 ? 0.095 7.367 4.801 1 75.25 194 LEU B CA 1
ATOM 4866 C C . LEU B 1 194 ? 1.059 8.031 5.781 1 75.25 194 LEU B C 1
ATOM 4868 O O . LEU B 1 194 ? 1.215 7.566 6.91 1 75.25 194 LEU B O 1
ATOM 4872 N N . THR B 1 195 ? 1.621 9.117 5.316 1 82.75 195 THR B N 1
ATOM 4873 C CA . THR B 1 195 ? 2.42 9.938 6.223 1 82.75 195 THR B CA 1
ATOM 4874 C C . THR B 1 195 ? 1.521 10.766 7.133 1 82.75 195 THR B C 1
ATOM 4876 O O . THR B 1 195 ? 0.331 10.93 6.855 1 82.75 195 THR B O 1
ATOM 4879 N N . SER B 1 196 ? 2.082 11.281 8.141 1 87.38 196 SER B N 1
ATOM 4880 C CA . SER B 1 196 ? 1.327 12.141 9.047 1 87.38 196 SER B CA 1
ATOM 4881 C C . SER B 1 196 ? 0.766 13.359 8.32 1 87.38 196 SER B C 1
ATOM 4883 O O . SER B 1 196 ? -0.366 13.773 8.578 1 87.38 196 SER B O 1
ATOM 4885 N N . GLN B 1 197 ? 1.527 13.859 7.418 1 90.75 197 GLN B N 1
ATOM 4886 C CA . GLN B 1 197 ? 1.062 15.055 6.715 1 90.75 197 GLN B CA 1
ATOM 4887 C C . GLN B 1 197 ? -0.043 14.711 5.719 1 90.75 197 GLN B C 1
ATOM 4889 O O . GLN B 1 197 ? -0.963 15.5 5.504 1 90.75 197 GLN B O 1
ATOM 4894 N N . GLU B 1 198 ? 0.029 13.594 5.109 1 85.62 198 GLU B N 1
ATOM 4895 C CA . GLU B 1 198 ? -1.059 13.141 4.246 1 85.62 198 GLU B CA 1
ATOM 4896 C C . GLU B 1 198 ? -2.367 13.031 5.02 1 85.62 198 GLU B C 1
ATOM 4898 O O . GLU B 1 198 ? -3.426 13.422 4.523 1 85.62 198 GLU B O 1
ATOM 4903 N N . ILE B 1 199 ? -2.234 12.508 6.203 1 87.19 199 ILE B N 1
ATOM 4904 C CA . ILE B 1 199 ? -3.406 12.375 7.062 1 87.19 199 ILE B CA 1
ATOM 4905 C C . ILE B 1 199 ? -3.93 13.758 7.441 1 87.19 199 ILE B C 1
ATOM 4907 O O . ILE B 1 199 ? -5.133 14.016 7.352 1 87.19 199 ILE B O 1
ATOM 4911 N N . ARG B 1 200 ? -3.055 14.656 7.793 1 91.44 200 ARG B N 1
ATOM 4912 C CA . ARG B 1 200 ? -3.465 16.016 8.133 1 91.44 200 ARG B CA 1
ATOM 4913 C C . ARG B 1 200 ? -4.164 16.688 6.953 1 91.44 200 ARG B C 1
ATOM 4915 O O . ARG B 1 200 ? -5.172 17.375 7.133 1 91.44 200 ARG B O 1
ATOM 4922 N N . HIS B 1 201 ? -3.568 16.5 5.887 1 89.06 201 HIS B N 1
ATOM 4923 C CA . HIS B 1 201 ? -4.125 17.109 4.68 1 89.06 201 HIS B CA 1
ATOM 4924 C C . HIS B 1 201 ? -5.539 16.594 4.418 1 89.06 201 HIS B C 1
ATOM 4926 O O . HIS B 1 201 ? -6.414 17.375 4.016 1 89.06 201 HIS B O 1
ATOM 4932 N N . ALA B 1 202 ? -5.707 15.398 4.594 1 84.44 202 ALA B N 1
ATOM 4933 C CA . ALA B 1 202 ? -7.027 14.805 4.379 1 84.44 202 ALA B CA 1
ATOM 4934 C C . ALA B 1 202 ? -8.039 15.336 5.391 1 84.44 202 ALA B C 1
ATOM 4936 O O . ALA B 1 202 ? -9.188 15.602 5.047 1 84.44 202 ALA B O 1
ATOM 4937 N N . LEU B 1 203 ? -7.629 15.516 6.566 1 87 203 LEU B N 1
ATOM 4938 C CA . LEU B 1 203 ? -8.531 15.859 7.66 1 87 203 LEU B CA 1
ATOM 4939 C C . LEU B 1 203 ? -8.82 17.359 7.672 1 87 203 LEU B C 1
ATOM 4941 O O . LEU B 1 203 ? -9.914 17.781 8.07 1 87 203 LEU B O 1
ATOM 4945 N N . TYR B 1 204 ? -7.812 18.109 7.25 1 90.38 204 TYR B N 1
ATOM 4946 C CA . TYR B 1 204 ? -7.93 19.562 7.449 1 90.38 204 TYR B CA 1
ATOM 4947 C C . TYR B 1 204 ? -7.816 20.297 6.125 1 90.38 204 TYR B C 1
ATOM 4949 O O . TYR B 1 204 ? -7.234 21.391 6.062 1 90.38 204 TYR B O 1
ATOM 4957 N N . GLU B 1 205 ? -8.305 19.781 5.172 1 86.62 205 GLU B N 1
ATOM 4958 C CA . GLU B 1 205 ? -8.297 20.422 3.865 1 86.62 205 GLU B CA 1
ATOM 4959 C C . GLU B 1 205 ? -8.992 21.781 3.914 1 86.62 205 GLU B C 1
ATOM 4961 O O . GLU B 1 205 ? -10.031 21.922 4.562 1 86.62 205 GLU B O 1
ATOM 4966 N N . GLY B 1 206 ? -8.453 22.75 3.309 1 89.56 206 GLY B N 1
ATOM 4967 C CA . GLY B 1 206 ? -8.961 24.109 3.277 1 89.56 206 GLY B CA 1
ATOM 4968 C C . GLY B 1 206 ? -7.918 25.125 2.854 1 89.56 206 GLY B C 1
ATOM 4969 O O . GLY B 1 206 ? -7.117 24.859 1.953 1 89.56 206 GLY B O 1
ATOM 4970 N N . LYS B 1 207 ? -7.992 26.234 3.451 1 94.75 207 LYS B N 1
ATOM 4971 C CA . LYS B 1 207 ? -7.051 27.312 3.139 1 94.75 207 LYS B CA 1
ATOM 4972 C C . LYS B 1 207 ? -5.617 26.891 3.467 1 94.75 207 LYS B C 1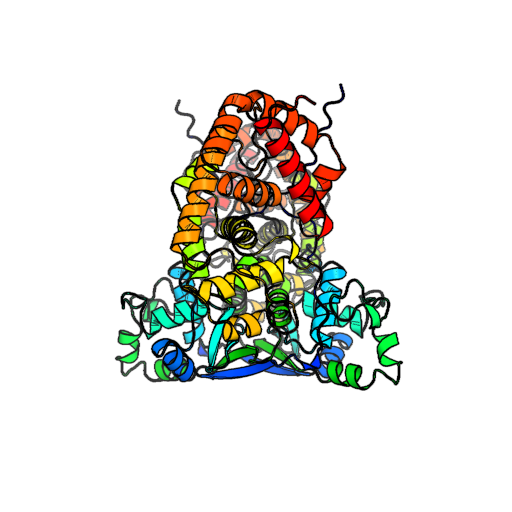
ATOM 4974 O O . LYS B 1 207 ? -4.676 27.297 2.779 1 94.75 207 LYS B O 1
ATOM 4979 N N . SER B 1 208 ? -5.488 26.125 4.484 1 96.06 208 SER B N 1
ATOM 4980 C CA . SER B 1 208 ? -4.156 25.672 4.895 1 96.06 208 SER B CA 1
ATOM 4981 C C . SER B 1 208 ? -3.504 24.812 3.82 1 96.06 208 SER B C 1
ATOM 4983 O O . SER B 1 208 ? -2.348 25.031 3.459 1 96.06 208 SER B O 1
ATOM 4985 N N . SER B 1 209 ? -4.262 23.859 3.305 1 92.12 209 SER B N 1
ATOM 4986 C CA . SER B 1 209 ? -3.729 22.969 2.287 1 92.12 209 SER B CA 1
ATOM 4987 C C . SER B 1 209 ? -3.406 23.719 1 1 92.12 209 SER B C 1
ATOM 4989 O O . SER B 1 209 ? -2.402 23.438 0.343 1 92.12 209 SER B O 1
ATOM 4991 N N . GLN B 1 210 ? -4.23 24.609 0.665 1 92.5 210 GLN B N 1
ATOM 4992 C CA . GLN B 1 210 ? -3.984 25.438 -0.516 1 92.5 210 GLN B CA 1
ATOM 4993 C C . GLN B 1 210 ? -2.713 26.266 -0.355 1 92.5 210 GLN B C 1
ATOM 4995 O O . GLN B 1 210 ? -1.912 26.375 -1.287 1 92.5 210 GLN B O 1
ATOM 5000 N N . LEU B 1 211 ? -2.607 26.812 0.767 1 96.88 211 LEU B N 1
ATOM 5001 C CA . LEU B 1 211 ? -1.433 27.625 1.063 1 96.88 211 LEU B CA 1
ATOM 5002 C C . LEU B 1 211 ? -0.159 26.797 0.967 1 96.88 211 LEU B C 1
ATOM 5004 O O . LEU B 1 211 ? 0.826 27.219 0.363 1 96.88 211 LEU B O 1
ATOM 5008 N N . LEU B 1 212 ? -0.185 25.609 1.564 1 95.75 212 LEU B N 1
ATOM 5009 C CA . LEU B 1 212 ? 0.987 24.75 1.548 1 95.75 212 LEU B CA 1
ATOM 5010 C C . LEU B 1 212 ? 1.36 24.359 0.12 1 95.75 212 LEU B C 1
ATOM 5012 O O . LEU B 1 212 ? 2.543 24.328 -0.228 1 95.75 212 LEU B O 1
ATOM 5016 N N . GLN B 1 213 ? 0.402 24.156 -0.663 1 91.19 213 GLN B N 1
ATOM 5017 C CA . GLN B 1 213 ? 0.66 23.828 -2.064 1 91.19 213 GLN B CA 1
ATOM 5018 C C . GLN B 1 213 ? 1.278 25.016 -2.793 1 91.19 213 GLN B C 1
ATOM 5020 O O . GLN B 1 213 ? 2.219 24.859 -3.572 1 91.19 213 GLN B O 1
ATOM 5025 N N . GLU B 1 214 ? 0.742 26.078 -2.537 1 95.12 214 GLU B N 1
ATOM 5026 C CA . GLU B 1 214 ? 1.256 27.297 -3.154 1 95.12 214 GLU B CA 1
ATOM 5027 C C . GLU B 1 214 ? 2.707 27.547 -2.756 1 95.12 214 GLU B C 1
ATOM 5029 O O . GLU B 1 214 ? 3.547 27.844 -3.607 1 95.12 214 GLU B O 1
ATOM 5034 N N . LEU B 1 215 ? 3 27.406 -1.531 1 97.19 215 LEU B N 1
ATOM 5035 C CA . LEU B 1 215 ? 4.328 27.734 -1.023 1 97.19 215 LEU B CA 1
ATOM 5036 C C . LEU B 1 215 ? 5.352 26.703 -1.484 1 97.19 215 LEU B C 1
ATOM 5038 O O . LEU B 1 215 ? 6.504 27.031 -1.765 1 97.19 215 LEU B O 1
ATOM 5042 N N . THR B 1 216 ? 4.922 25.438 -1.521 1 93.81 216 THR B N 1
ATOM 5043 C CA . THR B 1 216 ? 5.824 24.375 -1.957 1 93.81 216 THR B CA 1
ATOM 5044 C C . THR B 1 216 ? 6.238 24.578 -3.412 1 93.81 216 THR B C 1
ATOM 5046 O O . THR B 1 216 ? 7.305 24.125 -3.828 1 93.81 216 THR B O 1
ATOM 5049 N N . ASN B 1 217 ? 5.41 25.312 -4.133 1 92.44 217 ASN B N 1
ATOM 5050 C CA . ASN B 1 217 ? 5.68 25.516 -5.551 1 92.44 217 ASN B CA 1
ATOM 5051 C C . ASN B 1 217 ? 6.156 26.953 -5.82 1 92.44 217 ASN B C 1
ATOM 5053 O O . ASN B 1 217 ? 6.332 27.344 -6.973 1 92.44 217 ASN B O 1
ATOM 5057 N N . SER B 1 218 ? 6.371 27.672 -4.832 1 95.75 218 SER B N 1
ATOM 5058 C CA . SER B 1 218 ? 6.777 29.062 -5.008 1 95.75 218 SER B CA 1
ATOM 5059 C C . SER B 1 218 ? 8.203 29.156 -5.551 1 95.75 218 SER B C 1
ATOM 5061 O O . SER B 1 218 ? 9.039 28.312 -5.262 1 95.75 218 SER B O 1
ATOM 5063 N N . LYS B 1 219 ? 8.477 30.188 -6.266 1 95.25 219 LYS B N 1
ATOM 5064 C CA . LYS B 1 219 ? 9.805 30.422 -6.836 1 95.25 219 LYS B CA 1
ATOM 5065 C C . LYS B 1 219 ? 10.844 30.609 -5.742 1 95.25 219 LYS B C 1
ATOM 5067 O O . LYS B 1 219 ? 11.977 30.141 -5.867 1 95.25 219 LYS B O 1
ATOM 5072 N N . GLU B 1 220 ? 10.469 31.312 -4.695 1 95.88 220 GLU B N 1
ATOM 5073 C CA . GLU B 1 220 ? 11.383 31.594 -3.588 1 95.88 220 GLU B CA 1
ATOM 5074 C C . GLU B 1 220 ? 11.836 30.297 -2.904 1 95.88 220 GLU B C 1
ATOM 5076 O O . GLU B 1 220 ? 13.016 30.125 -2.615 1 95.88 220 GLU B O 1
ATOM 5081 N N . PHE B 1 221 ? 10.891 29.438 -2.713 1 96.19 221 PHE B N 1
ATOM 5082 C CA . PHE B 1 221 ? 11.203 28.172 -2.07 1 96.19 221 PHE B CA 1
ATOM 5083 C C . PHE B 1 221 ? 12.117 27.328 -2.949 1 96.19 221 PHE B C 1
ATOM 5085 O O . PHE B 1 221 ? 13.156 26.828 -2.488 1 96.19 221 PHE B O 1
ATOM 5092 N N . LEU B 1 222 ? 11.734 27.219 -4.18 1 94 222 LEU B N 1
ATOM 5093 C CA . LEU B 1 222 ? 12.469 26.375 -5.121 1 94 222 LEU B CA 1
ATOM 5094 C C . LEU B 1 222 ? 13.883 26.906 -5.328 1 94 222 LEU B C 1
ATOM 5096 O O . LEU B 1 222 ? 14.836 26.125 -5.398 1 94 222 LEU B O 1
ATOM 5100 N N . LYS B 1 223 ? 14.008 28.141 -5.402 1 93.75 223 LYS B N 1
ATOM 5101 C CA . LYS B 1 223 ? 15.328 28.75 -5.57 1 93.75 223 LYS B CA 1
ATOM 5102 C C . LYS B 1 223 ? 16.203 28.5 -4.348 1 93.75 223 LYS B C 1
ATOM 5104 O O . LYS B 1 223 ? 17.406 28.234 -4.48 1 93.75 223 LYS B O 1
ATOM 5109 N N . THR B 1 224 ? 15.633 28.609 -3.203 1 95.44 224 THR B N 1
ATOM 5110 C CA . THR B 1 224 ? 16.391 28.5 -1.959 1 95.44 224 THR B CA 1
ATOM 5111 C C . THR B 1 224 ? 16.844 27.062 -1.715 1 95.44 224 THR B C 1
ATOM 5113 O O . THR B 1 224 ? 17.984 26.828 -1.333 1 95.44 224 THR B O 1
ATOM 5116 N N . VAL B 1 225 ? 15.914 26.094 -2.02 1 92.31 225 VAL B N 1
ATOM 5117 C CA . VAL B 1 225 ? 16.25 24.703 -1.731 1 92.31 225 VAL B CA 1
ATOM 5118 C C . VAL B 1 225 ? 16.984 24.094 -2.922 1 92.31 225 VAL B C 1
ATOM 5120 O O . VAL B 1 225 ? 17.641 23.062 -2.787 1 92.31 225 VAL B O 1
ATOM 5123 N N . GLY B 1 226 ? 16.953 24.719 -4.047 1 85.88 226 GLY B N 1
ATOM 5124 C CA . GLY B 1 226 ? 17.797 24.375 -5.184 1 85.88 226 GLY B CA 1
ATOM 5125 C C . GLY B 1 226 ? 17.109 23.453 -6.168 1 85.88 226 GLY B C 1
ATOM 5126 O O . GLY B 1 226 ? 17.594 23.25 -7.281 1 85.88 226 GLY B O 1
ATOM 5127 N N . SER B 1 227 ? 16.203 22.594 -5.824 1 78.62 227 SER B N 1
ATOM 5128 C CA . SER B 1 227 ? 15.539 21.688 -6.758 1 78.62 227 SER B CA 1
ATOM 5129 C C . SER B 1 227 ? 14.094 21.422 -6.328 1 78.62 227 SER B C 1
ATOM 5131 O O . SER B 1 227 ? 13.734 21.656 -5.172 1 78.62 227 SER B O 1
ATOM 5133 N N . LYS B 1 228 ? 13.375 21.031 -7.352 1 80.44 228 LYS B N 1
ATOM 5134 C CA . LYS B 1 228 ? 12.008 20.609 -7.043 1 80.44 228 LYS B CA 1
ATOM 5135 C C . LYS B 1 228 ? 11.992 19.344 -6.195 1 80.44 228 LYS B C 1
ATOM 5137 O O . LYS B 1 228 ? 12.742 18.406 -6.469 1 80.44 228 LYS B O 1
ATOM 5142 N N . ILE B 1 229 ? 11.359 19.531 -5.09 1 81.88 229 ILE B N 1
ATOM 5143 C CA . ILE B 1 229 ? 11.203 18.391 -4.195 1 81.88 229 ILE B CA 1
ATOM 5144 C C . ILE B 1 229 ? 9.945 17.609 -4.562 1 81.88 229 ILE B C 1
ATOM 5146 O O . ILE B 1 229 ? 8.883 18.203 -4.777 1 81.88 229 ILE B O 1
ATOM 5150 N N . ASP B 1 230 ? 10.117 16.281 -4.781 1 77.88 230 ASP B N 1
ATOM 5151 C CA . ASP B 1 230 ? 8.945 15.445 -4.992 1 77.88 230 ASP B CA 1
ATOM 5152 C C . ASP B 1 230 ? 8.055 15.422 -3.752 1 77.88 230 ASP B C 1
ATOM 5154 O O . ASP B 1 230 ? 8.367 14.742 -2.771 1 77.88 230 ASP B O 1
ATOM 5158 N N . ASP B 1 231 ? 7.035 16.141 -3.807 1 84.12 231 ASP B N 1
ATOM 5159 C CA . ASP B 1 231 ? 6.168 16.266 -2.641 1 84.12 231 ASP B CA 1
ATOM 5160 C C . ASP B 1 231 ? 4.98 15.312 -2.725 1 84.12 231 ASP B C 1
ATOM 5162 O O . ASP B 1 231 ? 3.91 15.594 -2.18 1 84.12 231 ASP B O 1
ATOM 5166 N N . SER B 1 232 ? 5.16 14.188 -3.412 1 78 232 SER B N 1
ATOM 5167 C CA . SER B 1 232 ? 4.078 13.227 -3.604 1 78 232 SER B CA 1
ATOM 5168 C C . SER B 1 232 ? 3.596 12.664 -2.27 1 78 232 SER B C 1
ATOM 5170 O O . SER B 1 232 ? 2.42 12.328 -2.123 1 78 232 SER B O 1
ATOM 5172 N N . ARG B 1 233 ? 4.547 12.688 -1.32 1 80.69 233 ARG B N 1
ATOM 5173 C CA . ARG B 1 233 ? 4.184 12.188 0.002 1 80.69 233 ARG B CA 1
ATOM 5174 C C . ARG B 1 233 ? 4.09 13.328 1.012 1 80.69 233 ARG B C 1
ATOM 5176 O O . ARG B 1 233 ? 4.062 13.086 2.221 1 80.69 233 ARG B O 1
ATOM 5183 N N . MET B 1 234 ? 4.199 14.492 0.547 1 88.06 234 MET B N 1
ATOM 5184 C CA . MET B 1 234 ? 3.928 15.742 1.261 1 88.06 234 MET B CA 1
ATOM 5185 C C . MET B 1 234 ? 5.023 16.031 2.277 1 88.06 234 MET B C 1
ATOM 5187 O O . MET B 1 234 ? 4.754 16.578 3.35 1 88.06 234 MET B O 1
ATOM 5191 N N . GLY B 1 235 ? 6.133 15.609 1.954 1 89.81 235 GLY B N 1
ATOM 5192 C CA . GLY B 1 235 ? 7.281 15.938 2.787 1 89.81 235 GLY B CA 1
ATOM 5193 C C . GLY B 1 235 ? 7.598 17.422 2.816 1 89.81 235 GLY B C 1
ATOM 5194 O O . GLY B 1 235 ? 7.848 17.984 3.881 1 89.81 235 GLY B O 1
ATOM 5195 N N . ALA B 1 236 ? 7.602 18 1.671 1 92.69 236 ALA B N 1
ATOM 5196 C CA . ALA B 1 236 ? 7.863 19.438 1.576 1 92.69 236 ALA B CA 1
ATOM 5197 C C . ALA B 1 236 ? 6.762 20.25 2.258 1 92.69 236 ALA B C 1
ATOM 5199 O O . ALA B 1 236 ? 7.035 21.266 2.904 1 92.69 236 ALA B O 1
ATOM 5200 N N . SER B 1 237 ? 5.582 19.766 2.104 1 93.44 237 SER B N 1
ATOM 5201 C CA . SER B 1 237 ? 4.449 20.406 2.748 1 93.44 237 SER B CA 1
ATOM 5202 C C . SER B 1 237 ? 4.605 20.422 4.266 1 93.44 237 SER B C 1
ATOM 5204 O O . SER B 1 237 ? 4.332 21.438 4.918 1 93.44 237 SER B O 1
ATOM 5206 N N . GLU B 1 238 ? 5.043 19.281 4.75 1 95.12 238 GLU B N 1
ATOM 5207 C CA . GLU B 1 238 ? 5.227 19.203 6.195 1 95.12 238 GLU B CA 1
ATOM 5208 C C . GLU B 1 238 ? 6.363 20.109 6.66 1 95.12 238 GLU B C 1
ATOM 5210 O O . GLU B 1 238 ? 6.273 20.734 7.723 1 95.12 238 GLU B O 1
ATOM 5215 N N . LEU B 1 239 ? 7.363 20.109 5.91 1 95.56 239 LEU B N 1
ATOM 5216 C CA . LEU B 1 239 ? 8.516 20.969 6.172 1 95.56 239 LEU B CA 1
ATOM 5217 C C . LEU B 1 239 ? 8.086 22.438 6.289 1 95.56 239 LEU B C 1
ATOM 5219 O O . LEU B 1 239 ? 8.43 23.109 7.258 1 95.56 239 LEU B O 1
ATOM 5223 N N . ILE B 1 240 ? 7.34 22.859 5.383 1 98.19 240 ILE B N 1
ATOM 5224 C CA . ILE B 1 240 ? 6.867 24.234 5.34 1 98.19 240 ILE B CA 1
ATOM 5225 C C . ILE B 1 240 ? 5.875 24.469 6.48 1 98.19 240 ILE B C 1
ATOM 5227 O O . ILE B 1 240 ? 5.922 25.516 7.137 1 98.19 240 ILE B O 1
ATOM 5231 N N . LEU B 1 241 ? 5.055 23.516 6.688 1 98.44 241 LEU B N 1
ATOM 5232 C CA . LEU B 1 241 ? 4.074 23.641 7.762 1 98.44 241 LEU B CA 1
ATOM 5233 C C . LEU B 1 241 ? 4.766 23.859 9.102 1 98.44 241 LEU B C 1
ATOM 5235 O O . LEU B 1 241 ? 4.281 24.625 9.938 1 98.44 241 LEU B O 1
ATOM 5239 N N . ARG B 1 242 ? 5.777 23.172 9.344 1 97.88 242 ARG B N 1
ATOM 5240 C CA . ARG B 1 242 ? 6.508 23.328 10.594 1 97.88 242 ARG B CA 1
ATOM 5241 C C . ARG B 1 242 ? 7.031 24.75 10.758 1 97.88 242 ARG B C 1
ATOM 5243 O O . ARG B 1 242 ? 6.953 25.328 11.844 1 97.88 242 ARG B O 1
ATOM 5250 N N . LEU B 1 243 ? 7.578 25.297 9.719 1 98.69 243 LEU B N 1
ATOM 5251 C CA . LEU B 1 243 ? 8.023 26.688 9.742 1 98.69 243 LEU B CA 1
ATOM 5252 C C . LEU B 1 243 ? 6.863 27.625 10.062 1 98.69 243 LEU B C 1
ATOM 5254 O O . LEU B 1 243 ? 6.98 28.484 10.945 1 98.69 243 LEU B O 1
ATOM 5258 N N . LEU B 1 244 ? 5.762 27.391 9.383 1 98.81 244 LEU B N 1
ATOM 5259 C CA . LEU B 1 244 ? 4.602 28.25 9.57 1 98.81 244 LEU B CA 1
ATOM 5260 C C . LEU B 1 244 ? 4.086 28.172 11 1 98.81 244 LEU B C 1
ATOM 5262 O O . LEU B 1 244 ? 3.6 29.172 11.547 1 98.81 244 LEU B O 1
ATOM 5266 N N . SER B 1 245 ? 4.172 27.016 11.547 1 98.5 245 SER B N 1
ATOM 5267 C CA . SER B 1 245 ? 3.645 26.828 12.891 1 98.5 245 SER B CA 1
ATOM 5268 C C . SER B 1 245 ? 4.355 27.719 13.898 1 98.5 245 SER B C 1
ATOM 5270 O O . SER B 1 245 ? 3.711 28.375 14.719 1 98.5 245 SER B O 1
ATOM 5272 N N . PHE B 1 246 ? 5.621 27.828 13.766 1 98.12 246 PHE B N 1
ATOM 5273 C CA . PHE B 1 246 ? 6.395 28.641 14.703 1 98.12 246 PHE B CA 1
ATOM 5274 C C . PHE B 1 246 ? 6.426 30.094 14.273 1 98.12 246 PHE B C 1
ATOM 5276 O O . PHE B 1 246 ? 6.832 30.969 15.039 1 98.12 246 PHE B O 1
ATOM 5283 N N . MET B 1 247 ? 6.02 30.375 13.062 1 97.88 247 MET B N 1
ATOM 5284 C CA . MET B 1 247 ? 5.793 31.75 12.633 1 97.88 247 MET B CA 1
ATOM 5285 C C . MET B 1 247 ? 4.52 32.312 13.266 1 97.88 247 MET B C 1
ATOM 5287 O O . MET B 1 247 ? 4.445 33.5 13.562 1 97.88 247 MET B O 1
ATOM 5291 N N . LEU B 1 248 ? 3.602 31.422 13.453 1 97.56 248 LEU B N 1
ATOM 5292 C CA . LEU B 1 248 ? 2.26 31.828 13.867 1 97.56 248 LEU B CA 1
ATOM 5293 C C . LEU B 1 248 ? 2.154 31.875 15.391 1 97.56 248 LEU B C 1
ATOM 5295 O O . LEU B 1 248 ? 1.479 32.75 15.945 1 97.56 248 LEU B O 1
ATOM 5299 N N . ILE B 1 249 ? 2.736 30.859 15.992 1 96.44 249 ILE B N 1
ATOM 5300 C CA . ILE B 1 249 ? 2.613 30.703 17.438 1 96.44 249 ILE B CA 1
ATOM 5301 C C . ILE B 1 249 ? 3.998 30.734 18.078 1 96.44 249 ILE B C 1
ATOM 5303 O O . ILE B 1 249 ? 4.93 30.094 17.594 1 96.44 249 ILE B O 1
ATOM 5307 N N . ASP B 1 250 ? 4.039 31.375 19.172 1 96.31 250 ASP B N 1
ATOM 5308 C CA . ASP B 1 250 ? 5.312 31.453 19.875 1 96.31 250 ASP B CA 1
ATOM 5309 C C . ASP B 1 250 ? 5.789 30.078 20.312 1 96.31 250 ASP B C 1
ATOM 5311 O O . ASP B 1 250 ? 4.992 29.266 20.781 1 96.31 250 ASP B O 1
ATOM 5315 N N . ARG B 1 251 ? 7.055 29.875 20.219 1 95.56 251 ARG B N 1
ATOM 5316 C CA . ARG B 1 251 ? 7.676 28.578 20.484 1 95.56 251 ARG B CA 1
ATOM 5317 C C . ARG B 1 251 ? 7.492 28.172 21.938 1 95.56 251 ARG B C 1
ATOM 5319 O O . ARG B 1 251 ? 7.512 26.969 22.266 1 95.56 251 ARG B O 1
ATOM 5326 N N . SER B 1 252 ? 7.332 29.125 22.797 1 93.88 252 SER B N 1
ATOM 5327 C CA . SER B 1 252 ? 7.195 28.844 24.219 1 93.88 252 SER B CA 1
ATOM 5328 C C . SER B 1 252 ? 5.914 28.062 24.516 1 93.88 252 SER B C 1
ATOM 5330 O O . SER B 1 252 ? 5.797 27.438 25.562 1 93.88 252 SER B O 1
ATOM 5332 N N . PHE B 1 253 ? 4.996 28.031 23.594 1 93.81 253 PHE B N 1
ATOM 5333 C CA . PHE B 1 253 ? 3.727 27.328 23.781 1 93.81 253 PHE B CA 1
ATOM 5334 C C . PHE B 1 253 ? 3.836 25.875 23.375 1 93.81 253 PHE B C 1
ATOM 5336 O O . PHE B 1 253 ? 2.945 25.078 23.672 1 93.81 253 PHE B O 1
ATOM 5343 N N . TYR B 1 254 ? 4.922 25.531 22.719 1 93.69 254 TYR B N 1
ATOM 5344 C CA . TYR B 1 254 ? 5.109 24.141 22.312 1 93.69 254 TYR B CA 1
ATOM 5345 C C . TYR B 1 254 ? 5.551 23.297 23.5 1 93.69 254 TYR B C 1
ATOM 5347 O O . TYR B 1 254 ? 6.586 23.562 24.125 1 93.69 254 TYR B O 1
ATOM 5355 N N . LYS B 1 255 ? 4.887 22.281 23.828 1 87.62 255 LYS B N 1
ATOM 5356 C CA . LYS B 1 255 ? 5.23 21.375 24.922 1 87.62 255 LYS B CA 1
ATOM 5357 C C . LYS B 1 255 ? 5.676 20.016 24.406 1 87.62 255 LYS B C 1
ATOM 5359 O O . LYS B 1 255 ? 6.758 19.531 24.75 1 87.62 255 LYS B O 1
ATOM 5364 N N . SER B 1 256 ? 4.738 19.359 23.672 1 85.88 256 SER B N 1
ATOM 5365 C CA . SER B 1 256 ? 5.016 18.078 23.047 1 85.88 256 SER B CA 1
ATOM 5366 C C . SER B 1 256 ? 3.994 17.766 21.953 1 85.88 256 SER B C 1
ATOM 5368 O O . SER B 1 256 ? 2.988 18.469 21.812 1 85.88 256 SER B O 1
ATOM 5370 N N . GLY B 1 257 ? 4.402 16.844 21.156 1 88.5 257 GLY B N 1
ATOM 5371 C CA . GLY B 1 257 ? 3.453 16.375 20.156 1 88.5 257 GLY B CA 1
ATOM 5372 C C . GLY B 1 257 ? 3.441 17.203 18.891 1 88.5 257 GLY B C 1
ATOM 5373 O O . GLY B 1 257 ? 2.488 17.938 18.641 1 88.5 257 GLY B O 1
ATOM 5374 N N . MET B 1 258 ? 4.445 17.062 18.141 1 91.69 258 MET B N 1
ATOM 5375 C CA . MET B 1 258 ? 4.605 17.812 16.906 1 91.69 258 MET B CA 1
ATOM 5376 C C . MET B 1 258 ? 3.422 17.578 15.969 1 91.69 258 MET B C 1
ATOM 5378 O O . MET B 1 258 ? 2.979 18.5 15.281 1 91.69 258 MET B O 1
ATOM 5382 N N . ASP B 1 259 ? 2.906 16.406 16 1 91.62 259 ASP B N 1
ATOM 5383 C CA . ASP B 1 259 ? 1.755 16.109 15.156 1 91.62 259 ASP B CA 1
ATOM 5384 C C . ASP B 1 259 ? 0.556 16.969 15.531 1 91.62 259 ASP B C 1
ATOM 5386 O O . ASP B 1 259 ? -0.105 17.547 14.664 1 91.62 259 ASP B O 1
ATOM 5390 N N . ASN B 1 260 ? 0.311 17.047 16.797 1 90.94 260 ASN B N 1
ATOM 5391 C CA . ASN B 1 260 ? -0.776 17.891 17.281 1 90.94 260 ASN B CA 1
ATOM 5392 C C . ASN B 1 260 ? -0.513 19.375 16.969 1 90.94 260 ASN B C 1
ATOM 5394 O O . ASN B 1 260 ? -1.426 20.094 16.578 1 90.94 260 ASN B O 1
ATOM 5398 N N . TRP B 1 261 ? 0.671 19.703 17.188 1 93.69 261 TRP B N 1
ATOM 5399 C CA . TRP B 1 261 ? 1.089 21.094 16.969 1 93.69 261 TRP B CA 1
ATOM 5400 C C . TRP B 1 261 ? 0.856 21.5 15.508 1 93.69 261 TRP B C 1
ATOM 5402 O O . TRP B 1 261 ? 0.254 22.531 15.242 1 93.69 261 TRP B O 1
ATOM 5412 N N . LEU B 1 262 ? 1.241 20.656 14.602 1 96.88 262 LEU B N 1
ATOM 5413 C CA . LEU B 1 262 ? 1.099 20.922 13.18 1 96.88 262 LEU B CA 1
ATOM 5414 C C . LEU B 1 262 ? -0.365 20.859 12.758 1 96.88 262 LEU B C 1
ATOM 5416 O O . LEU B 1 262 ? -0.816 21.641 11.922 1 96.88 262 LEU B O 1
ATOM 5420 N N . SER B 1 263 ? -1.044 19.953 13.32 1 95.06 263 SER B N 1
ATOM 5421 C CA . SER B 1 263 ? -2.467 19.828 13.023 1 95.06 263 SER B CA 1
ATOM 5422 C C . SER B 1 263 ? -3.236 21.078 13.445 1 95.06 263 SER B C 1
ATOM 5424 O O . SER B 1 263 ? -4.043 21.594 12.672 1 95.06 263 SER B O 1
ATOM 5426 N N . ASP B 1 264 ? -2.957 21.5 14.617 1 94.69 264 ASP B N 1
ATOM 5427 C CA . ASP B 1 264 ? -3.611 22.703 15.125 1 94.69 264 ASP B CA 1
ATOM 5428 C C . ASP B 1 264 ? -3.275 23.906 14.266 1 94.69 264 ASP B C 1
ATOM 5430 O O . ASP B 1 264 ? -4.121 24.781 14.055 1 94.69 264 ASP B O 1
ATOM 5434 N N . THR B 1 265 ? -2.094 23.938 13.805 1 97.44 265 THR B N 1
ATOM 5435 C CA . THR B 1 265 ? -1.674 25.031 12.938 1 97.44 265 THR B CA 1
ATOM 5436 C C . THR B 1 265 ? -2.518 25.062 11.664 1 97.44 265 THR B C 1
ATOM 5438 O O . THR B 1 265 ? -2.986 26.125 11.25 1 97.44 265 THR B O 1
ATOM 5441 N N . MET B 1 266 ? -2.699 23.938 11.062 1 96.94 266 MET B N 1
ATOM 5442 C CA . MET B 1 266 ? -3.531 23.891 9.867 1 96.94 266 MET B CA 1
ATOM 5443 C C . MET B 1 266 ? -4.957 24.328 10.172 1 96.94 266 MET B C 1
ATOM 5445 O O . MET B 1 266 ? -5.559 25.078 9.406 1 96.94 266 MET B O 1
ATOM 5449 N N . ARG B 1 267 ? -5.426 23.906 11.266 1 95.12 267 ARG B N 1
ATOM 5450 C CA . ARG B 1 267 ? -6.785 24.266 11.664 1 95.12 267 ARG B CA 1
ATOM 5451 C C . ARG B 1 267 ? -6.914 25.766 11.883 1 95.12 267 ARG B C 1
ATOM 5453 O O . ARG B 1 267 ? -7.926 26.359 11.523 1 95.12 267 ARG B O 1
ATOM 5460 N N . ILE B 1 268 ? -5.957 26.375 12.422 1 96.94 268 ILE B N 1
ATOM 5461 C CA . ILE B 1 268 ? -5.945 27.812 12.672 1 96.94 268 ILE B CA 1
ATOM 5462 C C . ILE B 1 268 ? -5.938 28.562 11.336 1 96.94 268 ILE B C 1
ATOM 5464 O O . ILE B 1 268 ? -6.73 29.484 11.133 1 96.94 268 ILE B O 1
ATOM 5468 N N . ILE B 1 269 ? -5.047 28.156 10.445 1 97.94 269 ILE B N 1
ATOM 5469 C CA . ILE B 1 269 ? -4.922 28.812 9.148 1 97.94 269 ILE B CA 1
ATOM 5470 C C . ILE B 1 269 ? -6.246 28.719 8.391 1 97.94 269 ILE B C 1
ATOM 5472 O O . ILE B 1 269 ? -6.637 29.656 7.691 1 97.94 269 ILE B O 1
ATOM 5476 N N . ASN B 1 270 ? -6.93 27.656 8.578 1 95.06 270 ASN B N 1
ATOM 5477 C CA . ASN B 1 270 ? -8.219 27.469 7.918 1 95.06 270 ASN B CA 1
ATOM 5478 C C . ASN B 1 270 ? -9.258 28.469 8.422 1 95.06 270 ASN B C 1
ATOM 5480 O O . ASN B 1 270 ? -10.289 28.672 7.781 1 95.06 270 ASN B O 1
ATOM 5484 N N . LEU B 1 271 ? -8.969 29.156 9.578 1 95.56 271 LEU B N 1
ATOM 5485 C CA . LEU B 1 271 ? -9.883 30.125 10.156 1 95.56 271 LEU B CA 1
ATOM 5486 C C . LEU B 1 271 ? -9.523 31.547 9.711 1 95.56 271 LEU B C 1
ATOM 5488 O O . LEU B 1 271 ? -10.234 32.5 10.023 1 95.56 271 LEU B O 1
ATOM 5492 N N . PHE B 1 272 ? -8.383 31.656 9.016 1 96.69 272 PHE B N 1
ATOM 5493 C CA . PHE B 1 272 ? -7.938 32.969 8.586 1 96.69 272 PHE B CA 1
ATOM 5494 C C . PHE B 1 272 ? -8.922 33.562 7.594 1 96.69 272 PHE B C 1
ATOM 5496 O O . PHE B 1 272 ? -9.57 32.844 6.832 1 96.69 272 PHE B O 1
ATOM 5503 N N . PRO B 1 273 ? -9.195 34.906 7.516 1 96.81 273 PRO B N 1
ATOM 5504 C CA . PRO B 1 273 ? -8.422 35.875 8.273 1 96.81 273 PRO B CA 1
ATOM 5505 C C . PRO B 1 273 ? -9.047 36.188 9.633 1 96.81 273 PRO B C 1
ATOM 5507 O O . PRO B 1 273 ? -10.25 35.969 9.828 1 96.81 273 PRO B O 1
ATOM 5510 N N . ASN B 1 274 ? -8.297 36.656 10.531 1 94.25 274 ASN B N 1
ATOM 5511 C CA . ASN B 1 274 ? -8.719 37.188 11.828 1 94.25 274 ASN B CA 1
ATOM 5512 C C . ASN B 1 274 ? -9.641 36.188 12.547 1 94.25 274 ASN B C 1
ATOM 5514 O O . ASN B 1 274 ? -10.797 36.531 12.828 1 94.25 274 ASN B O 1
ATOM 5518 N N . PRO B 1 275 ? -9.062 34.969 12.914 1 94.56 275 PRO B N 1
ATOM 5519 C CA . PRO B 1 275 ? -9.891 34 13.609 1 94.56 275 PRO B CA 1
ATOM 5520 C C . PRO B 1 275 ? -10.469 34.531 14.922 1 94.56 275 PRO B C 1
ATOM 5522 O O . PRO B 1 275 ? -9.781 35.219 15.664 1 94.56 275 PRO B O 1
ATOM 5525 N N . LYS B 1 276 ? -11.781 34.094 15.211 1 90.31 276 LYS B N 1
ATOM 5526 C CA . LYS B 1 276 ? -12.453 34.5 16.438 1 90.31 276 LYS B CA 1
ATOM 5527 C C . LYS B 1 276 ? -11.938 33.688 17.625 1 90.31 276 LYS B C 1
ATOM 5529 O O . LYS B 1 276 ? -11.57 32.5 17.484 1 90.31 276 LYS B O 1
ATOM 5534 N N . ASP B 1 277 ? -11.969 34.312 18.656 1 88.88 277 ASP B N 1
ATOM 5535 C CA . ASP B 1 277 ? -11.484 33.688 19.875 1 88.88 277 ASP B CA 1
ATOM 5536 C C . ASP B 1 277 ? -12.234 32.375 20.156 1 88.88 277 ASP B C 1
ATOM 5538 O O . ASP B 1 277 ? -11.641 31.391 20.578 1 88.88 277 ASP B O 1
ATOM 5542 N N . ILE B 1 278 ? -13.469 32.406 19.969 1 87.94 278 ILE B N 1
ATOM 5543 C CA . ILE B 1 278 ? -14.312 31.25 20.266 1 87.94 278 ILE B CA 1
ATOM 5544 C C . ILE B 1 278 ? -13.867 30.062 19.438 1 87.94 278 ILE B C 1
ATOM 5546 O O . ILE B 1 278 ? -13.898 28.922 19.906 1 87.94 278 ILE B O 1
ATOM 5550 N N . GLN B 1 279 ? -13.422 30.312 18.266 1 90.06 279 GLN B N 1
ATOM 5551 C CA . GLN B 1 279 ? -12.969 29.25 17.375 1 90.06 279 GLN B CA 1
ATOM 5552 C C . GLN B 1 279 ? -11.609 28.703 17.812 1 90.06 279 GLN B C 1
ATOM 5554 O O . GLN B 1 279 ? -11.375 27.5 17.766 1 90.06 279 GLN B O 1
ATOM 5559 N N . LEU B 1 280 ? -10.828 29.609 18.266 1 91.19 280 LEU B N 1
ATOM 5560 C CA . LEU B 1 280 ? -9.492 29.219 18.719 1 91.19 280 LEU B CA 1
ATOM 5561 C C . LEU B 1 280 ? -9.578 28.406 20.016 1 91.19 280 LEU B C 1
ATOM 5563 O O . LEU B 1 280 ? -8.805 27.469 20.203 1 91.19 280 LEU B O 1
ATOM 5567 N N . ILE B 1 281 ? -10.5 28.766 20.844 1 88.81 281 ILE B N 1
ATOM 5568 C CA . ILE B 1 281 ? -10.703 28.047 22.094 1 88.81 281 ILE B CA 1
ATOM 5569 C C . ILE B 1 281 ? -11.086 26.594 21.797 1 88.81 281 ILE B C 1
ATOM 5571 O O . ILE B 1 281 ? -10.664 25.688 22.516 1 88.81 281 ILE B O 1
ATOM 5575 N N . LYS B 1 282 ? -11.766 26.422 20.797 1 85.62 282 LYS B N 1
ATOM 5576 C CA . LYS B 1 282 ? -12.18 25.078 20.406 1 85.62 282 LYS B CA 1
ATOM 5577 C C . LYS B 1 282 ? -10.984 24.234 19.969 1 85.62 282 LYS B C 1
ATOM 5579 O O . LYS B 1 282 ? -10.961 23.031 20.172 1 85.62 282 LYS B O 1
ATOM 5584 N N . ILE B 1 283 ? -10.07 24.859 19.359 1 88.81 283 ILE B N 1
ATOM 5585 C CA . ILE B 1 283 ? -8.891 24.156 18.875 1 88.81 283 ILE B CA 1
ATOM 5586 C C . ILE B 1 283 ? -7.984 23.797 20.047 1 88.81 283 ILE B C 1
ATOM 5588 O O . ILE B 1 283 ? -7.48 22.672 20.141 1 88.81 283 ILE B O 1
ATOM 5592 N N . PHE B 1 284 ? -7.809 24.672 20.969 1 85.88 284 PHE B N 1
ATOM 5593 C CA . PHE B 1 284 ? -6.863 24.469 22.062 1 85.88 284 PHE B CA 1
ATOM 5594 C C . PHE B 1 284 ? -7.57 23.922 23.297 1 85.88 284 PHE B C 1
ATOM 5596 O O . PHE B 1 284 ? -6.918 23.469 24.25 1 85.88 284 PHE B O 1
ATOM 5603 N N . GLN B 1 285 ? -8.859 23.781 23.203 1 75.81 285 GLN B N 1
ATOM 5604 C CA . GLN B 1 285 ? -9.703 23.203 24.25 1 75.81 285 GLN B CA 1
ATOM 5605 C C . GLN B 1 285 ? -9.266 23.672 25.625 1 75.81 285 GLN B C 1
ATOM 5607 O O . GLN B 1 285 ? -9.312 24.875 25.922 1 75.81 285 GLN B O 1
ATOM 5612 N N . ASN B 1 286 ? -8.555 22.656 26.391 1 68.31 286 ASN B N 1
ATOM 5613 C CA . ASN B 1 286 ? -8.258 22.922 27.781 1 68.31 286 ASN B CA 1
ATOM 5614 C C . ASN B 1 286 ? -6.824 23.406 27.969 1 68.31 286 ASN B C 1
ATOM 5616 O O . ASN B 1 286 ? -6.277 23.344 29.078 1 68.31 286 ASN B O 1
ATOM 5620 N N . THR B 1 287 ? -6.332 23.875 26.859 1 76.06 287 THR B N 1
ATOM 5621 C CA . THR B 1 287 ? -4.965 24.375 26.984 1 76.06 287 THR B CA 1
ATOM 5622 C C . THR B 1 287 ? -4.922 25.891 26.828 1 76.06 287 THR B C 1
ATOM 5624 O O . THR B 1 287 ? -5.922 26.516 26.453 1 76.06 287 THR B O 1
ATOM 5627 N N . GLU B 1 288 ? -3.824 26.469 27.234 1 81.62 288 GLU B N 1
ATOM 5628 C CA . GLU B 1 288 ? -3.627 27.906 27.094 1 81.62 288 GLU B CA 1
ATOM 5629 C C . GLU B 1 288 ? -3.691 28.328 25.625 1 81.62 288 GLU B C 1
ATOM 5631 O O . GLU B 1 288 ? -3.057 27.719 24.766 1 81.62 288 GLU B O 1
ATOM 5636 N N . MET B 1 289 ? -4.543 29.281 25.422 1 84.38 289 MET B N 1
ATOM 5637 C CA . MET B 1 289 ? -4.688 29.797 24.078 1 84.38 289 MET B CA 1
ATOM 5638 C C . MET B 1 289 ? -3.547 30.766 23.734 1 84.38 289 MET B C 1
ATOM 5640 O O . MET B 1 289 ? -3.357 31.766 24.406 1 84.38 289 MET B O 1
ATOM 5644 N N . PRO B 1 290 ? -2.912 30.438 22.703 1 88.06 290 PRO B N 1
ATOM 5645 C CA . PRO B 1 290 ? -1.811 31.328 22.344 1 88.06 290 PRO B CA 1
ATOM 5646 C C . PRO B 1 290 ? -2.279 32.562 21.578 1 88.06 290 PRO B C 1
ATOM 5648 O O . PRO B 1 290 ? -3.369 32.562 21 1 88.06 290 PRO B O 1
ATOM 5651 N N . ILE B 1 291 ? -1.457 33.625 21.75 1 90.81 291 ILE B N 1
ATOM 5652 C CA . ILE B 1 291 ? -1.668 34.781 20.922 1 90.81 291 ILE B CA 1
ATOM 5653 C C . ILE B 1 291 ? -1.038 34.594 19.547 1 90.81 291 ILE B C 1
ATOM 5655 O O . ILE B 1 291 ? 0.157 34.312 19.438 1 90.81 291 ILE B O 1
ATOM 5659 N N . LEU B 1 292 ? -1.822 34.75 18.5 1 96.12 292 LEU B N 1
ATOM 5660 C CA . LEU B 1 292 ? -1.323 34.562 17.141 1 96.12 292 LEU B CA 1
ATOM 5661 C C . LEU B 1 292 ? -0.496 35.75 16.688 1 96.12 292 LEU B C 1
ATOM 5663 O O . LEU B 1 292 ? -0.922 36.906 16.844 1 96.12 292 LEU B O 1
ATOM 5667 N N . LYS B 1 293 ? 0.614 35.5 16.078 1 96.81 293 LYS B N 1
ATOM 5668 C CA . LYS B 1 293 ? 1.51 36.562 15.609 1 96.81 293 LYS B CA 1
ATOM 5669 C C . LYS B 1 293 ? 1.053 37.094 14.258 1 96.81 293 LYS B C 1
ATOM 5671 O O . LYS B 1 293 ? 1.387 38.219 13.891 1 96.81 293 LYS B O 1
ATOM 5676 N N . LEU B 1 294 ? 0.421 36.25 13.508 1 97.31 294 LEU B N 1
ATOM 5677 C CA . LEU B 1 294 ? -0.108 36.594 12.188 1 97.31 294 LEU B CA 1
ATOM 5678 C C . LEU B 1 294 ? -1.607 36.344 12.117 1 97.31 294 LEU B C 1
ATOM 5680 O O . LEU B 1 294 ? -2.111 35.438 12.781 1 97.31 294 LEU B O 1
ATOM 5684 N N . GLN B 1 295 ? -2.266 37.125 11.25 1 96.56 295 GLN B N 1
ATOM 5685 C CA . GLN B 1 295 ? -3.723 37.031 11.266 1 96.56 295 GLN B CA 1
ATOM 5686 C C . GLN B 1 295 ? -4.273 36.75 9.875 1 96.56 295 GLN B C 1
ATOM 5688 O O . GLN B 1 295 ? -5.461 36.469 9.719 1 96.56 295 GLN B O 1
ATOM 5693 N N . THR B 1 296 ? -3.354 36.844 8.883 1 97.62 296 THR B N 1
ATOM 5694 C CA . THR B 1 296 ? -3.828 36.656 7.52 1 97.62 296 THR B CA 1
ATOM 5695 C C . THR B 1 296 ? -2.861 35.75 6.734 1 97.62 296 THR B C 1
ATOM 5697 O O . THR B 1 296 ? -1.684 35.656 7.086 1 97.62 296 THR B O 1
ATOM 5700 N N . ILE B 1 297 ? -3.373 35.156 5.684 1 98.31 297 ILE B N 1
ATOM 5701 C CA . ILE B 1 297 ? -2.578 34.312 4.797 1 98.31 297 ILE B CA 1
ATOM 5702 C C . ILE B 1 297 ? -1.523 35.156 4.086 1 98.31 297 ILE B C 1
ATOM 5704 O O . ILE B 1 297 ? -0.389 34.719 3.893 1 98.31 297 ILE B O 1
ATOM 5708 N N . ASP B 1 298 ? -1.889 36.344 3.754 1 98 298 ASP B N 1
ATOM 5709 C CA . ASP B 1 298 ? -0.96 37.219 3.068 1 98 298 ASP B CA 1
ATOM 5710 C C . ASP B 1 298 ? 0.248 37.531 3.947 1 98 298 ASP B C 1
ATOM 5712 O O . ASP B 1 298 ? 1.373 37.625 3.453 1 98 298 ASP B O 1
ATOM 5716 N N . GLU B 1 299 ? -0.014 37.75 5.199 1 98.12 299 GLU B N 1
ATOM 5717 C CA . GLU B 1 299 ? 1.084 38 6.133 1 98.12 299 GLU B CA 1
ATOM 5718 C C . GLU B 1 299 ? 2.023 36.781 6.191 1 98.12 299 GLU B C 1
ATOM 5720 O O . GLU B 1 299 ? 3.244 36.969 6.242 1 98.12 299 GLU B O 1
ATOM 5725 N N . ILE B 1 300 ? 1.444 35.625 6.168 1 98.56 300 ILE B N 1
ATOM 5726 C CA . ILE B 1 300 ? 2.23 34.375 6.195 1 98.56 300 ILE B CA 1
ATOM 5727 C C . ILE B 1 300 ? 3.098 34.312 4.941 1 98.56 300 ILE B C 1
ATOM 5729 O O . ILE B 1 300 ? 4.297 34.031 5.027 1 98.56 300 ILE B O 1
ATOM 5733 N N . LYS B 1 301 ? 2.506 34.562 3.838 1 98.5 301 LYS B N 1
ATOM 5734 C CA . LYS B 1 301 ? 3.209 34.469 2.561 1 98.5 301 LYS B CA 1
ATOM 5735 C C . LYS B 1 301 ? 4.379 35.469 2.518 1 98.5 301 LYS B C 1
ATOM 5737 O O . LYS B 1 301 ? 5.473 35.094 2.066 1 98.5 301 LYS B O 1
ATOM 5742 N N . SER B 1 302 ? 4.117 36.625 2.967 1 98.19 302 SER B N 1
ATOM 5743 C CA . SER B 1 302 ? 5.148 37.656 2.971 1 98.19 302 SER B CA 1
ATOM 5744 C C . SER B 1 302 ? 6.324 37.25 3.857 1 98.19 302 SER B C 1
ATOM 5746 O O . SER B 1 302 ? 7.484 37.406 3.463 1 98.19 302 SER B O 1
ATOM 5748 N N . LYS B 1 303 ? 6.031 36.812 5.027 1 98.25 303 LYS B N 1
ATOM 5749 C CA . LYS B 1 303 ? 7.078 36.375 5.957 1 98.25 303 LYS B CA 1
ATOM 5750 C C . LYS B 1 303 ? 7.848 35.188 5.422 1 98.25 303 LYS B C 1
ATOM 5752 O O . LYS B 1 303 ? 9.062 35.094 5.594 1 98.25 303 LYS B O 1
ATOM 5757 N N . PHE B 1 304 ? 7.109 34.281 4.863 1 98.62 304 PHE B N 1
ATOM 5758 C CA . PHE B 1 304 ? 7.727 33.125 4.27 1 98.62 304 PHE B CA 1
ATOM 5759 C C . PHE B 1 304 ? 8.68 33.5 3.15 1 98.62 304 PHE B C 1
ATOM 5761 O O . PHE B 1 304 ? 9.805 33 3.078 1 98.62 304 PHE B O 1
ATOM 5768 N N . GLU B 1 305 ? 8.188 34.344 2.277 1 98.31 305 GLU B N 1
ATOM 5769 C CA . GLU B 1 305 ? 9.008 34.812 1.17 1 98.31 305 GLU B CA 1
ATOM 5770 C C . GLU B 1 305 ? 10.297 35.469 1.677 1 98.31 305 GLU B C 1
ATOM 5772 O O . GLU B 1 305 ? 11.375 35.219 1.138 1 98.31 305 GLU B O 1
ATOM 5777 N N . LEU B 1 306 ? 10.133 36.25 2.672 1 98.31 306 LEU B N 1
ATOM 5778 C CA . LEU B 1 306 ? 11.289 36.938 3.266 1 98.31 306 LEU B CA 1
ATOM 5779 C C . LEU B 1 306 ? 12.266 35.906 3.844 1 98.31 306 LEU B C 1
ATOM 5781 O O . LEU B 1 306 ? 13.484 36.031 3.666 1 98.31 306 LEU B O 1
ATOM 5785 N N . ALA B 1 307 ? 11.742 34.938 4.543 1 98.56 307 ALA B N 1
ATOM 5786 C CA . ALA B 1 307 ? 12.562 33.875 5.113 1 98.56 307 ALA B CA 1
ATOM 5787 C C . ALA B 1 307 ? 13.375 33.156 4.035 1 98.56 307 ALA B C 1
ATOM 5789 O O . ALA B 1 307 ? 14.57 32.938 4.199 1 98.56 307 ALA B O 1
ATOM 5790 N N . MET B 1 308 ? 12.688 32.844 2.955 1 98.31 308 MET B N 1
ATOM 5791 C CA . MET B 1 308 ? 13.344 32.125 1.864 1 98.31 308 MET B CA 1
ATOM 5792 C C . MET B 1 308 ? 14.414 32.969 1.203 1 98.31 308 MET B C 1
ATOM 5794 O O . MET B 1 308 ? 15.547 32.531 1.011 1 98.31 308 MET B O 1
ATOM 5798 N N . LEU B 1 309 ? 14.094 34.188 0.906 1 97.69 309 LEU B N 1
ATOM 5799 C CA . LEU B 1 309 ? 15.008 35.094 0.221 1 97.69 309 LEU B CA 1
ATOM 5800 C C . LEU B 1 309 ? 16.266 35.312 1.054 1 97.69 309 LEU B C 1
ATOM 5802 O O . LEU B 1 309 ? 17.391 35.219 0.539 1 97.69 309 LEU B O 1
ATOM 5806 N N . ARG B 1 310 ? 16.109 35.625 2.277 1 98.56 310 ARG B N 1
ATOM 5807 C CA . ARG B 1 310 ? 17.234 35.906 3.158 1 98.56 310 ARG B CA 1
ATOM 5808 C C . ARG B 1 310 ? 18.078 34.656 3.393 1 98.56 310 ARG B C 1
ATOM 5810 O O . ARG B 1 310 ? 19.312 34.75 3.496 1 98.56 310 ARG B O 1
ATOM 5817 N N . SER B 1 311 ? 17.422 33.5 3.488 1 98.31 311 SER B N 1
ATOM 5818 C CA . SER B 1 311 ? 18.156 32.25 3.629 1 98.31 311 SER B CA 1
ATOM 5819 C C . SER B 1 311 ? 19.031 31.984 2.402 1 98.31 311 SER B C 1
ATOM 5821 O O . SER B 1 311 ? 20.156 31.516 2.525 1 98.31 311 SER B O 1
ATOM 5823 N N . ALA B 1 312 ? 18.438 32.25 1.257 1 96.88 312 ALA B N 1
ATOM 5824 C CA . ALA B 1 312 ? 19.188 32.031 0.018 1 96.88 312 ALA B CA 1
ATOM 5825 C C . ALA B 1 312 ? 20.438 32.906 -0.01 1 96.88 312 ALA B C 1
ATOM 5827 O O . ALA B 1 312 ? 21.5 32.469 -0.469 1 96.88 312 ALA B O 1
ATOM 5828 N N . ILE B 1 313 ? 20.328 34.062 0.447 1 96.75 313 ILE B N 1
ATOM 5829 C CA . ILE B 1 313 ? 21.422 35.031 0.441 1 96.75 313 ILE B CA 1
ATOM 5830 C C . ILE B 1 313 ? 22.531 34.594 1.392 1 96.75 313 ILE B C 1
ATOM 5832 O O . ILE B 1 313 ? 23.703 34.594 1.036 1 96.75 313 ILE B O 1
ATOM 5836 N N . ILE B 1 314 ? 22.156 34.094 2.523 1 97.25 314 ILE B N 1
ATOM 5837 C CA . ILE B 1 314 ? 23.109 33.781 3.572 1 97.25 314 ILE B CA 1
ATOM 5838 C C . ILE B 1 314 ? 23.797 32.469 3.258 1 97.25 314 ILE B C 1
ATOM 5840 O O . ILE B 1 314 ? 25.016 32.312 3.443 1 97.25 314 ILE B O 1
ATOM 5844 N N . PHE B 1 315 ? 23.078 31.484 2.768 1 96.31 315 PHE B N 1
ATOM 5845 C CA . PHE B 1 315 ? 23.594 30.125 2.773 1 96.31 315 PHE B CA 1
ATOM 5846 C C . PHE B 1 315 ? 23.953 29.688 1.361 1 96.31 315 PHE B C 1
ATOM 5848 O O . PHE B 1 315 ? 24.562 28.625 1.175 1 96.31 315 PHE B O 1
ATOM 5855 N N . ASP B 1 316 ? 23.609 30.438 0.362 1 89.62 316 ASP B N 1
ATOM 5856 C CA . ASP B 1 316 ? 24.031 30.266 -1.021 1 89.62 316 ASP B CA 1
ATOM 5857 C C . ASP B 1 316 ? 23.938 28.812 -1.447 1 89.62 316 ASP B C 1
ATOM 5859 O O . ASP B 1 316 ? 24.938 28.203 -1.854 1 89.62 316 ASP B O 1
ATOM 5863 N N . GLY B 1 317 ? 22.766 28.219 -1.395 1 90 317 GLY B N 1
ATOM 5864 C CA . GLY B 1 317 ? 22.516 26.875 -1.89 1 90 317 GLY B CA 1
ATOM 5865 C C . GLY B 1 317 ? 22.516 25.812 -0.793 1 90 317 GLY B C 1
ATOM 5866 O O . GLY B 1 317 ? 22.078 24.688 -1.007 1 90 317 GLY B O 1
ATOM 5867 N N . HIS B 1 318 ? 23 26.109 0.373 1 94.56 318 HIS B N 1
ATOM 5868 C CA . HIS B 1 318 ? 23.094 25.172 1.478 1 94.56 318 HIS B CA 1
ATOM 5869 C C . HIS B 1 318 ? 22.125 25.531 2.6 1 94.56 318 HIS B C 1
ATOM 5871 O O . HIS B 1 318 ? 22.344 25.156 3.756 1 94.56 318 HIS B O 1
ATOM 5877 N N . ALA B 1 319 ? 21.109 26.234 2.205 1 95.94 319 ALA B N 1
ATOM 5878 C CA . ALA B 1 319 ? 20.125 26.656 3.205 1 95.94 319 ALA B CA 1
ATOM 5879 C C . ALA B 1 319 ? 19.484 25.453 3.879 1 95.94 319 ALA B C 1
ATOM 5881 O O . ALA B 1 319 ? 19.156 24.453 3.217 1 95.94 319 ALA B O 1
ATOM 5882 N N . PHE B 1 320 ? 19.391 25.562 5.184 1 96.94 320 PHE B N 1
ATOM 5883 C CA . PHE B 1 320 ? 18.625 24.656 6.035 1 96.94 320 PHE B CA 1
ATOM 5884 C C . PHE B 1 320 ? 19.281 23.281 6.086 1 96.94 320 PHE B C 1
ATOM 5886 O O . PHE B 1 320 ? 18.609 22.266 6.289 1 96.94 320 PHE B O 1
ATOM 5893 N N . ARG B 1 321 ? 20.531 23.281 5.816 1 95.31 321 ARG B N 1
ATOM 5894 C CA . ARG B 1 321 ? 21.297 22.031 5.766 1 95.31 321 ARG B CA 1
ATOM 5895 C C . ARG B 1 321 ? 22.438 22.047 6.773 1 95.31 321 ARG B C 1
ATOM 5897 O O . ARG B 1 321 ? 22.844 23.125 7.242 1 95.31 321 ARG B O 1
ATOM 5904 N N . LYS B 1 322 ? 22.906 20.766 6.977 1 93.38 322 LYS B N 1
ATOM 5905 C CA . LYS B 1 322 ? 24.078 20.656 7.832 1 93.38 322 LYS B CA 1
ATOM 5906 C C . LYS B 1 322 ? 25.359 20.922 7.043 1 93.38 322 LYS B C 1
ATOM 5908 O O . LYS B 1 322 ? 26.422 21.156 7.629 1 93.38 322 LYS B O 1
ATOM 5913 N N . SER B 1 323 ? 25.25 20.844 5.742 1 93.38 323 SER B N 1
ATOM 5914 C CA . SER B 1 323 ? 26.359 21.25 4.883 1 93.38 323 SER B CA 1
ATOM 5915 C C . SER B 1 323 ? 26.422 22.766 4.746 1 93.38 323 SER B C 1
ATOM 5917 O O . SER B 1 323 ? 25.422 23.453 4.887 1 93.38 323 SER B O 1
ATOM 5919 N N . LEU B 1 324 ? 27.594 23.234 4.512 1 93.25 324 LEU B N 1
ATOM 5920 C CA . LEU B 1 324 ? 27.828 24.672 4.41 1 93.25 324 LEU B CA 1
ATOM 5921 C C . LEU B 1 324 ? 28.422 25.031 3.051 1 93.25 324 LEU B C 1
ATOM 5923 O O . LEU B 1 324 ? 28.922 24.172 2.336 1 93.25 324 LEU B O 1
ATOM 5927 N N . PRO B 1 325 ? 28.281 26.344 2.717 1 90.25 325 PRO B N 1
ATOM 5928 C CA . PRO B 1 325 ? 28.922 26.766 1.473 1 90.25 325 PRO B CA 1
ATOM 5929 C C . PRO B 1 325 ? 30.406 26.391 1.424 1 90.25 325 PRO B C 1
ATOM 5931 O O . PRO B 1 325 ? 31.141 26.609 2.391 1 90.25 325 PRO B O 1
ATOM 5934 N N . GLY B 1 326 ? 30.766 25.766 0.289 1 87.44 326 GLY B N 1
ATOM 5935 C CA . GLY B 1 326 ? 32.125 25.266 0.176 1 87.44 326 GLY B CA 1
ATOM 5936 C C . GLY B 1 326 ? 32.219 23.75 0.187 1 87.44 326 GLY B C 1
ATOM 5937 O O . GLY B 1 326 ? 33.188 23.172 -0.321 1 87.44 326 GLY B O 1
ATOM 5938 N N . ASP B 1 327 ? 31.188 23.172 0.858 1 89.5 327 ASP B N 1
ATOM 5939 C CA . ASP B 1 327 ? 31.125 21.719 0.856 1 89.5 327 ASP B CA 1
ATOM 5940 C C . ASP B 1 327 ? 30.797 21.188 -0.539 1 89.5 327 ASP B C 1
ATOM 5942 O O . ASP B 1 327 ? 30.047 21.812 -1.29 1 89.5 327 ASP B O 1
ATOM 5946 N N . THR B 1 328 ? 31.328 20.078 -0.885 1 86.06 328 THR B N 1
ATOM 5947 C CA . THR B 1 328 ? 31.156 19.5 -2.209 1 86.06 328 THR B CA 1
ATOM 5948 C C . THR B 1 328 ? 29.781 18.875 -2.352 1 86.06 328 THR B C 1
ATOM 5950 O O . THR B 1 328 ? 29.188 18.875 -3.439 1 86.06 328 THR B O 1
ATOM 5953 N N . ARG B 1 329 ? 29.312 18.312 -1.266 1 88.44 329 ARG B N 1
ATOM 5954 C CA . ARG B 1 329 ? 28.016 17.641 -1.307 1 88.44 329 ARG B CA 1
ATOM 5955 C C . ARG B 1 329 ? 27.016 18.328 -0.391 1 88.44 329 ARG B C 1
ATOM 5957 O O . ARG B 1 329 ? 27.375 18.812 0.684 1 88.44 329 ARG B O 1
ATOM 5964 N N . LYS B 1 330 ? 25.844 18.406 -0.814 1 89.25 330 LYS B N 1
ATOM 5965 C CA . LYS B 1 330 ? 24.75 18.938 -0.015 1 89.25 330 LYS B CA 1
ATOM 5966 C C . LYS B 1 330 ? 24.109 17.859 0.859 1 89.25 330 LYS B C 1
ATOM 5968 O O . LYS B 1 330 ? 23.797 16.766 0.376 1 89.25 330 LYS B O 1
ATOM 5973 N N . SER B 1 331 ? 24.094 18.156 2.109 1 90.38 331 SER B N 1
ATOM 5974 C CA . SER B 1 331 ? 23.344 17.266 2.988 1 90.38 331 SER B CA 1
ATOM 5975 C C . SER B 1 331 ? 21.844 17.469 2.805 1 90.38 331 SER B C 1
ATOM 5977 O O . SER B 1 331 ? 21.406 18.469 2.242 1 90.38 331 SER B O 1
ATOM 5979 N N . PRO B 1 332 ? 21.047 16.516 3.213 1 91.5 332 PRO B N 1
ATOM 5980 C CA . PRO B 1 332 ? 19.594 16.703 3.139 1 91.5 332 PRO B CA 1
ATOM 5981 C C . PRO B 1 332 ? 19.109 17.875 3.984 1 91.5 332 PRO B C 1
ATOM 5983 O O . PRO B 1 332 ? 19.781 18.281 4.938 1 91.5 332 PRO B O 1
ATOM 5986 N N . ILE B 1 333 ? 17.984 18.438 3.648 1 94.38 333 ILE B N 1
ATOM 5987 C CA .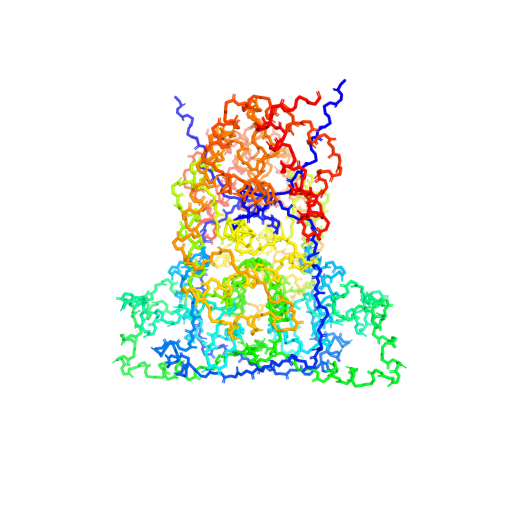 ILE B 1 333 ? 17.375 19.531 4.402 1 94.38 333 ILE B CA 1
ATOM 5988 C C . ILE B 1 333 ? 16.953 19.031 5.785 1 94.38 333 ILE B C 1
ATOM 5990 O O . ILE B 1 333 ? 16.359 17.953 5.906 1 94.38 333 ILE B O 1
ATOM 5994 N N . ASN B 1 334 ? 17.406 19.766 6.723 1 94.25 334 ASN B N 1
ATOM 5995 C CA . ASN B 1 334 ? 17.031 19.453 8.102 1 94.25 334 ASN B CA 1
ATOM 5996 C C . ASN B 1 334 ? 15.781 20.203 8.523 1 94.25 334 ASN B C 1
ATOM 5998 O O . ASN B 1 334 ? 15.727 21.438 8.438 1 94.25 334 ASN B O 1
ATOM 6002 N N . LYS B 1 335 ? 14.781 19.516 9.07 1 95.25 335 LYS B N 1
ATOM 6003 C CA . LYS B 1 335 ? 13.477 20.094 9.375 1 95.25 335 LYS B CA 1
ATOM 6004 C C . LYS B 1 335 ? 13.586 21.172 10.453 1 95.25 335 LYS B C 1
ATOM 6006 O O . LYS B 1 335 ? 12.93 22.219 10.375 1 95.25 335 LYS B O 1
ATOM 6011 N N . SER B 1 336 ? 14.391 20.859 11.422 1 96.12 336 SER B N 1
ATOM 6012 C CA . SER B 1 336 ? 14.594 21.828 12.492 1 96.12 336 SER B CA 1
ATOM 6013 C C . SER B 1 336 ? 15.297 23.094 11.984 1 96.12 336 SER B C 1
ATOM 6015 O O . SER B 1 336 ? 14.867 24.203 12.266 1 96.12 336 SER B O 1
ATOM 6017 N N . LEU B 1 337 ? 16.328 22.875 11.219 1 97.69 337 LEU B N 1
ATOM 6018 C CA . LEU B 1 337 ? 17.062 24.016 10.695 1 97.69 337 LEU B CA 1
ATOM 6019 C C . LEU B 1 337 ? 16.188 24.859 9.789 1 97.69 337 LEU B C 1
ATOM 6021 O O . LEU B 1 337 ? 16.312 26.094 9.75 1 97.69 337 LEU B O 1
ATOM 6025 N N . PHE B 1 338 ? 15.305 24.203 9.109 1 97.94 338 PHE B N 1
ATOM 6026 C CA . PHE B 1 338 ? 14.391 24.906 8.219 1 97.94 338 PHE B CA 1
ATOM 6027 C C . PHE B 1 338 ? 13.516 25.891 9 1 97.94 338 PHE B C 1
ATOM 6029 O O . PHE B 1 338 ? 13.445 27.062 8.656 1 97.94 338 PHE B O 1
ATOM 6036 N N . GLU B 1 339 ? 12.852 25.344 9.977 1 97.56 339 GLU B N 1
ATOM 6037 C CA . GLU B 1 339 ? 11.922 26.219 10.695 1 97.56 339 GLU B CA 1
ATOM 6038 C C . GLU B 1 339 ? 12.672 27.234 11.555 1 97.56 339 GLU B C 1
ATOM 6040 O O . GLU B 1 339 ? 12.227 28.375 11.703 1 97.56 339 GLU B O 1
ATOM 6045 N N . ILE B 1 340 ? 13.875 26.922 12.109 1 98.31 340 ILE B N 1
ATOM 6046 C CA . ILE B 1 340 ? 14.633 27.812 12.977 1 98.31 340 ILE B CA 1
ATOM 6047 C C . ILE B 1 340 ? 15.156 29 12.164 1 98.31 340 ILE B C 1
ATOM 6049 O O . ILE B 1 340 ? 14.867 30.156 12.477 1 98.31 340 ILE B O 1
ATOM 6053 N N . TRP B 1 341 ? 15.906 28.688 11.117 1 98.56 341 TRP B N 1
ATOM 6054 C CA . TRP B 1 341 ? 16.469 29.75 10.297 1 98.56 341 TRP B CA 1
ATOM 6055 C C . TRP B 1 341 ? 15.375 30.578 9.625 1 98.56 341 TRP B C 1
ATOM 6057 O O . TRP B 1 341 ? 15.484 31.797 9.516 1 98.56 341 TRP B O 1
ATOM 6067 N N . GLY B 1 342 ? 14.305 29.875 9.164 1 98.56 342 GLY B N 1
ATOM 6068 C CA . GLY B 1 342 ? 13.188 30.594 8.586 1 98.56 342 GLY B CA 1
ATOM 6069 C C . GLY B 1 342 ? 12.578 31.625 9.531 1 98.56 342 GLY B C 1
ATOM 6070 O O . GLY B 1 342 ? 12.328 32.75 9.141 1 98.56 342 GLY B O 1
ATOM 6071 N N . ASN B 1 343 ? 12.359 31.234 10.711 1 98.44 343 ASN B N 1
ATOM 6072 C CA . ASN B 1 343 ? 11.758 32.125 11.688 1 98.44 343 ASN B CA 1
ATOM 6073 C C . ASN B 1 343 ? 12.711 33.25 12.078 1 98.44 343 ASN B C 1
ATOM 6075 O O . ASN B 1 343 ? 12.312 34.406 12.141 1 98.44 343 ASN B O 1
ATOM 6079 N N . ILE B 1 344 ? 13.977 32.969 12.344 1 98.5 344 ILE B N 1
ATOM 6080 C CA . ILE B 1 344 ? 14.945 33.969 12.781 1 98.5 344 ILE B CA 1
ATOM 6081 C C . ILE B 1 344 ? 15.141 35.031 11.695 1 98.5 344 ILE B C 1
ATOM 6083 O O . ILE B 1 344 ? 15.047 36.219 11.969 1 98.5 344 ILE B O 1
ATOM 6087 N N . LEU B 1 345 ? 15.305 34.594 10.469 1 98.56 345 LEU B N 1
ATOM 6088 C CA . LEU B 1 345 ? 15.648 35.5 9.383 1 98.56 345 LEU B CA 1
ATOM 6089 C C . LEU B 1 345 ? 14.445 36.312 8.969 1 98.56 345 LEU B C 1
ATOM 6091 O O . LEU B 1 345 ? 14.602 37.469 8.523 1 98.56 345 LEU B O 1
ATOM 6095 N N . SER B 1 346 ? 13.242 35.781 9.141 1 98.12 346 SER B N 1
ATOM 6096 C CA . SER B 1 346 ? 12.047 36.562 8.781 1 98.12 346 SER B CA 1
ATOM 6097 C C . SER B 1 346 ? 11.711 37.594 9.844 1 98.12 346 SER B C 1
ATOM 6099 O O . SER B 1 346 ? 11.016 38.562 9.57 1 98.12 346 SER B O 1
ATOM 6101 N N . GLU B 1 347 ? 12.242 37.469 11.016 1 97.31 347 GLU B N 1
ATOM 6102 C CA . GLU B 1 347 ? 11.906 38.344 12.125 1 97.31 347 GLU B CA 1
ATOM 6103 C C . GLU B 1 347 ? 12.938 39.469 12.266 1 97.31 347 GLU B C 1
ATOM 6105 O O . GLU B 1 347 ? 12.68 40.469 12.922 1 97.31 347 GLU B O 1
ATOM 6110 N N . LEU B 1 348 ? 14.047 39.344 11.641 1 97.69 348 LEU B N 1
ATOM 6111 C CA . LEU B 1 348 ? 15.086 40.375 11.719 1 97.69 348 LEU B CA 1
ATOM 6112 C C . LEU B 1 348 ? 14.656 41.656 11.008 1 97.69 348 LEU B C 1
ATOM 6114 O O . LEU B 1 348 ? 14.055 41.594 9.93 1 97.69 348 LEU B O 1
ATOM 6118 N N . SER B 1 349 ? 15.008 42.75 11.617 1 97.44 349 SER B N 1
ATOM 6119 C CA . SER B 1 349 ? 14.852 44.031 10.898 1 97.44 349 SER B CA 1
ATOM 6120 C C . SER B 1 349 ? 15.797 44.094 9.703 1 97.44 349 SER B C 1
ATOM 6122 O O . SER B 1 349 ? 16.781 43.344 9.633 1 97.44 349 SER B O 1
ATOM 6124 N N . ASN B 1 350 ? 15.422 44.938 8.789 1 97.56 350 ASN B N 1
ATOM 6125 C CA . ASN B 1 350 ? 16.281 45.125 7.621 1 97.56 350 ASN B CA 1
ATOM 6126 C C . ASN B 1 350 ? 17.703 45.531 8.023 1 97.56 350 ASN B C 1
ATOM 6128 O O . ASN B 1 350 ? 18.672 45.062 7.441 1 97.56 350 ASN B O 1
ATOM 6132 N N . GLU B 1 351 ? 17.781 46.344 8.984 1 97.38 351 GLU B N 1
ATOM 6133 C CA . GLU B 1 351 ? 19.094 46.812 9.461 1 97.38 351 GLU B CA 1
ATOM 6134 C C . GLU B 1 351 ? 19.906 45.656 10.039 1 97.38 351 GLU B C 1
ATOM 6136 O O . GLU B 1 351 ? 21.094 45.5 9.734 1 97.38 351 GLU B O 1
ATOM 6141 N N . SER B 1 352 ? 19.266 44.875 10.828 1 97.75 352 SER B N 1
ATOM 6142 C CA . SER B 1 352 ? 19.938 43.719 11.445 1 97.75 352 SER B CA 1
ATOM 6143 C C . SER B 1 352 ? 20.359 42.688 10.398 1 97.75 352 SER B C 1
ATOM 6145 O O . SER B 1 352 ? 21.422 42.094 10.508 1 97.75 352 SER B O 1
ATOM 6147 N N . PHE B 1 353 ? 19.531 42.531 9.422 1 98.25 353 PHE B N 1
ATOM 6148 C CA . PHE B 1 353 ? 19.828 41.562 8.383 1 98.25 353 PHE B CA 1
ATOM 6149 C C . PHE B 1 353 ? 21.031 42 7.562 1 98.25 353 PHE B C 1
ATOM 6151 O O . PHE B 1 353 ? 21.875 41.156 7.199 1 98.25 353 PHE B O 1
ATOM 6158 N N . VAL B 1 354 ? 21.109 43.281 7.254 1 97.69 354 VAL B N 1
ATOM 6159 C CA . VAL B 1 354 ? 22.25 43.812 6.5 1 97.69 354 VAL B CA 1
ATOM 6160 C C . VAL B 1 354 ? 23.547 43.562 7.27 1 97.69 354 VAL B C 1
ATOM 6162 O O . VAL B 1 354 ? 24.547 43.188 6.688 1 97.69 354 VAL B O 1
ATOM 6165 N N . LYS B 1 355 ? 23.484 43.75 8.57 1 97.38 355 LYS B N 1
ATOM 6166 C CA . LYS B 1 355 ? 24.656 43.5 9.406 1 97.38 355 LYS B CA 1
ATOM 6167 C C . LYS B 1 355 ? 25.062 42.031 9.344 1 97.38 355 LYS B C 1
ATOM 6169 O O . LYS B 1 355 ? 26.25 41.688 9.297 1 97.38 355 LYS B O 1
ATOM 6174 N N . LEU B 1 356 ? 24.062 41.219 9.383 1 97.88 356 LEU B N 1
ATOM 6175 C CA . LEU B 1 356 ? 24.312 39.781 9.312 1 97.88 356 LEU B CA 1
ATOM 6176 C C . LEU B 1 356 ? 24.938 39.375 7.98 1 97.88 356 LEU B C 1
ATOM 6178 O O . LEU B 1 356 ? 25.875 38.594 7.941 1 97.88 356 LEU B O 1
ATOM 6182 N N . GLU B 1 357 ? 24.406 39.938 6.922 1 97.25 357 GLU B N 1
ATOM 6183 C CA . GLU B 1 357 ? 24.875 39.656 5.57 1 97.25 357 GLU B CA 1
ATOM 6184 C C . GLU B 1 357 ? 26.328 40.094 5.391 1 97.25 357 GLU B C 1
ATOM 6186 O O . GLU B 1 357 ? 27.141 39.375 4.781 1 97.25 357 GLU B O 1
ATOM 6191 N N . ILE B 1 358 ? 26.688 41.219 5.938 1 96.81 358 ILE B N 1
ATOM 6192 C CA . ILE B 1 358 ? 28.031 41.75 5.848 1 96.81 358 ILE B CA 1
ATOM 6193 C C . ILE B 1 358 ? 29.016 40.812 6.555 1 96.81 358 ILE B C 1
ATOM 6195 O O . ILE B 1 358 ? 30.141 40.625 6.102 1 96.81 358 ILE B O 1
ATOM 6199 N N . ASN B 1 359 ? 28.547 40.219 7.629 1 96.81 359 ASN B N 1
ATOM 6200 C CA . ASN B 1 359 ? 29.391 39.344 8.43 1 96.81 359 ASN B CA 1
ATOM 6201 C C . ASN B 1 359 ? 29.109 37.875 8.148 1 96.81 359 ASN B C 1
ATOM 6203 O O . ASN B 1 359 ? 29.234 37.031 9.039 1 96.81 359 ASN B O 1
ATOM 6207 N N . LYS B 1 360 ? 28.688 37.594 7.031 1 95.94 360 LYS B N 1
ATOM 6208 C CA . LYS B 1 360 ? 28.25 36.25 6.637 1 95.94 360 LYS B CA 1
ATOM 6209 C C . LYS B 1 360 ? 29.375 35.25 6.797 1 95.94 360 LYS B C 1
ATOM 6211 O O . LYS B 1 360 ? 29.125 34.094 7.195 1 95.94 360 LYS B O 1
ATOM 6216 N N . GLU B 1 361 ? 30.594 35.594 6.422 1 95.25 361 GLU B N 1
ATOM 6217 C CA . GLU B 1 361 ? 31.734 34.656 6.531 1 95.25 361 GLU B CA 1
ATOM 6218 C C . GLU B 1 361 ? 31.969 34.25 7.98 1 95.25 361 GLU B C 1
ATOM 6220 O O . GLU B 1 361 ? 32.219 33.062 8.266 1 95.25 361 GLU B O 1
ATOM 6225 N N . LEU B 1 362 ? 31.906 35.25 8.852 1 95.69 362 LEU B N 1
ATOM 6226 C CA . LEU B 1 362 ? 32.062 34.969 10.273 1 95.69 362 LEU B CA 1
ATOM 6227 C C . LEU B 1 362 ? 30.906 34.094 10.781 1 95.69 362 LEU B C 1
ATOM 6229 O O . LEU B 1 362 ? 31.125 33.188 11.586 1 95.69 362 LEU B O 1
ATOM 6233 N N . LEU B 1 363 ? 29.703 34.406 10.375 1 97.06 363 LEU B N 1
ATOM 6234 C CA . LEU B 1 363 ? 28.531 33.625 10.75 1 97.06 363 LEU B CA 1
ATOM 6235 C C . LEU B 1 363 ? 28.719 32.156 10.391 1 97.06 363 LEU B C 1
ATOM 6237 O O . LEU B 1 363 ? 28.5 31.281 11.234 1 97.06 363 LEU B O 1
ATOM 6241 N N . LEU B 1 364 ? 29.172 31.922 9.188 1 96.88 364 LEU B N 1
ATOM 6242 C CA . LEU B 1 364 ? 29.297 30.547 8.688 1 96.88 364 LEU B CA 1
ATOM 6243 C C . LEU B 1 364 ? 30.406 29.797 9.414 1 96.88 364 LEU B C 1
ATOM 6245 O O . LEU B 1 364 ? 30.297 28.594 9.656 1 96.88 364 LEU B O 1
ATOM 6249 N N . LYS B 1 365 ? 31.438 30.5 9.719 1 95.5 365 LYS B N 1
ATOM 6250 C CA . LYS B 1 365 ? 32.531 29.906 10.477 1 95.5 365 LYS B CA 1
ATOM 6251 C C . LYS B 1 365 ? 32.062 29.469 11.867 1 95.5 365 LYS B C 1
ATOM 6253 O O . LYS B 1 365 ? 32.344 28.344 12.297 1 95.5 365 LYS B O 1
ATOM 6258 N N . GLU B 1 366 ? 31.344 30.375 12.539 1 95.75 366 GLU B N 1
ATOM 6259 C CA . GLU B 1 366 ? 30.844 30.062 13.875 1 95.75 366 GLU B CA 1
ATOM 6260 C C . GLU B 1 366 ? 29.734 29 13.82 1 95.75 366 GLU B C 1
ATOM 6262 O O . GLU B 1 366 ? 29.625 28.172 14.734 1 95.75 366 GLU B O 1
ATOM 6267 N N . TYR B 1 367 ? 28.922 29.125 12.805 1 96.5 367 TYR B N 1
ATOM 6268 C CA . TYR B 1 367 ? 27.875 28.156 12.586 1 96.5 367 TYR B CA 1
ATOM 6269 C C . TYR B 1 367 ? 28.453 26.75 12.406 1 96.5 367 TYR B C 1
ATOM 6271 O O . TYR B 1 367 ? 27.906 25.781 12.922 1 96.5 367 TYR B O 1
ATOM 6279 N N . ALA B 1 368 ? 29.547 26.594 11.75 1 95.62 368 ALA B N 1
ATOM 6280 C CA . ALA B 1 368 ? 30.234 25.312 11.555 1 95.62 368 ALA B CA 1
ATOM 6281 C C . ALA B 1 368 ? 30.672 24.703 12.891 1 95.62 368 ALA B C 1
ATOM 6283 O O . ALA B 1 368 ? 30.641 23.484 13.062 1 95.62 368 ALA B O 1
ATOM 6284 N N . LEU B 1 369 ? 31.031 25.562 13.75 1 94.44 369 LEU B N 1
ATOM 6285 C CA . LEU B 1 369 ? 31.453 25.109 15.07 1 94.44 369 LEU B CA 1
ATOM 6286 C C . LEU B 1 369 ? 30.281 24.578 15.867 1 94.44 369 LEU B C 1
ATOM 6288 O O . LEU B 1 369 ? 30.438 23.656 16.672 1 94.44 369 LEU B O 1
ATOM 6292 N N . LEU B 1 370 ? 29.141 25.156 15.656 1 94.69 370 LEU B N 1
ATOM 6293 C CA . LEU B 1 370 ? 27.938 24.703 16.344 1 94.69 370 LEU B CA 1
ATOM 6294 C C . LEU B 1 370 ? 27.625 23.25 16 1 94.69 370 LEU B C 1
ATOM 6296 O O . LEU B 1 370 ? 27.125 22.5 16.844 1 94.69 370 LEU B O 1
ATOM 6300 N N . PHE B 1 371 ? 27.953 22.812 14.789 1 93.5 371 PHE B N 1
ATOM 6301 C CA . PHE B 1 371 ? 27.656 21.469 14.328 1 93.5 371 PHE B CA 1
ATOM 6302 C C . PHE B 1 371 ? 28.578 20.453 14.992 1 93.5 371 PHE B C 1
ATOM 6304 O O . PHE B 1 371 ? 28.312 19.25 14.961 1 93.5 371 PHE B O 1
ATOM 6311 N N . LYS B 1 372 ? 29.609 20.875 15.523 1 92.44 372 LYS B N 1
ATOM 6312 C CA . LYS B 1 372 ? 30.531 20 16.234 1 92.44 372 LYS B CA 1
ATOM 6313 C C . LYS B 1 372 ? 30.016 19.703 17.656 1 92.44 372 LYS B C 1
ATOM 6315 O O . LYS B 1 372 ? 30.484 18.766 18.297 1 92.44 372 LYS B O 1
ATOM 6320 N N . ASP B 1 373 ? 29.094 20.516 18.078 1 93.5 373 ASP B N 1
ATOM 6321 C CA . ASP B 1 373 ? 28.469 20.328 19.375 1 93.5 373 ASP B CA 1
ATOM 6322 C C . ASP B 1 373 ? 27.438 19.203 19.328 1 93.5 373 ASP B C 1
ATOM 6324 O O . ASP B 1 373 ? 26.406 19.328 18.656 1 93.5 373 ASP B O 1
ATOM 6328 N N . LEU B 1 374 ? 27.594 18.266 20.125 1 92.81 374 LEU B N 1
ATOM 6329 C CA . LEU B 1 374 ? 26.75 17.078 20.109 1 92.81 374 LEU B CA 1
ATOM 6330 C C . LEU B 1 374 ? 25.328 17.406 20.594 1 92.81 374 LEU B C 1
ATOM 6332 O O . LEU B 1 374 ? 24.359 16.844 20.109 1 92.81 374 LEU B O 1
ATOM 6336 N N . GLU B 1 375 ? 25.297 18.219 21.562 1 93.06 375 GLU B N 1
ATOM 6337 C CA . GLU B 1 375 ? 23.984 18.594 22.094 1 93.06 375 GLU B CA 1
ATOM 6338 C C . GLU B 1 375 ? 23.156 19.328 21.047 1 93.06 375 GLU B C 1
ATOM 6340 O O . GLU B 1 375 ? 21.953 19.094 20.938 1 93.06 375 GLU B O 1
ATOM 6345 N N . PHE B 1 376 ? 23.766 20.156 20.375 1 95.19 376 PHE B N 1
ATOM 6346 C CA . PHE B 1 376 ? 23.078 20.891 19.312 1 95.19 376 PHE B CA 1
ATOM 6347 C C . PHE B 1 376 ? 22.609 19.922 18.219 1 95.19 376 PHE B C 1
ATOM 6349 O O . PHE B 1 376 ? 21.453 20 17.781 1 95.19 376 PHE B O 1
ATOM 6356 N N . ASN B 1 377 ? 23.453 19.062 17.859 1 92.5 377 ASN B N 1
ATOM 6357 C CA . ASN B 1 377 ? 23.109 18.094 16.828 1 92.5 377 ASN B CA 1
ATOM 6358 C C . ASN B 1 377 ? 21.938 17.203 17.25 1 92.5 377 ASN B C 1
ATOM 6360 O O . ASN B 1 377 ? 21.078 16.891 16.422 1 92.5 377 ASN B O 1
ATOM 6364 N N . ASN B 1 378 ? 21.984 16.859 18.406 1 91.5 378 ASN B N 1
ATOM 6365 C CA . ASN B 1 378 ? 20.891 16.047 18.922 1 91.5 378 ASN B CA 1
ATOM 6366 C C . ASN B 1 378 ? 19.578 16.828 18.953 1 91.5 378 ASN B C 1
ATOM 6368 O O . ASN B 1 378 ? 18.516 16.266 18.672 1 91.5 378 ASN B O 1
ATOM 6372 N N . ALA B 1 379 ? 19.688 18.047 19.281 1 92.94 379 ALA B N 1
ATOM 6373 C CA . ALA B 1 379 ? 18.5 18.891 19.375 1 92.94 379 ALA B CA 1
ATOM 6374 C C . ALA B 1 379 ? 17.828 19.047 18.016 1 92.94 379 ALA B C 1
ATOM 6376 O O . ALA B 1 379 ? 16.594 19.094 17.938 1 92.94 379 ALA B O 1
ATOM 6377 N N . ILE B 1 380 ? 18.594 19.047 17 1 93.94 380 ILE B N 1
ATOM 6378 C CA . ILE B 1 380 ? 18 19.344 15.695 1 93.94 380 ILE B CA 1
ATOM 6379 C C . ILE B 1 380 ? 17.766 18.047 14.914 1 93.94 380 ILE B C 1
ATOM 6381 O O . ILE B 1 380 ? 17.312 18.078 13.773 1 93.94 380 ILE B O 1
ATOM 6385 N N . SER B 1 381 ? 18.062 16.922 15.484 1 90.06 381 SER B N 1
ATOM 6386 C CA . SER B 1 381 ? 17.906 15.664 14.773 1 90.06 381 SER B CA 1
ATOM 6387 C C . SER B 1 381 ? 17.109 14.664 15.617 1 90.06 381 SER B C 1
ATOM 6389 O O . SER B 1 381 ? 15.891 14.602 15.539 1 90.06 381 SER B O 1
ATOM 6391 N N . ARG B 1 382 ? 17.703 14.094 16.609 1 84.94 382 ARG B N 1
ATOM 6392 C CA . ARG B 1 382 ? 17.109 13.023 17.406 1 84.94 382 ARG B CA 1
ATOM 6393 C C . ARG B 1 382 ? 15.992 13.547 18.297 1 84.94 382 ARG B C 1
ATOM 6395 O O . ARG B 1 382 ? 14.992 12.859 18.531 1 84.94 382 ARG B O 1
ATOM 6402 N N . HIS B 1 383 ? 16.188 14.742 18.781 1 86.56 383 HIS B N 1
ATOM 6403 C CA . HIS B 1 383 ? 15.227 15.305 19.719 1 86.56 383 HIS B CA 1
ATOM 6404 C C . HIS B 1 383 ? 14.531 16.531 19.125 1 86.56 383 HIS B C 1
ATOM 6406 O O . HIS B 1 383 ? 14.18 17.453 19.859 1 86.56 383 HIS B O 1
ATOM 6412 N N . SER B 1 384 ? 14.398 16.484 17.844 1 89.56 384 SER B N 1
ATOM 6413 C CA . SER B 1 384 ? 13.938 17.656 17.125 1 89.56 384 SER B CA 1
ATOM 6414 C C . SER B 1 384 ? 12.477 17.969 17.453 1 89.56 384 SER B C 1
ATOM 6416 O O . SER B 1 384 ? 12.023 19.109 17.266 1 89.56 384 SER B O 1
ATOM 6418 N N . SER B 1 385 ? 11.734 17 18.016 1 89.62 385 SER B N 1
ATOM 6419 C CA . SER B 1 385 ? 10.32 17.219 18.281 1 89.62 385 SER B CA 1
ATOM 6420 C C . SER B 1 385 ? 10.047 17.359 19.781 1 89.62 385 SER B C 1
ATOM 6422 O O . SER B 1 385 ? 8.914 17.609 20.188 1 89.62 385 SER B O 1
ATOM 6424 N N . SER B 1 386 ? 11.062 17.188 20.562 1 90.69 386 SER B N 1
ATOM 6425 C CA . SER B 1 386 ? 10.898 17.406 21.984 1 90.69 386 SER B CA 1
ATOM 6426 C C . SER B 1 386 ? 10.906 18.891 22.328 1 90.69 386 SER B C 1
ATOM 6428 O O . SER B 1 386 ? 11.461 19.703 21.578 1 90.69 386 SER B O 1
ATOM 6430 N N . SER B 1 387 ? 10.266 19.156 23.453 1 92.56 387 SER B N 1
ATOM 6431 C CA . SER B 1 387 ? 10.25 20.547 23.875 1 92.56 387 SER B CA 1
ATOM 6432 C C . SER B 1 387 ? 11.664 21.094 24.078 1 92.56 387 SER B C 1
ATOM 6434 O O . SER B 1 387 ? 11.984 22.188 23.625 1 92.56 387 SER B O 1
ATOM 6436 N N . LYS B 1 388 ? 12.484 20.281 24.641 1 93 388 LYS B N 1
ATOM 6437 C CA . LYS B 1 388 ? 13.875 20.688 24.875 1 93 388 LYS B CA 1
ATOM 6438 C C . LYS B 1 388 ? 14.617 20.875 23.562 1 93 388 LYS B C 1
ATOM 6440 O O . LYS B 1 388 ? 15.352 21.859 23.406 1 93 388 LYS B O 1
ATOM 6445 N N . GLY B 1 389 ? 14.453 20 22.703 1 93.94 389 GLY B N 1
ATOM 6446 C CA . GLY B 1 389 ? 15.117 20.094 21.406 1 93.94 389 GLY B CA 1
ATOM 6447 C C . GLY B 1 389 ? 14.695 21.297 20.609 1 93.94 389 GLY B C 1
ATOM 6448 O O . GLY B 1 389 ? 15.539 22.016 20.047 1 93.94 389 GLY B O 1
ATOM 6449 N N . VAL B 1 390 ? 13.43 21.594 20.625 1 95.75 390 VAL B N 1
ATOM 6450 C CA . VAL B 1 390 ? 12.867 22.703 19.875 1 95.75 390 VAL B CA 1
ATOM 6451 C C . VAL B 1 390 ? 13.414 24.031 20.438 1 95.75 390 VAL B C 1
ATOM 6453 O O . VAL B 1 390 ? 13.828 24.906 19.672 1 95.75 390 VAL B O 1
ATOM 6456 N N . MET B 1 391 ? 13.461 24.109 21.703 1 96.62 391 MET B N 1
ATOM 6457 C CA . MET B 1 391 ? 13.922 25.344 22.344 1 96.62 391 MET B CA 1
ATOM 6458 C C . MET B 1 391 ? 15.43 25.5 22.219 1 96.62 391 MET B C 1
ATOM 6460 O O . MET B 1 391 ? 15.93 26.578 21.922 1 96.62 391 MET B O 1
ATOM 6464 N N . ASP B 1 392 ? 16.125 24.406 22.422 1 96.06 392 ASP B N 1
ATOM 6465 C CA . ASP B 1 392 ? 17.578 24.453 22.422 1 96.06 392 ASP B CA 1
ATOM 6466 C C . ASP B 1 392 ? 18.109 24.781 21.031 1 96.06 392 ASP B C 1
ATOM 6468 O O . ASP B 1 392 ? 19.016 25.609 20.891 1 96.06 392 ASP B O 1
ATOM 6472 N N . GLY B 1 393 ? 17.625 24.109 20.078 1 96.56 393 GLY B N 1
ATOM 6473 C CA . GLY B 1 393 ? 18.047 24.406 18.719 1 96.56 393 GLY B CA 1
ATOM 6474 C C . GLY B 1 393 ? 17.844 25.859 18.328 1 96.56 393 GLY B C 1
ATOM 6475 O O . GLY B 1 393 ? 18.766 26.484 17.812 1 96.56 393 GLY B O 1
ATOM 6476 N N . PHE B 1 394 ? 16.719 26.344 18.688 1 97.81 394 PHE B N 1
ATOM 6477 C CA . PHE B 1 394 ? 16.375 27.719 18.344 1 97.81 394 PHE B CA 1
ATOM 6478 C C . PHE B 1 394 ? 17.266 28.703 19.094 1 97.81 394 PHE B C 1
ATOM 6480 O O . PHE B 1 394 ? 17.812 29.641 18.516 1 97.81 394 PHE B O 1
ATOM 6487 N N . SER B 1 395 ? 17.406 28.469 20.344 1 97.56 395 SER B N 1
ATOM 6488 C CA . SER B 1 395 ? 18.141 29.391 21.203 1 97.56 395 SER B CA 1
ATOM 6489 C C . SER B 1 395 ? 19.609 29.484 20.781 1 97.56 395 SER B C 1
ATOM 6491 O O . SER B 1 395 ? 20.203 30.562 20.781 1 97.56 395 SER B O 1
ATOM 6493 N N . ARG B 1 396 ? 20.156 28.406 20.453 1 97.25 396 ARG B N 1
ATOM 6494 C CA . ARG B 1 396 ? 21.578 28.375 20.094 1 97.25 396 ARG B CA 1
ATOM 6495 C C . ARG B 1 396 ? 21.828 29.156 18.812 1 97.25 396 ARG B C 1
ATOM 6497 O O . ARG B 1 396 ? 22.797 29.906 18.719 1 97.25 396 ARG B O 1
ATOM 6504 N N . ILE B 1 397 ? 21 29.016 17.891 1 98.06 397 ILE B N 1
ATOM 6505 C CA . ILE B 1 397 ? 21.172 29.734 16.625 1 98.06 397 ILE B CA 1
ATOM 6506 C C . ILE B 1 397 ? 20.844 31.219 16.812 1 98.06 397 ILE B C 1
ATOM 6508 O O . ILE B 1 397 ? 21.516 32.094 16.25 1 98.06 397 ILE B O 1
ATOM 6512 N N . LYS B 1 398 ? 19.812 31.484 17.578 1 97.75 398 LYS B N 1
ATOM 6513 C CA . LYS B 1 398 ? 19.453 32.875 17.859 1 97.75 398 LYS B CA 1
ATOM 6514 C C . LYS B 1 398 ? 20.625 33.594 18.516 1 97.75 398 LYS B C 1
ATOM 6516 O O . LYS B 1 398 ? 20.938 34.75 18.125 1 97.75 398 LYS B O 1
ATOM 6521 N N . VAL B 1 399 ? 21.234 32.969 19.469 1 97.12 399 VAL B N 1
ATOM 6522 C CA . VAL B 1 399 ? 22.375 33.562 20.172 1 97.12 399 VAL B CA 1
ATOM 6523 C C . VAL B 1 399 ? 23.516 33.812 19.188 1 97.12 399 VAL B C 1
ATOM 6525 O O . VAL B 1 399 ? 24.156 34.844 19.219 1 97.12 399 VAL B O 1
ATOM 6528 N N . LEU B 1 400 ? 23.75 32.844 18.375 1 97.5 400 LEU B N 1
ATOM 6529 C CA . LEU B 1 400 ? 24.797 32.969 17.359 1 97.5 400 LEU B CA 1
ATOM 6530 C C . LEU B 1 400 ? 24.531 34.188 16.453 1 97.5 400 LEU B C 1
ATOM 6532 O O . LEU B 1 400 ? 25.438 35 16.219 1 97.5 400 LEU B O 1
ATOM 6536 N N . VAL B 1 401 ? 23.312 34.375 15.992 1 98.25 401 VAL B N 1
ATOM 6537 C CA . VAL B 1 401 ? 22.938 35.438 15.086 1 98.25 401 VAL B CA 1
ATOM 6538 C C . VAL B 1 401 ? 23.094 36.781 15.781 1 98.25 401 VAL B C 1
ATOM 6540 O O . VAL B 1 401 ? 23.625 37.75 15.211 1 98.25 401 VAL B O 1
ATOM 6543 N N . GLU B 1 402 ? 22.625 36.812 17 1 97.19 402 GLU B N 1
ATOM 6544 C CA . GLU B 1 402 ? 22.719 38.031 17.781 1 97.19 402 GLU B CA 1
ATOM 6545 C C . GLU B 1 402 ? 24.172 38.438 18.016 1 97.19 402 GLU B C 1
ATOM 6547 O O . GLU B 1 402 ? 24.516 39.625 17.953 1 97.19 402 GLU B O 1
ATOM 6552 N N . LYS B 1 403 ? 24.953 37.469 18.266 1 96.5 403 LYS B N 1
ATOM 6553 C CA . LYS B 1 403 ? 26.375 37.688 18.469 1 96.5 403 LYS B CA 1
ATOM 6554 C C . LYS B 1 403 ? 27 38.312 17.234 1 96.5 403 LYS B C 1
ATOM 6556 O O . LYS B 1 403 ? 27.797 39.25 17.344 1 96.5 403 LYS B O 1
ATOM 6561 N N . ILE B 1 404 ? 26.672 37.812 16.109 1 96.5 404 ILE B N 1
ATOM 6562 C CA . ILE B 1 404 ? 27.25 38.281 14.859 1 96.5 404 ILE B CA 1
ATOM 6563 C C . ILE B 1 404 ? 26.75 39.688 14.555 1 96.5 404 ILE B C 1
ATOM 6565 O O . ILE B 1 404 ? 27.531 40.562 14.133 1 96.5 404 ILE B O 1
ATOM 6569 N N . ILE B 1 405 ? 25.484 39.969 14.742 1 96.44 405 ILE B N 1
ATOM 6570 C CA . ILE B 1 405 ? 24.891 41.25 14.438 1 96.44 405 ILE B CA 1
ATOM 6571 C C . ILE B 1 405 ? 25.469 42.344 15.359 1 96.44 405 ILE B C 1
ATOM 6573 O O . ILE B 1 405 ? 25.734 43.469 14.93 1 96.44 405 ILE B O 1
ATOM 6577 N N . ASN B 1 406 ? 25.703 41.969 16.641 1 93.69 406 ASN B N 1
ATOM 6578 C CA . ASN B 1 406 ? 26.172 42.938 17.641 1 93.69 406 ASN B CA 1
ATOM 6579 C C . ASN B 1 406 ? 27.688 43.062 17.609 1 93.69 406 ASN B C 1
ATOM 6581 O O . ASN B 1 406 ? 28.25 43.938 18.281 1 93.69 406 ASN B O 1
ATOM 6585 N N . GLY B 1 407 ? 28.406 42.406 16.812 1 85.75 407 GLY B N 1
ATOM 6586 C CA . GLY B 1 407 ? 29.844 42.5 16.656 1 85.75 407 GLY B CA 1
ATOM 6587 C C . GLY B 1 407 ? 30.625 41.938 17.844 1 85.75 407 GLY B C 1
ATOM 6588 O O . GLY B 1 407 ? 31.719 42.406 18.141 1 85.75 407 GLY B O 1
ATOM 6589 N N . GLU B 1 408 ? 29.938 41.156 18.656 1 69.75 408 GLU B N 1
ATOM 6590 C CA . GLU B 1 408 ? 30.609 40.594 19.812 1 69.75 408 GLU B CA 1
ATOM 6591 C C . GLU B 1 408 ? 31.469 39.375 19.422 1 69.75 408 GLU B C 1
ATOM 6593 O O . GLU B 1 408 ? 31.031 38.531 18.641 1 69.75 408 GLU B O 1
ATOM 6598 N N . GLU B 1 409 ? 32.781 39.562 19.219 1 55.25 409 GLU B N 1
ATOM 6599 C CA . GLU B 1 409 ? 33.688 38.469 18.906 1 55.25 409 GLU B CA 1
ATOM 6600 C C . GLU B 1 409 ? 33.656 37.406 20 1 55.25 409 GLU B C 1
ATOM 6602 O O . GLU B 1 409 ? 33.438 37.719 21.172 1 55.25 409 GLU B O 1
ATOM 6607 N N . SER B 1 410 ? 33.438 36.125 19.688 1 47.75 410 SER B N 1
ATOM 6608 C CA . SER B 1 410 ? 33.719 35.094 20.672 1 47.75 410 SER B CA 1
ATOM 6609 C C . SER B 1 410 ? 35.094 35.312 21.297 1 47.75 410 SER B C 1
ATOM 6611 O O . SER B 1 410 ? 36.031 35.75 20.609 1 47.75 410 SER B O 1
#

Sequence (820 aa):
MEESFPLDLKEELSESGEKIGIEAELEEDTIQPFDPQEISIQQRNVAMDVIIRRLRQGSIQLAPSFQRKEVWNSTRKCRLIESLMLKIPLPMFYVAADEEGNWEVVDGLQRLSTIRDFIIGNKDGVRLQLKNLEFLGSKYDGKTFAAIENDINEQKLVNDIYETEMRFTVINPGTPEAVKRNIFKRINTGGMPLTSQEIRHALYEGKSSQLLQELTNSKEFLKTVGSKIDDSRMGASELILRLLSFMLIDRSFYKSGMDNWLSDTMRIINLFPNPKDIQLIKIFQNTEMPILKLQTIDEIKSKFELAMLRSAIIFDGHAFRKSLPGDTRKSPINKSLFEIWGNILSELSNESFVKLEINKELLLKEYALLFKDLEFNNAISRHSSSSKGVMDGFSRIKVLVEKIINGEESMEESFPLDLKEELSESGEKIGIEAELEEDTIQPFDPQEISIQQRNVAMDVIIRRLRQGSIQLAPSFQRKEVWNSTRKCRLIESLMLKIPLPMFYVAADEEGNWEVVDGLQRLSTIRDFIIGNKDGVRLQLKNLEFLGSKYDGKTFAAIENDINEQKLVNDIYETEMRFTVINPGTPEAVKRNIFKRINTGGMPLTSQEIRHALYEGKSSQLLQELTNSKEFLKTVGSKIDDSRMGASELILRLLSFMLIDRSFYKSGMDNWLSDTMRIINLFPNPKDIQLIKIFQNTEMPILKLQTIDEIKSKFELAMLRSAIIFDGHAFRKSLPGDTRKSPINKSLFEIWGNILSELSNESFVKLEINKELLLKEYALLFKDLEFNNAISRHSSSSKGVMDGFSRIKVLVEKIINGEES

Organism: Acinetobacter baumannii (strain ATCC 19606 / DSM 30007 / JCM 6841 / CCUG 19606 / CIP 70.34 / NBRC 109757 / NCIMB 12457 / NCTC 12156 / 81) (NCBI:txid575584)

Radius of gyration: 30.5 Å; Cα contacts (8 Å, |Δi|>4): 1243; chains: 2; bounding box: 75×86×76 Å